Protein AF-0000000078825296 (afdb_homodimer)

Foldseek 3Di:
DPPPFAPFQFAFLLLLQLVQQQFVQEAEAEEEAPPNQQVSQCFLAQLLQNNHQDPRGHPNRQYLNDDPVCLPPPCLVSSLVSVVVCVVPDGGPAYEYEYEQSNVVSVHPVVVSQVVVVVVVHRYWYFYRYRVVGTNLVSNLRRLVGCCCPRLNADAAQADAQEEEEAEDRHSQFSQRQLLLVQVCVLSVQLPHHYADRGHDVHPGVVSVNNNLRYQAYEYQALDRCPVVRVVSCVRNVHHYHYHHAFAFALVRQLVVLVVVCVVSVGDVVSSVVVSVVLVVVLVVVVVVCVVVLVVCVVVDFQEEEEPEALHCQRHVQLCCCPPVNRAYDEYEHARCDDPVSVVVSLVSQCVSDVVHHYHYHHDNHPVVVLVVVVVDCQDPGAYEYEDAPVCVVSCVVRVHQYDHGGPRHNPHNHDNQALGDNVNNVVVVCRRVVSSVVPPD/DPPPFAPFQFAFLLLLQLVQQQFVQEAEAEEEAPPNQQVSQCFLAQLLQNNHQDPRGHPNRHYLNDDPVCLPPPCLVSSLVSVVVCVVPDGGPAYEYEYEQSNVVSVHPVVVSQVVVVVVVHRYWYFYRYRVVGTNLVSNLRRLVGCCPPVLNADAAQADAQEEEEAEDRHSQFSQRQLLLVQVCVLSVQLPHHYADRGHDVHPGVVSVNNNLRYQAYEYQALDRCPVVRVVSCVRNVHHYHYHHAFAFALVRQLVVLVVVCVVSVGDVVSSVVVSVVLVVVLVVVVVVCVVVLVVCVVLDFQEEEEPEALHCQRHVQLCCCPPVVRAYDEYEHARCDDPVSVVVSLVSQCVSDVVHHYHYHDDNHPVVVLVVVVVDCQDPGAYEYEDAPVCVVSCVVRVHQYDHGGPRHNPHNHDNQALGDNVNNVVVVCRRVVSSVVPPD

Nearest PDB structures (foldseek):
  7adr-assembly1_A  TM=8.195E-01  e=1.292E-21  Azotobacter vinelandii
  1qh8-assembly1_C  TM=7.888E-01  e=4.464E-21  Klebsiella pneumoniae
  8oie-assembly1_A  TM=8.088E-01  e=1.746E-20  Rhodobacter capsulatus SB 1003
  5vq3-assembly1_A  TM=7.113E-01  e=1.655E-21  Clostridium pasteurianum
  5vpw-assembly1_C  TM=7.175E-01  e=4.708E-20  Clostridium pasteurianum

Organism: Clostridium kluyveri (strain ATCC 8527 / DSM 555 / NBRC 12016 / NCIMB 10680 / K1) (NCBI:txid431943)

Structure (mmCIF, N/CA/C/O backbone):
data_AF-0000000078825296-model_v1
#
loop_
_entity.id
_entity.type
_entity.pdbx_description
1 polymer NifK4
#
loop_
_atom_site.group_PDB
_atom_site.id
_atom_site.type_symbol
_atom_site.label_atom_id
_atom_site.label_alt_id
_atom_site.label_comp_id
_atom_site.label_asym_id
_atom_site.label_entity_id
_atom_site.label_seq_id
_atom_site.pdbx_PDB_ins_code
_atom_site.Cartn_x
_atom_site.Cartn_y
_atom_site.Cartn_z
_atom_site.occupancy
_atom_site.B_iso_or_equiv
_atom_site.auth_seq_id
_atom_site.auth_comp_id
_atom_site.auth_asym_id
_atom_site.auth_atom_id
_atom_site.pdbx_PDB_model_num
ATOM 1 N N . MET A 1 1 ? -21.938 33 24.078 1 29.17 1 MET A N 1
ATOM 2 C CA . MET A 1 1 ? -21.969 31.672 24.719 1 29.17 1 MET A CA 1
ATOM 3 C C . MET A 1 1 ? -21.203 30.656 23.906 1 29.17 1 MET A C 1
ATOM 5 O O . MET A 1 1 ? -21.422 30.5 22.703 1 29.17 1 MET A O 1
ATOM 9 N N . SER A 1 2 ? -19.953 30.359 24.281 1 35.78 2 SER A N 1
ATOM 10 C CA . SER A 1 2 ? -19 29.531 23.531 1 35.78 2 SER A CA 1
ATOM 11 C C . SER A 1 2 ? -19.672 28.266 23.016 1 35.78 2 SER A C 1
ATOM 13 O O . SER A 1 2 ? -20.297 27.531 23.781 1 35.78 2 SER A O 1
ATOM 15 N N . LYS A 1 3 ? -20.312 28.344 21.969 1 46.84 3 LYS A N 1
ATOM 16 C CA . LYS A 1 3 ? -21.062 27.234 21.359 1 46.84 3 LYS A CA 1
ATOM 17 C C . LYS A 1 3 ? -20.312 25.922 21.547 1 46.84 3 LYS A C 1
ATOM 19 O O . LYS A 1 3 ? -19.109 25.828 21.297 1 46.84 3 LYS A O 1
ATOM 24 N N . ILE A 1 4 ? -20.688 25.031 22.422 1 48.28 4 ILE A N 1
ATOM 25 C CA . ILE A 1 4 ? -20.172 23.703 22.75 1 48.28 4 ILE A CA 1
ATOM 26 C C . ILE A 1 4 ? -20 22.891 21.469 1 48.28 4 ILE A C 1
ATOM 28 O O . ILE A 1 4 ? -20.969 22.703 20.719 1 48.28 4 ILE A O 1
ATOM 32 N N . LEU A 1 5 ? -18.844 23.016 20.906 1 52.5 5 LEU A N 1
ATOM 33 C CA . LEU A 1 5 ? -18.516 22.188 19.75 1 52.5 5 LEU A CA 1
ATOM 34 C C . LEU A 1 5 ? -18.516 20.719 20.109 1 52.5 5 LEU A C 1
ATOM 36 O O . LEU A 1 5 ? -17.812 20.297 21.031 1 52.5 5 LEU A O 1
ATOM 40 N N . GLU A 1 6 ? -19.547 20.016 19.578 1 59.31 6 GLU A N 1
ATOM 41 C CA . GLU A 1 6 ? -19.578 18.562 19.75 1 59.31 6 GLU A CA 1
ATOM 42 C C . GLU A 1 6 ? -18.609 17.875 18.781 1 59.31 6 GLU A C 1
ATOM 44 O O . GLU A 1 6 ? -18.625 18.141 17.578 1 59.31 6 GLU A O 1
ATOM 49 N N . GLN A 1 7 ? -17.641 17.156 19.328 1 62.25 7 GLN A N 1
ATOM 50 C CA . GLN A 1 7 ? -16.75 16.281 18.578 1 62.25 7 GLN A CA 1
ATOM 51 C C . GLN A 1 7 ? -15.75 17.094 17.75 1 62.25 7 GLN A C 1
ATOM 53 O O . GLN A 1 7 ? -15.711 16.969 16.531 1 62.25 7 GLN A O 1
ATOM 58 N N . PRO A 1 8 ? -14.945 17.844 18.391 1 59.47 8 PRO A N 1
ATOM 59 C CA . PRO A 1 8 ? -13.938 18.578 17.625 1 59.47 8 PRO A CA 1
ATOM 60 C C . PRO A 1 8 ? -12.898 17.672 16.984 1 59.47 8 PRO A C 1
ATOM 62 O O . PRO A 1 8 ? -12.43 16.719 17.609 1 59.47 8 PRO A O 1
ATOM 65 N N . ARG A 1 9 ? -12.688 17.969 15.68 1 73.25 9 ARG A N 1
ATOM 66 C CA . ARG A 1 9 ? -11.797 17.109 14.914 1 73.25 9 ARG A CA 1
ATOM 67 C C . ARG A 1 9 ? -10.453 17.781 14.68 1 73.25 9 ARG A C 1
ATOM 69 O O . ARG A 1 9 ? -9.727 17.438 13.742 1 73.25 9 ARG A O 1
ATOM 76 N N . HIS A 1 10 ? -10.258 18.859 15.375 1 72.44 10 HIS A N 1
ATOM 77 C CA . HIS A 1 10 ? -8.977 19.547 15.445 1 72.44 10 HIS A CA 1
ATOM 78 C C . HIS A 1 10 ? -8.641 19.938 16.875 1 72.44 10 HIS A C 1
ATOM 80 O O . HIS A 1 10 ? -9.477 19.812 17.781 1 72.44 10 HIS A O 1
ATOM 86 N N . TYR A 1 11 ? -7.332 20.219 17.031 1 72.62 11 TYR A N 1
ATOM 87 C CA . TYR A 1 11 ? -6.867 20.562 18.375 1 72.62 11 TYR A CA 1
ATOM 88 C C . TYR A 1 11 ? -6.312 21.984 18.391 1 72.62 11 TYR A C 1
ATOM 90 O O . TYR A 1 11 ? -6.281 22.672 17.359 1 72.62 11 TYR A O 1
ATOM 98 N N . CYS A 1 12 ? -6.039 22.422 19.578 1 76.31 12 CYS A N 1
ATOM 99 C CA . CYS A 1 12 ? -5.566 23.797 19.734 1 76.31 12 CYS A CA 1
ATOM 100 C C . CYS A 1 12 ? -4.188 23.969 19.109 1 76.31 12 CYS A C 1
ATOM 102 O O . CYS A 1 12 ? -3.6 23 18.625 1 76.31 12 CYS A O 1
ATOM 104 N N . THR A 1 13 ? -3.691 25.109 19.078 1 82.88 13 THR A N 1
ATOM 105 C CA . THR A 1 13 ? -2.457 25.5 18.406 1 82.88 13 THR A CA 1
ATOM 106 C C . THR A 1 13 ? -1.268 24.719 18.969 1 82.88 13 THR A C 1
ATOM 108 O O . THR A 1 13 ? -0.324 24.406 18.234 1 82.88 13 THR A O 1
ATOM 111 N N . LEU A 1 14 ? -1.325 24.344 20.203 1 80.12 14 LEU A N 1
ATOM 112 C CA . LEU A 1 14 ? -0.244 23.609 20.844 1 80.12 14 LEU A CA 1
ATOM 113 C C . LEU A 1 14 ? -0.098 22.219 20.25 1 80.12 14 LEU A C 1
ATOM 115 O O . LEU A 1 14 ? 0.931 21.562 20.438 1 80.12 14 LEU A O 1
ATOM 119 N N . GLY A 1 15 ? -1.109 21.812 19.5 1 82.38 15 GLY A N 1
ATOM 120 C CA . GLY A 1 15 ? -1.017 20.547 18.781 1 82.38 15 GLY A CA 1
ATOM 121 C C . GLY A 1 15 ? 0.138 20.5 17.797 1 82.38 15 GLY A C 1
ATOM 122 O O . GLY A 1 15 ? 0.55 19.422 17.359 1 82.38 15 GLY A O 1
ATOM 123 N N . ALA A 1 16 ? 0.681 21.625 17.578 1 87.25 16 ALA A N 1
ATOM 124 C CA . ALA A 1 16 ? 1.826 21.734 16.672 1 87.25 16 ALA A CA 1
ATOM 125 C C . ALA A 1 16 ? 3.039 21 17.25 1 87.25 16 ALA A C 1
ATOM 127 O O . ALA A 1 16 ? 4.012 20.75 16.531 1 87.25 16 ALA A O 1
ATOM 128 N N . GLN A 1 17 ? 2.949 20.625 18.484 1 85.56 17 GLN A N 1
ATOM 129 C CA . GLN A 1 17 ? 4.012 19.797 19.047 1 85.56 17 GLN A CA 1
ATOM 130 C C . GLN A 1 17 ? 4.234 18.531 18.219 1 85.56 17 GLN A C 1
ATOM 132 O O . GLN A 1 17 ? 5.363 18.047 18.094 1 85.56 17 GLN A O 1
ATOM 137 N N . GLN A 1 18 ? 3.162 18.125 17.594 1 86.19 18 GLN A N 1
ATOM 138 C CA . GLN A 1 18 ? 3.266 16.922 16.766 1 86.19 18 GLN A CA 1
ATOM 139 C C . GLN A 1 18 ? 4.023 17.219 15.477 1 86.19 18 GLN A C 1
ATOM 141 O O . GLN A 1 18 ? 4.699 16.328 14.938 1 86.19 18 GLN A O 1
ATOM 146 N N . SER A 1 19 ? 3.885 18.422 14.992 1 91.56 19 SER A N 1
ATOM 147 C CA . SER A 1 19 ? 4.691 18.812 13.836 1 91.56 19 SER A CA 1
ATOM 148 C C . SER A 1 19 ? 6.18 18.766 14.164 1 91.56 19 SER A C 1
ATOM 150 O O . SER A 1 19 ? 6.988 18.359 13.328 1 91.56 19 SER A O 1
ATOM 152 N N . VAL A 1 20 ? 6.508 19.188 15.344 1 92.62 20 VAL A N 1
ATOM 153 C CA . VAL A 1 20 ? 7.902 19.156 15.766 1 92.62 20 VAL A CA 1
ATOM 154 C C . VAL A 1 20 ? 8.375 17.703 15.875 1 92.62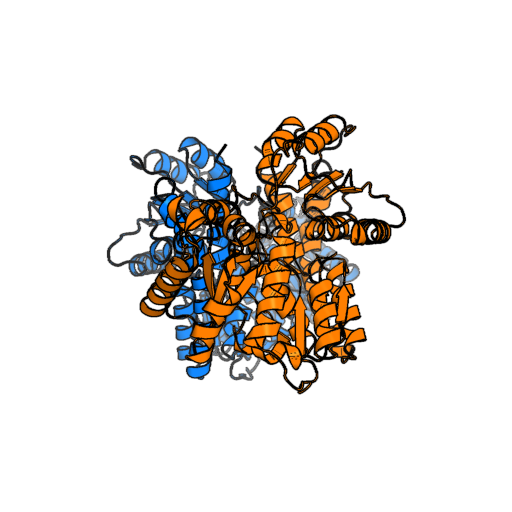 20 VAL A C 1
ATOM 156 O O . VAL A 1 20 ? 9.461 17.359 15.406 1 92.62 20 VAL A O 1
ATOM 159 N N . ASN A 1 21 ? 7.508 16.891 16.438 1 89.06 21 ASN A N 1
ATOM 160 C CA . ASN A 1 21 ? 7.84 15.484 16.609 1 89.06 21 ASN A CA 1
ATOM 161 C C . ASN A 1 21 ? 8.07 14.797 15.273 1 89.06 21 ASN A C 1
ATOM 163 O O . ASN A 1 21 ? 8.789 13.797 15.195 1 89.06 21 ASN A O 1
ATOM 167 N N . ALA A 1 22 ? 7.434 15.305 14.273 1 92.69 22 ALA A N 1
ATOM 168 C CA . ALA A 1 22 ? 7.512 14.688 12.953 1 92.69 22 ALA A CA 1
ATOM 169 C C . ALA A 1 22 ? 8.828 15.047 12.258 1 92.69 22 ALA A C 1
ATOM 171 O O . ALA A 1 22 ? 9.156 14.477 11.219 1 92.69 22 ALA A O 1
ATOM 172 N N . ILE A 1 23 ? 9.57 15.984 12.812 1 94.5 23 ILE A N 1
ATOM 173 C CA . ILE A 1 23 ? 10.867 16.359 12.273 1 94.5 23 ILE A CA 1
ATOM 174 C C . ILE A 1 23 ? 11.945 15.445 12.867 1 94.5 23 ILE A C 1
ATOM 176 O O . ILE A 1 23 ? 12.125 15.391 14.086 1 94.5 23 ILE A O 1
ATOM 180 N N . LYS A 1 24 ? 12.641 14.805 11.984 1 91.06 24 LYS A N 1
ATOM 181 C CA . LYS A 1 24 ? 13.703 13.914 12.438 1 91.06 24 LYS A CA 1
ATOM 182 C C . LYS A 1 24 ? 14.727 14.664 13.281 1 91.06 24 LYS A C 1
ATOM 184 O O . LYS A 1 24 ? 15.289 15.672 12.836 1 91.06 24 LYS A O 1
ATOM 189 N N . GLY A 1 25 ? 14.898 14.211 14.523 1 90 25 GLY A N 1
ATOM 190 C CA . GLY A 1 25 ? 15.906 14.781 15.406 1 90 25 GLY A CA 1
ATOM 191 C C . GLY A 1 25 ? 15.406 15.984 16.188 1 90 25 GLY A C 1
ATOM 192 O O . GLY A 1 25 ? 16.141 16.547 17 1 90 25 GLY A O 1
ATOM 193 N N . ALA A 1 26 ? 14.203 16.391 15.977 1 93.19 26 ALA A N 1
ATOM 194 C CA . ALA A 1 26 ? 13.656 17.547 16.688 1 93.19 26 ALA A CA 1
ATOM 195 C C . ALA A 1 26 ? 12.977 17.125 17.984 1 93.19 26 ALA A C 1
ATOM 197 O O . ALA A 1 26 ? 12.359 16.047 18.047 1 93.19 26 ALA A O 1
ATOM 198 N N . ILE A 1 27 ? 13.094 17.969 19.016 1 91.81 27 ILE A N 1
ATOM 199 C CA . ILE A 1 27 ? 12.516 17.703 20.328 1 91.81 27 ILE A CA 1
ATOM 200 C C . ILE A 1 27 ? 11.633 18.859 20.75 1 91.81 27 ILE A C 1
ATOM 202 O O . ILE A 1 27 ? 12.125 19.984 20.953 1 91.81 27 ILE A O 1
ATOM 206 N N . PRO A 1 28 ? 10.391 18.578 20.891 1 91.81 28 PRO A N 1
ATOM 207 C CA . PRO A 1 28 ? 9.523 19.641 21.406 1 91.81 28 PRO A CA 1
ATOM 208 C C . PRO A 1 28 ? 9.641 19.828 22.922 1 91.81 28 PRO A C 1
ATOM 210 O O . PRO A 1 28 ? 9.781 18.844 23.656 1 91.81 28 PRO A O 1
ATOM 213 N N . ILE A 1 29 ? 9.672 21.016 23.391 1 89.44 29 ILE A N 1
ATOM 214 C CA . ILE A 1 29 ? 9.594 21.391 24.797 1 89.44 29 ILE A CA 1
ATOM 215 C C . ILE A 1 29 ? 8.359 22.25 25.031 1 89.44 29 ILE A C 1
ATOM 217 O O . ILE A 1 29 ? 8.219 23.328 24.438 1 89.44 29 ILE A O 1
ATOM 221 N N . ILE A 1 30 ? 7.52 21.781 25.906 1 88.06 30 ILE A N 1
ATOM 222 C CA . ILE A 1 30 ? 6.238 22.453 26.062 1 88.06 30 ILE A CA 1
ATOM 223 C C . ILE A 1 30 ? 6.25 23.281 27.344 1 88.06 30 ILE A C 1
ATOM 225 O O . ILE A 1 30 ? 6.578 22.781 28.422 1 88.06 30 ILE A O 1
ATOM 229 N N . HIS A 1 31 ? 5.984 24.516 27.141 1 86.5 31 HIS A N 1
ATOM 230 C CA . HIS A 1 31 ? 5.801 25.422 28.266 1 86.5 31 HIS A CA 1
ATOM 231 C C . HIS A 1 31 ? 4.324 25.734 28.5 1 86.5 31 HIS A C 1
ATOM 233 O O . HIS A 1 31 ? 3.83 26.781 28.094 1 86.5 31 HIS A O 1
ATOM 239 N N . SER A 1 32 ? 3.684 24.781 29.172 1 80.75 32 SER A N 1
ATOM 240 C CA . SER A 1 32 ? 2.242 24.875 29.375 1 80.75 32 SER A CA 1
ATOM 241 C C . SER A 1 32 ? 1.82 24.203 30.672 1 80.75 32 SER A C 1
ATOM 243 O O . SER A 1 32 ? 2.666 23.719 31.438 1 80.75 32 SER A O 1
ATOM 245 N N . GLY A 1 33 ? 0.514 24.266 30.984 1 68.69 33 GLY A N 1
ATOM 246 C CA . GLY A 1 33 ? -0.034 23.625 32.156 1 68.69 33 GLY A CA 1
ATOM 247 C C . GLY A 1 33 ? -0.072 22.109 32.062 1 68.69 33 GLY A C 1
ATOM 248 O O . GLY A 1 33 ? 0.197 21.562 30.984 1 68.69 33 GLY A O 1
ATOM 249 N N . PRO A 1 34 ? -0.389 21.594 33.281 1 61.5 34 PRO A N 1
ATOM 250 C CA . PRO A 1 34 ? -0.45 20.125 33.312 1 61.5 34 PRO A CA 1
ATOM 251 C C . PRO A 1 34 ? -1.553 19.562 32.438 1 61.5 34 PRO A C 1
ATOM 253 O O . PRO A 1 34 ? -2.596 20.203 32.25 1 61.5 34 PRO A O 1
ATOM 256 N N . GLY A 1 35 ? -1.4 18.594 31.672 1 64.81 35 GLY A N 1
ATOM 257 C CA . GLY A 1 35 ? -2.469 17.906 30.969 1 64.81 35 GLY A CA 1
ATOM 258 C C . GLY A 1 35 ? -2.508 18.203 29.484 1 64.81 35 GLY A C 1
ATOM 259 O O . GLY A 1 35 ? -3.02 17.406 28.703 1 64.81 35 GLY A O 1
ATOM 260 N N . CYS A 1 36 ? -2.146 19.547 29.156 1 68.25 36 CYS A N 1
ATOM 261 C CA . CYS A 1 36 ? -2.256 19.938 27.75 1 68.25 36 CYS A CA 1
ATOM 262 C C . CYS A 1 36 ? -1.475 18.969 26.859 1 68.25 36 CYS A C 1
ATOM 264 O O . CYS A 1 36 ? -1.978 18.516 25.828 1 68.25 36 CYS A O 1
ATOM 266 N N . GLY A 1 37 ? -0.346 18.609 27.312 1 67.94 37 GLY A N 1
ATOM 267 C CA . GLY A 1 37 ? 0.51 17.75 26.531 1 67.94 37 GLY A CA 1
ATOM 268 C C . GLY A 1 37 ? -0.065 16.359 26.328 1 67.94 37 GLY A C 1
ATOM 269 O O . GLY A 1 37 ? -0.085 15.836 25.219 1 67.94 37 GLY A O 1
ATOM 270 N N . VAL A 1 38 ? -0.599 15.852 27.391 1 61.78 38 VAL A N 1
ATOM 271 C CA . VAL A 1 38 ? -1.113 14.484 27.359 1 61.78 38 VAL A CA 1
ATOM 272 C C . VAL A 1 38 ? -2.363 14.422 26.484 1 61.78 38 VAL A C 1
ATOM 274 O O . VAL A 1 38 ? -2.533 13.477 25.703 1 61.78 38 VAL A O 1
ATOM 277 N N . LYS A 1 39 ? -3.146 15.438 26.547 1 64.31 39 LYS A N 1
ATOM 278 C CA . LYS A 1 39 ? -4.375 15.492 25.75 1 64.31 39 LYS A CA 1
ATOM 279 C C . LYS A 1 39 ? -4.066 15.562 24.266 1 64.31 39 LYS A C 1
ATOM 281 O O . LYS A 1 39 ? -4.723 14.898 23.453 1 64.31 39 LYS A O 1
ATOM 286 N N . LEU A 1 40 ? -3.115 16.234 24.031 1 70.88 40 LEU A N 1
ATOM 287 C CA . LEU A 1 40 ? -2.756 16.422 22.625 1 70.88 40 LEU A CA 1
ATOM 288 C C . LEU A 1 40 ? -2.09 15.18 22.062 1 70.88 40 LEU A C 1
ATOM 290 O O . LEU A 1 40 ? -2.324 14.812 20.906 1 70.88 40 LEU A O 1
ATOM 294 N N . PHE A 1 41 ? -1.382 14.57 22.922 1 66.5 41 PHE A N 1
ATOM 295 C CA . PHE A 1 41 ? -0.763 13.312 22.516 1 66.5 41 PHE A CA 1
ATOM 296 C C . PHE A 1 41 ? -1.822 12.258 22.219 1 66.5 41 PHE A C 1
ATOM 298 O O . PHE A 1 41 ? -1.763 11.586 21.188 1 66.5 41 PHE A O 1
ATOM 305 N N . ARG A 1 42 ? -2.727 12.203 23.062 1 65.88 42 ARG A N 1
ATOM 306 C CA . ARG A 1 42 ? -3.787 11.219 22.859 1 65.88 42 ARG A CA 1
ATOM 307 C C . ARG A 1 42 ? -4.578 11.523 21.594 1 65.88 42 ARG A C 1
ATOM 309 O O . ARG A 1 42 ? -4.855 10.625 20.797 1 65.88 42 ARG A O 1
ATOM 316 N N . GLY A 1 43 ? -4.895 12.695 21.406 1 70.94 43 GLY A N 1
ATOM 317 C CA . GLY A 1 43 ? -5.746 13.102 20.312 1 70.94 43 GLY A CA 1
ATOM 318 C C . GLY A 1 43 ? -5.066 13 18.953 1 70.94 43 GLY A C 1
ATOM 319 O O . GLY A 1 43 ? -5.676 12.562 17.984 1 70.94 43 GLY A O 1
ATOM 320 N N . LEU A 1 44 ? -3.783 13.281 18.984 1 72.38 44 LEU A N 1
ATOM 321 C CA . LEU A 1 44 ? -3.1 13.422 17.703 1 72.38 44 LEU A CA 1
ATOM 322 C C . LEU A 1 44 ? -2.123 12.273 17.484 1 72.38 44 LEU A C 1
ATOM 324 O O . LEU A 1 44 ? -1.374 12.266 16.5 1 72.38 44 LEU A O 1
ATOM 328 N N . SER A 1 45 ? -2.16 11.312 18.266 1 71.19 45 SER A N 1
ATOM 329 C CA . SER A 1 45 ? -1.296 10.148 18.078 1 71.19 45 SER A CA 1
ATOM 330 C C . SER A 1 45 ? -2.082 8.852 18.203 1 71.19 45 SER A C 1
ATOM 332 O O . SER A 1 45 ? -2.482 8.258 17.203 1 71.19 45 SER A O 1
ATOM 334 N N . THR A 1 46 ? -2.578 8.695 19.453 1 70.81 46 THR A N 1
ATOM 335 C CA . THR A 1 46 ? -3.338 7.469 19.672 1 70.81 46 THR A CA 1
ATOM 336 C C . THR A 1 46 ? -4.598 7.449 18.812 1 70.81 46 THR A C 1
ATOM 338 O O . THR A 1 46 ? -4.891 6.449 18.156 1 70.81 46 THR A O 1
ATOM 341 N N . ASN A 1 47 ? -5.215 8.625 18.781 1 73.75 47 ASN A N 1
ATOM 342 C CA . ASN A 1 47 ? -6.465 8.695 18.031 1 73.75 47 ASN A CA 1
ATOM 343 C C . ASN A 1 47 ? -6.215 9.016 16.562 1 73.75 47 ASN A C 1
ATOM 345 O O . ASN A 1 47 ? -7.156 9.305 15.82 1 73.75 47 ASN A O 1
ATOM 349 N N . SER A 1 48 ? -4.988 9 16.188 1 81.56 48 SER A N 1
ATOM 350 C CA . SER A 1 48 ? -4.617 9.203 14.781 1 81.56 48 SER A CA 1
ATOM 351 C C . SER A 1 48 ? -3.945 7.957 14.211 1 81.56 48 SER A C 1
ATOM 353 O O . SER A 1 48 ? -2.826 8.031 13.695 1 81.56 48 SER A O 1
ATOM 355 N N . GLY A 1 49 ? -4.703 6.836 14.297 1 79.5 49 GLY A N 1
ATOM 356 C CA . GLY A 1 49 ? -4.18 5.605 13.734 1 79.5 49 GLY A CA 1
ATOM 357 C C . GLY A 1 49 ? -3.072 4.988 14.562 1 79.5 49 GLY A C 1
ATOM 358 O O . GLY A 1 49 ? -2.189 4.316 14.031 1 79.5 49 GLY A O 1
ATOM 359 N N . TYR A 1 50 ? -2.992 5.363 15.82 1 78 50 TYR A N 1
ATOM 360 C CA . TYR A 1 50 ? -2.07 4.797 16.797 1 78 50 TYR A CA 1
ATOM 361 C C . TYR A 1 50 ? -0.624 5.07 16.406 1 78 50 TYR A C 1
ATOM 363 O O . TYR A 1 50 ? 0.214 4.168 16.422 1 78 50 TYR A O 1
ATOM 371 N N . GLN A 1 51 ? -0.447 6.254 15.977 1 79 51 GLN A N 1
ATOM 372 C CA . GLN A 1 51 ? 0.908 6.688 15.648 1 79 51 GLN A CA 1
ATOM 373 C C . GLN A 1 51 ? 1.645 7.184 16.891 1 79 51 GLN A C 1
ATOM 375 O O . GLN A 1 51 ? 1.451 8.32 17.312 1 79 51 GLN A O 1
ATOM 380 N N . GLY A 1 52 ? 2.09 6.188 17.734 1 64.69 52 GLY A N 1
ATOM 381 C CA . GLY A 1 52 ? 2.639 6.434 19.062 1 64.69 52 GLY A CA 1
ATOM 382 C C . GLY A 1 52 ? 3.848 7.352 19.047 1 64.69 52 GLY A C 1
ATOM 383 O O . GLY A 1 52 ? 4.145 7.977 18.016 1 64.69 52 GLY A O 1
ATOM 384 N N . THR A 1 53 ? 4.535 7.344 20.375 1 58.59 53 THR A N 1
ATOM 385 C CA . THR A 1 53 ? 5.574 8.281 20.797 1 58.59 53 THR A CA 1
ATOM 386 C C . THR A 1 53 ? 6.918 7.906 20.172 1 58.59 53 THR A C 1
ATOM 388 O O . THR A 1 53 ? 7.324 6.742 20.203 1 58.59 53 THR A O 1
ATOM 391 N N . GLY A 1 54 ? 7.297 8.328 19.062 1 54.41 54 GLY A N 1
ATOM 392 C CA . GLY A 1 54 ? 8.695 8.234 18.656 1 54.41 54 GLY A CA 1
ATOM 393 C C . GLY A 1 54 ? 9.664 8.508 19.797 1 54.41 54 GLY A C 1
ATOM 394 O O . GLY A 1 54 ? 9.281 8.469 20.969 1 54.41 54 GLY A O 1
ATOM 395 N N . TYR A 1 55 ? 11.016 8.523 19.656 1 46.78 55 TYR A N 1
ATOM 396 C CA . TYR A 1 55 ? 12.086 8.805 20.609 1 46.78 55 TYR A CA 1
ATOM 397 C C . TYR A 1 55 ? 11.703 9.93 21.547 1 46.78 55 TYR A C 1
ATOM 399 O O . TYR A 1 55 ? 11.984 9.875 22.75 1 46.78 55 TYR A O 1
ATOM 407 N N . SER A 1 56 ? 11.07 11.023 21.125 1 44.06 56 SER A N 1
ATOM 408 C CA . SER A 1 56 ? 10.797 12.203 21.938 1 44.06 56 SER A CA 1
ATOM 409 C C . SER A 1 56 ? 9.305 12.523 21.969 1 44.06 56 SER A C 1
ATOM 411 O O . SER A 1 56 ? 8.914 13.664 22.234 1 44.06 56 SER A O 1
ATOM 413 N N . GLY A 1 57 ? 8.391 11.43 21.547 1 51 57 GLY A N 1
ATOM 414 C CA . GLY A 1 57 ? 6.969 11.719 21.469 1 51 57 GLY A CA 1
ATOM 415 C C . GLY A 1 57 ? 6.168 11.07 22.578 1 51 57 GLY A C 1
ATOM 416 O O . GLY A 1 57 ? 6.734 10.414 23.453 1 51 57 GLY A O 1
ATOM 417 N N . GLY A 1 58 ? 5.016 11.391 22.703 1 46.5 58 GLY A N 1
ATOM 418 C CA . GLY A 1 58 ? 4.047 10.82 23.625 1 46.5 58 GLY A CA 1
ATOM 419 C C . GLY A 1 58 ? 4.074 11.469 25 1 46.5 58 GLY A C 1
ATOM 420 O O . GLY A 1 58 ? 4.023 12.688 25.109 1 46.5 58 GLY A O 1
ATOM 421 N N . GLY A 1 59 ? 4.094 10.633 25.938 1 46.44 59 GLY A N 1
ATOM 422 C CA . GLY A 1 59 ? 4.125 11.055 27.328 1 46.44 59 GLY A CA 1
ATOM 423 C C . GLY A 1 59 ? 5.48 11.586 27.766 1 46.44 59 GLY A C 1
ATOM 424 O O . GLY A 1 59 ? 5.629 12.078 28.891 1 46.44 59 GLY A O 1
ATOM 425 N N . THR A 1 60 ? 6.367 11.648 26.672 1 49.75 60 THR A N 1
ATOM 426 C CA . THR A 1 60 ? 7.734 11.969 27.062 1 49.75 60 THR A CA 1
ATOM 427 C C . THR A 1 60 ? 8.102 13.391 26.641 1 49.75 60 THR A C 1
ATOM 429 O O . THR A 1 60 ? 9.25 13.805 26.781 1 49.75 60 THR A O 1
ATOM 432 N N . ILE A 1 61 ? 7.078 14.086 26.078 1 55.81 61 ILE A N 1
ATOM 433 C CA . ILE A 1 61 ? 7.43 15.453 25.703 1 55.81 61 ILE A CA 1
ATOM 434 C C . ILE A 1 61 ? 7.719 16.266 26.969 1 55.81 61 ILE A C 1
ATOM 436 O O . ILE A 1 61 ? 6.891 16.328 27.875 1 55.81 61 ILE A O 1
ATOM 440 N N . PRO A 1 62 ? 8.883 16.75 27.078 1 52.88 62 PRO A N 1
ATOM 441 C CA . PRO A 1 62 ? 9.172 17.609 28.234 1 52.88 62 PRO A CA 1
ATOM 442 C C . PRO A 1 62 ? 8.164 18.75 28.391 1 52.88 62 PRO A C 1
ATOM 444 O O . PRO A 1 62 ? 7.848 19.422 27.422 1 52.88 62 PRO A O 1
ATOM 447 N N . CYS A 1 63 ? 7.508 18.719 29.516 1 63.97 63 CYS A N 1
ATOM 448 C CA . CYS A 1 63 ? 6.488 19.734 29.781 1 63.97 63 CYS A CA 1
ATOM 449 C C . CYS A 1 63 ? 6.738 20.422 31.109 1 63.97 63 CYS A C 1
ATOM 451 O O . CYS A 1 63 ? 7.137 19.781 32.094 1 63.97 63 CYS A O 1
ATOM 453 N N . THR A 1 64 ? 6.668 21.719 31.156 1 59.47 64 THR A N 1
ATOM 454 C CA . THR A 1 64 ? 6.883 22.484 32.375 1 59.47 64 THR A CA 1
ATOM 455 C C . THR A 1 64 ? 5.797 22.172 33.406 1 59.47 64 THR A C 1
ATOM 457 O O . THR A 1 64 ? 6.012 22.328 34.594 1 59.47 64 THR A O 1
ATOM 460 N N . ASN A 1 65 ? 4.754 21.438 32.938 1 44.66 65 ASN A N 1
ATOM 461 C CA . ASN A 1 65 ? 3.637 21.156 33.844 1 44.66 65 ASN A CA 1
ATOM 462 C C . ASN A 1 65 ? 3.371 22.312 34.812 1 44.66 65 ASN A C 1
ATOM 464 O O . ASN A 1 65 ? 3.365 22.125 36.031 1 44.66 65 ASN A O 1
ATOM 468 N N . SER A 1 66 ? 3.127 23.516 34.281 1 45.94 66 SER A N 1
ATOM 469 C CA . SER A 1 66 ? 3.01 24.719 35.094 1 45.94 66 SER A CA 1
ATOM 470 C C . SER A 1 66 ? 1.826 24.641 36.031 1 45.94 66 SER A C 1
ATOM 472 O O . SER A 1 66 ? 0.726 24.25 35.656 1 45.94 66 SER A O 1
ATOM 474 N N . THR A 1 67 ? 2.037 24.531 37.375 1 48.56 67 THR A N 1
ATOM 475 C CA . THR A 1 67 ? 1.038 24.594 38.438 1 48.56 67 THR A CA 1
ATOM 476 C C . THR A 1 67 ? 0.807 26.031 38.875 1 48.56 67 THR A C 1
ATOM 478 O O . THR A 1 67 ? 1.388 26.969 38.312 1 48.56 67 THR A O 1
ATOM 481 N N . GLU A 1 68 ? -0.199 26.266 39.844 1 43.34 68 GLU A N 1
ATOM 482 C CA . GLU A 1 68 ? -0.587 27.578 40.375 1 43.34 68 GLU A CA 1
ATOM 483 C C .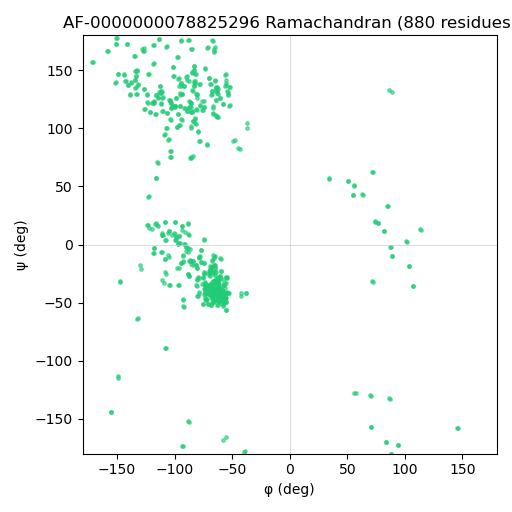 GLU A 1 68 ? 0.637 28.438 40.656 1 43.34 68 GLU A C 1
ATOM 485 O O . GLU A 1 68 ? 0.614 29.656 40.438 1 43.34 68 GLU A O 1
ATOM 490 N N . ARG A 1 69 ? 1.585 28 41.188 1 44.78 69 ARG A N 1
ATOM 491 C CA . ARG A 1 69 ? 2.74 28.766 41.656 1 44.78 69 ARG A CA 1
ATOM 492 C C . ARG A 1 69 ? 3.439 29.453 40.469 1 44.78 69 ARG A C 1
ATOM 494 O O . ARG A 1 69 ? 3.84 30.609 40.594 1 44.78 69 ARG A O 1
ATOM 501 N N . GLU A 1 70 ? 3.559 28.781 39.344 1 49.19 70 GLU A N 1
ATOM 502 C CA . GLU A 1 70 ? 4.258 29.328 38.188 1 49.19 70 GLU A CA 1
ATOM 503 C C . GLU A 1 70 ? 3.414 30.391 37.5 1 49.19 70 GLU A C 1
ATOM 505 O O . GLU A 1 70 ? 3.953 31.312 36.844 1 49.19 70 GLU A O 1
ATOM 510 N N . VAL A 1 71 ? 2.107 30.312 37.656 1 48.78 71 VAL A N 1
ATOM 511 C CA . VAL A 1 71 ? 1.185 31.312 37.156 1 48.78 71 VAL A CA 1
ATOM 512 C C . VAL A 1 71 ? 1.43 32.656 37.875 1 48.78 71 VAL A C 1
ATOM 514 O O . VAL A 1 71 ? 1.319 33.719 37.25 1 48.78 71 VAL A O 1
ATOM 517 N N . VAL A 1 72 ? 1.899 32.594 39.125 1 42.22 72 VAL A N 1
ATOM 518 C CA . VAL A 1 72 ? 2.064 33.781 39.969 1 42.22 72 VAL A CA 1
ATOM 519 C C . VAL A 1 72 ? 3.486 34.312 39.812 1 42.22 72 VAL A C 1
ATOM 521 O O . VAL A 1 72 ? 3.695 35.531 39.719 1 42.22 72 VAL A O 1
ATOM 524 N N . PHE A 1 73 ? 4.531 33.594 39.875 1 45.03 73 PHE A N 1
ATOM 525 C CA . PHE A 1 73 ? 5.906 34.062 39.969 1 45.03 73 PHE A CA 1
ATOM 526 C C . PHE A 1 73 ? 6.637 33.969 38.656 1 45.03 73 PHE A C 1
ATOM 528 O O . PHE A 1 73 ? 7.785 34.406 38.531 1 45.03 73 PHE A O 1
ATOM 535 N N . GLY A 1 74 ? 6.035 33.688 37.688 1 60.69 74 GLY A N 1
ATOM 536 C CA . GLY A 1 74 ? 6.645 33.625 36.375 1 60.69 74 GLY A CA 1
ATOM 537 C C . GLY A 1 74 ? 7.219 32.25 36.062 1 60.69 74 GLY A C 1
ATOM 538 O O . GLY A 1 74 ? 7.82 31.609 36.938 1 60.69 74 GLY A O 1
ATOM 539 N N . GLY A 1 75 ? 7.016 31.594 35 1 76.25 75 GLY A N 1
ATOM 540 C CA . GLY A 1 75 ? 7.332 30.234 34.594 1 76.25 75 GLY A CA 1
ATOM 541 C C . GLY A 1 75 ? 8.68 30.109 33.906 1 76.25 75 GLY A C 1
ATOM 542 O O . GLY A 1 75 ? 9.039 29.031 33.438 1 76.25 75 GLY A O 1
ATOM 543 N N . GLU A 1 76 ? 9.516 31.266 33.969 1 85.5 76 GLU A N 1
ATOM 544 C CA . GLU A 1 76 ? 10.789 31.266 33.25 1 85.5 76 GLU A CA 1
ATOM 545 C C . GLU A 1 76 ? 11.797 30.344 33.938 1 85.5 76 GLU A C 1
ATOM 547 O O . GLU A 1 76 ? 12.539 29.625 33.25 1 85.5 76 GLU A O 1
ATOM 552 N N . THR A 1 77 ? 11.805 30.406 35.219 1 85.19 77 THR A N 1
ATOM 553 C CA . THR A 1 77 ? 12.734 29.562 35.938 1 85.19 77 THR A CA 1
ATOM 554 C C . THR A 1 77 ? 12.422 28.094 35.688 1 85.19 77 THR A C 1
ATOM 556 O O . THR A 1 77 ? 13.336 27.281 35.5 1 85.19 77 THR A O 1
ATOM 559 N N . ARG A 1 78 ? 11.219 27.859 35.719 1 85.62 78 ARG A N 1
ATOM 560 C CA . ARG A 1 78 ? 10.805 26.469 35.469 1 85.62 78 ARG A CA 1
ATOM 561 C C . ARG A 1 78 ? 11.133 26.047 34.062 1 85.62 78 ARG A C 1
ATOM 563 O O . ARG A 1 78 ? 11.539 24.906 33.812 1 85.62 78 ARG A O 1
ATOM 570 N N . LEU A 1 79 ? 10.891 26.891 33.156 1 89.88 79 LEU A N 1
ATOM 571 C CA . LEU A 1 79 ? 11.219 26.609 31.75 1 89.88 79 LEU A CA 1
ATOM 572 C C . LEU A 1 79 ? 12.703 26.297 31.609 1 89.88 79 LEU A C 1
ATOM 574 O O . LEU A 1 79 ? 13.078 25.359 30.906 1 89.88 79 LEU A O 1
ATOM 578 N N . ARG A 1 80 ? 13.531 27.094 32.281 1 91.62 80 ARG A N 1
ATOM 579 C CA . ARG A 1 80 ? 14.977 26.859 32.25 1 91.62 80 ARG A CA 1
ATOM 580 C C . ARG A 1 80 ? 15.328 25.484 32.812 1 91.62 80 ARG A C 1
ATOM 582 O O . ARG A 1 80 ? 16.172 24.781 32.25 1 91.62 80 ARG A O 1
ATOM 589 N N . GLU A 1 81 ? 14.703 25.125 33.844 1 89.25 81 GLU A N 1
ATOM 590 C CA . GLU A 1 81 ? 14.945 23.812 34.438 1 89.25 81 GLU A CA 1
ATOM 591 C C . GLU A 1 81 ? 14.586 22.688 33.469 1 89.25 81 GLU A C 1
ATOM 593 O O . GLU A 1 81 ? 15.32 21.703 33.375 1 89.25 81 GLU A O 1
ATOM 598 N N . VAL A 1 82 ? 13.484 22.891 32.844 1 88.56 82 VAL A N 1
ATOM 599 C CA . VAL A 1 82 ? 13.016 21.859 31.922 1 88.56 82 VAL A CA 1
ATOM 600 C C . VAL A 1 82 ? 13.961 21.766 30.734 1 88.56 82 VAL A C 1
ATOM 602 O O . VAL A 1 82 ? 14.289 20.672 30.281 1 88.56 82 VAL A O 1
ATOM 605 N N . ILE A 1 83 ? 14.367 22.875 30.219 1 92.31 83 ILE A N 1
ATOM 606 C CA . ILE A 1 83 ? 15.297 22.891 29.094 1 92.31 83 ILE A CA 1
ATOM 607 C C . ILE A 1 83 ? 16.609 22.219 29.484 1 92.31 83 ILE A C 1
ATOM 609 O O . ILE A 1 83 ? 17.109 21.359 28.781 1 92.31 83 ILE A O 1
ATOM 613 N N . ASP A 1 84 ? 17.094 22.578 30.672 1 92 84 ASP A N 1
ATOM 614 C CA . ASP A 1 84 ? 18.344 21.984 31.188 1 92 84 ASP A CA 1
ATOM 615 C C . ASP A 1 84 ? 18.203 20.469 31.312 1 92 84 ASP A C 1
ATOM 617 O O . ASP A 1 84 ? 19.109 19.734 30.922 1 92 84 ASP A O 1
ATOM 621 N N . GLY A 1 85 ? 17.172 20.125 31.938 1 89.94 85 GLY A N 1
ATOM 622 C CA . GLY A 1 85 ? 16.922 18.688 32.062 1 89.94 85 GLY A CA 1
ATOM 623 C C . GLY A 1 85 ? 16.844 17.969 30.734 1 89.94 85 GLY A C 1
ATOM 624 O O . GLY A 1 85 ? 17.359 16.859 30.578 1 89.94 85 GLY A O 1
ATOM 625 N N . THR A 1 86 ? 16.172 18.594 29.781 1 89.88 86 THR A N 1
ATOM 626 C CA . THR A 1 86 ? 16 18 28.453 1 89.88 86 THR A CA 1
ATOM 627 C C . THR A 1 86 ? 17.359 17.859 27.766 1 89.88 86 THR A C 1
ATOM 629 O O . THR A 1 86 ? 17.656 16.812 27.188 1 89.88 86 THR A O 1
ATOM 632 N N . LEU A 1 87 ? 18.172 18.859 27.844 1 91.62 87 LEU A N 1
ATOM 633 C CA . LEU A 1 87 ? 19.469 18.859 27.188 1 91.62 87 LEU A CA 1
ATOM 634 C C . LEU A 1 87 ? 20.391 17.812 27.797 1 91.62 87 LEU A C 1
ATOM 636 O O . LEU A 1 87 ? 21.281 17.281 27.109 1 91.62 87 LEU A O 1
ATOM 640 N N . LYS A 1 88 ? 20.156 17.453 29.047 1 90.31 88 LYS A N 1
ATOM 641 C CA . LYS A 1 88 ? 20.984 16.469 29.75 1 90.31 88 LYS A CA 1
ATOM 642 C C . LYS A 1 88 ? 20.609 15.047 29.359 1 90.31 88 LYS A C 1
ATOM 644 O O . LYS A 1 88 ? 21.453 14.156 29.344 1 90.31 88 LYS A O 1
ATOM 649 N N . VAL A 1 89 ? 19.375 14.906 29 1 87.44 89 VAL A N 1
ATOM 650 C CA . VAL A 1 89 ? 18.875 13.539 28.906 1 87.44 89 VAL A CA 1
ATOM 651 C C . VAL A 1 89 ? 18.625 13.188 27.438 1 87.44 89 VAL A C 1
ATOM 653 O O . VAL A 1 89 ? 18.719 12.016 27.047 1 87.44 89 VAL A O 1
ATOM 656 N N . LEU A 1 90 ? 18.281 14.133 26.656 1 87.19 90 LEU A N 1
ATOM 657 C CA . LEU A 1 90 ? 17.891 13.844 25.281 1 87.19 90 LEU A CA 1
ATOM 658 C C . LEU A 1 90 ? 18.906 14.406 24.281 1 87.19 90 LEU A C 1
ATOM 660 O O . LEU A 1 90 ? 19.422 15.508 24.484 1 87.19 90 LEU A O 1
ATOM 664 N N . LYS A 1 91 ? 19.156 13.547 23.344 1 86.81 91 LYS A N 1
ATOM 665 C CA . LYS A 1 91 ? 20.016 13.992 22.25 1 86.81 91 LYS A CA 1
ATOM 666 C C . LYS A 1 91 ? 19.188 14.43 21.047 1 86.81 91 LYS A C 1
ATOM 668 O O . LYS A 1 91 ? 18.641 13.594 20.312 1 86.81 91 LYS A O 1
ATOM 673 N N . GLY A 1 92 ? 19.031 15.711 20.891 1 90.25 92 GLY A N 1
ATOM 674 C CA . GLY A 1 92 ? 18.297 16.266 19.75 1 90.25 92 GLY A CA 1
ATOM 675 C C . GLY A 1 92 ? 19.156 17.156 18.875 1 90.25 92 GLY A C 1
ATOM 676 O O . GLY A 1 92 ? 20.219 17.609 19.281 1 90.25 92 GLY A O 1
ATOM 677 N N . GLU A 1 93 ? 18.703 17.234 17.641 1 93.31 93 GLU A N 1
ATOM 678 C CA . GLU A 1 93 ? 19.406 18.109 16.703 1 93.31 93 GLU A CA 1
ATOM 679 C C . GLU A 1 93 ? 18.859 19.531 16.75 1 93.31 93 GLU A C 1
ATOM 681 O O . GLU A 1 93 ? 19.562 20.469 16.375 1 93.31 93 GLU A O 1
ATOM 686 N N . ILE A 1 94 ? 17.641 19.688 17.141 1 95.44 94 ILE A N 1
ATOM 687 C CA . ILE A 1 94 ? 17.016 20.984 17.328 1 95.44 94 ILE A CA 1
ATOM 688 C C . ILE A 1 94 ? 15.938 20.891 18.406 1 95.44 94 ILE A C 1
ATOM 690 O O . ILE A 1 94 ? 15.273 19.859 18.531 1 95.44 94 ILE A O 1
ATOM 694 N N . PHE A 1 95 ? 15.859 21.875 19.234 1 95.56 95 PHE A N 1
ATOM 695 C CA . PHE A 1 95 ? 14.852 21.953 20.281 1 95.56 95 PHE A CA 1
ATOM 696 C C . PHE A 1 95 ? 13.867 23.078 20 1 95.56 95 PHE A C 1
ATOM 698 O O . PHE A 1 95 ? 14.258 24.172 19.625 1 95.56 95 PHE A O 1
ATOM 705 N N . VAL A 1 96 ? 12.578 22.75 20.125 1 94.94 96 VAL A N 1
ATOM 706 C CA . VAL A 1 96 ? 11.555 23.75 19.844 1 94.94 96 VAL A CA 1
ATOM 707 C C . VAL A 1 96 ? 10.68 23.953 21.078 1 94.94 96 VAL A C 1
ATOM 709 O O . VAL A 1 96 ? 9.93 23.062 21.469 1 94.94 96 VAL A O 1
ATOM 712 N N . VAL A 1 97 ? 10.766 25.156 21.641 1 93.69 97 VAL A N 1
ATOM 713 C CA . VAL A 1 97 ? 9.938 25.5 22.797 1 93.69 97 VAL A CA 1
ATOM 714 C C . VAL A 1 97 ? 8.578 26 22.328 1 93.69 97 VAL A C 1
ATOM 716 O O . VAL A 1 97 ? 8.492 26.938 21.531 1 93.69 97 VAL A O 1
ATOM 719 N N . LEU A 1 98 ? 7.566 25.328 22.766 1 91.56 98 LEU A N 1
ATOM 720 C CA . LEU A 1 98 ? 6.203 25.734 22.438 1 91.56 98 LEU A CA 1
ATOM 721 C C . LEU A 1 98 ? 5.469 26.25 23.672 1 91.56 98 LEU A C 1
ATOM 723 O O . LEU A 1 98 ? 5.477 25.594 24.719 1 91.56 98 LEU A O 1
ATOM 727 N N . THR A 1 99 ? 4.855 27.391 23.531 1 88.62 99 THR A N 1
ATOM 728 C CA . THR A 1 99 ? 4.148 27.953 24.672 1 88.62 99 THR A CA 1
ATOM 729 C C . THR A 1 99 ? 2.66 27.625 24.609 1 88.62 99 THR A C 1
ATOM 731 O O . THR A 1 99 ? 2.078 27.562 23.516 1 88.62 99 THR A O 1
ATOM 734 N N . GLY A 1 100 ? 2.1 27.375 25.719 1 83.62 100 GLY A N 1
ATOM 735 C CA . GLY A 1 100 ? 0.661 27.188 25.828 1 83.62 100 GLY A CA 1
ATOM 736 C C . GLY A 1 100 ? -0.09 28.453 26.172 1 83.62 100 GLY A C 1
ATOM 737 O O . GLY A 1 100 ? 0.477 29.547 26.109 1 83.62 100 GLY A O 1
ATOM 738 N N . CYS A 1 101 ? -1.383 28.25 26.406 1 77.06 101 CYS A N 1
ATOM 739 C CA . CYS A 1 101 ? -2.266 29.375 26.672 1 77.06 101 CYS A CA 1
ATOM 740 C C . CYS A 1 101 ? -1.818 30.141 27.922 1 77.06 101 CYS A C 1
ATOM 742 O O . CYS A 1 101 ? -1.746 31.375 27.906 1 77.06 101 CYS A O 1
ATOM 744 N N . THR A 1 102 ? -1.473 29.375 28.969 1 71.94 102 THR A N 1
ATOM 745 C CA . THR A 1 102 ? -1.139 30 30.25 1 71.94 102 THR A CA 1
ATOM 746 C C . THR A 1 102 ? 0.125 30.844 30.141 1 71.94 102 THR A C 1
ATOM 748 O O . THR A 1 102 ? 0.177 31.969 30.641 1 71.94 102 THR A O 1
ATOM 751 N N . ALA A 1 103 ? 1.081 30.328 29.547 1 72.62 103 ALA A N 1
ATOM 752 C CA . ALA A 1 103 ? 2.342 31.047 29.391 1 72.62 103 ALA A CA 1
ATOM 753 C C . ALA A 1 103 ? 2.148 32.312 28.547 1 72.62 103 ALA A C 1
ATOM 755 O O . ALA A 1 103 ? 2.736 33.344 28.844 1 72.62 103 ALA A O 1
ATOM 756 N N . ASP A 1 104 ? 1.363 32.188 27.562 1 75.62 104 ASP A N 1
ATOM 757 C CA . ASP A 1 104 ? 1.146 33.312 26.672 1 75.62 104 ASP A CA 1
ATOM 758 C C . ASP A 1 104 ? 0.358 34.438 27.359 1 75.62 104 ASP A C 1
ATOM 760 O O . ASP A 1 104 ? 0.555 35.625 27.078 1 75.62 104 ASP A O 1
ATOM 764 N N . ILE A 1 105 ? -0.545 34 28.234 1 69.12 105 ILE A N 1
ATOM 765 C CA . ILE A 1 105 ? -1.362 34.938 28.969 1 69.12 105 ILE A CA 1
ATOM 766 C C . ILE A 1 105 ? -0.516 35.656 30.031 1 69.12 105 ILE A C 1
ATOM 768 O O . ILE A 1 105 ? -0.6 36.875 30.203 1 69.12 105 ILE A O 1
ATOM 772 N N . VAL A 1 106 ? 0.263 34.875 30.781 1 73 106 VAL A N 1
ATOM 773 C CA . VAL A 1 106 ? 1.118 35.406 31.828 1 73 106 VAL A CA 1
ATOM 774 C C . VAL A 1 106 ? 2.16 36.344 31.203 1 73 106 VAL A C 1
ATOM 776 O O . VAL A 1 106 ? 2.537 37.344 31.812 1 73 106 VAL A O 1
ATOM 779 N N . GLY A 1 107 ? 2.543 36.031 30.031 1 75.06 107 GLY A N 1
ATOM 780 C CA . GLY A 1 107 ? 3.502 36.844 29.328 1 75.06 107 GLY A CA 1
ATOM 781 C C . GLY A 1 107 ? 4.941 36.531 29.672 1 75.06 107 GLY A C 1
ATOM 782 O O . GLY A 1 107 ? 5.773 37.438 29.797 1 75.06 107 GLY A O 1
ATOM 783 N N . ASP A 1 108 ? 5.18 35.312 29.938 1 80 108 ASP A N 1
ATOM 784 C CA . ASP A 1 108 ? 6.555 34.875 30.172 1 80 108 ASP A CA 1
ATOM 785 C C . ASP A 1 108 ? 7.453 35.25 29 1 80 108 ASP A C 1
ATOM 787 O O . ASP A 1 108 ? 7.027 35.188 27.844 1 80 108 ASP A O 1
ATOM 791 N N . ASP A 1 109 ? 8.625 35.688 29.297 1 87 109 ASP A N 1
ATOM 792 C CA . ASP A 1 109 ? 9.547 36.062 28.234 1 87 109 ASP A CA 1
ATOM 793 C C . ASP A 1 109 ? 10.328 34.844 27.719 1 87 109 ASP A C 1
ATOM 795 O O . ASP A 1 109 ? 11.547 34.781 27.906 1 87 109 ASP A O 1
ATOM 799 N N . VAL A 1 110 ? 9.688 34.094 27 1 90.88 110 VAL A N 1
ATOM 800 C CA . VAL A 1 110 ? 10.266 32.844 26.453 1 90.88 110 VAL A CA 1
ATOM 801 C C . VAL A 1 110 ? 11.367 33.188 25.453 1 90.88 110 VAL A C 1
ATOM 803 O O . VAL A 1 110 ? 12.359 32.469 25.359 1 90.88 110 VAL A O 1
ATOM 806 N N . SER A 1 111 ? 11.188 34.25 24.812 1 92.62 111 SER A N 1
ATOM 807 C CA . SER A 1 111 ? 12.172 34.688 23.828 1 92.62 111 SER A CA 1
ATOM 808 C C . SER A 1 111 ? 13.531 34.938 24.469 1 92.62 111 SER A C 1
ATOM 810 O O . SER A 1 111 ? 14.555 34.5 23.922 1 92.62 111 SER A O 1
ATOM 812 N N . GLN A 1 112 ? 13.516 35.562 25.578 1 92.31 112 GLN A N 1
ATOM 813 C CA . GLN A 1 112 ? 14.773 35.812 26.266 1 92.31 112 GLN A CA 1
ATOM 814 C C . GLN A 1 112 ? 15.414 34.531 26.766 1 92.31 112 GLN A C 1
ATOM 816 O O . GLN A 1 112 ? 16.625 34.375 26.688 1 92.31 112 GLN A O 1
ATOM 821 N N . VAL A 1 113 ? 14.578 33.75 27.359 1 92.75 113 VAL A N 1
ATOM 822 C CA . VAL A 1 113 ? 15.094 32.469 27.875 1 92.75 113 VAL A CA 1
ATOM 823 C C . VAL A 1 113 ? 15.766 31.688 26.734 1 92.75 113 VAL A C 1
ATOM 825 O O . VAL A 1 113 ? 16.891 31.203 26.891 1 92.75 113 VAL A O 1
ATOM 828 N N . VAL A 1 114 ? 15.094 31.562 25.641 1 94.94 114 VAL A N 1
ATOM 829 C CA . VAL A 1 114 ? 15.586 30.797 24.5 1 94.94 114 VAL A CA 1
ATOM 830 C C . VAL A 1 114 ? 16.859 31.453 23.953 1 94.94 114 VAL A C 1
ATOM 832 O O . VAL A 1 114 ? 17.797 30.766 23.562 1 94.94 114 VAL A O 1
ATOM 835 N N . LYS A 1 115 ? 16.875 32.781 23.922 1 95.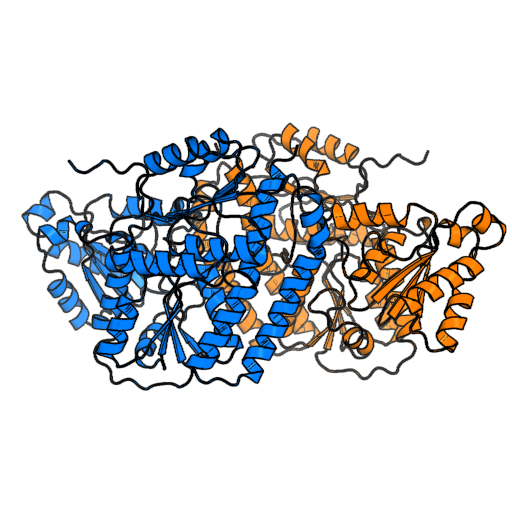12 115 LYS A N 1
ATOM 836 C CA . LYS A 1 115 ? 18.047 33.5 23.469 1 95.12 115 LYS A CA 1
ATOM 837 C C . LYS A 1 115 ? 19.281 33.156 24.297 1 95.12 115 LYS A C 1
ATOM 839 O O . LYS A 1 115 ? 20.375 33.031 23.766 1 95.12 115 LYS A O 1
ATOM 844 N N . ASP A 1 116 ? 19.094 33.031 25.578 1 95.19 116 ASP A N 1
ATOM 845 C CA . ASP A 1 116 ? 20.188 32.688 26.484 1 95.19 116 ASP A CA 1
ATOM 846 C C . ASP A 1 116 ? 20.812 31.359 26.094 1 95.19 116 ASP A C 1
ATOM 848 O O . ASP A 1 116 ? 22.031 31.203 26.125 1 95.19 116 ASP A O 1
ATOM 852 N N . TYR A 1 117 ? 19.984 30.453 25.828 1 95.94 117 TYR A N 1
ATOM 853 C CA . TYR A 1 117 ? 20.484 29.141 25.469 1 95.94 117 TYR A CA 1
ATOM 854 C C . TYR A 1 117 ? 21.094 29.156 24.062 1 95.94 117 TYR A C 1
ATOM 856 O O . TYR A 1 117 ? 22.094 28.484 23.797 1 95.94 117 TYR A O 1
ATOM 864 N N . LYS A 1 118 ? 20.469 29.875 23.203 1 95.12 118 LYS A N 1
ATOM 865 C CA . LYS A 1 118 ? 21.016 30.031 21.859 1 95.12 118 LYS A CA 1
ATOM 866 C C . LYS A 1 118 ? 22.422 30.609 21.906 1 95.12 118 LYS A C 1
ATOM 868 O O . LYS A 1 118 ? 23.297 30.172 21.156 1 95.12 118 LYS A O 1
ATOM 873 N N . ASP A 1 119 ? 22.672 31.547 22.734 1 95.19 119 ASP A N 1
ATOM 874 C CA . ASP A 1 119 ? 23.984 32.188 22.891 1 95.19 119 ASP A CA 1
ATOM 875 C C . ASP A 1 119 ? 25.016 31.203 23.406 1 95.19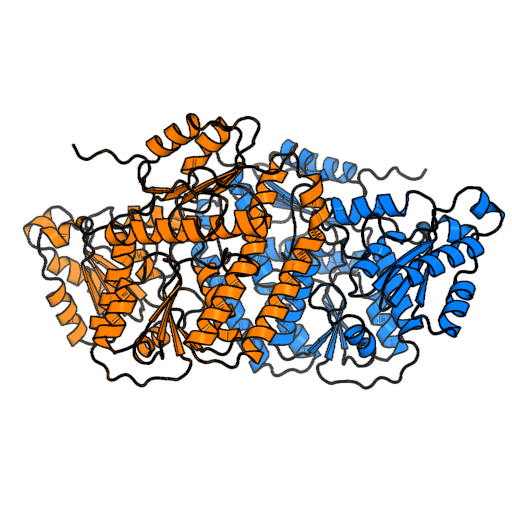 119 ASP A C 1
ATOM 877 O O . ASP A 1 119 ? 26.219 31.391 23.203 1 95.19 119 ASP A O 1
ATOM 881 N N . GLN A 1 120 ? 24.578 30.172 24.047 1 95.69 120 GLN A N 1
ATOM 882 C CA . GLN A 1 120 ? 25.469 29.141 24.547 1 95.69 120 GLN A CA 1
ATOM 883 C C . GLN A 1 120 ? 25.703 28.062 23.484 1 95.69 120 GLN A C 1
ATOM 885 O O . GLN A 1 120 ? 26.375 27.062 23.75 1 95.69 120 GLN A O 1
ATOM 890 N N . GLY A 1 121 ? 25.016 28.203 22.328 1 93.75 121 GLY A N 1
ATOM 891 C CA . GLY A 1 121 ? 25.266 27.297 21.219 1 93.75 121 GLY A CA 1
ATOM 892 C C . GLY A 1 121 ? 24.203 26.219 21.094 1 93.75 121 GLY A C 1
ATOM 893 O O . GLY A 1 121 ? 24.328 25.312 20.281 1 93.75 121 GLY A O 1
ATOM 894 N N . VAL A 1 122 ? 23.203 26.234 21.906 1 95.62 122 VAL A N 1
ATOM 895 C CA . VAL A 1 122 ? 22.125 25.25 21.844 1 95.62 122 VAL A CA 1
ATOM 896 C C . VAL A 1 122 ? 21.219 25.547 20.656 1 95.62 122 VAL A C 1
ATOM 898 O O . VAL A 1 122 ? 20.734 26.672 20.5 1 95.62 122 VAL A O 1
ATOM 901 N N . PRO A 1 123 ? 21.031 24.594 19.766 1 96.06 123 PRO A N 1
ATOM 902 C CA . PRO A 1 123 ? 20.078 24.797 18.672 1 96.06 123 PRO A CA 1
ATOM 903 C C . PRO A 1 123 ? 18.625 24.766 19.141 1 96.06 123 PRO A C 1
ATOM 905 O O . PRO A 1 123 ? 17.969 23.719 19.062 1 96.06 123 PRO A O 1
ATOM 908 N N . ILE A 1 124 ? 18.172 25.891 19.562 1 96.81 124 ILE A N 1
ATOM 909 C CA . ILE A 1 124 ? 16.859 25.953 20.188 1 96.81 124 ILE A CA 1
ATOM 910 C C . ILE A 1 124 ? 16.062 27.141 19.625 1 96.81 124 ILE A C 1
ATOM 912 O O . ILE A 1 124 ? 16.625 28.203 19.359 1 96.81 124 ILE A O 1
ATOM 916 N N . VAL A 1 125 ? 14.812 26.922 19.297 1 96.88 125 VAL A N 1
ATOM 917 C CA . VAL A 1 125 ? 13.891 27.953 18.828 1 96.88 125 VAL A CA 1
ATOM 918 C C . VAL A 1 125 ? 12.625 27.953 19.672 1 96.88 125 VAL A C 1
ATOM 920 O O . VAL A 1 125 ? 12.445 27.078 20.531 1 96.88 125 VAL A O 1
ATOM 923 N N . TYR A 1 126 ? 11.859 28.969 19.531 1 95.06 126 TYR A N 1
ATOM 924 C CA . TYR A 1 126 ? 10.594 28.984 20.25 1 95.06 126 TYR A CA 1
ATOM 925 C C . TYR A 1 126 ? 9.453 29.422 19.344 1 95.06 126 TYR A C 1
ATOM 927 O O . TYR A 1 126 ? 9.672 30.141 18.359 1 95.06 126 TYR A O 1
ATOM 935 N N . ALA A 1 127 ? 8.281 28.969 19.547 1 93.44 127 ALA A N 1
ATOM 936 C CA . ALA A 1 127 ? 7.047 29.328 18.844 1 93.44 127 ALA A CA 1
ATOM 937 C C . ALA A 1 127 ? 5.91 29.578 19.828 1 93.44 127 ALA A C 1
ATOM 939 O O . ALA A 1 127 ? 5.691 28.781 20.75 1 93.44 127 ALA A O 1
ATOM 940 N N . GLU A 1 128 ? 5.305 30.656 19.656 1 89.62 128 GLU A N 1
ATOM 941 C CA . GLU A 1 128 ? 4.148 30.953 20.5 1 89.62 128 GLU A CA 1
ATOM 942 C C . GLU A 1 128 ? 2.889 30.281 19.969 1 89.62 128 GLU A C 1
ATOM 944 O O . GLU A 1 128 ? 2.27 30.766 19.016 1 89.62 128 GLU A O 1
ATOM 949 N N . THR A 1 129 ? 2.514 29.297 20.719 1 86.62 129 THR A N 1
ATOM 950 C CA . THR A 1 129 ? 1.409 28.469 20.25 1 86.62 129 THR A CA 1
ATOM 951 C C . THR A 1 129 ? 0.27 28.453 21.266 1 86.62 129 THR A C 1
ATOM 953 O O . THR A 1 129 ? -0.324 27.406 21.516 1 86.62 129 THR A O 1
ATOM 956 N N . GLY A 1 130 ? 0.033 29.578 21.781 1 78.56 130 GLY A N 1
ATOM 957 C CA . GLY A 1 130 ? -1.108 29.672 22.672 1 78.56 130 GLY A CA 1
ATOM 958 C C . GLY A 1 130 ? -2.408 29.234 22.031 1 78.56 130 GLY A C 1
ATOM 959 O O . GLY A 1 130 ? -2.65 29.5 20.859 1 78.56 130 GLY A O 1
ATOM 960 N N . GLY A 1 131 ? -3.189 28.5 22.703 1 70.19 131 GLY A N 1
ATOM 961 C CA . GLY A 1 131 ? -4.402 27.844 22.219 1 70.19 131 GLY A CA 1
ATOM 962 C C . GLY A 1 131 ? -5.375 28.812 21.578 1 70.19 131 GLY A C 1
ATOM 963 O O . GLY A 1 131 ? -6.133 28.422 20.688 1 70.19 131 GLY A O 1
ATOM 964 N N . PHE A 1 132 ? -5.328 29.984 21.984 1 67.94 132 PHE A N 1
ATOM 965 C CA . PHE A 1 132 ? -6.273 30.984 21.5 1 67.94 132 PHE A CA 1
ATOM 966 C C . PHE A 1 132 ? -5.895 31.453 20.109 1 67.94 132 PHE A C 1
ATOM 968 O O . PHE A 1 132 ? -6.691 32.094 19.422 1 67.94 132 PHE A O 1
ATOM 975 N N . LYS A 1 133 ? -4.887 31.031 19.672 1 74.5 133 LYS A N 1
ATOM 976 C CA . LYS A 1 133 ? -4.363 31.531 18.406 1 74.5 133 LYS A CA 1
ATOM 977 C C . LYS A 1 133 ? -4.949 30.766 17.219 1 74.5 133 LYS A C 1
ATOM 979 O O . LYS A 1 133 ? -4.859 31.219 16.078 1 74.5 133 LYS A O 1
ATOM 984 N N . GLY A 1 134 ? -5.57 29.672 17.531 1 79.56 134 GLY A N 1
ATOM 985 C CA . GLY A 1 134 ? -6.141 28.938 16.422 1 79.56 134 GLY A CA 1
ATOM 986 C C . GLY A 1 134 ? -6.082 27.438 16.609 1 79.56 134 GLY A C 1
ATOM 987 O O . GLY A 1 134 ? -6.145 26.938 17.734 1 79.56 134 GLY A O 1
ATOM 988 N N . THR A 1 135 ? -6.148 26.781 15.453 1 86.69 135 THR A N 1
ATOM 989 C CA . THR A 1 135 ? -6.129 25.328 15.477 1 86.69 135 THR A CA 1
ATOM 990 C C . THR A 1 135 ? -4.707 24.797 15.281 1 86.69 135 THR A C 1
ATOM 992 O O . THR A 1 135 ? -3.771 25.578 15.109 1 86.69 135 THR A O 1
ATOM 995 N N . ASN A 1 136 ? -4.598 23.531 15.375 1 87.5 136 ASN A N 1
ATOM 996 C CA . ASN A 1 136 ? -3.287 22.922 15.18 1 87.5 136 ASN A CA 1
ATOM 997 C C . ASN A 1 136 ? -2.781 23.109 13.758 1 87.5 136 ASN A C 1
ATOM 999 O O . ASN A 1 136 ? -1.578 23.031 13.508 1 87.5 136 ASN A O 1
ATOM 1003 N N . PHE A 1 137 ? -3.672 23.438 12.82 1 91.69 137 PHE A N 1
ATOM 1004 C CA . PHE A 1 137 ? -3.236 23.797 11.477 1 91.69 137 PHE A CA 1
ATOM 1005 C C . PHE A 1 137 ? -2.416 25.078 11.5 1 91.69 137 PHE A C 1
ATOM 1007 O O . PHE A 1 137 ? -1.336 25.141 10.906 1 91.69 137 PHE A O 1
ATOM 1014 N N . LYS A 1 138 ? -2.939 26 12.172 1 91.06 138 LYS A N 1
ATOM 1015 C CA . LYS A 1 138 ? -2.221 27.266 12.328 1 91.06 138 LYS A CA 1
ATOM 1016 C C . LYS A 1 138 ? -0.932 27.078 13.117 1 91.06 138 LYS A C 1
ATOM 1018 O O . LYS A 1 138 ? 0.096 27.672 12.805 1 91.06 138 LYS A O 1
ATOM 1023 N N . GLY A 1 139 ? -1.054 26.297 14.195 1 92.94 139 GLY A N 1
ATOM 1024 C CA . GLY A 1 139 ? 0.131 25.984 14.977 1 92.94 139 GLY A CA 1
ATOM 1025 C C . GLY A 1 139 ? 1.254 25.391 14.148 1 92.94 139 GLY A C 1
ATOM 1026 O O . GLY A 1 139 ? 2.424 25.719 14.359 1 92.94 139 GLY A O 1
ATOM 1027 N N . HIS A 1 140 ? 0.855 24.516 13.258 1 94.56 140 HIS A N 1
ATOM 1028 C CA . HIS A 1 140 ? 1.814 23.906 12.344 1 94.56 140 HIS A CA 1
ATOM 1029 C C . HIS A 1 140 ? 2.582 24.969 11.555 1 94.56 140 HIS A C 1
ATOM 1031 O O . HIS A 1 140 ? 3.812 24.906 11.469 1 94.56 140 HIS A O 1
ATOM 1037 N N . GLU A 1 141 ? 1.936 25.922 11.023 1 95.25 141 GLU A N 1
ATOM 1038 C CA . GLU A 1 141 ? 2.561 26.984 10.234 1 95.25 141 GLU A CA 1
ATOM 1039 C C . GLU A 1 141 ? 3.412 27.891 11.109 1 95.25 141 GLU A C 1
ATOM 1041 O O . GLU A 1 141 ? 4.473 28.359 10.688 1 95.25 141 GLU A O 1
ATOM 1046 N N . ILE A 1 142 ? 2.963 28.125 12.344 1 95 142 ILE A N 1
ATOM 1047 C CA . ILE A 1 142 ? 3.697 28.953 13.281 1 95 142 ILE A CA 1
ATOM 1048 C C . ILE A 1 142 ? 5.039 28.312 13.609 1 95 142 ILE A C 1
ATOM 1050 O O . ILE A 1 142 ? 6.074 28.984 13.633 1 95 142 ILE A O 1
ATOM 1054 N N . VAL A 1 143 ? 5.012 27.047 13.82 1 95.81 143 VAL A N 1
ATOM 1055 C CA . VAL A 1 143 ? 6.223 26.312 14.164 1 95.81 143 VAL A CA 1
ATOM 1056 C C . VAL A 1 143 ? 7.199 26.328 12.992 1 95.81 143 VAL A C 1
ATOM 1058 O O . VAL A 1 143 ? 8.398 26.562 13.18 1 95.81 143 VAL A O 1
ATOM 1061 N N . ILE A 1 144 ? 6.66 26.078 11.789 1 96.81 144 ILE A N 1
ATOM 1062 C CA . ILE A 1 144 ? 7.496 26.094 10.602 1 96.81 144 ILE A CA 1
ATOM 1063 C C . ILE A 1 144 ? 8.156 27.453 10.438 1 96.81 144 ILE A C 1
ATOM 1065 O O . ILE A 1 144 ? 9.367 27.547 10.219 1 96.81 144 ILE A O 1
ATOM 1069 N N . LYS A 1 145 ? 7.387 28.484 10.578 1 96.56 145 LYS A N 1
ATOM 1070 C CA . LYS A 1 145 ? 7.902 29.844 10.453 1 96.56 145 LYS A CA 1
ATOM 1071 C C . LYS A 1 145 ? 8.961 30.125 11.516 1 96.56 145 LYS A C 1
ATOM 1073 O O . LYS A 1 145 ? 9.977 30.766 11.227 1 96.56 145 LYS A O 1
ATOM 1078 N N . ALA A 1 146 ? 8.734 29.672 12.719 1 96.56 146 ALA A N 1
ATOM 1079 C CA . ALA A 1 146 ? 9.664 29.875 13.82 1 96.56 146 ALA A CA 1
ATOM 1080 C C . ALA A 1 146 ? 11.016 29.219 13.539 1 96.56 146 ALA A C 1
ATOM 1082 O O . ALA A 1 146 ? 12.062 29.828 13.766 1 96.56 146 ALA A O 1
ATOM 1083 N N . ILE A 1 147 ? 10.961 28.016 13.07 1 96.88 147 ILE A N 1
ATOM 1084 C CA . ILE A 1 147 ? 12.195 27.297 12.766 1 96.88 147 ILE A CA 1
ATOM 1085 C C . ILE A 1 147 ? 12.945 28 11.641 1 96.88 147 ILE A C 1
ATOM 1087 O O . ILE A 1 147 ? 14.156 28.203 11.727 1 96.88 147 ILE A O 1
ATOM 1091 N N . ILE A 1 148 ? 12.227 28.438 10.609 1 96.81 148 ILE A N 1
ATOM 1092 C CA . ILE A 1 148 ? 12.852 29.094 9.469 1 96.81 148 ILE A CA 1
ATOM 1093 C C . ILE A 1 148 ? 13.453 30.438 9.906 1 96.81 148 ILE A C 1
ATOM 1095 O O . ILE A 1 148 ? 14.586 30.75 9.562 1 96.81 148 ILE A O 1
ATOM 1099 N N . ASP A 1 149 ? 12.773 31.172 10.711 1 95.38 149 ASP A N 1
ATOM 1100 C CA . ASP A 1 149 ? 13.188 32.5 11.109 1 95.38 149 ASP A CA 1
ATOM 1101 C C . ASP A 1 149 ? 14.352 32.438 12.102 1 95.38 149 ASP A C 1
ATOM 1103 O O . ASP A 1 149 ? 15.297 33.25 12.008 1 95.38 149 ASP A O 1
ATOM 1107 N N . GLN A 1 150 ? 14.258 31.547 13.031 1 95.56 150 GLN A N 1
ATOM 1108 C CA . GLN A 1 150 ? 15.18 31.594 14.164 1 95.56 150 GLN A CA 1
ATOM 1109 C C . GLN A 1 150 ? 16.359 30.656 13.945 1 95.56 150 GLN A C 1
ATOM 1111 O O . GLN A 1 150 ? 17.469 30.906 14.43 1 95.56 150 GLN A O 1
ATOM 1116 N N . PHE A 1 151 ? 16.109 29.547 13.312 1 95.06 151 PHE A N 1
ATOM 1117 C CA . PHE A 1 151 ? 17.172 28.547 13.156 1 95.06 151 PHE A CA 1
ATOM 1118 C C . PHE A 1 151 ? 17.922 28.766 11.844 1 95.06 151 PHE A C 1
ATOM 1120 O O . PHE A 1 151 ? 19.156 28.797 11.828 1 95.06 151 PHE A O 1
ATOM 1127 N N . ILE A 1 152 ? 17.156 28.812 10.734 1 94.62 152 ILE A N 1
ATOM 1128 C CA . ILE A 1 152 ? 17.797 29.047 9.445 1 94.62 152 ILE A CA 1
ATOM 1129 C C . ILE A 1 152 ? 18.234 30.5 9.344 1 94.62 152 ILE A C 1
ATOM 1131 O O . ILE A 1 152 ? 19.375 30.781 9 1 94.62 152 ILE A O 1
ATOM 1135 N N . GLY A 1 153 ? 17.375 31.406 9.688 1 93.44 153 GLY A N 1
ATOM 1136 C CA . GLY A 1 153 ? 17.703 32.812 9.773 1 93.44 153 GLY A CA 1
ATOM 1137 C C . GLY A 1 153 ? 17.938 33.469 8.422 1 93.44 153 GLY A C 1
ATOM 1138 O O . GLY A 1 153 ? 17.344 33.062 7.418 1 93.44 153 GLY A O 1
ATOM 1139 N N . GLU A 1 154 ? 18.688 34.562 8.531 1 91.62 154 GLU A N 1
ATOM 1140 C CA . GLU A 1 154 ? 19.016 35.281 7.312 1 91.62 154 GLU A CA 1
ATOM 1141 C C . GLU A 1 154 ? 20.188 34.625 6.57 1 91.62 154 GLU A C 1
ATOM 1143 O O . GLU A 1 154 ? 21.234 34.375 7.156 1 91.62 154 GLU A O 1
ATOM 1148 N N . ARG A 1 155 ? 19.797 34.188 5.453 1 90.12 155 ARG A N 1
ATOM 1149 C CA . ARG A 1 155 ? 20.766 33.531 4.594 1 90.12 155 ARG A CA 1
ATOM 1150 C C . ARG A 1 155 ? 20.562 33.906 3.133 1 90.12 155 ARG A C 1
ATOM 1152 O O . ARG A 1 155 ? 19.422 34.094 2.68 1 90.12 155 ARG A O 1
ATOM 1159 N N . SER A 1 156 ? 21.703 34.156 2.484 1 92.38 156 SER A N 1
ATOM 1160 C CA . SER A 1 156 ? 21.609 34.375 1.042 1 92.38 156 SER A CA 1
ATOM 1161 C C . SER A 1 156 ? 21.375 33.062 0.308 1 92.38 156 SER A C 1
ATOM 1163 O O . SER A 1 156 ? 22.203 32.156 0.354 1 92.38 156 SER A O 1
ATOM 1165 N N . PRO A 1 157 ? 20.297 32.969 -0.341 1 94.88 157 PRO A N 1
ATOM 1166 C CA . PRO A 1 157 ? 19.953 31.734 -1.02 1 94.88 157 PRO A CA 1
ATOM 1167 C C . PRO A 1 157 ? 20.953 31.359 -2.111 1 94.88 157 PRO A C 1
ATOM 1169 O O . PRO A 1 157 ? 21.438 32.219 -2.832 1 94.88 157 PRO A O 1
ATOM 1172 N N . GLN A 1 158 ? 21.359 30.156 -2.141 1 96.56 158 GLN A N 1
ATOM 1173 C CA . GLN A 1 158 ? 22.047 29.531 -3.27 1 96.56 158 GLN A CA 1
ATOM 1174 C C . GLN A 1 158 ? 21.109 28.578 -4.016 1 96.56 158 GLN A C 1
ATOM 1176 O O . GLN A 1 158 ? 21.141 27.375 -3.783 1 96.56 158 GLN A O 1
ATOM 1181 N N . ILE A 1 159 ? 20.5 29.219 -4.949 1 97.31 159 ILE A N 1
ATOM 1182 C CA . ILE A 1 159 ? 19.406 28.5 -5.59 1 97.31 159 ILE A CA 1
ATOM 1183 C C . ILE A 1 159 ? 19.938 27.266 -6.32 1 97.31 159 ILE A C 1
ATOM 1185 O O . ILE A 1 159 ? 20.875 27.375 -7.121 1 97.31 159 ILE A O 1
ATOM 1189 N N . LYS A 1 160 ? 19.438 26.188 -6.023 1 97.19 160 LYS A N 1
ATOM 1190 C CA . LYS A 1 160 ? 19.75 24.938 -6.691 1 97.19 160 LYS A CA 1
ATOM 1191 C C . LYS A 1 160 ? 18.641 24.531 -7.664 1 97.19 160 LYS A C 1
ATOM 1193 O O . LYS A 1 160 ? 17.5 24.281 -7.25 1 97.19 160 LYS A O 1
ATOM 1198 N N . LYS A 1 161 ? 19.031 24.391 -8.852 1 96.38 161 LYS A N 1
ATOM 1199 C CA . LYS A 1 161 ? 18.062 24.062 -9.891 1 96.38 161 LYS A CA 1
ATOM 1200 C C . LYS A 1 161 ? 17.422 22.703 -9.633 1 96.38 161 LYS A C 1
ATOM 1202 O O . LYS A 1 161 ? 18.125 21.734 -9.336 1 96.38 161 LYS A O 1
ATOM 1207 N N . GLY A 1 162 ? 16.109 22.672 -9.688 1 97.38 162 GLY A N 1
ATOM 1208 C CA . GLY A 1 162 ? 15.398 21.422 -9.555 1 97.38 162 GLY A CA 1
ATOM 1209 C C . GLY A 1 162 ? 15.062 21.062 -8.117 1 97.38 162 GLY A C 1
ATOM 1210 O O . GLY A 1 162 ? 14.273 20.156 -7.863 1 97.38 162 GLY A O 1
ATOM 1211 N N . LEU A 1 163 ? 15.633 21.812 -7.164 1 98.25 163 LEU A N 1
ATOM 1212 C CA . LEU A 1 163 ? 15.312 21.578 -5.762 1 98.25 163 LEU A CA 1
ATOM 1213 C C . LEU A 1 163 ? 13.984 22.234 -5.391 1 98.25 163 LEU A C 1
ATOM 1215 O O . LEU A 1 163 ? 13.758 23.406 -5.707 1 98.25 163 LEU A O 1
ATOM 1219 N N . VAL A 1 164 ? 13.109 21.453 -4.77 1 98.69 164 VAL A N 1
ATOM 1220 C CA . VAL A 1 164 ? 11.805 22.016 -4.426 1 98.69 164 VAL A CA 1
ATOM 1221 C C . VAL A 1 164 ? 11.453 21.656 -2.982 1 98.69 164 VAL A C 1
ATOM 1223 O O . VAL A 1 164 ? 11.836 20.594 -2.488 1 98.69 164 VAL A O 1
ATOM 1226 N N . ASN A 1 165 ? 10.781 22.562 -2.268 1 98.5 165 ASN A N 1
ATOM 1227 C CA . ASN A 1 165 ? 10.164 22.281 -0.975 1 98.5 165 ASN A CA 1
ATOM 1228 C C . ASN A 1 165 ? 8.695 21.906 -1.126 1 98.5 165 ASN A C 1
ATOM 1230 O O . ASN A 1 165 ? 7.977 22.5 -1.932 1 98.5 165 ASN A O 1
ATOM 1234 N N . VAL A 1 166 ? 8.305 20.922 -0.36 1 98.31 166 VAL A N 1
ATOM 1235 C CA . VAL A 1 166 ? 6.914 20.484 -0.467 1 98.31 166 VAL A CA 1
ATOM 1236 C C . VAL A 1 166 ? 6.176 20.781 0.836 1 98.31 166 VAL A C 1
ATOM 1238 O O . VAL A 1 166 ? 6.652 20.438 1.92 1 98.31 166 VAL A O 1
ATOM 1241 N N . TRP A 1 167 ? 5.055 21.484 0.726 1 97.94 167 TRP A N 1
ATOM 1242 C CA . TRP A 1 167 ? 4.121 21.75 1.816 1 97.94 167 TRP A CA 1
ATOM 1243 C C . TRP A 1 167 ? 2.764 21.109 1.538 1 97.94 167 TRP A C 1
ATOM 1245 O O . TRP A 1 167 ? 2.059 21.516 0.612 1 97.94 167 TRP A O 1
ATOM 1255 N N . SER A 1 168 ? 2.393 20.109 2.301 1 96.19 168 SER A N 1
ATOM 1256 C CA . SER A 1 168 ? 1.178 19.359 2.002 1 96.19 168 SER A CA 1
ATOM 1257 C C . SER A 1 168 ? 0.525 18.828 3.273 1 96.19 168 SER A C 1
ATOM 1259 O O . SER A 1 168 ? 0.225 19.609 4.188 1 96.19 168 SER A O 1
ATOM 1261 N N . SER A 1 169 ? 0.507 17.484 3.467 1 92.88 169 SER A N 1
ATOM 1262 C CA . SER A 1 169 ? -0.166 16.812 4.57 1 92.88 169 SER A CA 1
ATOM 1263 C C . SER A 1 169 ? 0.457 17.188 5.91 1 92.88 169 SER A C 1
ATOM 1265 O O . SER A 1 169 ? 1.68 17.141 6.066 1 92.88 169 SER A O 1
ATOM 1267 N N . VAL A 1 170 ? -0.393 17.547 6.895 1 93.62 170 VAL A N 1
ATOM 1268 C CA . VAL A 1 170 ? 0.082 17.969 8.211 1 93.62 170 VAL A CA 1
ATOM 1269 C C . VAL A 1 170 ? 0.299 16.734 9.094 1 93.62 170 VAL A C 1
ATOM 1271 O O . VAL A 1 170 ? -0.645 15.992 9.375 1 93.62 170 VAL A O 1
ATOM 1274 N N . PRO A 1 171 ? 1.486 16.516 9.523 1 93.25 171 PRO A N 1
ATOM 1275 C CA . PRO A 1 171 ? 1.787 15.32 10.32 1 93.25 171 PRO A CA 1
ATOM 1276 C C . PRO A 1 171 ? 0.847 15.156 11.508 1 93.25 171 PRO A C 1
ATOM 1278 O O . PRO A 1 171 ? 0.527 16.141 12.195 1 93.25 171 PRO A O 1
ATOM 1281 N N . TYR A 1 172 ? 0.353 13.969 11.75 1 89.19 172 TYR A N 1
ATOM 1282 C CA . TYR A 1 172 ? -0.454 13.5 12.867 1 89.19 172 TYR A CA 1
ATOM 1283 C C . TYR A 1 172 ? -1.873 14.047 12.789 1 89.19 172 TYR A C 1
ATOM 1285 O O . TYR A 1 172 ? -2.814 13.43 13.297 1 89.19 172 TYR A O 1
ATOM 1293 N N . GLN A 1 173 ? -2.029 15.25 12.258 1 91.38 173 GLN A N 1
ATOM 1294 C CA . GLN A 1 173 ? -3.385 15.688 11.93 1 91.38 173 GLN A CA 1
ATOM 1295 C C . GLN A 1 173 ? -3.975 14.852 10.805 1 91.38 173 GLN A C 1
ATOM 1297 O O . GLN A 1 173 ? -5.16 14.508 10.828 1 91.38 173 GLN A O 1
ATOM 1302 N N . ASP A 1 174 ? -3.188 14.656 9.867 1 93.38 174 ASP A N 1
ATOM 1303 C CA . ASP A 1 174 ? -3.445 13.641 8.852 1 93.38 174 ASP A CA 1
ATOM 1304 C C . ASP A 1 174 ? -2.855 12.297 9.266 1 93.38 174 ASP A C 1
ATOM 1306 O O . ASP A 1 174 ? -1.635 12.141 9.328 1 93.38 174 ASP A O 1
ATOM 1310 N N . SER A 1 175 ? -3.752 11.352 9.477 1 92.88 175 SER A N 1
ATOM 1311 C CA . SER A 1 175 ? -3.277 10.047 9.93 1 92.88 175 SER A CA 1
ATOM 1312 C C . SER A 1 175 ? -2.43 9.367 8.859 1 92.88 175 SER A C 1
ATOM 1314 O O . SER A 1 175 ? -1.642 8.469 9.164 1 92.88 175 SER A O 1
ATOM 1316 N N . PHE A 1 176 ? -2.502 9.789 7.629 1 96.12 176 PHE A N 1
ATOM 1317 C CA . PHE A 1 176 ? -1.81 9.156 6.516 1 96.12 176 PHE A CA 1
ATOM 1318 C C . PHE A 1 176 ? -0.653 10.023 6.031 1 96.12 176 PHE A C 1
ATOM 1320 O O . PHE A 1 176 ? -0.136 9.82 4.93 1 96.12 176 PHE A O 1
ATOM 1327 N N . TRP A 1 177 ? -0.187 10.938 6.844 1 95.88 177 TRP A N 1
ATOM 1328 C CA . TRP A 1 177 ? 0.735 11.992 6.426 1 95.88 177 TRP A CA 1
ATOM 1329 C C . TRP A 1 177 ? 2.045 11.398 5.918 1 95.88 177 TRP A C 1
ATOM 1331 O O . TRP A 1 177 ? 2.584 11.844 4.902 1 95.88 177 TRP A O 1
ATOM 1341 N N . SER A 1 178 ? 2.592 10.43 6.613 1 94.88 178 SER A N 1
ATOM 1342 C CA . SER A 1 178 ? 3.895 9.883 6.25 1 94.88 178 SER A CA 1
ATOM 1343 C C . SER A 1 178 ? 3.852 9.227 4.875 1 94.88 178 SER A C 1
ATOM 1345 O O . SER A 1 178 ? 4.727 9.461 4.039 1 94.88 178 SER A O 1
ATOM 1347 N N . GLY A 1 179 ? 2.811 8.367 4.691 1 95.94 179 GLY A N 1
ATOM 1348 C CA . GLY A 1 179 ? 2.631 7.75 3.387 1 95.94 179 GLY A CA 1
ATOM 1349 C C . GLY A 1 179 ? 2.379 8.758 2.279 1 95.94 179 GLY A C 1
ATOM 1350 O O . GLY A 1 179 ? 2.902 8.617 1.173 1 95.94 179 GLY A O 1
ATOM 1351 N N . ASN A 1 180 ? 1.618 9.75 2.562 1 97.69 180 ASN A N 1
ATOM 1352 C CA . ASN A 1 180 ? 1.297 10.781 1.587 1 97.69 180 ASN A CA 1
ATOM 1353 C C . ASN A 1 180 ? 2.539 11.562 1.172 1 97.69 180 ASN A C 1
ATOM 1355 O O . ASN A 1 180 ? 2.77 11.789 -0.019 1 97.69 180 ASN A O 1
ATOM 1359 N N . LEU A 1 181 ? 3.334 11.953 2.146 1 97.44 181 LEU A N 1
ATOM 1360 C CA . LEU A 1 181 ? 4.539 12.727 1.854 1 97.44 181 LEU A CA 1
ATOM 1361 C C . LEU A 1 181 ? 5.547 11.883 1.082 1 97.44 181 LEU A C 1
ATOM 1363 O O . LEU A 1 181 ? 6.211 12.383 0.17 1 97.44 181 LEU A O 1
ATOM 1367 N N . ASN A 1 182 ? 5.617 10.625 1.441 1 96.25 182 ASN A N 1
ATOM 1368 C CA . ASN A 1 182 ? 6.496 9.719 0.715 1 96.25 182 ASN A CA 1
ATOM 1369 C C . ASN A 1 182 ? 6.078 9.578 -0.746 1 96.25 182 ASN A C 1
ATOM 1371 O O . ASN A 1 182 ? 6.926 9.516 -1.637 1 96.25 182 ASN A O 1
ATOM 1375 N N . GLN A 1 183 ? 4.824 9.523 -0.959 1 97.38 183 GLN A N 1
ATOM 1376 C CA . GLN A 1 183 ? 4.309 9.375 -2.316 1 97.38 183 GLN A CA 1
ATOM 1377 C C . GLN A 1 183 ? 4.586 10.625 -3.148 1 97.38 183 GLN A C 1
ATOM 1379 O O . GLN A 1 183 ? 4.918 10.531 -4.332 1 97.38 183 GLN A O 1
ATOM 1384 N N . ILE A 1 184 ? 4.422 11.773 -2.547 1 98.12 184 ILE A N 1
ATOM 1385 C CA . ILE A 1 184 ? 4.703 13.016 -3.258 1 98.12 184 ILE A CA 1
ATOM 1386 C C . ILE A 1 184 ? 6.18 13.062 -3.646 1 98.12 184 ILE A C 1
ATOM 1388 O O . ILE A 1 184 ? 6.52 13.43 -4.773 1 98.12 184 ILE A O 1
ATOM 1392 N N . LYS A 1 185 ? 7.047 12.727 -2.691 1 97.62 185 LYS A N 1
ATOM 1393 C CA . LYS A 1 185 ? 8.484 12.695 -2.971 1 97.62 185 LYS A CA 1
ATOM 1394 C C . LYS A 1 185 ? 8.797 11.758 -4.129 1 97.62 185 LYS A C 1
ATOM 1396 O O . LYS A 1 185 ? 9.547 12.117 -5.039 1 97.62 185 LYS A O 1
ATOM 1401 N N . TYR A 1 186 ? 8.211 10.555 -4.105 1 96.81 186 TYR A N 1
ATOM 1402 C CA . TYR A 1 186 ? 8.406 9.562 -5.156 1 96.81 186 TYR A CA 1
ATOM 1403 C C . TYR A 1 186 ? 7.996 10.109 -6.516 1 96.81 186 TYR A C 1
ATOM 1405 O O . TYR A 1 186 ? 8.742 9.984 -7.492 1 96.81 186 TYR A O 1
ATOM 1413 N N . LEU A 1 187 ? 6.828 10.711 -6.586 1 98.56 187 LEU A N 1
ATOM 1414 C CA . LEU A 1 187 ? 6.289 11.234 -7.836 1 98.56 187 LEU A CA 1
ATOM 1415 C C . LEU A 1 187 ? 7.188 12.328 -8.398 1 98.56 187 LEU A C 1
ATOM 1417 O O . LEU A 1 187 ? 7.551 12.297 -9.578 1 98.56 187 LEU A O 1
ATOM 1421 N N . LEU A 1 188 ? 7.594 13.25 -7.551 1 98.69 188 LEU A N 1
ATOM 1422 C CA . LEU A 1 188 ? 8.336 14.422 -8 1 98.69 188 LEU A CA 1
ATOM 1423 C C . LEU A 1 188 ? 9.766 14.055 -8.367 1 98.69 188 LEU A C 1
ATOM 1425 O O . LEU A 1 188 ? 10.328 14.586 -9.328 1 98.69 188 LEU A O 1
ATOM 1429 N N . GLU A 1 189 ? 10.375 13.148 -7.605 1 98.12 189 GLU A N 1
ATOM 1430 C CA . GLU A 1 189 ? 11.734 12.727 -7.918 1 98.12 189 GLU A CA 1
ATOM 1431 C C . GLU A 1 189 ? 11.789 11.984 -9.25 1 98.12 189 GLU A C 1
ATOM 1433 O O . GLU A 1 189 ? 12.773 12.102 -9.984 1 98.12 189 GLU A O 1
ATOM 1438 N N . ASN A 1 190 ? 10.734 11.281 -9.586 1 97.69 190 ASN A N 1
ATOM 1439 C CA . ASN A 1 190 ? 10.734 10.477 -10.805 1 97.69 190 ASN A CA 1
ATOM 1440 C C . ASN A 1 190 ? 10.539 11.336 -12.047 1 97.69 190 ASN A C 1
ATOM 1442 O O . ASN A 1 190 ? 10.789 10.883 -13.164 1 97.69 190 ASN A O 1
ATOM 1446 N N . ILE A 1 191 ? 10.109 12.555 -11.867 1 98.19 191 ILE A N 1
ATOM 1447 C CA . ILE A 1 191 ? 10.023 13.422 -13.039 1 98.19 191 ILE A CA 1
ATOM 1448 C C . ILE A 1 191 ? 11.25 14.336 -13.086 1 98.19 191 ILE A C 1
ATOM 1450 O O . ILE A 1 191 ? 11.305 15.258 -13.906 1 98.19 191 ILE A O 1
ATOM 1454 N N . GLY A 1 192 ? 12.234 14.172 -12.156 1 97.44 192 GLY A N 1
ATOM 1455 C CA . GLY A 1 192 ? 13.531 14.797 -12.328 1 97.44 192 GLY A CA 1
ATOM 1456 C C . GLY A 1 192 ? 13.82 15.875 -11.297 1 97.44 192 GLY A C 1
ATOM 1457 O O . GLY A 1 192 ? 14.789 16.625 -11.43 1 97.44 192 GLY A O 1
ATOM 1458 N N . LEU A 1 193 ? 13.062 15.969 -10.25 1 98.44 193 LEU A N 1
ATOM 1459 C CA . LEU A 1 193 ? 13.266 17 -9.25 1 98.44 193 LEU A CA 1
ATOM 1460 C C . LEU A 1 193 ? 13.984 16.438 -8.023 1 98.44 193 LEU A C 1
ATOM 1462 O O . LEU A 1 193 ? 14.023 15.227 -7.824 1 98.44 193 LEU A O 1
ATOM 1466 N N . LYS A 1 194 ? 14.68 17.25 -7.348 1 97.88 194 LYS A N 1
ATOM 1467 C CA . LYS A 1 194 ? 15.141 16.984 -5.984 1 97.88 194 LYS A CA 1
ATOM 1468 C C . LYS A 1 194 ? 14.172 17.547 -4.957 1 97.88 194 LYS A C 1
ATOM 1470 O O . LYS A 1 194 ? 13.758 18.703 -5.051 1 97.88 194 LYS A O 1
ATOM 1475 N N . VAL A 1 195 ? 13.781 16.734 -4.012 1 98.31 195 VAL A N 1
ATOM 1476 C CA . VAL A 1 195 ? 12.602 17.109 -3.242 1 98.31 195 VAL A CA 1
ATOM 1477 C C . VAL A 1 195 ? 12.945 17.156 -1.755 1 98.31 195 VAL A C 1
ATOM 1479 O O . VAL A 1 195 ? 13.406 16.172 -1.187 1 98.31 195 VAL A O 1
ATOM 1482 N N . ASN A 1 196 ? 12.734 18.297 -1.146 1 97.69 196 ASN A N 1
ATOM 1483 C CA . ASN A 1 196 ? 12.75 18.391 0.31 1 97.69 196 ASN A CA 1
ATOM 1484 C C . ASN A 1 196 ? 11.398 18 0.913 1 97.69 196 ASN A C 1
ATOM 1486 O O . ASN A 1 196 ? 10.422 18.734 0.779 1 97.69 196 ASN A O 1
ATOM 1490 N N . ILE A 1 197 ? 11.43 16.797 1.51 1 95.19 197 ILE A N 1
ATOM 1491 C CA . ILE A 1 197 ? 10.336 16.422 2.391 1 95.19 197 ILE A CA 1
ATOM 1492 C C . ILE A 1 197 ? 10.734 16.641 3.846 1 95.19 197 ILE A C 1
ATOM 1494 O O . ILE A 1 197 ? 11.75 16.125 4.305 1 95.19 197 ILE A O 1
ATOM 1498 N N . LEU A 1 198 ? 10.047 17.469 4.535 1 94.94 198 LEU A N 1
ATOM 1499 C CA . LEU A 1 198 ? 10.531 18.078 5.766 1 94.94 198 LEU A CA 1
ATOM 1500 C C . LEU A 1 198 ? 10.109 17.266 6.984 1 94.94 198 LEU A C 1
ATOM 1502 O O . LEU A 1 198 ? 10.586 17.5 8.094 1 94.94 198 LEU A O 1
ATOM 1506 N N . PHE A 1 199 ? 9.25 16.281 6.785 1 95.38 199 PHE A N 1
ATOM 1507 C CA . PHE A 1 199 ? 8.734 15.469 7.891 1 95.38 199 PHE A CA 1
ATOM 1508 C C . PHE A 1 199 ? 8.812 13.984 7.559 1 95.38 199 PHE A C 1
ATOM 1510 O O . PHE A 1 199 ? 8.703 13.602 6.391 1 95.38 199 PHE A O 1
ATOM 1517 N N . GLY A 1 200 ? 8.977 13.156 8.586 1 91.5 200 GLY A N 1
ATOM 1518 C CA . GLY A 1 200 ? 8.797 11.727 8.414 1 91.5 200 GLY A CA 1
ATOM 1519 C C . GLY A 1 200 ? 10.086 10.992 8.109 1 91.5 200 GLY A C 1
ATOM 1520 O O . GLY A 1 200 ? 11.172 11.586 8.133 1 91.5 200 GLY A O 1
ATOM 1521 N N . PRO A 1 201 ? 10.008 9.742 7.797 1 89.38 201 PRO A N 1
ATOM 1522 C CA . PRO A 1 201 ? 11.18 8.875 7.672 1 89.38 201 PRO A CA 1
ATOM 1523 C C . PRO A 1 201 ? 11.977 9.148 6.398 1 89.38 201 PRO A C 1
ATOM 1525 O O . PRO A 1 201 ? 13.18 8.875 6.344 1 89.38 201 PRO A O 1
ATOM 1528 N N . LYS A 1 202 ? 11.367 9.672 5.426 1 90.69 202 LYS A N 1
ATOM 1529 C CA . LYS A 1 202 ? 12.078 9.906 4.172 1 90.69 202 LYS A CA 1
ATOM 1530 C C . LYS A 1 202 ? 12.703 11.297 4.141 1 90.69 202 LYS A C 1
ATOM 1532 O O . LYS A 1 202 ? 13.312 11.688 3.141 1 90.69 202 LYS A O 1
ATOM 1537 N N . SER A 1 203 ? 12.492 12 5.238 1 92.94 203 SER A N 1
ATOM 1538 C CA . SER A 1 203 ? 13.164 13.289 5.395 1 92.94 203 SER A CA 1
ATOM 1539 C C . SER A 1 203 ? 14.586 13.109 5.902 1 92.94 203 SER A C 1
ATOM 1541 O O . SER A 1 203 ? 14.867 12.203 6.691 1 92.94 203 SER A O 1
ATOM 1543 N N . ARG A 1 204 ? 15.5 14 5.457 1 90.81 204 ARG A N 1
ATOM 1544 C CA . ARG A 1 204 ? 16.875 13.984 5.945 1 90.81 204 ARG A CA 1
ATOM 1545 C C . ARG A 1 204 ? 17.047 14.945 7.113 1 90.81 204 ARG A C 1
ATOM 1547 O O . ARG A 1 204 ? 18.156 15.406 7.383 1 90.81 204 ARG A O 1
ATOM 1554 N N . GLY A 1 205 ? 15.93 15.328 7.645 1 91.44 205 GLY A N 1
ATOM 1555 C CA . GLY A 1 205 ? 15.961 16.141 8.852 1 91.44 205 GLY A CA 1
ATOM 1556 C C . GLY A 1 205 ? 16.469 17.547 8.609 1 91.44 205 GLY A C 1
ATOM 1557 O O . GLY A 1 205 ? 16.031 18.219 7.668 1 91.44 205 GLY A O 1
ATOM 1558 N N . LEU A 1 206 ? 17.406 17.969 9.414 1 92.81 206 LEU A N 1
ATOM 1559 C CA . LEU A 1 206 ? 17.859 19.344 9.422 1 92.81 206 LEU A CA 1
ATOM 1560 C C . LEU A 1 206 ? 18.625 19.672 8.141 1 92.81 206 LEU A C 1
ATOM 1562 O O . LEU A 1 206 ? 18.688 20.828 7.719 1 92.81 206 LEU A O 1
ATOM 1566 N N . GLN A 1 207 ? 19.156 18.609 7.57 1 92.5 207 GLN A N 1
ATOM 1567 C CA . GLN A 1 207 ? 19.859 18.844 6.312 1 92.5 207 GLN A CA 1
ATOM 1568 C C . GLN A 1 207 ? 18.906 19.391 5.25 1 92.5 207 GLN A C 1
ATOM 1570 O O . GLN A 1 207 ? 19.25 20.344 4.543 1 92.5 207 GLN A O 1
ATOM 1575 N N . GLU A 1 208 ? 17.766 18.844 5.227 1 94.69 208 GLU A N 1
ATOM 1576 C CA . GLU A 1 208 ? 16.781 19.328 4.27 1 94.69 208 GLU A CA 1
ATOM 1577 C C . GLU A 1 208 ? 16.219 20.672 4.703 1 94.69 208 GLU A C 1
ATOM 1579 O O . GLU A 1 208 ? 15.992 21.562 3.871 1 94.69 208 GLU A O 1
ATOM 1584 N N . TRP A 1 209 ? 16.016 20.844 5.957 1 96.12 209 TRP A N 1
ATOM 1585 C CA . TRP A 1 209 ? 15.484 22.094 6.461 1 96.12 209 TRP A CA 1
ATOM 1586 C C . TRP A 1 209 ? 16.438 23.25 6.145 1 96.12 209 TRP A C 1
ATOM 1588 O O . TRP A 1 209 ? 16 24.328 5.727 1 96.12 209 TRP A O 1
ATOM 1598 N N . ASN A 1 210 ? 17.703 22.984 6.25 1 95.56 210 ASN A N 1
ATOM 1599 C CA . ASN A 1 210 ? 18.703 24 6 1 95.56 210 ASN A CA 1
ATOM 1600 C C . ASN A 1 210 ? 18.75 24.406 4.527 1 95.56 210 ASN A C 1
ATOM 1602 O O . ASN A 1 210 ? 19.234 25.484 4.191 1 95.56 210 ASN A O 1
ATOM 1606 N N . SER A 1 211 ? 18.234 23.562 3.697 1 96.88 211 SER A N 1
ATOM 1607 C CA . SER A 1 211 ? 18.312 23.844 2.266 1 96.88 211 SER A CA 1
ATOM 1608 C C . SER A 1 211 ? 17.031 24.516 1.773 1 96.88 211 SER A C 1
ATOM 1610 O O . SER A 1 211 ? 16.875 24.766 0.576 1 96.88 211 SER A O 1
ATOM 1612 N N . ILE A 1 212 ? 16.125 24.875 2.654 1 97.62 212 ILE A N 1
ATOM 1613 C CA . ILE A 1 212 ? 14.836 25.438 2.299 1 97.62 212 ILE A CA 1
ATOM 1614 C C . ILE A 1 212 ? 15.047 26.703 1.469 1 97.62 212 ILE A C 1
ATOM 1616 O O . ILE A 1 212 ? 14.438 26.859 0.406 1 97.62 212 ILE A O 1
ATOM 1620 N N . PRO A 1 213 ? 15.984 27.578 1.85 1 97.69 213 PRO A N 1
ATOM 1621 C CA . PRO A 1 213 ? 16.156 28.812 1.077 1 97.69 213 PRO A CA 1
ATOM 1622 C C . PRO A 1 213 ? 16.734 28.578 -0.313 1 97.69 213 PRO A C 1
ATOM 1624 O O . PRO A 1 213 ? 16.625 29.438 -1.192 1 97.69 213 PRO A O 1
ATOM 1627 N N . ASP A 1 214 ? 17.328 27.438 -0.472 1 98.12 214 ASP A N 1
ATOM 1628 C CA . ASP A 1 214 ? 18.078 27.172 -1.699 1 98.12 214 ASP A CA 1
ATOM 1629 C C . ASP A 1 214 ? 17.172 26.531 -2.758 1 98.12 214 ASP A C 1
ATOM 1631 O O . ASP A 1 214 ? 17.609 26.297 -3.885 1 98.12 214 ASP A O 1
ATOM 1635 N N . ALA A 1 215 ? 15.922 26.281 -2.416 1 98.19 215 ALA A N 1
ATOM 1636 C CA . ALA A 1 215 ? 15 25.641 -3.352 1 98.19 215 ALA A CA 1
ATOM 1637 C C . ALA A 1 215 ? 14.641 26.578 -4.5 1 98.19 215 ALA A C 1
ATOM 1639 O O . ALA A 1 215 ? 14.508 27.781 -4.305 1 98.19 215 ALA A O 1
ATOM 1640 N N . GLN A 1 216 ? 14.516 25.969 -5.641 1 98.38 216 GLN A N 1
ATOM 1641 C CA . GLN A 1 216 ? 14.086 26.734 -6.805 1 98.38 216 GLN A CA 1
ATOM 1642 C C . GLN A 1 216 ? 12.656 27.25 -6.629 1 98.38 216 GLN A C 1
ATOM 1644 O O . GLN A 1 216 ? 12.336 28.359 -7.055 1 98.38 216 GLN A O 1
ATOM 1649 N N . PHE A 1 217 ? 11.805 26.484 -6.105 1 98.56 217 PHE A N 1
ATOM 1650 C CA . PHE A 1 217 ? 10.445 26.922 -5.797 1 98.56 217 PHE A CA 1
ATOM 1651 C C . PHE A 1 217 ? 9.828 26.031 -4.727 1 98.56 217 PHE A C 1
ATOM 1653 O O . PHE A 1 217 ? 10.406 25 -4.348 1 98.56 217 PHE A O 1
ATOM 1660 N N . ASN A 1 218 ? 8.711 26.531 -4.191 1 98.69 218 ASN A N 1
ATOM 1661 C CA . ASN A 1 218 ? 7.879 25.781 -3.264 1 98.69 218 ASN A CA 1
ATOM 1662 C C . ASN A 1 218 ? 6.645 25.203 -3.955 1 98.69 218 ASN A C 1
ATOM 1664 O O . ASN A 1 218 ? 6.121 25.797 -4.898 1 98.69 218 ASN A O 1
ATOM 1668 N N . ILE A 1 219 ? 6.242 24.047 -3.529 1 98.81 219 ILE A N 1
ATOM 1669 C CA . ILE A 1 219 ? 4.977 23.484 -3.98 1 98.81 219 ILE A CA 1
ATOM 1670 C C . ILE A 1 219 ? 4.039 23.312 -2.791 1 98.81 219 ILE A C 1
ATOM 1672 O O . ILE A 1 219 ? 4.395 22.672 -1.799 1 98.81 219 ILE A O 1
ATOM 1676 N N . VAL A 1 220 ? 2.908 23.891 -2.854 1 98.75 220 VAL A N 1
ATOM 1677 C CA . VAL A 1 220 ? 1.858 23.703 -1.857 1 98.75 220 VAL A CA 1
ATOM 1678 C C . VAL A 1 220 ? 0.776 22.781 -2.414 1 98.75 220 VAL A C 1
ATOM 1680 O O . VAL A 1 220 ? 0.037 23.172 -3.326 1 98.75 220 VAL A O 1
ATOM 1683 N N . VAL A 1 221 ? 0.756 21.594 -1.896 1 98.44 221 VAL A N 1
ATOM 1684 C CA . VAL A 1 221 ? -0.258 20.625 -2.307 1 98.44 221 VAL A CA 1
ATOM 1685 C C . VAL A 1 221 ? -1.331 20.5 -1.226 1 98.44 221 VAL A C 1
ATOM 1687 O O . VAL A 1 221 ? -1.364 19.531 -0.477 1 98.44 221 VAL A O 1
ATOM 1690 N N . SER A 1 222 ? -2.162 21.422 -1.131 1 97.94 222 SER A N 1
ATOM 1691 C CA . SER A 1 222 ? -3.232 21.531 -0.146 1 97.94 222 SER A CA 1
ATOM 1692 C C . SER A 1 222 ? -4.172 22.688 -0.481 1 97.94 222 SER A C 1
ATOM 1694 O O . SER A 1 222 ? -3.789 23.625 -1.192 1 97.94 222 SER A O 1
ATOM 1696 N N . PRO A 1 223 ? -5.355 22.594 0.021 1 98 223 PRO A N 1
ATOM 1697 C CA . PRO A 1 223 ? -6.293 23.688 -0.288 1 98 223 PRO A CA 1
ATOM 1698 C C . PRO A 1 223 ? -5.867 25.016 0.308 1 98 223 PRO A C 1
ATOM 1700 O O . PRO A 1 223 ? -6.02 26.062 -0.334 1 98 223 PRO A O 1
ATOM 1703 N N . TRP A 1 224 ? -5.371 25.016 1.533 1 97.31 224 TRP A N 1
ATOM 1704 C CA . TRP A 1 224 ? -5.059 26.312 2.102 1 97.31 224 TRP A CA 1
ATOM 1705 C C . TRP A 1 224 ? -3.854 26.234 3.031 1 97.31 224 TRP A C 1
ATOM 1707 O O . TRP A 1 224 ? -3.062 27.172 3.123 1 97.31 224 TRP A O 1
ATOM 1717 N N . VAL A 1 225 ? -3.66 25.094 3.705 1 96.69 225 VAL A N 1
ATOM 1718 C CA . VAL A 1 225 ? -2.553 24.953 4.645 1 96.69 225 VAL A CA 1
ATOM 1719 C C . VAL A 1 225 ? -1.227 24.953 3.889 1 96.69 225 VAL A C 1
ATOM 1721 O O . VAL A 1 225 ? -1.051 24.203 2.93 1 96.69 225 VAL A O 1
ATOM 1724 N N . GLY A 1 226 ? -0.305 25.75 4.277 1 97.19 226 GLY A N 1
ATOM 1725 C CA . GLY A 1 226 ? 0.99 25.844 3.623 1 97.19 226 GLY A CA 1
ATOM 1726 C C . GLY A 1 226 ? 1.132 27.078 2.746 1 97.19 226 GLY A C 1
ATOM 1727 O O . GLY A 1 226 ? 2.244 27.453 2.385 1 97.19 226 GLY A O 1
ATOM 1728 N N . ILE A 1 227 ? 0.016 27.703 2.363 1 97.88 227 ILE A N 1
ATOM 1729 C CA . ILE A 1 227 ? 0.055 28.891 1.51 1 97.88 227 ILE A CA 1
ATOM 1730 C C . ILE A 1 227 ? 0.807 30.016 2.219 1 97.88 227 ILE A C 1
ATOM 1732 O O . ILE A 1 227 ? 1.696 30.641 1.637 1 97.88 227 ILE A O 1
ATOM 1736 N N . GLU A 1 228 ? 0.444 30.25 3.471 1 97.06 228 GLU A N 1
ATOM 1737 C CA . GLU A 1 228 ? 1.098 31.312 4.23 1 97.06 228 GLU A CA 1
ATOM 1738 C C . GLU A 1 228 ? 2.596 31.047 4.359 1 97.06 228 GLU A C 1
ATOM 1740 O O . GLU A 1 228 ? 3.396 31.984 4.336 1 97.06 228 GLU A O 1
ATOM 1745 N N . THR A 1 229 ? 2.939 29.812 4.547 1 97.56 229 THR A N 1
ATOM 1746 C CA . THR A 1 229 ? 4.348 29.438 4.617 1 97.56 229 THR A CA 1
ATOM 1747 C C . THR A 1 229 ? 5.059 29.75 3.303 1 97.56 229 THR A C 1
ATOM 1749 O O . THR A 1 229 ? 6.156 30.312 3.301 1 97.56 229 THR A O 1
ATOM 1752 N N . ALA A 1 230 ? 4.438 29.391 2.209 1 98.25 230 ALA A N 1
ATOM 1753 C CA . ALA A 1 230 ? 5.02 29.641 0.895 1 98.25 230 ALA A CA 1
ATOM 1754 C C . ALA A 1 230 ? 5.148 31.141 0.642 1 98.25 230 ALA A C 1
ATOM 1756 O O . ALA A 1 230 ? 6.152 31.609 0.089 1 98.25 230 ALA A O 1
ATOM 1757 N N . GLU A 1 231 ? 4.18 31.891 1.004 1 98.12 231 GLU A N 1
ATOM 1758 C CA . GLU A 1 231 ? 4.227 33.344 0.869 1 98.12 231 GLU A CA 1
ATOM 1759 C C . GLU A 1 231 ? 5.352 33.938 1.709 1 98.12 231 GLU A C 1
ATOM 1761 O O . GLU A 1 231 ? 6.062 34.844 1.255 1 98.12 231 GLU A O 1
ATOM 1766 N N . PHE A 1 232 ? 5.473 33.438 2.877 1 97.62 232 PHE A N 1
ATOM 1767 C CA . PHE A 1 232 ? 6.535 33.875 3.771 1 97.62 232 PHE A CA 1
ATOM 1768 C C . PHE A 1 232 ? 7.906 33.625 3.148 1 97.62 232 PHE A C 1
ATOM 1770 O O . PHE A 1 232 ? 8.773 34.5 3.178 1 97.62 232 PHE A O 1
ATOM 1777 N N . LEU A 1 233 ? 8.102 32.469 2.574 1 98.06 233 LEU A N 1
ATOM 1778 C CA . LEU A 1 233 ? 9.375 32.125 1.96 1 98.06 233 LEU A CA 1
ATOM 1779 C C . LEU A 1 233 ? 9.648 32.969 0.728 1 98.06 233 LEU A C 1
ATOM 1781 O O . LEU A 1 233 ? 10.797 33.281 0.432 1 98.06 233 LEU A O 1
ATOM 1785 N N . LYS A 1 234 ? 8.562 33.281 0 1 98.19 234 LYS A N 1
ATOM 1786 C CA . LYS A 1 234 ? 8.703 34.188 -1.135 1 98.19 234 LYS A CA 1
ATOM 1787 C C . LYS A 1 234 ? 9.172 35.562 -0.68 1 98.19 234 LYS A C 1
ATOM 1789 O O . LYS A 1 234 ? 10.047 36.156 -1.312 1 98.19 234 LYS A O 1
ATOM 1794 N N . GLU A 1 235 ? 8.656 36.062 0.372 1 97.31 235 GLU A N 1
ATOM 1795 C CA . GLU A 1 235 ? 9.008 37.344 0.912 1 97.31 235 GLU A CA 1
ATOM 1796 C C . GLU A 1 235 ? 10.422 37.344 1.486 1 97.31 235 GLU A C 1
ATOM 1798 O O . GLU A 1 235 ? 11.195 38.281 1.246 1 97.31 235 GLU A O 1
ATOM 1803 N N . LYS A 1 236 ? 10.766 36.344 2.193 1 96.94 236 LYS A N 1
ATOM 1804 C CA . LYS A 1 236 ? 12.016 36.312 2.955 1 96.94 236 LYS A CA 1
ATOM 1805 C C . LYS A 1 236 ? 13.195 35.969 2.057 1 96.94 236 LYS A C 1
ATOM 1807 O O . LYS A 1 236 ? 14.266 36.562 2.174 1 96.94 236 LYS A O 1
ATOM 1812 N N . TYR A 1 237 ? 12.984 34.938 1.177 1 97.5 237 TYR A N 1
ATOM 1813 C CA . TYR A 1 237 ? 14.125 34.438 0.418 1 97.5 237 TYR A CA 1
ATOM 1814 C C . TYR A 1 237 ? 13.914 34.625 -1.078 1 97.5 237 TYR A C 1
ATOM 1816 O O . TYR A 1 237 ? 14.789 34.312 -1.884 1 97.5 237 TYR A O 1
ATOM 1824 N N . GLY A 1 238 ? 12.703 35.062 -1.472 1 97.38 238 GLY A N 1
ATOM 1825 C CA . GLY A 1 238 ? 12.406 35.281 -2.881 1 97.38 238 GLY A CA 1
ATOM 1826 C C . GLY A 1 238 ? 12.031 34 -3.596 1 97.38 238 GLY A C 1
ATOM 1827 O O . GLY A 1 238 ? 11.977 33.938 -4.828 1 97.38 238 GLY A O 1
ATOM 1828 N N . THR A 1 239 ? 11.781 32.938 -2.891 1 98 239 THR A N 1
ATOM 1829 C CA . THR A 1 239 ? 11.469 31.625 -3.484 1 98 239 THR A CA 1
ATOM 1830 C C . THR A 1 239 ? 10.047 31.609 -4.027 1 98 239 THR A C 1
ATOM 1832 O O . THR A 1 239 ? 9.078 31.734 -3.268 1 98 239 THR A O 1
ATOM 1835 N N . PRO A 1 240 ? 9.852 31.469 -5.312 1 98.38 240 PRO A N 1
ATOM 1836 C CA . PRO A 1 240 ? 8.484 31.375 -5.836 1 98.38 240 PRO A CA 1
ATOM 1837 C C . PRO A 1 240 ? 7.762 30.109 -5.387 1 98.38 240 PRO A C 1
ATOM 1839 O O . PRO A 1 240 ? 8.383 29.203 -4.816 1 98.38 240 PRO A O 1
ATOM 1842 N N . TYR A 1 241 ? 6.375 30.109 -5.609 1 98.62 241 TYR A N 1
ATOM 1843 C CA . TYR A 1 241 ? 5.672 28.906 -5.203 1 98.62 241 TYR A CA 1
ATOM 1844 C C . TYR A 1 241 ? 4.539 28.578 -6.168 1 98.62 241 TYR A C 1
ATOM 1846 O O . TYR A 1 241 ? 4.012 29.469 -6.84 1 98.62 241 TYR A O 1
ATOM 1854 N N . LEU A 1 242 ? 4.297 27.297 -6.359 1 98.75 242 LEU A N 1
ATOM 1855 C CA . LEU A 1 242 ? 3.148 26.734 -7.062 1 98.75 242 LEU A CA 1
ATOM 1856 C C . LEU A 1 242 ? 2.109 26.219 -6.074 1 98.75 242 LEU A C 1
ATOM 1858 O O . LEU A 1 242 ? 2.422 25.391 -5.223 1 98.75 242 LEU A O 1
ATOM 1862 N N . HIS A 1 243 ? 0.939 26.781 -6.121 1 98.69 243 HIS A N 1
ATOM 1863 C CA . HIS A 1 243 ? -0.154 26.281 -5.293 1 98.69 243 HIS A CA 1
ATOM 1864 C C . HIS A 1 243 ? -1.049 25.328 -6.074 1 98.69 243 HIS A C 1
ATOM 1866 O O . HIS A 1 243 ? -1.657 25.719 -7.074 1 98.69 243 HIS A O 1
ATOM 1872 N N . TYR A 1 244 ? -1.026 24.094 -5.715 1 98.56 244 TYR A N 1
ATOM 1873 C CA . TYR A 1 244 ? -1.93 23.078 -6.254 1 98.56 244 TYR A CA 1
ATOM 1874 C C . TYR A 1 244 ? -2.979 22.688 -5.223 1 98.56 244 TYR A C 1
ATOM 1876 O O . TYR A 1 244 ? -2.748 21.781 -4.41 1 98.56 244 TYR A O 1
ATOM 1884 N N . ALA A 1 245 ? -4.145 23.188 -5.297 1 98 245 ALA A N 1
ATOM 1885 C CA . ALA A 1 245 ? -5.152 23.156 -4.238 1 98 245 ALA A CA 1
ATOM 1886 C C . ALA A 1 245 ? -5.793 21.781 -4.117 1 98 245 ALA A C 1
ATOM 1888 O O . ALA A 1 245 ? -6.277 21.406 -3.049 1 98 245 ALA A O 1
ATOM 1889 N N . LEU A 1 246 ? -5.828 21.047 -5.199 1 97.81 246 LEU A N 1
ATOM 1890 C CA . LEU A 1 246 ? -6.508 19.75 -5.258 1 97.81 246 LEU A CA 1
ATOM 1891 C C . LEU A 1 246 ? -5.527 18.609 -5.023 1 97.81 246 LEU A C 1
ATOM 1893 O O . LEU A 1 246 ? -4.777 18.234 -5.93 1 97.81 246 LEU A O 1
ATOM 1897 N N . PRO A 1 247 ? -5.531 18 -3.768 1 97.88 247 PRO A N 1
ATOM 1898 C CA . PRO A 1 247 ? -4.637 16.859 -3.537 1 97.88 247 PRO A CA 1
ATOM 1899 C C . PRO A 1 247 ? -4.809 15.75 -4.574 1 97.88 247 PRO A C 1
ATOM 1901 O O . PRO A 1 247 ? -5.934 15.305 -4.824 1 97.88 247 PRO A O 1
ATOM 1904 N N . PRO A 1 248 ? -3.727 15.312 -5.164 1 98.5 248 PRO A N 1
ATOM 1905 C CA . PRO A 1 248 ? -3.822 14.383 -6.293 1 98.5 248 PRO A CA 1
ATOM 1906 C C . PRO A 1 248 ? -4.027 12.93 -5.852 1 98.5 248 PRO A C 1
ATOM 1908 O O . PRO A 1 248 ? -3.086 12.289 -5.391 1 98.5 248 PRO A O 1
ATOM 1911 N N . ILE A 1 249 ? -5.195 12.461 -5.977 1 98.56 249 ILE A N 1
ATOM 1912 C CA . ILE A 1 249 ? -5.551 11.078 -5.684 1 98.56 249 ILE A CA 1
ATOM 1913 C C . ILE A 1 249 ? -6.012 10.375 -6.965 1 98.56 249 ILE A C 1
ATOM 1915 O O . ILE A 1 249 ? -6.863 10.898 -7.688 1 98.56 249 ILE A O 1
ATOM 1919 N N . GLY A 1 250 ? -5.398 9.203 -7.234 1 98.12 250 GLY A N 1
ATOM 1920 C CA . GLY A 1 250 ? -5.781 8.477 -8.43 1 98.12 250 GLY A CA 1
ATOM 1921 C C . GLY A 1 250 ? -4.996 8.883 -9.656 1 98.12 250 GLY A C 1
ATOM 1922 O O . GLY A 1 250 ? -4.164 9.797 -9.594 1 98.12 250 GLY A O 1
ATOM 1923 N N . ALA A 1 251 ? -5.246 8.312 -10.781 1 98 251 ALA A N 1
ATOM 1924 C CA . ALA A 1 251 ? -4.449 8.492 -11.992 1 98 251 ALA A CA 1
ATOM 1925 C C . ALA A 1 251 ? -4.723 9.852 -12.633 1 98 251 ALA A C 1
ATOM 1927 O O . ALA A 1 251 ? -3.793 10.609 -12.914 1 98 251 ALA A O 1
ATOM 1928 N N . GLY A 1 252 ? -5.965 10.172 -12.844 1 97.38 252 GLY A N 1
ATOM 1929 C CA . GLY A 1 252 ? -6.32 11.398 -13.539 1 97.38 252 GLY A CA 1
ATOM 1930 C C . GLY A 1 252 ? -5.723 12.641 -12.906 1 97.38 252 GLY A C 1
ATOM 1931 O O . GLY A 1 252 ? -4.996 13.391 -13.57 1 97.38 252 GLY A O 1
ATOM 1932 N N . GLU A 1 253 ? -5.996 12.836 -11.664 1 98.31 253 GLU A N 1
ATOM 1933 C CA . GLU A 1 253 ? -5.566 14.062 -10.992 1 98.31 253 GLU A CA 1
ATOM 1934 C C . GLU A 1 253 ? -4.059 14.055 -10.75 1 98.31 253 GLU A C 1
ATOM 1936 O O . GLU A 1 253 ? -3.418 15.109 -10.789 1 98.31 253 GLU A O 1
ATOM 1941 N N . THR A 1 254 ? -3.463 12.898 -10.469 1 98.81 254 THR A N 1
ATOM 1942 C CA . THR A 1 254 ? -2.021 12.805 -10.266 1 98.81 254 THR A CA 1
ATOM 1943 C C . THR A 1 254 ? -1.27 13.172 -11.539 1 98.81 254 THR A C 1
ATOM 1945 O O . THR A 1 254 ? -0.254 13.875 -11.492 1 98.81 254 THR A O 1
ATOM 1948 N N . SER A 1 255 ? -1.748 12.688 -12.68 1 98.81 255 SER A N 1
ATOM 1949 C CA . SER A 1 255 ? -1.133 13.039 -13.953 1 98.81 255 SER A CA 1
ATOM 1950 C C . SER A 1 255 ? -1.206 14.539 -14.219 1 98.81 255 SER A C 1
ATOM 1952 O O . SER A 1 255 ? -0.238 15.141 -14.688 1 98.81 255 SER A O 1
ATOM 1954 N N . LYS A 1 256 ? -2.367 15.094 -13.945 1 98.56 256 LYS A N 1
ATOM 1955 C CA . LYS A 1 256 ? -2.527 16.547 -14.094 1 98.56 256 LYS A CA 1
ATOM 1956 C C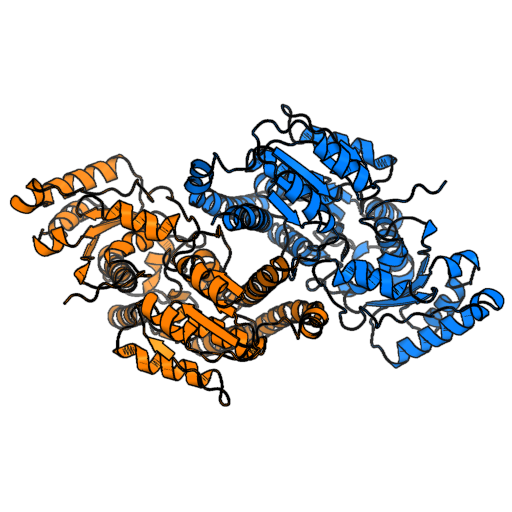 . LYS A 1 256 ? -1.56 17.297 -13.188 1 98.56 256 LYS A C 1
ATOM 1958 O O . LYS A 1 256 ? -0.963 18.297 -13.602 1 98.56 256 LYS A O 1
ATOM 1963 N N . PHE A 1 257 ? -1.445 16.875 -11.992 1 98.81 257 PHE A N 1
ATOM 1964 C CA . PHE A 1 257 ? -0.525 17.453 -11.023 1 98.81 257 PHE A CA 1
ATOM 1965 C C . PHE A 1 257 ? 0.905 17.422 -11.547 1 98.81 257 PHE A C 1
ATOM 1967 O O . PHE A 1 257 ? 1.604 18.438 -11.516 1 98.81 257 PHE A O 1
ATOM 1974 N N . LEU A 1 258 ? 1.36 16.234 -12.031 1 98.88 258 LEU A N 1
ATOM 1975 C CA . LEU A 1 258 ? 2.725 16.078 -12.523 1 98.88 258 LEU A CA 1
ATOM 1976 C C . LEU A 1 258 ? 2.977 16.969 -13.734 1 98.88 258 LEU A C 1
ATOM 1978 O O . LEU A 1 258 ? 4.051 17.562 -13.859 1 98.88 258 LEU A O 1
ATOM 1982 N N . ARG A 1 259 ? 2.041 17.047 -14.633 1 98.75 259 ARG A N 1
ATOM 1983 C CA . ARG A 1 259 ? 2.184 17.922 -15.797 1 98.75 259 ARG A CA 1
ATOM 1984 C C . ARG A 1 259 ? 2.287 19.391 -15.375 1 98.75 259 ARG A C 1
ATOM 1986 O O . ARG A 1 259 ? 3.088 20.141 -15.93 1 98.75 259 ARG A O 1
ATOM 1993 N N . THR A 1 260 ? 1.453 19.781 -14.414 1 98.75 260 THR A N 1
ATOM 1994 C CA . THR A 1 260 ? 1.468 21.156 -13.914 1 98.75 260 THR A CA 1
ATOM 1995 C C . THR A 1 260 ? 2.822 21.5 -13.297 1 98.75 260 THR A C 1
ATOM 1997 O O . THR A 1 260 ? 3.379 22.562 -13.555 1 98.75 260 THR A O 1
ATOM 2000 N N . VAL A 1 261 ? 3.34 20.609 -12.492 1 98.69 261 VAL A N 1
ATOM 2001 C CA . VAL A 1 261 ? 4.641 20.812 -11.867 1 98.69 261 VAL A CA 1
ATOM 2002 C C . VAL A 1 261 ? 5.73 20.844 -12.93 1 98.69 261 VAL A C 1
ATOM 2004 O O . VAL A 1 261 ? 6.648 21.672 -12.867 1 98.69 261 VAL A O 1
ATOM 2007 N N . GLY A 1 262 ? 5.633 19.859 -13.883 1 98.31 262 GLY A N 1
ATOM 2008 C CA . GLY A 1 262 ? 6.602 19.844 -14.961 1 98.31 262 GLY A CA 1
ATOM 2009 C C . GLY A 1 262 ? 6.66 21.156 -15.734 1 98.31 262 GLY A C 1
ATOM 2010 O O . GLY A 1 262 ? 7.742 21.641 -16.062 1 98.31 262 GLY A O 1
ATOM 2011 N N . GLU A 1 263 ? 5.492 21.719 -16 1 98.19 263 GLU A N 1
ATOM 2012 C CA . GLU A 1 263 ? 5.406 23 -16.703 1 98.19 263 GLU A CA 1
ATOM 2013 C C . GLU A 1 263 ? 6 24.125 -15.883 1 98.19 263 GLU A C 1
ATOM 2015 O O . GLU A 1 263 ? 6.773 24.938 -16.391 1 98.19 263 GLU A O 1
ATOM 2020 N N . PHE A 1 264 ? 5.641 24.188 -14.633 1 98.19 264 PHE A N 1
ATOM 2021 C CA . PHE A 1 264 ? 6.113 25.25 -13.742 1 98.19 264 PHE A CA 1
ATOM 2022 C C . PHE A 1 264 ? 7.633 25.188 -13.602 1 98.19 264 PHE A C 1
ATOM 2024 O O . PHE A 1 264 ? 8.289 26.234 -13.539 1 98.19 264 PHE A O 1
ATOM 2031 N N . ALA A 1 265 ? 8.203 24 -13.555 1 97.44 265 ALA A N 1
ATOM 2032 C CA . ALA A 1 265 ? 9.633 23.797 -13.328 1 97.44 265 ALA A CA 1
ATOM 2033 C C . ALA A 1 265 ? 10.398 23.781 -14.648 1 97.44 265 ALA A C 1
ATOM 2035 O O . ALA A 1 265 ? 11.633 23.719 -14.656 1 97.44 265 ALA A O 1
ATOM 2036 N N . ASN A 1 266 ? 9.719 23.828 -15.773 1 96.44 266 ASN A N 1
ATOM 2037 C CA . ASN A 1 266 ? 10.328 23.766 -17.094 1 96.44 266 ASN A CA 1
ATOM 2038 C C . ASN A 1 266 ? 11.18 22.516 -17.266 1 96.44 266 ASN A C 1
ATOM 2040 O O . ASN A 1 266 ? 12.352 22.594 -17.625 1 96.44 266 ASN A O 1
ATOM 2044 N N . LEU A 1 267 ? 10.547 21.422 -16.922 1 97.12 267 LEU A N 1
ATOM 2045 C CA . LEU A 1 267 ? 11.234 20.141 -17.016 1 97.12 267 LEU A CA 1
ATOM 2046 C C . LEU A 1 267 ? 11.133 19.562 -18.438 1 97.12 267 LEU A C 1
ATOM 2048 O O . LEU A 1 267 ? 10.391 20.094 -19.266 1 97.12 267 LEU A O 1
ATOM 2052 N N . ASP A 1 268 ? 11.93 18.516 -18.688 1 95.56 268 ASP A N 1
ATOM 2053 C CA . ASP A 1 268 ? 11.812 17.734 -19.922 1 95.56 268 ASP A CA 1
ATOM 2054 C C . ASP A 1 268 ? 10.477 16.984 -19.969 1 95.56 268 ASP A C 1
ATOM 2056 O O . ASP A 1 268 ? 10.273 16.031 -19.234 1 95.56 268 ASP A O 1
ATOM 2060 N N . PHE A 1 269 ? 9.688 17.406 -20.891 1 95.19 269 PHE A N 1
ATOM 2061 C CA . PHE A 1 269 ? 8.328 16.891 -20.953 1 95.19 269 PHE A CA 1
ATOM 2062 C C . PHE A 1 269 ? 8.32 15.43 -21.375 1 95.19 269 PHE A C 1
ATOM 2064 O O . PHE A 1 269 ? 7.398 14.68 -21.047 1 95.19 269 PHE A O 1
ATOM 2071 N N . SER A 1 270 ? 9.328 15.031 -22.047 1 97.38 270 SER A N 1
ATOM 2072 C CA . SER A 1 270 ? 9.406 13.625 -22.422 1 97.38 270 SER A CA 1
ATOM 2073 C C . SER A 1 270 ? 9.562 12.734 -21.203 1 97.38 270 SER A C 1
ATOM 2075 O O . SER A 1 270 ? 8.914 11.688 -21.109 1 97.38 270 SER A O 1
ATOM 2077 N N . ARG A 1 271 ? 10.367 13.156 -20.328 1 97.12 271 ARG A N 1
ATOM 2078 C CA . ARG A 1 271 ? 10.57 12.406 -19.094 1 97.12 271 ARG A CA 1
ATOM 2079 C C . ARG A 1 271 ? 9.289 12.367 -18.266 1 97.12 271 ARG A C 1
ATOM 2081 O O . ARG A 1 271 ? 8.922 11.32 -17.719 1 97.12 271 ARG A O 1
ATOM 2088 N N . VAL A 1 272 ? 8.633 13.492 -18.125 1 98.38 272 VAL A N 1
ATOM 2089 C CA . VAL A 1 272 ? 7.398 13.609 -17.359 1 98.38 272 VAL A CA 1
ATOM 2090 C C . VAL A 1 272 ? 6.324 12.703 -17.953 1 98.38 272 VAL A C 1
ATOM 2092 O O . VAL A 1 272 ? 5.707 11.906 -17.234 1 98.38 272 VAL A O 1
ATOM 2095 N N . GLU A 1 273 ? 6.148 12.742 -19.25 1 98.5 273 GLU A N 1
ATOM 2096 C CA . GLU A 1 273 ? 5.098 11.977 -19.922 1 98.5 273 GLU A CA 1
ATOM 2097 C C . GLU A 1 273 ? 5.406 10.484 -19.906 1 98.5 273 GLU A C 1
ATOM 2099 O O . GLU A 1 273 ? 4.492 9.656 -19.812 1 98.5 273 GLU A O 1
ATOM 2104 N N . ASP A 1 274 ? 6.688 10.141 -20.031 1 98.12 274 ASP A N 1
ATOM 2105 C CA . ASP A 1 274 ? 7.07 8.734 -19.953 1 98.12 274 ASP A CA 1
ATOM 2106 C C . ASP A 1 274 ? 6.727 8.141 -18.578 1 98.12 274 ASP A C 1
ATOM 2108 O O . ASP A 1 274 ? 6.219 7.023 -18.5 1 98.12 274 ASP A O 1
ATOM 2112 N N . PHE A 1 275 ? 7.051 8.891 -17.547 1 97.94 275 PHE A N 1
ATOM 2113 C CA . PHE A 1 275 ? 6.734 8.445 -16.203 1 97.94 275 PHE A CA 1
ATOM 2114 C C . PHE A 1 275 ? 5.227 8.328 -16.016 1 97.94 275 PHE A C 1
ATOM 2116 O O . PHE A 1 275 ? 4.746 7.332 -15.461 1 97.94 275 PHE A O 1
ATOM 2123 N N . ILE A 1 276 ? 4.473 9.32 -16.5 1 98.62 276 ILE A N 1
ATOM 2124 C CA . ILE A 1 276 ? 3.018 9.336 -16.375 1 98.62 276 ILE A CA 1
ATOM 2125 C C . ILE A 1 276 ? 2.428 8.125 -17.094 1 98.62 276 ILE A C 1
ATOM 2127 O O . ILE A 1 276 ? 1.575 7.422 -16.547 1 98.62 276 ILE A O 1
ATOM 2131 N N . LYS A 1 277 ? 2.875 7.898 -18.281 1 97.75 277 LYS A N 1
ATOM 2132 C CA . LYS A 1 277 ? 2.359 6.785 -19.078 1 97.75 277 LYS A CA 1
ATOM 2133 C C . LYS A 1 277 ? 2.572 5.453 -18.359 1 97.75 277 LYS A C 1
ATOM 2135 O O . LYS A 1 277 ? 1.658 4.629 -18.281 1 97.75 277 LYS A O 1
ATOM 2140 N N . ASN A 1 278 ? 3.738 5.289 -17.859 1 95.75 278 ASN A N 1
ATOM 2141 C CA . ASN A 1 278 ? 4.055 4.059 -17.141 1 95.75 278 ASN A CA 1
ATOM 2142 C C . ASN A 1 278 ? 3.16 3.873 -15.922 1 95.75 278 ASN A C 1
ATOM 2144 O O . ASN A 1 278 ? 2.652 2.777 -15.672 1 95.75 278 ASN A O 1
ATOM 2148 N N . GLU A 1 279 ? 2.98 4.91 -15.141 1 97.38 279 GLU A N 1
ATOM 2149 C CA . GLU A 1 279 ? 2.172 4.844 -13.93 1 97.38 279 GLU A CA 1
ATOM 2150 C C . GLU A 1 279 ? 0.694 4.656 -14.266 1 97.38 279 GLU A C 1
ATOM 2152 O O . GLU A 1 279 ? -0.014 3.92 -13.57 1 97.38 279 GLU A O 1
ATOM 2157 N N . GLU A 1 280 ? 0.235 5.348 -15.297 1 97.44 280 GLU A N 1
ATOM 2158 C CA . GLU A 1 280 ? -1.153 5.195 -15.719 1 97.44 280 GLU A CA 1
ATOM 2159 C C . GLU A 1 280 ? -1.432 3.779 -16.203 1 97.44 280 GLU A C 1
ATOM 2161 O O . GLU A 1 280 ? -2.477 3.203 -15.898 1 97.44 280 GLU A O 1
ATOM 2166 N N . ASP A 1 281 ? -0.506 3.221 -17 1 94.38 281 ASP A N 1
ATOM 2167 C CA . ASP A 1 281 ? -0.658 1.849 -17.469 1 94.38 281 ASP A CA 1
ATOM 2168 C C . ASP A 1 281 ? -0.816 0.877 -16.312 1 94.38 281 ASP A C 1
ATOM 2170 O O . ASP A 1 281 ? -1.654 -0.025 -16.359 1 94.38 281 ASP A O 1
ATOM 2174 N N . ASN A 1 282 ? -0.007 1.105 -15.367 1 94.19 282 ASN A N 1
ATOM 2175 C CA . ASN A 1 282 ? -0.076 0.26 -14.18 1 94.19 282 ASN A CA 1
ATOM 2176 C C . ASN A 1 282 ? -1.398 0.44 -13.438 1 94.19 282 ASN A C 1
ATOM 2178 O O . ASN A 1 282 ? -2.033 -0.541 -13.047 1 94.19 282 ASN A O 1
ATOM 2182 N N . PHE A 1 283 ? -1.819 1.657 -13.219 1 96.25 283 PHE A N 1
ATOM 2183 C CA . PHE A 1 283 ? -3.047 1.977 -12.5 1 96.25 283 PHE A CA 1
ATOM 2184 C C . PHE A 1 283 ? -4.258 1.369 -13.203 1 96.25 283 PHE A C 1
ATOM 2186 O O . PHE A 1 283 ? -5.078 0.702 -12.57 1 96.25 283 PHE A O 1
ATOM 2193 N N . TYR A 1 284 ? -4.328 1.529 -14.477 1 93.56 284 TYR A N 1
ATOM 2194 C CA . TYR A 1 284 ? -5.512 1.097 -15.211 1 93.56 284 TYR A CA 1
ATOM 2195 C C . TYR A 1 284 ? -5.469 -0.403 -15.477 1 93.56 284 TYR A C 1
ATOM 2197 O O . TYR A 1 284 ? -6.508 -1.025 -15.719 1 93.56 284 TYR A O 1
ATOM 2205 N N . TYR A 1 285 ? -4.277 -1.016 -15.422 1 91.88 285 TYR A N 1
ATOM 2206 C CA . TYR A 1 285 ? -4.199 -2.473 -15.422 1 91.88 285 TYR A CA 1
ATOM 2207 C C . TYR A 1 285 ? -5.023 -3.066 -14.289 1 91.88 285 TYR A C 1
ATOM 2209 O O . TYR A 1 285 ? -5.812 -3.988 -14.5 1 91.88 285 TYR A O 1
ATOM 2217 N N . TYR A 1 286 ? -4.867 -2.492 -13.148 1 93.12 286 TYR A N 1
ATOM 2218 C CA . TYR A 1 286 ? -5.555 -3.027 -11.977 1 93.12 286 TYR A CA 1
ATOM 2219 C C . TYR A 1 286 ? -7.043 -2.709 -12.023 1 93.12 286 TYR A C 1
ATOM 2221 O O . TYR A 1 286 ? -7.871 -3.527 -11.625 1 93.12 286 TYR A O 1
ATOM 2229 N N . LEU A 1 287 ? -7.41 -1.541 -12.531 1 91.12 287 LEU A N 1
ATOM 2230 C CA . LEU A 1 287 ? -8.82 -1.175 -12.617 1 91.12 287 LEU A CA 1
ATOM 2231 C C . LEU A 1 287 ? -9.547 -2.055 -13.625 1 91.12 287 LEU A C 1
ATOM 2233 O O . LEU A 1 287 ? -10.688 -2.467 -13.383 1 91.12 287 LEU A O 1
ATOM 2237 N N . GLU A 1 288 ? -8.867 -2.27 -14.688 1 87.5 288 GLU A N 1
ATOM 2238 C CA . GLU A 1 288 ? -9.461 -3.125 -15.711 1 87.5 288 GLU A CA 1
ATOM 2239 C C . GLU A 1 288 ? -9.648 -4.551 -15.195 1 87.5 288 GLU A C 1
ATOM 2241 O O . GLU A 1 288 ? -10.664 -5.191 -15.484 1 87.5 288 GLU A O 1
ATOM 2246 N N . ARG A 1 289 ? -8.695 -4.988 -14.531 1 85.62 289 ARG A N 1
ATOM 2247 C CA . ARG A 1 289 ? -8.742 -6.332 -13.961 1 85.62 289 ARG A CA 1
ATOM 2248 C C . ARG A 1 289 ? -9.906 -6.473 -12.984 1 85.62 289 ARG A C 1
ATOM 2250 O O . ARG A 1 289 ? -10.484 -7.551 -12.852 1 85.62 289 ARG A O 1
ATOM 2257 N N . ALA A 1 290 ? -10.305 -5.367 -12.391 1 86.19 290 ALA A N 1
ATOM 2258 C CA 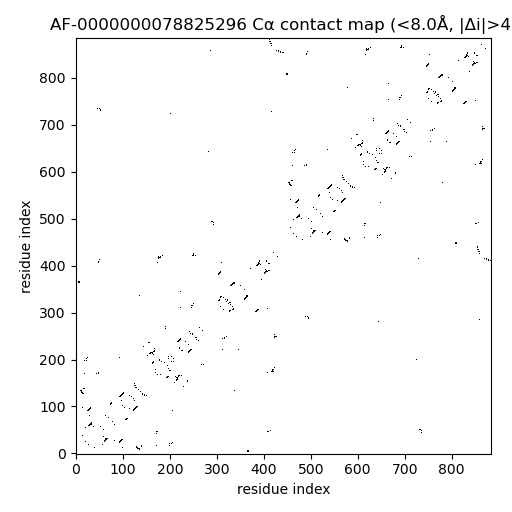. ALA A 1 290 ? -11.383 -5.383 -11.406 1 86.19 290 ALA A CA 1
ATOM 2259 C C . ALA A 1 290 ? -12.703 -4.961 -12.039 1 86.19 290 ALA A C 1
ATOM 2261 O O . ALA A 1 290 ? -13.695 -4.766 -11.336 1 86.19 290 ALA A O 1
ATOM 2262 N N . ALA A 1 291 ? -12.766 -4.777 -13.289 1 80.81 291 ALA A N 1
ATOM 2263 C CA . ALA A 1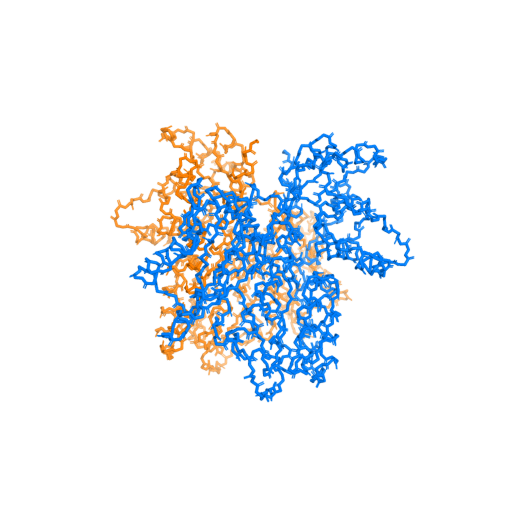 291 ? -13.93 -4.223 -13.984 1 80.81 291 ALA A CA 1
ATOM 2264 C C . ALA A 1 291 ? -15.18 -5.051 -13.703 1 80.81 291 ALA A C 1
ATOM 2266 O O . ALA A 1 291 ? -16.266 -4.5 -13.492 1 80.81 291 ALA A O 1
ATOM 2267 N N . ASP A 1 292 ? -14.961 -6.344 -13.727 1 75.75 292 ASP A N 1
ATOM 2268 C CA . ASP A 1 292 ? -16.109 -7.215 -13.484 1 75.75 292 ASP A CA 1
ATOM 2269 C C . ASP A 1 292 ? -16.703 -6.961 -12.102 1 75.75 292 ASP A C 1
ATOM 2271 O O . ASP A 1 292 ? -17.922 -7.039 -11.93 1 75.75 292 ASP A O 1
ATOM 2275 N N . PHE A 1 293 ? -15.867 -6.734 -11.242 1 81.06 293 PHE A N 1
ATOM 2276 C CA . PHE A 1 293 ? -16.328 -6.426 -9.891 1 81.06 293 PHE A CA 1
ATOM 2277 C C . PHE A 1 293 ? -17.172 -5.156 -9.883 1 81.06 293 PHE A C 1
ATOM 2279 O O . PHE A 1 293 ? -18.25 -5.129 -9.297 1 81.06 293 PHE A O 1
ATOM 2286 N N . PHE A 1 294 ? -16.703 -4.16 -10.523 1 78.25 294 PHE A N 1
ATOM 2287 C CA . PHE A 1 294 ? -17.391 -2.873 -10.539 1 78.25 294 PHE A CA 1
ATOM 2288 C C . PHE A 1 294 ? -18.719 -2.973 -11.266 1 78.25 294 PHE A C 1
ATOM 2290 O O . PHE A 1 294 ? -19.688 -2.293 -10.906 1 78.25 294 PHE A O 1
ATOM 2297 N N . LEU A 1 295 ? -18.719 -3.865 -12.234 1 71 295 LEU A N 1
ATOM 2298 C CA . LEU A 1 295 ? -19.938 -4.035 -13.016 1 71 295 LEU A CA 1
ATOM 2299 C C . LEU A 1 295 ? -20.953 -4.883 -12.258 1 71 295 LEU A C 1
ATOM 2301 O O . LEU A 1 295 ? -22.156 -4.605 -12.297 1 71 295 LEU A O 1
ATOM 2305 N N . GLU A 1 296 ? -20.5 -5.914 -11.641 1 67.31 296 GLU A N 1
ATOM 2306 C CA . GLU A 1 296 ? -21.375 -6.844 -10.93 1 67.31 296 GLU A CA 1
ATOM 2307 C C . GLU A 1 296 ? -21.922 -6.227 -9.648 1 67.31 296 GLU A C 1
ATOM 2309 O O . GLU A 1 296 ? -23.062 -6.496 -9.258 1 67.31 296 GLU A O 1
ATOM 2314 N N . PHE A 1 297 ? -21.094 -5.586 -9.055 1 65.75 297 PHE A N 1
ATOM 2315 C CA . PHE A 1 297 ? -21.5 -5.035 -7.762 1 65.75 297 PHE A CA 1
ATOM 2316 C C . PHE A 1 297 ? -22.141 -3.664 -7.93 1 65.75 297 PHE A C 1
ATOM 2318 O O . PHE A 1 297 ? -22.25 -2.898 -6.969 1 65.75 297 PHE A O 1
ATOM 2325 N N . ARG A 1 298 ? -22.484 -3.459 -9.062 1 58.62 298 ARG A N 1
ATOM 2326 C CA . ARG A 1 298 ? -23.094 -2.174 -9.391 1 58.62 298 ARG A CA 1
ATOM 2327 C C . ARG A 1 298 ? -24.297 -1.896 -8.5 1 58.62 298 ARG A C 1
ATOM 2329 O O . ARG A 1 298 ? -24.547 -0.751 -8.109 1 58.62 298 ARG A O 1
ATOM 2336 N N . TYR A 1 299 ? -24.922 -2.939 -8.18 1 51.75 299 TYR A N 1
ATOM 2337 C CA . TYR A 1 299 ? -26.172 -2.715 -7.453 1 51.75 299 TYR A CA 1
ATOM 2338 C C . TYR A 1 299 ? -25.906 -2.537 -5.961 1 51.75 299 TYR A C 1
ATOM 2340 O O . TYR A 1 299 ? -26.766 -2.064 -5.223 1 51.75 299 TYR A O 1
ATOM 2348 N N . SER A 1 300 ? -24.688 -2.893 -5.492 1 63.66 300 SER A N 1
ATOM 2349 C CA . SER A 1 300 ? -24.375 -2.734 -4.074 1 63.66 300 SER A CA 1
ATOM 2350 C C . SER A 1 300 ? -23.281 -1.696 -3.861 1 63.66 300 SER A C 1
ATOM 2352 O O . SER A 1 300 ? -22.719 -1.592 -2.768 1 63.66 300 SER A O 1
ATOM 2354 N N . ILE A 1 301 ? -23.156 -0.994 -4.961 1 70.62 301 ILE A N 1
ATOM 2355 C CA . ILE A 1 301 ? -22.141 0.055 -4.867 1 70.62 301 ILE A CA 1
ATOM 2356 C C . ILE A 1 301 ? -22.797 1.357 -4.41 1 70.62 301 ILE A C 1
ATOM 2358 O O . ILE A 1 301 ? -23.922 1.667 -4.801 1 70.62 301 ILE A O 1
ATOM 2362 N N . PRO A 1 302 ? -22.047 1.981 -3.477 1 81.25 302 PRO A N 1
ATOM 2363 C CA . PRO A 1 302 ? -22.578 3.281 -3.068 1 81.25 302 PRO A CA 1
ATOM 2364 C C . PRO A 1 302 ? -22.828 4.215 -4.25 1 81.25 302 PRO A C 1
ATOM 2366 O O . PRO A 1 302 ? -22 4.309 -5.156 1 81.25 302 PRO A O 1
ATOM 2369 N N . ASP A 1 303 ? -24.047 4.766 -4.211 1 84.94 303 ASP A N 1
ATOM 2370 C CA . ASP A 1 303 ? -24.422 5.68 -5.289 1 84.94 303 ASP A CA 1
ATOM 2371 C C . ASP A 1 303 ? -24.141 7.129 -4.895 1 84.94 303 ASP A C 1
ATOM 2373 O O . ASP A 1 303 ? -24.172 8.023 -5.738 1 84.94 303 ASP A O 1
ATOM 2377 N N . ARG A 1 304 ? -23.938 7.309 -3.59 1 93.25 304 ARG A N 1
ATOM 2378 C CA . ARG A 1 304 ? -23.672 8.648 -3.068 1 93.25 304 ARG A CA 1
ATOM 2379 C C . ARG A 1 304 ? -22.562 8.625 -2.018 1 93.25 304 ARG A C 1
ATOM 2381 O O . ARG A 1 304 ? -22.516 7.703 -1.196 1 93.25 304 ARG A O 1
ATOM 2388 N N . PHE A 1 305 ? -21.75 9.617 -2.1 1 96.88 305 PHE A N 1
ATOM 2389 C CA . PHE A 1 305 ? -20.734 9.672 -1.05 1 96.88 305 PHE A CA 1
ATOM 2390 C C . PHE A 1 305 ? -20.797 11 -0.306 1 96.88 305 PHE A C 1
ATOM 2392 O O . PHE A 1 305 ? -21.156 12.031 -0.888 1 96.88 305 PHE A O 1
ATOM 2399 N N . PHE A 1 306 ? -20.5 10.953 0.965 1 97.94 306 PHE A N 1
ATOM 2400 C CA . PHE A 1 306 ? -20.438 12.102 1.861 1 97.94 306 PHE A CA 1
ATOM 2401 C C . PHE A 1 306 ? -19.078 12.195 2.533 1 97.94 306 PHE A C 1
ATOM 2403 O O . PHE A 1 306 ? -18.578 11.203 3.076 1 97.94 306 PHE A O 1
ATOM 2410 N N . ASN A 1 307 ? -18.5 13.375 2.451 1 98.12 307 ASN A N 1
ATOM 2411 C CA . ASN A 1 307 ? -17.266 13.625 3.189 1 98.12 307 ASN A CA 1
ATOM 2412 C C . ASN A 1 307 ? -17.547 14.375 4.492 1 98.12 307 ASN A C 1
ATOM 2414 O O . ASN A 1 307 ? -18.281 15.359 4.504 1 98.12 307 ASN A O 1
ATOM 2418 N N . ILE A 1 308 ? -17.109 13.859 5.531 1 97.62 308 ILE A N 1
ATOM 2419 C CA . ILE A 1 308 ? -16.953 14.555 6.801 1 97.62 308 ILE A CA 1
ATOM 2420 C C . ILE A 1 308 ? -15.477 14.633 7.168 1 97.62 308 ILE A C 1
ATOM 2422 O O . ILE A 1 308 ? -15.023 13.969 8.109 1 97.62 308 ILE A O 1
ATOM 2426 N N . THR A 1 309 ? -14.758 15.438 6.449 1 96.88 309 THR A N 1
ATOM 2427 C CA . THR A 1 309 ? -13.305 15.461 6.52 1 96.88 309 THR A CA 1
ATOM 2428 C C . THR A 1 309 ? -12.781 16.891 6.414 1 96.88 309 THR A C 1
ATOM 2430 O O . THR A 1 309 ? -13.562 17.828 6.246 1 96.88 309 THR A O 1
ATOM 2433 N N . ASP A 1 310 ? -11.453 17.062 6.625 1 96.19 310 ASP A N 1
ATOM 2434 C CA . ASP A 1 310 ? -10.844 18.359 6.336 1 96.19 310 ASP A CA 1
ATOM 2435 C C . ASP A 1 310 ? -10.891 18.672 4.84 1 96.19 310 ASP A C 1
ATOM 2437 O O . ASP A 1 310 ? -11.273 17.812 4.035 1 96.19 310 ASP A O 1
ATOM 2441 N N . SER A 1 311 ? -10.594 19.875 4.477 1 97.56 311 SER A N 1
ATOM 2442 C CA . SER A 1 311 ? -10.695 20.312 3.092 1 97.56 311 SER A CA 1
ATOM 2443 C C . SER A 1 311 ? -9.742 19.531 2.189 1 97.56 311 SER A C 1
ATOM 2445 O O . SER A 1 311 ? -10.039 19.312 1.013 1 97.56 311 SER A O 1
ATOM 2447 N N . PHE A 1 312 ? -8.625 19.109 2.721 1 97.62 312 PHE A N 1
ATOM 2448 C CA . PHE A 1 312 ? -7.617 18.344 1.99 1 97.62 312 PHE A CA 1
ATOM 2449 C C . PHE A 1 312 ? -8.219 17.062 1.425 1 97.62 312 PHE A C 1
ATOM 2451 O O . PHE A 1 312 ? -8.18 16.828 0.214 1 97.62 312 PHE A O 1
ATOM 2458 N N . TYR A 1 313 ? -8.859 16.266 2.217 1 97.94 313 TYR A N 1
ATOM 2459 C CA . TYR A 1 313 ? -9.422 14.984 1.796 1 97.94 313 TYR A CA 1
ATOM 2460 C C . TYR A 1 313 ? -10.758 15.188 1.092 1 97.94 313 TYR A C 1
ATOM 2462 O O . TYR A 1 313 ? -11.086 14.445 0.161 1 97.94 313 TYR A O 1
ATOM 2470 N N . ALA A 1 314 ? -11.492 16.156 1.558 1 98.25 314 ALA A N 1
ATOM 2471 C CA . ALA A 1 314 ? -12.781 16.391 0.916 1 98.25 314 ALA A CA 1
ATOM 2472 C C . ALA A 1 314 ? -12.609 16.656 -0.576 1 98.25 314 ALA A C 1
ATOM 2474 O O . ALA A 1 314 ? -13.305 16.062 -1.405 1 98.25 314 ALA A O 1
ATOM 2475 N N . LEU A 1 315 ? -11.703 17.516 -0.904 1 98.25 315 LEU A N 1
ATOM 2476 C CA . LEU A 1 315 ? -11.477 17.875 -2.301 1 98.25 315 LEU A CA 1
ATOM 2477 C C . LEU A 1 315 ? -10.875 16.688 -3.064 1 98.25 315 LEU A C 1
ATOM 2479 O O . LEU A 1 315 ? -11.375 16.312 -4.129 1 98.25 315 LEU A O 1
ATOM 2483 N N . GLY A 1 316 ? -9.789 16.141 -2.523 1 98.38 316 GLY A N 1
ATOM 2484 C CA . GLY A 1 316 ? -9.094 15.062 -3.201 1 98.38 316 GLY A CA 1
ATOM 2485 C C . GLY A 1 316 ? -9.969 13.852 -3.461 1 98.38 316 GLY A C 1
ATOM 2486 O O . GLY A 1 316 ? -10.008 13.336 -4.582 1 98.38 316 GLY A O 1
ATOM 2487 N N . ILE A 1 317 ? -10.695 13.43 -2.441 1 98.31 317 ILE A N 1
ATOM 2488 C CA . ILE A 1 317 ? -11.516 12.227 -2.529 1 98.31 317 ILE A CA 1
ATOM 2489 C C . ILE A 1 317 ? -12.719 12.484 -3.434 1 98.31 317 ILE A C 1
ATOM 2491 O O . ILE A 1 317 ? -13.133 11.609 -4.199 1 98.31 317 ILE A O 1
ATOM 2495 N N . SER A 1 318 ? -13.305 13.703 -3.348 1 98.19 318 SER A N 1
ATOM 2496 C CA . SER A 1 318 ? -14.438 14.039 -4.207 1 98.19 318 SER A CA 1
ATOM 2497 C C . SER A 1 318 ? -14.055 13.953 -5.68 1 98.19 318 SER A C 1
ATOM 2499 O O . SER A 1 318 ? -14.797 13.398 -6.492 1 98.19 318 SER A O 1
ATOM 2501 N N . GLN A 1 319 ? -12.922 14.531 -5.961 1 98.06 319 GLN A N 1
ATOM 2502 C CA . GLN A 1 319 ? -12.43 14.461 -7.332 1 98.06 319 GLN A CA 1
ATOM 2503 C C . GLN A 1 319 ? -12.234 13.016 -7.781 1 98.06 319 GLN A C 1
ATOM 2505 O O . GLN A 1 319 ? -12.578 12.664 -8.906 1 98.06 319 GLN A O 1
ATOM 2510 N N . PHE A 1 320 ? -11.719 12.219 -7.02 1 97.94 320 PHE A N 1
ATOM 2511 C CA . PHE A 1 320 ? -11.375 10.836 -7.352 1 97.94 320 PHE A CA 1
ATOM 2512 C C . PHE A 1 320 ? -12.625 9.992 -7.504 1 97.94 320 PHE A C 1
ATOM 2514 O O . PHE A 1 320 ? -12.781 9.273 -8.5 1 97.94 320 PHE A O 1
ATOM 2521 N N . LEU A 1 321 ? -13.523 10.039 -6.496 1 96.69 321 LEU A N 1
ATOM 2522 C CA . LEU A 1 321 ? -14.703 9.188 -6.484 1 96.69 321 LEU A CA 1
ATOM 2523 C C . LEU A 1 321 ? -15.633 9.531 -7.645 1 96.69 321 LEU A C 1
ATOM 2525 O O . LEU A 1 321 ? -16.172 8.633 -8.297 1 96.69 321 LEU A O 1
ATOM 2529 N N . LEU A 1 322 ? -15.773 10.805 -7.902 1 96.25 322 LEU A N 1
ATOM 2530 C CA . LEU A 1 322 ? -16.672 11.203 -8.977 1 96.25 322 LEU A CA 1
ATOM 2531 C C . LEU A 1 322 ? -16.062 10.883 -10.344 1 96.25 322 LEU A C 1
ATOM 2533 O O . LEU A 1 322 ? -16.719 10.25 -11.18 1 96.25 322 LEU A O 1
ATOM 2537 N N . ASN A 1 323 ? -14.852 11.25 -10.523 1 94.81 323 ASN A N 1
ATOM 2538 C CA . ASN A 1 323 ? -14.289 11.234 -11.875 1 94.81 323 ASN A CA 1
ATOM 2539 C C . ASN A 1 323 ? -13.688 9.875 -12.211 1 94.81 323 ASN A C 1
ATOM 2541 O O . ASN A 1 323 ? -13.586 9.508 -13.383 1 94.81 323 ASN A O 1
ATOM 2545 N N . GLU A 1 324 ? -13.258 9.125 -11.305 1 92.88 324 GLU A N 1
ATOM 2546 C CA . GLU A 1 324 ? -12.617 7.848 -11.602 1 92.88 324 GLU A CA 1
ATOM 2547 C C . GLU A 1 324 ? -13.562 6.684 -11.305 1 92.88 324 GLU A C 1
ATOM 2549 O O . GLU A 1 324 ? -13.547 5.672 -12.008 1 92.88 324 GLU A O 1
ATOM 2554 N N . LEU A 1 325 ? -14.391 6.836 -10.25 1 90.88 325 LEU A N 1
ATOM 2555 C CA . LEU A 1 325 ? -15.234 5.707 -9.875 1 90.88 325 LEU A CA 1
ATOM 2556 C C . LEU A 1 325 ? -16.703 5.98 -10.219 1 90.88 325 LEU A C 1
ATOM 2558 O O . LEU A 1 325 ? -17.531 5.078 -10.148 1 90.88 325 LEU A O 1
ATOM 2562 N N . GLY A 1 326 ? -17.031 7.184 -10.531 1 90.44 326 GLY A N 1
ATOM 2563 C CA . GLY A 1 326 ? -18.375 7.523 -10.969 1 90.44 326 GLY A CA 1
ATOM 2564 C C . GLY A 1 326 ? -19.391 7.586 -9.836 1 90.44 326 GLY A C 1
ATOM 2565 O O . GLY A 1 326 ? -20.594 7.484 -10.062 1 90.44 326 GLY A O 1
ATOM 2566 N N . ILE A 1 327 ? -18.906 7.707 -8.594 1 92.56 327 ILE A N 1
ATOM 2567 C CA . ILE A 1 327 ? -19.812 7.844 -7.449 1 92.56 327 ILE A CA 1
ATOM 2568 C C . ILE A 1 327 ? -20.203 9.312 -7.273 1 92.56 327 ILE A C 1
ATOM 2570 O O . ILE A 1 327 ? -19.344 10.188 -7.238 1 92.56 327 ILE A O 1
ATOM 2574 N N . LEU A 1 328 ? -21.453 9.562 -7.105 1 94.25 328 LEU A N 1
ATOM 2575 C CA . LEU A 1 328 ? -21.969 10.93 -7.102 1 94.25 328 LEU A CA 1
ATOM 2576 C C . LEU A 1 328 ? -21.844 11.555 -5.719 1 94.25 328 LEU A C 1
ATOM 2578 O O . LEU A 1 328 ? -22 10.875 -4.703 1 94.25 328 LEU A O 1
ATOM 2582 N N . PRO A 1 329 ? -21.625 12.844 -5.688 1 96.06 329 PRO A N 1
ATOM 2583 C CA . PRO A 1 329 ? -21.453 13.508 -4.395 1 96.06 329 PRO A CA 1
ATOM 2584 C C . PRO A 1 329 ? -22.781 13.852 -3.732 1 96.06 329 PRO A C 1
ATOM 2586 O O . PRO A 1 329 ? -23.75 14.211 -4.418 1 96.06 329 PRO A O 1
ATOM 2589 N N . GLY A 1 330 ? -22.891 13.609 -2.445 1 96 330 GLY A N 1
ATOM 2590 C CA . GLY A 1 330 ? -23.859 14.289 -1.587 1 96 330 GLY A CA 1
ATOM 2591 C C . GLY A 1 330 ? -23.328 15.586 -1.01 1 96 330 GLY A C 1
ATOM 2592 O O . GLY A 1 330 ? -22.531 16.281 -1.655 1 96 330 GLY A O 1
ATOM 2593 N N . GLU A 1 331 ? -23.844 15.914 0.138 1 96.94 331 GLU A N 1
ATOM 2594 C CA . GLU A 1 331 ? -23.312 17.094 0.821 1 96.94 331 GLU A CA 1
ATOM 2595 C C . GLU A 1 331 ? -21.891 16.844 1.314 1 96.94 331 GLU A C 1
ATOM 2597 O O . GLU A 1 331 ? -21.578 15.742 1.776 1 96.94 331 GLU A O 1
ATOM 2602 N N . GLN A 1 332 ? -21.078 17.844 1.124 1 98.12 332 GLN A N 1
ATOM 2603 C CA . GLN A 1 332 ? -19.703 17.781 1.591 1 98.12 332 GLN A CA 1
ATOM 2604 C C . GLN A 1 332 ? -19.5 18.625 2.85 1 98.12 332 GLN A C 1
ATOM 2606 O O . GLN A 1 332 ? -19.797 19.812 2.854 1 98.12 332 GLN A O 1
ATOM 2611 N N . TYR A 1 333 ? -19 17.984 3.91 1 97.88 333 TYR A N 1
ATOM 2612 C CA . TYR A 1 333 ? -18.812 18.688 5.172 1 97.88 333 TYR A CA 1
ATOM 2613 C C . TYR A 1 333 ? -17.328 18.875 5.469 1 97.88 333 TYR A C 1
ATOM 2615 O O . TYR A 1 333 ? -16.609 17.891 5.684 1 97.88 333 TYR A O 1
ATOM 2623 N N . ILE A 1 334 ? -16.875 20.094 5.496 1 97.56 334 ILE A N 1
ATOM 2624 C CA . ILE A 1 334 ? -15.477 20.406 5.777 1 97.56 334 ILE A CA 1
ATOM 2625 C C . ILE A 1 334 ? -15.32 20.734 7.262 1 97.56 334 ILE A C 1
ATOM 2627 O O . ILE A 1 334 ? -15.969 21.656 7.777 1 97.56 334 ILE A O 1
ATOM 2631 N N . THR A 1 335 ? -14.32 20.078 7.902 1 94.62 335 THR A N 1
ATOM 2632 C CA . THR A 1 335 ? -14.305 20.125 9.359 1 94.62 335 THR A CA 1
ATOM 2633 C C . THR A 1 335 ? -12.992 20.719 9.859 1 94.62 335 THR A C 1
ATOM 2635 O O . THR A 1 335 ? -12.672 20.625 11.047 1 94.62 335 THR A O 1
ATOM 2638 N N . ASP A 1 336 ? -12.148 21.375 9.055 1 92.25 336 ASP A N 1
ATOM 2639 C CA . ASP A 1 336 ? -10.812 21.781 9.469 1 92.25 336 ASP A CA 1
ATOM 2640 C C . ASP A 1 336 ? -10.781 23.25 9.875 1 92.25 336 ASP A C 1
ATOM 2642 O O . ASP A 1 336 ? -9.719 23.891 9.859 1 92.25 336 ASP A O 1
ATOM 2646 N N . ASP A 1 337 ? -11.898 23.859 10.18 1 91.94 337 ASP A N 1
ATOM 2647 C CA . ASP A 1 337 ? -11.969 25.266 10.57 1 91.94 337 ASP A CA 1
ATOM 2648 C C . ASP A 1 337 ? -11.234 26.141 9.562 1 91.94 337 ASP A C 1
ATOM 2650 O O . ASP A 1 337 ? -10.359 26.938 9.938 1 91.94 337 ASP A O 1
ATOM 2654 N N . THR A 1 338 ? -11.594 26.016 8.367 1 94.44 338 THR A N 1
ATOM 2655 C CA . THR A 1 338 ? -10.977 26.766 7.277 1 94.44 338 THR A CA 1
ATOM 2656 C C . THR A 1 338 ? -11.156 28.266 7.484 1 94.44 338 THR A C 1
ATOM 2658 O O . THR A 1 338 ? -12.281 28.75 7.656 1 94.44 338 THR A O 1
ATOM 2661 N N . PRO A 1 339 ? -10.055 28.969 7.453 1 94.69 339 PRO A N 1
ATOM 2662 C CA . PRO A 1 339 ? -10.211 30.438 7.52 1 94.69 339 PRO A CA 1
ATOM 2663 C C . PRO A 1 339 ? -11.125 30.969 6.422 1 94.69 339 PRO A C 1
ATOM 2665 O O . PRO A 1 339 ? -11.086 30.484 5.289 1 94.69 339 PRO A O 1
ATOM 2668 N N . LYS A 1 340 ? -11.875 32.031 6.738 1 95.81 340 LYS A N 1
ATOM 2669 C CA . LYS A 1 340 ? -12.875 32.594 5.84 1 95.81 340 LYS A CA 1
ATOM 2670 C C . LYS A 1 340 ? -12.25 33 4.508 1 95.81 340 LYS A C 1
ATOM 2672 O O . LYS A 1 340 ? -12.867 32.844 3.453 1 95.81 340 LYS A O 1
ATOM 2677 N N . LYS A 1 341 ? -11.078 33.438 4.566 1 95.88 341 LYS A N 1
ATOM 2678 C CA . LYS A 1 341 ? -10.43 34 3.375 1 95.88 341 LYS A CA 1
ATOM 2679 C C . LYS A 1 341 ? -10.18 32.906 2.342 1 95.88 341 LYS A C 1
ATOM 2681 O O . LYS A 1 341 ? -10 33.188 1.157 1 95.88 341 LYS A O 1
ATOM 2686 N N . TYR A 1 342 ? -10.172 31.625 2.719 1 97.5 342 TYR A N 1
ATOM 2687 C CA . TYR A 1 342 ? -9.859 30.547 1.796 1 97.5 342 TYR A CA 1
ATOM 2688 C C . TYR A 1 342 ? -11.125 29.781 1.399 1 97.5 342 TYR A C 1
ATOM 2690 O O . TYR A 1 342 ? -11.086 28.922 0.512 1 97.5 342 TYR A O 1
ATOM 2698 N N . GLN A 1 343 ? -12.266 30.016 2.029 1 98 343 GLN A N 1
ATOM 2699 C CA . GLN A 1 343 ? -13.469 29.203 1.867 1 98 343 GLN A CA 1
ATOM 2700 C C . GLN A 1 343 ? -14.023 29.328 0.451 1 98 343 GLN A C 1
ATOM 2702 O O . GLN A 1 343 ? -14.406 28.328 -0.16 1 98 343 GLN A O 1
ATOM 2707 N N . ASN A 1 344 ? -14.023 30.531 -0.047 1 97.75 344 ASN A N 1
ATOM 2708 C CA . ASN A 1 344 ? -14.531 30.719 -1.402 1 97.75 344 ASN A CA 1
ATOM 2709 C C . ASN A 1 344 ? -13.648 30.016 -2.43 1 97.75 344 ASN A C 1
ATOM 2711 O O . ASN A 1 344 ? -14.148 29.484 -3.426 1 97.75 344 ASN A O 1
ATOM 2715 N N . ASP A 1 345 ? -12.383 30.047 -2.234 1 97.75 345 ASP A N 1
ATOM 2716 C CA . ASP A 1 345 ? -11.461 29.359 -3.131 1 97.75 345 ASP A CA 1
ATOM 2717 C C . ASP A 1 345 ? -11.719 27.859 -3.131 1 97.75 345 ASP A C 1
ATOM 2719 O O . ASP A 1 345 ? -11.648 27.203 -4.18 1 97.75 345 ASP A O 1
ATOM 2723 N N . ILE A 1 346 ? -11.992 27.328 -1.974 1 98.19 346 ILE A N 1
ATOM 2724 C CA . ILE A 1 346 ? -12.25 25.906 -1.84 1 98.19 346 ILE A CA 1
ATOM 2725 C C . ILE A 1 346 ? -13.555 25.547 -2.555 1 98.19 346 ILE A C 1
ATOM 2727 O O . ILE A 1 346 ? -13.625 24.547 -3.271 1 98.19 346 ILE A O 1
ATOM 2731 N N . ILE A 1 347 ? -14.586 26.391 -2.385 1 97.75 347 ILE A N 1
ATOM 2732 C CA . ILE A 1 347 ? -15.852 26.172 -3.072 1 97.75 347 ILE A CA 1
ATOM 2733 C C . ILE A 1 347 ? -15.633 26.203 -4.582 1 97.75 347 ILE A C 1
ATOM 2735 O O . ILE A 1 347 ? -16.188 25.375 -5.312 1 97.75 347 ILE A O 1
ATOM 2739 N N . ASN A 1 348 ? -14.805 27.141 -5 1 97.12 348 ASN A N 1
ATOM 2740 C CA . ASN A 1 348 ? -14.492 27.234 -6.418 1 97.12 348 ASN A CA 1
ATOM 2741 C C . ASN A 1 348 ? -13.773 26 -6.93 1 97.12 348 ASN A C 1
ATOM 2743 O O . ASN A 1 348 ? -13.992 25.562 -8.062 1 97.12 348 ASN A O 1
ATOM 2747 N N . GLU A 1 349 ? -12.898 25.438 -6.148 1 97.69 349 GLU A N 1
ATOM 2748 C CA . GLU A 1 349 ? -12.203 24.219 -6.539 1 97.69 349 GLU A CA 1
ATOM 2749 C C . GLU A 1 349 ? -13.188 23.062 -6.699 1 97.69 349 GLU A C 1
ATOM 2751 O O . GLU A 1 349 ? -13.047 22.234 -7.609 1 97.69 349 GLU A O 1
ATOM 2756 N N . PHE A 1 350 ? -14.148 22.969 -5.781 1 97.94 350 PHE A N 1
ATOM 2757 C CA . PHE A 1 350 ? -15.18 21.938 -5.898 1 97.94 350 PHE A CA 1
ATOM 2758 C C . PHE A 1 350 ? -15.945 22.094 -7.211 1 97.94 350 PHE A C 1
ATOM 2760 O O . PHE A 1 350 ? -16.266 21.094 -7.863 1 97.94 350 PHE A O 1
ATOM 2767 N N . SER A 1 351 ? -16.203 23.312 -7.574 1 96.19 351 SER A N 1
ATOM 2768 C CA . SER A 1 351 ? -16.984 23.578 -8.781 1 96.19 351 SER A CA 1
ATOM 2769 C C . SER A 1 351 ? -16.234 23.156 -10.031 1 96.19 351 SER A C 1
ATOM 2771 O O . SER A 1 351 ? -16.844 22.844 -11.055 1 96.19 351 SER A O 1
ATOM 2773 N N . LYS A 1 352 ? -14.938 23.094 -9.945 1 95.81 352 LYS A N 1
ATOM 2774 C CA . LYS A 1 352 ? -14.102 22.734 -11.086 1 95.81 352 LYS A CA 1
ATOM 2775 C C . LYS A 1 352 ? -14.047 21.219 -11.266 1 95.81 352 LYS A C 1
ATOM 2777 O O . LYS A 1 352 ? -13.641 20.719 -12.32 1 95.81 352 LYS A O 1
ATOM 2782 N N . ILE A 1 353 ? -14.414 20.5 -10.242 1 95.81 353 ILE A N 1
ATOM 2783 C CA . ILE A 1 353 ? -14.328 19.047 -10.289 1 95.81 353 ILE A CA 1
ATOM 2784 C C . ILE A 1 353 ? -15.258 18.5 -11.367 1 95.81 353 ILE A C 1
ATOM 2786 O O . ILE A 1 353 ? -14.945 17.516 -12.031 1 95.81 353 ILE A O 1
ATOM 2790 N N . SER A 1 354 ? -16.391 19.141 -11.477 1 93.31 354 SER A N 1
ATOM 2791 C CA . SER A 1 354 ? -17.344 18.719 -12.492 1 93.31 354 SER A CA 1
ATOM 2792 C C . SER A 1 354 ? -18.172 19.906 -13 1 93.31 354 SER A C 1
ATOM 2794 O O . SER A 1 354 ? -18.516 20.797 -12.234 1 93.31 354 SER A O 1
ATOM 2796 N N . SER A 1 355 ? -18.5 19.812 -14.234 1 89.19 355 SER A N 1
ATOM 2797 C CA . SER A 1 355 ? -19.359 20.859 -14.82 1 89.19 355 SER A CA 1
ATOM 2798 C C . SER A 1 355 ? -20.828 20.469 -14.742 1 89.19 355 SER A C 1
ATOM 2800 O O . SER A 1 355 ? -21.703 21.328 -14.891 1 89.19 355 SER A O 1
ATOM 2802 N N . THR A 1 356 ? -21.094 19.25 -14.469 1 88.06 356 THR A N 1
ATOM 2803 C CA . THR A 1 356 ? -22.469 18.766 -14.539 1 88.06 356 THR A CA 1
ATOM 2804 C C . THR A 1 356 ? -23.031 18.516 -13.148 1 88.06 356 THR A C 1
ATOM 2806 O O . THR A 1 356 ? -24.25 18.469 -12.961 1 88.06 356 THR A O 1
ATOM 2809 N N . ARG A 1 357 ? -22.109 18.297 -12.281 1 87.06 357 ARG A N 1
ATOM 2810 C CA . ARG A 1 357 ? -22.547 17.984 -10.922 1 87.06 357 ARG A CA 1
ATOM 2811 C C . ARG A 1 357 ? -22.156 19.078 -9.945 1 87.06 357 ARG A C 1
ATOM 2813 O O . ARG A 1 357 ? -21.016 19.547 -9.969 1 87.06 357 ARG A O 1
ATOM 2820 N N . LYS A 1 358 ? -23.109 19.422 -9.227 1 90.88 358 LYS A N 1
ATOM 2821 C CA . LYS A 1 358 ? -22.844 20.469 -8.227 1 90.88 358 LYS A CA 1
ATOM 2822 C C . LYS A 1 358 ? -22.531 19.859 -6.871 1 90.88 358 LYS A C 1
ATOM 2824 O O . LYS A 1 358 ? -23.141 18.859 -6.465 1 90.88 358 LYS A O 1
ATOM 2829 N N . PHE A 1 359 ? -21.531 20.375 -6.219 1 94.62 359 PHE A N 1
ATOM 2830 C CA . PHE A 1 359 ? -21.156 20 -4.855 1 94.62 359 PHE A CA 1
ATOM 2831 C C . PHE A 1 359 ? -21.688 21.031 -3.854 1 94.62 359 PHE A C 1
ATOM 2833 O O . PHE A 1 359 ? -21.406 22.219 -3.965 1 94.62 359 PHE A O 1
ATOM 2840 N N . GLU A 1 360 ? -22.562 20.609 -2.92 1 96.5 360 GLU A N 1
ATOM 2841 C CA . GLU A 1 360 ? -22.922 21.453 -1.786 1 96.5 360 GLU A CA 1
ATOM 2842 C C . GLU A 1 360 ? -21.906 21.328 -0.653 1 96.5 360 GLU A C 1
ATOM 2844 O O . GLU A 1 360 ? -21.781 20.266 -0.042 1 96.5 360 GLU A O 1
ATOM 2849 N N . VAL A 1 361 ? -21.219 22.406 -0.388 1 98.06 361 VAL A N 1
ATOM 2850 C CA . VAL A 1 361 ? -20.109 22.375 0.562 1 98.06 361 VAL A CA 1
ATOM 2851 C C . VAL A 1 361 ? -20.484 23.156 1.821 1 98.06 361 VAL A C 1
ATOM 2853 O O . VAL A 1 361 ? -20.922 24.297 1.739 1 98.06 361 VAL A O 1
ATOM 2856 N N . PHE A 1 362 ? -20.359 22.516 2.971 1 97.75 362 PHE A N 1
ATOM 2857 C CA . PHE A 1 362 ? -20.625 23.141 4.262 1 97.75 362 PHE A CA 1
ATOM 2858 C C . PHE A 1 362 ? -19.359 23.156 5.125 1 97.75 362 PHE A C 1
ATOM 2860 O O . PHE A 1 362 ? -18.766 22.109 5.371 1 97.75 362 PHE A O 1
ATOM 2867 N N . PHE A 1 363 ? -18.984 24.344 5.512 1 97.06 363 PHE A N 1
ATOM 2868 C CA . PHE A 1 363 ? -17.953 24.438 6.531 1 97.06 363 PHE A CA 1
ATOM 2869 C C . PHE A 1 363 ? -18.547 24.359 7.926 1 97.06 363 PHE A C 1
ATOM 2871 O O . PHE A 1 363 ? -19.188 25.297 8.398 1 97.06 363 PHE A O 1
ATOM 2878 N N . GLU A 1 364 ? -18.422 23.156 8.539 1 93.38 364 GLU A N 1
ATOM 2879 C CA . GLU A 1 364 ? -19.094 22.875 9.812 1 93.38 364 GLU A CA 1
ATOM 2880 C C . GLU A 1 364 ? -18.172 22.094 10.742 1 93.38 364 GLU A C 1
ATOM 2882 O O . GLU A 1 364 ? -17.641 21.047 10.367 1 93.38 364 GLU A O 1
ATOM 2887 N N . LEU A 1 365 ? -18.047 22.578 11.984 1 89.94 365 LEU A N 1
ATOM 2888 C CA . LEU A 1 365 ? -17.156 21.953 12.953 1 89.94 365 LEU A CA 1
ATOM 2889 C C . LEU A 1 365 ? -17.922 21.016 13.875 1 89.94 365 LEU A C 1
ATOM 2891 O O . LEU A 1 365 ? -17.344 20.125 14.484 1 89.94 365 LEU A O 1
ATOM 2895 N N . ASP A 1 366 ? -19.234 21.25 13.93 1 89.38 366 ASP A N 1
ATOM 2896 C CA . ASP A 1 366 ? -20.062 20.5 14.875 1 89.38 366 ASP A CA 1
ATOM 2897 C C . ASP A 1 366 ? -20.516 19.172 14.281 1 89.38 366 ASP A C 1
ATOM 2899 O O . ASP A 1 366 ? -21.344 19.141 13.367 1 89.38 366 ASP A O 1
ATOM 2903 N N . GLY A 1 367 ? -20.031 18.141 14.875 1 91.12 367 GLY A N 1
ATOM 2904 C CA . GLY A 1 367 ? -20.391 16.812 14.391 1 91.12 367 GLY A CA 1
ATOM 2905 C C . GLY A 1 367 ? -21.875 16.516 14.523 1 91.12 367 GLY A C 1
ATOM 2906 O O . GLY A 1 367 ? -22.438 15.82 13.68 1 91.12 367 GLY A O 1
ATOM 2907 N N . GLY A 1 368 ? -22.438 17 15.617 1 92 368 GLY A N 1
ATOM 2908 C CA . GLY A 1 368 ? -23.859 16.797 15.82 1 92 368 GLY A CA 1
ATOM 2909 C C . GLY A 1 368 ? -24.719 17.391 14.719 1 92 368 GLY A C 1
ATOM 2910 O O . GLY A 1 368 ? -25.656 16.766 14.242 1 92 368 GLY A O 1
ATOM 2911 N N . LYS A 1 369 ? -24.375 18.594 14.375 1 94.69 369 LYS A N 1
ATOM 2912 C CA . LYS A 1 369 ? -25.094 19.266 13.297 1 94.69 369 LYS A CA 1
ATOM 2913 C C . LYS A 1 369 ? -24.922 18.531 11.977 1 94.69 369 LYS A C 1
ATOM 2915 O O . LYS A 1 369 ? -25.859 18.438 11.188 1 94.69 369 LYS A O 1
ATOM 2920 N N . ILE A 1 370 ? -23.766 18.047 11.766 1 96.12 370 ILE A N 1
ATOM 2921 C CA . ILE A 1 370 ? -23.484 17.297 10.547 1 96.12 370 ILE A CA 1
ATOM 2922 C C . ILE A 1 370 ? -24.328 16.016 10.516 1 96.12 370 ILE A C 1
ATOM 2924 O O . ILE A 1 370 ? -24.969 15.719 9.492 1 96.12 370 ILE A O 1
ATOM 2928 N N . HIS A 1 371 ? -24.359 15.312 11.602 1 96.5 371 HIS A N 1
ATOM 2929 C CA . HIS A 1 371 ? -25.125 14.086 11.688 1 96.5 371 HIS A CA 1
ATOM 2930 C C . HIS A 1 371 ? -26.625 14.359 11.477 1 96.5 371 HIS A C 1
ATOM 2932 O O . HIS A 1 371 ? -27.312 13.578 10.82 1 96.5 371 HIS A O 1
ATOM 2938 N N . GLU A 1 372 ? -27.062 15.453 12.07 1 95.94 372 GLU A N 1
ATOM 2939 C CA . GLU A 1 372 ? -28.453 15.82 11.898 1 95.94 372 GLU A CA 1
ATOM 2940 C C . GLU A 1 372 ? -28.781 16.094 10.438 1 95.94 372 GLU A C 1
ATOM 2942 O O . GLU A 1 372 ? -29.844 15.688 9.938 1 95.94 372 GLU A O 1
ATOM 2947 N N . ARG A 1 373 ? -27.969 16.797 9.781 1 95.5 373 ARG A N 1
ATOM 2948 C CA . ARG A 1 373 ? -28.156 17.078 8.367 1 95.5 373 ARG A CA 1
ATOM 2949 C C . ARG A 1 373 ? -28.188 15.797 7.547 1 95.5 373 ARG A C 1
ATOM 2951 O O . ARG A 1 373 ? -28.984 15.656 6.621 1 95.5 373 ARG A O 1
ATOM 2958 N N . LEU A 1 374 ? -27.281 14.906 7.871 1 95.88 374 LEU A N 1
ATOM 2959 C CA . LEU A 1 374 ? -27.234 13.625 7.172 1 95.88 374 LEU A CA 1
ATOM 2960 C C . LEU A 1 374 ? -28.516 12.828 7.383 1 95.88 374 LEU A C 1
ATOM 2962 O O . LEU A 1 374 ? -29 12.18 6.457 1 95.88 374 LEU A O 1
ATOM 2966 N N . ARG A 1 375 ? -29.047 12.898 8.586 1 95.19 375 ARG A N 1
ATOM 2967 C CA . ARG A 1 375 ? -30.297 12.203 8.891 1 95.19 375 ARG A CA 1
ATOM 2968 C C . ARG A 1 375 ? -31.438 12.727 8.031 1 95.19 375 ARG A C 1
ATOM 2970 O O . ARG A 1 375 ? -32.312 11.969 7.641 1 95.19 375 ARG A O 1
ATOM 2977 N N . LYS A 1 376 ? -31.375 13.953 7.805 1 94.62 376 LYS A N 1
ATOM 2978 C CA . LYS A 1 376 ? -32.469 14.609 7.098 1 94.62 376 LYS A CA 1
ATOM 2979 C C . LYS A 1 376 ? -32.281 14.531 5.586 1 94.62 376 LYS A C 1
ATOM 2981 O O . LYS A 1 376 ? -33.188 14.836 4.816 1 94.62 376 LYS A O 1
ATOM 2986 N N . TYR A 1 377 ? -31.078 14.172 5.219 1 94.19 377 TYR A N 1
ATOM 2987 C CA . TYR A 1 377 ? -30.781 14.102 3.791 1 94.19 377 TYR A CA 1
ATOM 2988 C C . TYR A 1 377 ? -31.625 13.031 3.111 1 94.19 377 TYR A C 1
ATOM 2990 O O . TYR A 1 377 ? -31.766 11.922 3.631 1 94.19 377 TYR A O 1
ATOM 2998 N N . ASN A 1 378 ? -32.219 13.297 1.961 1 92 378 ASN A N 1
ATOM 2999 C CA . ASN A 1 378 ? -33.031 12.336 1.219 1 92 378 ASN A CA 1
ATOM 3000 C C . ASN A 1 378 ? -32.156 11.359 0.425 1 92 378 ASN A C 1
ATOM 3002 O O . ASN A 1 378 ? -31.859 11.617 -0.74 1 92 378 ASN A O 1
ATOM 3006 N N . LEU A 1 379 ? -31.938 10.234 0.957 1 89 379 LEU A N 1
ATOM 3007 C CA . LEU A 1 379 ? -31.062 9.234 0.352 1 89 379 LEU A CA 1
ATOM 3008 C C . LEU A 1 379 ? -31.828 8.383 -0.661 1 89 379 LEU A C 1
ATOM 3010 O O . LEU A 1 379 ? -31.219 7.73 -1.51 1 89 379 LEU A O 1
ATOM 3014 N N . GLY A 1 380 ? -33.094 8.391 -0.632 1 83.62 380 GLY A N 1
ATOM 3015 C CA . GLY A 1 380 ? -33.875 7.492 -1.49 1 83.62 380 GLY A CA 1
ATOM 3016 C C . GLY A 1 380 ? -33.5 6.031 -1.285 1 83.62 380 GLY A C 1
ATOM 3017 O O . GLY A 1 380 ? -33.5 5.539 -0.155 1 83.62 380 GLY A O 1
ATOM 3018 N N . MET A 1 381 ? -33.188 5.305 -2.359 1 81.81 381 MET A N 1
ATOM 3019 C CA . MET A 1 381 ? -32.844 3.883 -2.311 1 81.81 381 MET A CA 1
ATOM 3020 C C . MET A 1 381 ? -31.344 3.662 -2.355 1 81.81 381 MET A C 1
ATOM 3022 O O . MET A 1 381 ? -30.875 2.523 -2.412 1 81.81 381 MET A O 1
ATOM 3026 N N . HIS A 1 382 ? -30.688 4.785 -2.227 1 84.38 382 HIS A N 1
ATOM 3027 C CA . HIS A 1 382 ? -29.25 4.684 -2.383 1 84.38 382 HIS A CA 1
ATOM 3028 C C . HIS A 1 382 ? -28.562 4.355 -1.055 1 84.38 382 HIS A C 1
ATOM 3030 O O . HIS A 1 382 ? -29 4.832 -0.001 1 84.38 382 HIS A O 1
ATOM 3036 N N . ILE A 1 383 ? -27.594 3.531 -1.133 1 88.88 383 ILE A N 1
ATOM 3037 C CA . ILE A 1 383 ? -26.75 3.271 0.03 1 88.88 383 ILE A CA 1
ATOM 3038 C C . ILE A 1 383 ? -25.562 4.227 0.028 1 88.88 383 ILE A C 1
ATOM 3040 O O . ILE A 1 383 ? -24.734 4.199 -0.89 1 88.88 383 ILE A O 1
ATOM 3044 N N . PRO A 1 384 ? -25.469 5.07 1.047 1 93.5 384 PRO A N 1
ATOM 3045 C CA . PRO A 1 384 ? -24.422 6.094 1.034 1 93.5 384 PRO A CA 1
ATOM 3046 C C . PRO A 1 384 ? -23.078 5.566 1.541 1 93.5 384 PRO A C 1
ATOM 3048 O O . PRO A 1 384 ? -23.047 4.59 2.297 1 93.5 384 PRO A O 1
ATOM 3051 N N . LEU A 1 385 ? -22.031 6.129 1.03 1 96.12 385 LEU A N 1
ATOM 3052 C CA . LEU A 1 385 ? -20.672 5.965 1.533 1 96.12 385 LEU A CA 1
ATOM 3053 C C . LEU A 1 385 ? -20.234 7.191 2.328 1 96.12 385 LEU A C 1
ATOM 3055 O O . LEU A 1 385 ? -20.219 8.305 1.799 1 96.12 385 LEU A O 1
ATOM 3059 N N . ILE A 1 386 ? -19.969 6.984 3.568 1 97.12 386 ILE A N 1
ATOM 3060 C CA . ILE A 1 386 ? -19.562 8.094 4.422 1 97.12 386 ILE A CA 1
ATOM 3061 C C . ILE A 1 386 ? -18.062 7.988 4.711 1 97.12 386 ILE A C 1
ATOM 3063 O O . ILE A 1 386 ? -17.594 7.012 5.309 1 97.12 386 ILE A O 1
ATOM 3067 N N . LEU A 1 387 ? -17.344 8.906 4.219 1 97.62 387 LEU A N 1
ATOM 3068 C CA . LEU A 1 387 ? -15.93 9.039 4.539 1 97.62 387 LEU A CA 1
ATOM 3069 C C . LEU A 1 387 ? -15.719 10.023 5.684 1 97.62 387 LEU A C 1
ATOM 3071 O O . LEU A 1 387 ? -15.875 11.234 5.504 1 97.62 387 LEU A O 1
ATOM 3075 N N . GLY A 1 388 ? -15.391 9.516 6.766 1 96.19 388 GLY A N 1
ATOM 3076 C CA . GLY A 1 388 ? -15.305 10.359 7.949 1 96.19 388 GLY A CA 1
ATOM 3077 C C . GLY A 1 388 ? -14.375 9.805 9.008 1 96.19 388 GLY A C 1
ATOM 3078 O O . GLY A 1 388 ? -13.273 9.352 8.695 1 96.19 388 GLY A O 1
ATOM 3079 N N . SER A 1 389 ? -14.742 10 10.266 1 93.31 389 SER A N 1
ATOM 3080 C CA . SER A 1 389 ? -13.938 9.602 11.422 1 93.31 389 SER A CA 1
ATOM 3081 C C . SER A 1 389 ? -14.625 8.492 12.211 1 93.31 389 SER A C 1
ATOM 3083 O O . SER A 1 389 ? -15.727 8.062 11.859 1 93.31 389 SER A O 1
ATOM 3085 N N . SER A 1 390 ? -13.883 8.031 13.273 1 91.06 390 SER A N 1
ATOM 3086 C CA . SER A 1 390 ? -14.453 7.031 14.172 1 91.06 390 SER A CA 1
ATOM 3087 C C . SER A 1 390 ? -15.727 7.547 14.836 1 91.06 390 SER A C 1
ATOM 3089 O O . SER A 1 390 ? -16.594 6.758 15.227 1 91.06 390 SER A O 1
ATOM 3091 N N . TRP A 1 391 ? -15.852 8.852 14.891 1 91.56 391 TRP A N 1
ATOM 3092 C CA . TRP A 1 391 ? -17.031 9.461 15.516 1 91.56 391 TRP A CA 1
ATOM 3093 C C . TRP A 1 391 ? -18.25 9.328 14.609 1 91.56 391 TRP A C 1
ATOM 3095 O O . TRP A 1 391 ? -19.391 9.508 15.062 1 91.56 391 TRP A O 1
ATOM 3105 N N . ASP A 1 392 ? -18.062 9.047 13.438 1 94.19 392 ASP A N 1
ATOM 3106 C CA . ASP A 1 392 ? -19.156 9 12.477 1 94.19 392 ASP A CA 1
ATOM 3107 C C . ASP A 1 392 ? -19.672 7.578 12.297 1 94.19 392 ASP A C 1
ATOM 3109 O O . ASP A 1 392 ? -20.547 7.324 11.461 1 94.19 392 ASP A O 1
ATOM 3113 N N . ARG A 1 393 ? -19.109 6.641 13.008 1 91.56 393 ARG A N 1
ATOM 3114 C CA . ARG A 1 393 ? -19.516 5.242 12.898 1 91.56 393 ARG A CA 1
ATOM 3115 C C . ARG A 1 393 ? -20.969 5.059 13.297 1 91.56 393 ARG A C 1
ATOM 3117 O O . ARG A 1 393 ? -21.688 4.23 12.719 1 91.56 393 ARG A O 1
ATOM 3124 N N . ASP A 1 394 ? -21.453 5.832 14.25 1 91.44 394 ASP A N 1
ATOM 3125 C CA . ASP A 1 394 ? -22.828 5.707 14.719 1 91.44 394 ASP A CA 1
ATOM 3126 C C . ASP A 1 394 ? -23.828 6.113 13.625 1 91.44 394 ASP A C 1
ATOM 3128 O O . ASP A 1 394 ? -24.797 5.402 13.375 1 91.44 394 ASP A O 1
ATOM 3132 N N . ILE A 1 395 ? -23.578 7.262 13.07 1 95 395 ILE A N 1
ATOM 3133 C CA . ILE A 1 395 ? -24.484 7.734 12.023 1 95 395 ILE A CA 1
ATOM 3134 C C . ILE A 1 395 ? -24.406 6.793 10.82 1 95 395 ILE A C 1
ATOM 3136 O O . ILE A 1 395 ? -25.406 6.582 10.133 1 95 395 ILE A O 1
ATOM 3140 N N . THR A 1 396 ? -23.25 6.246 10.547 1 94.12 396 THR A N 1
ATOM 3141 C CA . THR A 1 396 ? -23.094 5.27 9.469 1 94.12 396 THR A CA 1
ATOM 3142 C C . THR A 1 396 ? -24.016 4.066 9.695 1 94.12 396 THR A C 1
ATOM 3144 O O . THR A 1 396 ? -24.672 3.6 8.766 1 94.12 396 THR A O 1
ATOM 3147 N N . ARG A 1 397 ? -24.047 3.594 10.852 1 92.75 397 ARG A N 1
ATOM 3148 C CA . ARG A 1 397 ? -24.891 2.463 11.203 1 92.75 397 ARG A CA 1
ATOM 3149 C C . ARG A 1 397 ? -26.359 2.842 11.117 1 92.75 397 ARG A C 1
ATOM 3151 O O . ARG A 1 397 ? -27.188 2.074 10.602 1 92.75 397 ARG A O 1
ATOM 3158 N N . GLU A 1 398 ? -26.656 3.998 11.664 1 94.44 398 GLU A N 1
ATOM 3159 C CA . GLU A 1 398 ? -28.031 4.48 11.68 1 94.44 398 GLU A CA 1
ATOM 3160 C C . GLU A 1 398 ? -28.609 4.559 10.266 1 94.44 398 GLU A C 1
ATOM 3162 O O . GLU A 1 398 ? -29.781 4.246 10.047 1 94.44 398 GLU A O 1
ATOM 3167 N N . LEU A 1 399 ? -27.797 4.891 9.359 1 94.06 399 LEU A N 1
ATOM 3168 C CA . LEU A 1 399 ? -28.266 5.113 7.996 1 94.06 399 LEU A CA 1
ATOM 3169 C C . LEU A 1 399 ? -28.047 3.871 7.141 1 94.06 399 LEU A C 1
ATOM 3171 O O . LEU A 1 399 ? -28.281 3.895 5.93 1 94.06 399 LEU A O 1
ATOM 3175 N N . ASN A 1 400 ? -27.5 2.83 7.711 1 90.94 400 ASN A N 1
ATOM 3176 C CA . ASN A 1 400 ? -27.125 1.625 6.977 1 90.94 400 ASN A CA 1
ATOM 3177 C C . ASN A 1 400 ? -26.188 1.942 5.812 1 90.94 400 ASN A C 1
ATOM 3179 O O . ASN A 1 400 ? -26.422 1.497 4.688 1 90.94 400 ASN A O 1
ATOM 3183 N N . ALA A 1 401 ? -25.25 2.826 6.156 1 93.25 401 ALA A N 1
ATOM 3184 C CA . ALA A 1 401 ? -24.281 3.291 5.16 1 93.25 401 ALA A CA 1
ATOM 3185 C C . ALA A 1 401 ? -22.984 2.514 5.266 1 93.25 401 ALA A C 1
ATOM 3187 O O . ALA A 1 401 ? -22.766 1.769 6.223 1 93.25 401 ALA A O 1
ATOM 3188 N N . PHE A 1 402 ? -22.219 2.568 4.254 1 92.75 402 PHE A N 1
ATOM 3189 C CA . PHE A 1 402 ? -20.812 2.166 4.34 1 92.75 402 PHE A CA 1
ATOM 3190 C C . PHE A 1 402 ? -19.953 3.297 4.898 1 92.75 402 PHE A C 1
ATOM 3192 O O . PHE A 1 402 ? -20.25 4.473 4.668 1 92.75 402 PHE A O 1
ATOM 3199 N N . GLY A 1 403 ? -19.016 2.92 5.719 1 92.31 403 GLY A N 1
ATOM 3200 C CA . GLY A 1 403 ? -18.188 3.945 6.328 1 92.31 403 GLY A CA 1
ATOM 3201 C C . GLY A 1 403 ? -16.703 3.609 6.301 1 92.31 403 GLY A C 1
ATOM 3202 O O . GLY A 1 403 ? -16.328 2.449 6.465 1 92.31 403 GLY A O 1
ATOM 3203 N N . ILE A 1 404 ? -15.914 4.609 6.07 1 92.81 404 ILE A N 1
ATOM 3204 C CA . ILE A 1 404 ? -14.461 4.453 6.188 1 92.81 404 ILE A CA 1
ATOM 3205 C C . ILE A 1 404 ? -13.891 5.598 7.02 1 92.81 404 ILE A C 1
ATOM 3207 O O . ILE A 1 404 ? -14.32 6.746 6.891 1 92.81 404 ILE A O 1
ATOM 3211 N N . ASN A 1 405 ? -12.977 5.277 7.898 1 92.19 405 ASN A N 1
ATOM 3212 C CA . ASN A 1 405 ? -12.305 6.266 8.734 1 92.19 405 ASN A CA 1
ATOM 3213 C C . ASN A 1 405 ? -11.07 6.836 8.047 1 92.19 405 ASN A C 1
ATOM 3215 O O . ASN A 1 405 ? -10.078 6.125 7.855 1 92.19 405 ASN A O 1
ATOM 3219 N N . ILE A 1 406 ? -11.094 8.141 7.785 1 93.31 406 ILE A N 1
ATOM 3220 C CA . ILE A 1 406 ? -9.984 8.703 7.016 1 93.31 406 ILE A CA 1
ATOM 3221 C C . ILE A 1 406 ? -9.445 9.945 7.73 1 93.31 406 ILE A C 1
ATOM 3223 O O . ILE A 1 406 ? -8.336 10.391 7.441 1 93.31 406 ILE A O 1
ATOM 3227 N N . THR A 1 407 ? -10.219 10.453 8.586 1 91.69 407 THR A N 1
ATOM 3228 C CA . THR A 1 407 ? -9.812 11.664 9.281 1 91.69 407 THR A CA 1
ATOM 3229 C C . THR A 1 407 ? -9.938 11.492 10.797 1 91.69 407 THR A C 1
ATOM 3231 O O . THR A 1 407 ? -10.547 10.523 11.266 1 91.69 407 THR A O 1
ATOM 3234 N N . LEU A 1 408 ? -9.422 12.367 11.562 1 88.94 408 LEU A N 1
ATOM 3235 C CA . LEU A 1 408 ? -9.422 12.266 13.016 1 88.94 408 LEU A CA 1
ATOM 3236 C C . LEU A 1 408 ? -10.836 12.328 13.57 1 88.94 408 LEU A C 1
ATOM 3238 O O . LEU A 1 408 ? -11.664 13.102 13.078 1 88.94 408 LEU A O 1
ATOM 3242 N N . PRO A 1 409 ? -11.078 11.578 14.516 1 91.12 409 PRO A N 1
ATOM 3243 C CA . PRO A 1 409 ? -10.211 10.555 15.102 1 91.12 409 PRO A CA 1
ATOM 3244 C C . PRO A 1 409 ? -10.258 9.234 14.336 1 91.12 409 PRO A C 1
ATOM 3246 O O . PRO A 1 409 ? -11.32 8.836 13.844 1 91.12 409 PRO A O 1
ATOM 3249 N N . VAL A 1 410 ? -9.18 8.664 14.18 1 89.44 410 VAL A N 1
ATOM 3250 C CA . VAL A 1 410 ? -9.055 7.332 13.602 1 89.44 410 VAL A CA 1
ATOM 3251 C C . VAL A 1 410 ? -8.672 6.328 14.68 1 89.44 410 VAL A C 1
ATOM 3253 O O . VAL A 1 410 ? -7.484 6.121 14.953 1 89.44 410 VAL A O 1
ATOM 3256 N N . MET A 1 411 ? -9.633 5.684 15.234 1 86.62 411 MET A N 1
ATOM 3257 C CA . MET A 1 411 ? -9.406 4.832 16.391 1 86.62 411 MET A CA 1
ATOM 3258 C C . MET A 1 411 ? -9.602 3.361 16.047 1 86.62 411 MET A C 1
ATOM 3260 O O . MET A 1 411 ? -9.242 2.477 16.828 1 86.62 411 MET A O 1
ATOM 3264 N N . HIS A 1 412 ? -10.055 3.123 14.852 1 87.25 412 HIS A N 1
ATOM 3265 C CA . HIS A 1 412 ? -10.406 1.756 14.484 1 87.25 412 HIS A CA 1
ATOM 3266 C C . HIS A 1 412 ? -9.523 1.239 13.359 1 87.25 412 HIS A C 1
ATOM 3268 O O . HIS A 1 412 ? -9.891 0.306 12.648 1 87.25 412 HIS A O 1
ATOM 3274 N N . ARG A 1 413 ? -8.438 1.895 13.195 1 88.88 413 ARG A N 1
ATOM 3275 C CA . ARG A 1 413 ? -7.441 1.499 12.203 1 88.88 413 ARG A CA 1
ATOM 3276 C C . ARG A 1 413 ? -6.027 1.729 12.719 1 88.88 413 ARG A C 1
ATOM 3278 O O . ARG A 1 413 ? -5.766 2.709 13.414 1 88.88 413 ARG A O 1
ATOM 3285 N N . LEU A 1 414 ? -5.203 0.826 12.406 1 90.62 414 LEU A N 1
ATOM 3286 C CA . LEU A 1 414 ? -3.771 1.055 12.57 1 90.62 414 LEU A CA 1
ATOM 3287 C C . LEU A 1 414 ? -3.145 1.537 11.266 1 90.62 414 LEU A C 1
ATOM 3289 O O . LEU A 1 414 ? -3.289 0.89 10.227 1 90.62 414 LEU A O 1
ATOM 3293 N N . ILE A 1 415 ? -2.602 2.693 11.305 1 92.62 415 ILE A N 1
ATOM 3294 C CA . ILE A 1 415 ? -2.01 3.264 10.102 1 92.62 415 ILE A CA 1
ATOM 3295 C C . ILE A 1 415 ? -0.493 3.346 10.266 1 92.62 415 ILE A C 1
ATOM 3297 O O . ILE A 1 415 ? 0.005 3.965 11.211 1 92.62 415 ILE A O 1
ATOM 3301 N N . LEU A 1 416 ? 0.237 2.699 9.375 1 94.25 416 LEU A N 1
ATOM 3302 C CA . LEU A 1 416 ? 1.695 2.73 9.391 1 94.25 416 LEU A CA 1
ATOM 3303 C C . LEU A 1 416 ? 2.232 3.57 8.234 1 94.25 416 LEU A C 1
ATOM 3305 O O . LEU A 1 416 ? 2.154 4.801 8.273 1 94.25 416 LEU A O 1
ATOM 3309 N N . ASN A 1 417 ? 2.471 2.98 7.059 1 93.5 417 ASN A N 1
ATOM 3310 C CA . ASN A 1 417 ? 3.08 3.742 5.973 1 93.5 417 ASN A CA 1
ATOM 3311 C C . ASN A 1 417 ? 2.094 3.984 4.836 1 93.5 417 ASN A C 1
ATOM 3313 O O . ASN A 1 417 ? 2.475 4.48 3.773 1 93.5 417 ASN A O 1
ATOM 3317 N N . GLY A 1 418 ? 0.924 3.664 5.055 1 92.19 418 GLY A N 1
ATOM 3318 C CA . GLY A 1 418 ? -0.06 3.82 3.994 1 92.19 418 GLY A CA 1
ATOM 3319 C C . GLY A 1 418 ? -0.445 5.266 3.746 1 92.19 418 GLY A C 1
ATOM 3320 O O . GLY A 1 418 ? -0.366 6.102 4.652 1 92.19 418 GLY A O 1
ATOM 3321 N N . GLY A 1 419 ? -0.833 5.605 2.533 1 94.94 419 GLY A N 1
ATOM 3322 C CA . GLY A 1 419 ? -1.342 6.906 2.125 1 94.94 419 GLY A CA 1
ATOM 3323 C C . GLY A 1 419 ? -2.318 6.828 0.967 1 94.94 419 GLY A C 1
ATOM 3324 O O . GLY A 1 419 ? -2.523 5.758 0.391 1 94.94 419 GLY A O 1
ATOM 3325 N N . TYR A 1 420 ? -2.908 7.922 0.659 1 97.88 420 TYR A N 1
ATOM 3326 C CA . TYR A 1 420 ? -3.959 7.898 -0.353 1 97.88 420 TYR A CA 1
ATOM 3327 C C . TYR A 1 420 ? -3.576 8.75 -1.558 1 97.88 420 TYR A C 1
ATOM 3329 O O . TYR A 1 420 ? -4.273 8.75 -2.574 1 97.88 420 TYR A O 1
ATOM 3337 N N . LEU A 1 421 ? -2.436 9.406 -1.512 1 98.38 421 LEU A N 1
ATOM 3338 C CA . LEU A 1 421 ? -2.061 10.266 -2.631 1 98.38 421 LEU A CA 1
ATOM 3339 C C . LEU A 1 421 ? -1.407 9.453 -3.742 1 98.38 421 LEU A C 1
ATOM 3341 O O . LEU A 1 421 ? -0.865 8.367 -3.494 1 98.38 421 LEU A O 1
ATOM 3345 N N . GLY A 1 422 ? -1.543 9.992 -4.961 1 98.44 422 GLY A N 1
ATOM 3346 C CA . GLY A 1 422 ? -0.864 9.398 -6.102 1 98.44 422 GLY A CA 1
ATOM 3347 C C . GLY A 1 422 ? -1.626 8.242 -6.715 1 98.44 422 GLY A C 1
ATOM 3348 O O . GLY A 1 422 ? -2.797 8.023 -6.395 1 98.44 422 GLY A O 1
ATOM 3349 N N . TYR A 1 423 ? -0.958 7.543 -7.613 1 98.19 423 TYR A N 1
ATOM 3350 C CA . TYR A 1 423 ? -1.532 6.387 -8.289 1 98.19 423 TYR A CA 1
ATOM 3351 C C . TYR A 1 423 ? -1.793 5.254 -7.301 1 98.19 423 TYR A C 1
ATOM 3353 O O . TYR A 1 423 ? -2.91 4.734 -7.223 1 98.19 423 TYR A O 1
ATOM 3361 N N . ASN A 1 424 ? -0.805 4.953 -6.508 1 96.12 424 ASN A N 1
ATOM 3362 C CA . ASN A 1 424 ? -0.914 3.877 -5.531 1 96.12 424 ASN A CA 1
ATOM 3363 C C . ASN A 1 424 ? -1.917 4.215 -4.434 1 96.12 424 ASN A C 1
ATOM 3365 O O . ASN A 1 424 ? -2.592 3.326 -3.908 1 96.12 424 ASN A O 1
ATOM 3369 N N . GLY A 1 425 ? -1.912 5.488 -4.102 1 97.56 425 GLY A N 1
ATOM 3370 C CA . GLY A 1 425 ? -2.881 5.906 -3.102 1 97.56 425 GLY A CA 1
ATOM 3371 C C . GLY A 1 425 ? -4.32 5.719 -3.549 1 97.56 425 GLY A C 1
ATOM 3372 O O . GLY A 1 425 ? -5.184 5.355 -2.748 1 97.56 425 GLY A O 1
ATOM 3373 N N . GLY A 1 426 ? -4.562 6.039 -4.828 1 97.81 426 GLY A N 1
ATOM 3374 C CA . GLY A 1 426 ? -5.887 5.785 -5.375 1 97.81 426 GLY A CA 1
ATOM 3375 C C . GLY A 1 426 ? -6.285 4.32 -5.312 1 97.81 426 GLY A C 1
ATOM 3376 O O . GLY A 1 426 ? -7.414 3.996 -4.938 1 97.81 426 GLY A O 1
ATOM 3377 N N . LEU A 1 427 ? -5.371 3.445 -5.652 1 97.19 427 LEU A N 1
ATOM 3378 C CA . LEU A 1 427 ? -5.641 2.014 -5.598 1 97.19 427 LEU A CA 1
ATOM 3379 C C . LEU A 1 427 ? -5.918 1.562 -4.168 1 97.19 427 LEU A C 1
ATOM 3381 O O . LEU A 1 427 ? -6.82 0.755 -3.932 1 97.19 427 LEU A O 1
ATOM 3385 N N . ARG A 1 428 ? -5.188 2.084 -3.248 1 96.69 428 ARG A N 1
ATOM 3386 C CA . ARG A 1 428 ? -5.395 1.746 -1.842 1 96.69 428 ARG A CA 1
ATOM 3387 C C . ARG A 1 428 ? -6.77 2.195 -1.365 1 96.69 428 ARG A C 1
ATOM 3389 O O . ARG A 1 428 ? -7.445 1.47 -0.632 1 96.69 428 ARG A O 1
ATOM 3396 N N . LEU A 1 429 ? -7.117 3.395 -1.771 1 97.06 429 LEU A N 1
ATOM 3397 C CA . LEU A 1 429 ? -8.422 3.91 -1.377 1 97.06 429 LEU A CA 1
ATOM 3398 C C . LEU A 1 429 ? -9.539 3.021 -1.914 1 97.06 429 LEU A C 1
ATOM 3400 O O . LEU A 1 429 ? -10.516 2.752 -1.211 1 97.06 429 LEU A O 1
ATOM 3404 N N . ILE A 1 430 ? -9.406 2.549 -3.125 1 95.62 430 ILE A N 1
ATOM 3405 C CA . ILE A 1 430 ? -10.383 1.647 -3.723 1 95.62 430 ILE A CA 1
ATOM 3406 C C . ILE A 1 430 ? -10.469 0.36 -2.904 1 95.62 430 ILE A C 1
ATOM 3408 O O . ILE A 1 430 ? -11.562 -0.099 -2.568 1 95.62 430 ILE A O 1
ATOM 3412 N N . GLU A 1 431 ? -9.305 -0.22 -2.594 1 94.75 431 GLU A N 1
ATOM 3413 C CA . GLU A 1 431 ? -9.281 -1.445 -1.8 1 94.75 431 GLU A CA 1
ATOM 3414 C C . GLU A 1 431 ? -9.953 -1.24 -0.446 1 94.75 431 GLU A C 1
ATOM 3416 O O . GLU A 1 431 ? -10.695 -2.107 0.022 1 94.75 431 GLU A O 1
ATOM 3421 N N . ASP A 1 432 ? -9.672 -0.104 0.17 1 93.56 432 ASP A N 1
ATOM 3422 C CA . ASP A 1 432 ? -10.242 0.169 1.483 1 93.56 432 ASP A CA 1
ATOM 3423 C C . ASP A 1 432 ? -11.766 0.319 1.398 1 93.56 432 ASP A C 1
ATOM 3425 O O . ASP A 1 432 ? -12.492 -0.215 2.236 1 93.56 432 ASP A O 1
ATOM 3429 N N . ILE A 1 433 ? -12.219 1.065 0.402 1 93.5 433 ILE A N 1
ATOM 3430 C CA . ILE A 1 433 ? -13.648 1.314 0.245 1 93.5 433 ILE A CA 1
ATOM 3431 C C . ILE A 1 433 ? -14.375 -0.003 -0.016 1 93.5 433 ILE A C 1
ATOM 3433 O O . ILE A 1 433 ? -15.305 -0.36 0.709 1 93.5 433 ILE A O 1
ATOM 3437 N N . TYR A 1 434 ? -13.938 -0.719 -0.931 1 90.62 434 TYR A N 1
ATOM 3438 C CA . TYR A 1 434 ? -14.68 -1.909 -1.339 1 90.62 434 TYR A CA 1
ATOM 3439 C C . TYR A 1 434 ? -14.398 -3.074 -0.395 1 90.62 434 TYR A C 1
ATOM 3441 O O . TYR A 1 434 ? -15.234 -3.969 -0.242 1 90.62 434 TYR A O 1
ATOM 3449 N N . GLY A 1 435 ? -13.18 -3.051 0.17 1 87.19 435 GLY A N 1
ATOM 3450 C CA . GLY A 1 435 ? -12.961 -4.008 1.245 1 87.19 435 GLY A CA 1
ATOM 3451 C C . GLY A 1 435 ? -13.969 -3.867 2.375 1 87.19 435 GLY A C 1
ATOM 3452 O O . GLY A 1 435 ? -14.484 -4.867 2.881 1 87.19 435 GLY A O 1
ATOM 3453 N N . ASN A 1 436 ? -14.164 -2.654 2.758 1 85.69 436 ASN A N 1
ATOM 3454 C CA . ASN A 1 436 ? -15.148 -2.373 3.799 1 85.69 436 ASN A CA 1
ATOM 3455 C C . ASN A 1 436 ? -16.547 -2.824 3.389 1 85.69 436 ASN A C 1
ATOM 3457 O O . ASN A 1 436 ? -17.297 -3.35 4.211 1 85.69 436 ASN A O 1
ATOM 3461 N N . ILE A 1 437 ? -16.891 -2.637 2.195 1 86.62 437 ILE A N 1
ATOM 3462 C CA . ILE A 1 437 ? -18.203 -3.002 1.677 1 86.62 437 ILE A CA 1
ATOM 3463 C C . ILE A 1 437 ? -18.359 -4.523 1.674 1 86.62 437 ILE A C 1
ATOM 3465 O O . ILE A 1 437 ? -19.359 -5.055 2.148 1 86.62 437 ILE A O 1
ATOM 3469 N N . LEU A 1 438 ? -17.359 -5.23 1.216 1 85.69 438 LEU A N 1
ATOM 3470 C CA . LEU A 1 438 ? -17.406 -6.68 1.062 1 85.69 438 LEU A CA 1
ATOM 3471 C C . LEU A 1 438 ? -17.422 -7.371 2.422 1 85.69 438 LEU A C 1
ATOM 3473 O O . LEU A 1 438 ? -17.953 -8.469 2.559 1 85.69 438 LEU A O 1
ATOM 3477 N N . GLU A 1 439 ? -16.875 -6.703 3.344 1 80.31 439 GLU A N 1
ATOM 3478 C CA . GLU A 1 439 ? -16.812 -7.277 4.684 1 80.31 439 GLU A CA 1
ATOM 3479 C C . GLU A 1 439 ? -18.219 -7.344 5.305 1 80.31 439 GLU A C 1
ATOM 3481 O O . GLU A 1 439 ? -18.438 -8.117 6.234 1 80.31 439 GLU A O 1
ATOM 3486 N N . THR A 1 440 ? -19.094 -6.535 4.793 1 76.25 440 THR A N 1
ATOM 3487 C CA . THR A 1 440 ? -20.438 -6.512 5.348 1 76.25 440 THR A CA 1
ATOM 3488 C C . THR A 1 440 ? -21.266 -7.691 4.832 1 76.25 440 THR A C 1
ATOM 3490 O O . THR A 1 440 ? -22.312 -8.008 5.383 1 76.25 440 THR A O 1
ATOM 3493 N N . TYR A 1 441 ? -20.688 -8.312 3.861 1 71.38 441 TYR A N 1
ATOM 3494 C CA . TYR A 1 441 ? -21.422 -9.43 3.293 1 71.38 441 TYR A CA 1
ATOM 3495 C C . TYR A 1 441 ? -21.266 -10.68 4.145 1 71.38 441 TYR A C 1
ATOM 3497 O O . TYR A 1 441 ? -20.188 -10.93 4.699 1 71.38 441 TYR A O 1
ATOM 3505 N N . LYS A 1 442 ? -22.406 -11.336 4.586 1 62.53 442 LYS A N 1
ATOM 3506 C CA . LYS A 1 442 ? -22.438 -12.555 5.395 1 62.53 442 LYS A CA 1
ATOM 3507 C C . LYS A 1 442 ? -22.188 -13.789 4.535 1 62.53 442 LYS A C 1
ATOM 3509 O O . LYS A 1 442 ? -22.562 -13.828 3.361 1 62.53 442 LYS A O 1
ATOM 3514 N N . MET B 1 1 ? -12.906 -45.125 -2.09 1 29.91 1 MET B N 1
ATOM 3515 C CA . MET B 1 1 ? -14 -44.156 -2.066 1 29.91 1 MET B CA 1
ATOM 3516 C C . MET B 1 1 ? -13.477 -42.719 -2.129 1 29.91 1 MET B C 1
ATOM 3518 O O . MET B 1 1 ? -12.594 -42.344 -1.353 1 29.91 1 MET B O 1
ATOM 3522 N N . SER B 1 2 ? -13.469 -42.094 -3.297 1 36 2 SER B N 1
ATOM 3523 C CA . SER B 1 2 ? -12.891 -40.812 -3.598 1 36 2 SER B CA 1
ATOM 3524 C C . SER B 1 2 ? -13.211 -39.781 -2.496 1 36 2 SER B C 1
ATOM 3526 O O . SER B 1 2 ? -14.375 -39.594 -2.133 1 36 2 SER B O 1
ATOM 3528 N N . LYS B 1 3 ? -12.484 -39.812 -1.488 1 47.38 3 LYS B N 1
ATOM 3529 C CA . LYS B 1 3 ? -12.688 -38.969 -0.299 1 47.38 3 LYS B CA 1
ATOM 3530 C C . LYS B 1 3 ? -13.156 -37.594 -0.673 1 47.38 3 LYS B C 1
ATOM 3532 O O . LYS B 1 3 ? -12.555 -36.938 -1.526 1 47.38 3 LYS B O 1
ATOM 3537 N N . ILE B 1 4 ? -14.414 -37.219 -0.599 1 49.22 4 ILE B N 1
ATOM 3538 C CA . ILE B 1 4 ? -15.062 -35.938 -0.838 1 49.22 4 ILE B CA 1
ATOM 3539 C C . ILE B 1 4 ? -14.305 -34.812 -0.115 1 49.22 4 ILE B C 1
ATOM 3541 O O . ILE B 1 4 ? -14.109 -34.875 1.102 1 49.22 4 ILE B O 1
ATOM 3545 N N . LEU B 1 5 ? -13.383 -34.281 -0.843 1 52.03 5 LEU B N 1
ATOM 3546 C CA . LEU B 1 5 ? -12.656 -33.125 -0.307 1 52.03 5 LEU B CA 1
ATOM 3547 C C . LEU B 1 5 ? -13.602 -31.938 -0.09 1 52.03 5 LEU B C 1
ATOM 3549 O O . LEU B 1 5 ? -14.289 -31.516 -1.02 1 52.03 5 LEU B O 1
ATOM 3553 N N . GLU B 1 6 ? -13.852 -31.641 1.209 1 59.62 6 GLU B N 1
ATOM 3554 C CA . GLU B 1 6 ? -14.641 -30.469 1.535 1 59.62 6 GLU B CA 1
ATOM 3555 C C . GLU B 1 6 ? -13.805 -29.188 1.409 1 59.62 6 GLU B C 1
ATOM 3557 O O . GLU B 1 6 ? -12.703 -29.109 1.958 1 59.62 6 GLU B O 1
ATOM 3562 N N . GLN B 1 7 ? -14.227 -28.297 0.547 1 62.38 7 GLN B N 1
ATOM 3563 C CA . GLN B 1 7 ? -13.68 -26.953 0.421 1 62.38 7 GLN B CA 1
ATOM 3564 C C . GLN B 1 7 ? -12.281 -26.984 -0.195 1 62.38 7 GLN B C 1
ATOM 3566 O O . GLN B 1 7 ? -11.312 -26.531 0.423 1 62.38 7 GLN B O 1
ATOM 3571 N N . PRO B 1 8 ? -12.18 -27.438 -1.386 1 60.12 8 PRO B N 1
ATOM 3572 C CA . PRO B 1 8 ? -10.867 -27.422 -2.027 1 60.12 8 PRO B CA 1
ATOM 3573 C C . PRO B 1 8 ? -10.367 -26 -2.312 1 60.12 8 PRO B C 1
ATOM 3575 O O . PRO B 1 8 ? -11.141 -25.156 -2.762 1 60.12 8 PRO B O 1
ATOM 3578 N N . ARG B 1 9 ? -9.094 -25.828 -1.903 1 73.69 9 ARG B N 1
ATOM 3579 C CA . ARG B 1 9 ? -8.523 -24.484 -2.025 1 73.69 9 ARG B CA 1
ATOM 3580 C C . ARG B 1 9 ? -7.555 -24.406 -3.201 1 73.69 9 ARG B C 1
ATOM 3582 O O . ARG B 1 9 ? -6.672 -23.547 -3.23 1 73.69 9 ARG B O 1
ATOM 3589 N N . HIS B 1 10 ? -7.574 -25.422 -4.008 1 73.44 10 HIS B N 1
ATOM 3590 C CA . HIS B 1 10 ? -6.871 -25.469 -5.281 1 73.44 10 HIS B CA 1
ATOM 3591 C C . HIS B 1 10 ? -7.762 -26.031 -6.383 1 73.44 10 HIS B C 1
ATOM 3593 O O . HIS B 1 10 ? -8.859 -26.531 -6.109 1 73.44 10 HIS B O 1
ATOM 3599 N N . TYR B 1 11 ? -7.301 -25.75 -7.617 1 73.38 11 TYR B N 1
ATOM 3600 C CA . TYR B 1 11 ? -8.078 -26.203 -8.766 1 73.38 11 TYR B CA 1
ATOM 3601 C C . TYR B 1 11 ? -7.273 -27.172 -9.617 1 73.38 11 TYR B C 1
ATOM 3603 O O . TYR B 1 11 ? -6.117 -27.469 -9.305 1 73.38 11 TYR B O 1
ATOM 3611 N N . CYS B 1 12 ? -7.969 -27.734 -10.555 1 77 12 CYS B N 1
ATOM 3612 C CA . CYS B 1 12 ? -7.312 -28.734 -11.391 1 77 12 CYS B CA 1
ATOM 3613 C C . CYS B 1 12 ? -6.234 -28.109 -12.258 1 77 12 CYS B C 1
ATOM 3615 O O . CYS B 1 12 ? -6.051 -26.891 -12.234 1 77 12 CYS B O 1
ATOM 3617 N N . THR B 1 13 ? -5.527 -28.859 -12.969 1 83.31 13 THR B N 1
ATOM 3618 C CA . THR B 1 13 ? -4.363 -28.453 -13.75 1 83.31 13 THR B CA 1
ATOM 3619 C C . THR B 1 13 ? -4.746 -27.422 -14.797 1 83.31 13 THR B C 1
ATOM 3621 O O . THR B 1 13 ? -3.949 -26.531 -15.117 1 83.31 13 THR B O 1
ATOM 3624 N N . LEU B 1 14 ? -5.945 -27.453 -15.266 1 80.94 14 LEU B N 1
ATOM 3625 C CA . LEU B 1 14 ? -6.422 -26.516 -16.281 1 80.94 14 LEU B CA 1
ATOM 3626 C C . LEU B 1 14 ? -6.5 -25.094 -15.734 1 80.94 14 LEU B C 1
ATOM 3628 O O . LEU B 1 14 ? -6.582 -24.141 -16.5 1 80.94 14 LEU B O 1
ATOM 3632 N N . GLY B 1 15 ? -6.41 -25 -14.414 1 83.06 15 GLY B N 1
ATOM 3633 C CA . GLY B 1 15 ? -6.348 -23.688 -13.797 1 83.06 15 GLY B CA 1
ATOM 3634 C C . GLY B 1 15 ? -5.152 -22.875 -14.242 1 83.06 15 GLY B C 1
ATOM 3635 O O . GLY B 1 15 ? -5.129 -21.641 -14.078 1 83.06 15 GLY B O 1
ATOM 3636 N N . ALA B 1 16 ? -4.273 -23.531 -14.883 1 87.75 16 ALA B N 1
ATOM 3637 C CA . ALA B 1 16 ? -3.078 -22.875 -15.406 1 87.75 16 ALA B CA 1
ATOM 3638 C C . ALA B 1 16 ? -3.438 -21.859 -16.5 1 87.75 16 ALA B C 1
ATOM 3640 O O . ALA B 1 16 ? -2.611 -21.016 -16.875 1 87.75 16 ALA B O 1
ATOM 3641 N N . GLN B 1 17 ? -4.672 -21.906 -16.938 1 86 17 GLN B N 1
ATOM 3642 C CA . GLN B 1 17 ? -5.125 -20.891 -17.875 1 86 17 GLN B CA 1
ATOM 3643 C C . GLN B 1 17 ? -4.914 -19.484 -17.297 1 86 17 GLN B C 1
ATOM 3645 O O . GLN B 1 17 ? -4.625 -18.547 -18.031 1 86 17 GLN B O 1
ATOM 3650 N N . GLN B 1 18 ? -4.965 -19.438 -15.992 1 86.69 18 GLN B N 1
ATOM 3651 C CA . GLN B 1 18 ? -4.773 -18.156 -15.336 1 86.69 18 GLN B CA 1
ATOM 3652 C C . GLN B 1 18 ? -3.312 -17.719 -15.391 1 86.69 18 GLN B C 1
ATOM 3654 O O . GLN B 1 18 ? -3.02 -16.516 -15.445 1 86.69 18 GLN B O 1
ATOM 3659 N N . SER B 1 19 ? -2.428 -18.672 -15.352 1 91.75 19 SER B N 1
ATOM 3660 C CA . SER B 1 19 ? -1.019 -18.344 -15.547 1 91.75 19 SER B CA 1
ATOM 3661 C C . SER B 1 19 ? -0.778 -17.734 -16.922 1 91.75 19 SER B C 1
ATOM 3663 O O . SER B 1 19 ? 0.01 -16.797 -17.062 1 91.75 19 SER B O 1
ATOM 3665 N N . VAL B 1 20 ? -1.436 -18.266 -17.906 1 92.75 20 VAL B N 1
ATOM 3666 C CA . VAL B 1 20 ? -1.309 -17.734 -19.25 1 92.75 20 VAL B CA 1
ATOM 3667 C C . VAL B 1 20 ? -1.872 -16.312 -19.312 1 92.75 20 VAL B C 1
ATOM 3669 O O . VAL B 1 20 ? -1.247 -15.414 -19.875 1 92.75 20 VAL B O 1
ATOM 3672 N N . ASN B 1 21 ? -3.006 -16.156 -18.672 1 89.12 21 ASN B N 1
ATOM 3673 C CA . ASN B 1 21 ? -3.656 -14.852 -18.641 1 89.12 21 ASN B CA 1
ATOM 3674 C C . ASN B 1 21 ? -2.777 -13.797 -17.969 1 89.12 21 ASN B C 1
ATOM 3676 O O . ASN B 1 21 ? -2.904 -12.609 -18.266 1 89.12 21 ASN B O 1
ATOM 3680 N N . ALA B 1 22 ? -1.966 -14.25 -17.078 1 92.69 22 ALA B N 1
ATOM 3681 C CA . ALA B 1 22 ? -1.121 -13.328 -16.328 1 92.69 22 ALA B CA 1
ATOM 3682 C C . ALA B 1 22 ? 0.072 -12.867 -17.156 1 92.69 22 ALA B C 1
ATOM 3684 O O . ALA B 1 22 ? 0.798 -11.953 -16.75 1 92.69 22 ALA B O 1
ATOM 3685 N N . ILE B 1 23 ? 0.301 -13.484 -18.297 1 94.44 23 ILE B N 1
ATOM 3686 C CA . ILE B 1 23 ? 1.373 -13.078 -19.203 1 94.44 23 ILE B CA 1
ATOM 3687 C C . ILE B 1 23 ? 0.871 -11.984 -20.141 1 94.44 23 ILE B C 1
ATOM 3689 O O . ILE B 1 23 ? -0.098 -12.188 -20.875 1 94.44 23 ILE B O 1
ATOM 3693 N N . LYS B 1 24 ? 1.557 -10.891 -20.094 1 90.94 24 LYS B N 1
ATOM 3694 C CA . LYS B 1 24 ? 1.169 -9.781 -20.953 1 90.94 24 LYS B CA 1
ATOM 3695 C C . LYS B 1 24 ? 1.175 -10.195 -22.422 1 90.94 24 LYS B C 1
ATOM 3697 O O . LYS B 1 24 ? 2.184 -10.695 -22.922 1 90.94 24 LYS B O 1
ATOM 3702 N N . GLY B 1 25 ? 0.014 -10.07 -23.062 1 89.81 25 GLY B N 1
ATOM 3703 C CA . GLY B 1 25 ? -0.095 -10.352 -24.484 1 89.81 25 GLY B CA 1
ATOM 3704 C C . GLY B 1 25 ? -0.385 -11.812 -24.781 1 89.81 25 GLY B C 1
ATOM 3705 O O . GLY B 1 25 ? -0.545 -12.188 -25.953 1 89.81 25 GLY B O 1
ATOM 3706 N N . ALA B 1 26 ? -0.462 -12.641 -23.812 1 93.19 26 ALA B N 1
ATOM 3707 C CA . ALA B 1 26 ? -0.733 -14.062 -24.016 1 93.19 26 ALA B CA 1
ATOM 3708 C C . ALA B 1 26 ? -2.232 -14.344 -24 1 93.19 26 ALA B C 1
ATOM 3710 O O . ALA B 1 26 ? -2.975 -13.727 -23.234 1 93.19 26 ALA B O 1
ATOM 3711 N N . ILE B 1 27 ? -2.654 -15.297 -24.828 1 91.81 27 ILE B N 1
ATOM 3712 C CA . ILE B 1 27 ? -4.062 -15.672 -24.938 1 91.81 27 ILE B CA 1
ATOM 3713 C C . ILE B 1 27 ? -4.215 -17.172 -24.734 1 91.81 27 ILE B C 1
ATOM 3715 O O . ILE B 1 27 ? -3.717 -17.969 -25.547 1 91.81 27 ILE B O 1
ATOM 3719 N N . PRO B 1 28 ? -4.902 -17.516 -23.719 1 91.88 28 PRO B N 1
ATOM 3720 C CA . PRO B 1 28 ? -5.16 -18.953 -23.531 1 91.88 28 PRO B CA 1
ATOM 3721 C C . PRO B 1 28 ? -6.289 -19.453 -24.438 1 91.88 28 PRO B C 1
ATOM 3723 O O . PRO B 1 28 ? -7.273 -18.75 -24.656 1 91.88 28 PRO B O 1
ATOM 3726 N N . ILE B 1 29 ? -6.133 -20.594 -25.016 1 89.56 29 ILE B N 1
ATOM 3727 C CA . ILE B 1 29 ? -7.156 -21.312 -25.766 1 89.56 29 ILE B CA 1
ATOM 3728 C C . ILE B 1 29 ? -7.41 -22.672 -25.094 1 89.56 29 ILE B C 1
ATOM 3730 O O . ILE B 1 29 ? -6.496 -23.484 -24.969 1 89.56 29 ILE B O 1
ATOM 3734 N N . ILE B 1 30 ? -8.641 -22.859 -24.719 1 88.12 30 ILE B N 1
ATOM 3735 C CA . ILE B 1 30 ? -8.93 -24.062 -23.922 1 88.12 30 ILE B CA 1
ATOM 3736 C C . ILE B 1 30 ? -9.609 -25.109 -24.797 1 88.12 30 ILE B C 1
ATOM 3738 O O . ILE B 1 30 ? -10.602 -24.828 -25.469 1 88.12 30 ILE B O 1
ATOM 3742 N N . HIS B 1 31 ? -8.992 -26.234 -24.812 1 86.81 31 HIS B N 1
ATOM 3743 C CA . HIS B 1 31 ? -9.578 -27.391 -25.469 1 86.81 31 HIS B CA 1
ATOM 3744 C C . HIS B 1 31 ? -10.156 -28.359 -24.453 1 86.81 31 HIS B C 1
ATOM 3746 O O . HIS B 1 31 ? -9.531 -29.375 -24.125 1 86.81 31 HIS B O 1
ATOM 3752 N N . SER B 1 32 ? -11.359 -28.031 -24 1 81.06 32 SER B N 1
ATOM 3753 C CA . SER B 1 32 ? -11.992 -28.797 -22.938 1 81.06 32 SER B CA 1
ATOM 3754 C C . SER B 1 32 ? -13.516 -28.75 -23.062 1 81.06 32 SER B C 1
ATOM 3756 O O . SER B 1 32 ? -14.055 -28.156 -24 1 81.06 32 SER B O 1
ATOM 3758 N N . GLY B 1 33 ? -14.211 -29.469 -22.156 1 69.19 33 GLY B N 1
ATOM 3759 C CA . GLY B 1 33 ? -15.664 -29.484 -22.125 1 69.19 33 GLY B CA 1
ATOM 3760 C C . GLY B 1 33 ? -16.25 -28.172 -21.625 1 69.19 33 GLY B C 1
ATOM 3761 O O . GLY B 1 33 ? -15.523 -27.297 -21.156 1 69.19 33 GLY B O 1
ATOM 3762 N N . PRO B 1 34 ? -17.609 -28.188 -21.859 1 61.84 34 PRO B N 1
ATOM 3763 C CA . PRO B 1 34 ? -18.297 -26.969 -21.422 1 61.84 34 PRO B CA 1
ATOM 3764 C C . PRO B 1 34 ? -18.219 -26.75 -19.922 1 61.84 34 PRO B C 1
ATOM 3766 O O . PRO B 1 34 ? -18.188 -27.703 -19.141 1 61.84 34 PRO B O 1
ATOM 3769 N N . GLY B 1 35 ? -17.953 -25.641 -19.391 1 65.31 35 GLY B N 1
ATOM 3770 C CA . GLY B 1 35 ? -18.062 -25.344 -17.969 1 65.31 35 GLY B CA 1
ATOM 3771 C C . GLY B 1 35 ? -16.734 -25.219 -17.266 1 65.31 35 GLY B C 1
ATOM 3772 O O . GLY B 1 35 ? -16.609 -24.547 -16.25 1 65.31 35 GLY B O 1
ATOM 3773 N N . CYS B 1 36 ? -15.727 -26.141 -17.766 1 68.69 36 CYS B N 1
ATOM 3774 C CA . CYS B 1 36 ? -14.445 -26.141 -17.062 1 68.69 36 CYS B CA 1
ATOM 3775 C C . CYS B 1 36 ? -13.859 -24.734 -17.016 1 68.69 36 CYS B C 1
ATOM 3777 O O . CYS B 1 36 ? -13.391 -24.281 -15.961 1 68.69 36 CYS B O 1
ATOM 3779 N N . GLY B 1 37 ? -13.977 -24.047 -18.078 1 68.44 37 GLY B N 1
ATOM 3780 C CA . GLY B 1 37 ? -13.398 -22.719 -18.156 1 68.44 37 GLY B CA 1
ATOM 3781 C C . GLY B 1 37 ? -14.062 -21.719 -17.219 1 68.44 37 GLY B C 1
ATOM 3782 O O . GLY B 1 37 ? -13.375 -20.984 -16.5 1 68.44 37 GLY B O 1
ATOM 3783 N N . VAL B 1 38 ? -15.336 -21.812 -17.172 1 62.53 38 VAL B N 1
ATOM 3784 C CA . VAL B 1 38 ? -16.094 -20.859 -16.375 1 62.53 38 VAL B CA 1
ATOM 3785 C C . VAL B 1 38 ? -15.859 -21.125 -14.898 1 62.53 38 VAL B C 1
ATOM 3787 O O . VAL B 1 38 ? -15.695 -20.188 -14.109 1 62.53 38 VAL B O 1
ATOM 3790 N N . LYS B 1 39 ? -15.75 -22.359 -14.562 1 65 39 LYS B N 1
ATOM 3791 C CA . LYS B 1 39 ? -15.523 -22.734 -13.164 1 65 39 LYS B CA 1
ATOM 3792 C C . LYS B 1 39 ? -14.156 -22.25 -12.688 1 65 39 LYS B C 1
ATOM 3794 O O . LYS B 1 39 ? -14.023 -21.75 -11.562 1 65 39 LYS B O 1
ATOM 3799 N N . LEU B 1 40 ? -13.312 -22.359 -13.531 1 71.44 40 LEU B N 1
ATOM 3800 C CA . LEU B 1 40 ? -11.945 -21.984 -13.172 1 71.44 40 LEU B CA 1
ATOM 3801 C C . LEU B 1 40 ? -11.797 -20.469 -13.109 1 71.44 40 LEU B C 1
ATOM 3803 O O . LEU B 1 40 ? -11.094 -19.953 -12.242 1 71.44 40 LEU B O 1
ATOM 3807 N N . PHE B 1 41 ? -12.516 -19.859 -13.961 1 66.88 41 PHE B N 1
ATOM 3808 C CA . PHE B 1 41 ? -12.516 -18.406 -13.938 1 66.88 41 PHE B CA 1
ATOM 3809 C C . PHE B 1 41 ? -13.117 -17.891 -12.641 1 66.88 41 PHE B C 1
ATOM 3811 O O . PHE B 1 41 ? -12.547 -17 -11.992 1 66.88 41 PHE B O 1
ATOM 3818 N N . ARG B 1 42 ? -14.156 -18.453 -12.297 1 66.44 42 ARG B N 1
ATOM 3819 C CA . ARG B 1 42 ? -14.812 -18.016 -11.062 1 66.44 42 ARG B CA 1
ATOM 3820 C C . ARG B 1 42 ? -13.922 -18.281 -9.852 1 66.44 42 ARG B C 1
ATOM 3822 O O . ARG B 1 42 ? -13.766 -17.422 -8.984 1 66.44 42 ARG B O 1
ATOM 3829 N N . GLY B 1 43 ? -13.383 -19.391 -9.812 1 71.19 43 GLY B N 1
ATOM 3830 C CA . GLY B 1 43 ? -12.602 -19.812 -8.664 1 71.19 43 GLY B CA 1
ATOM 3831 C C . GLY B 1 43 ? -11.297 -19.062 -8.508 1 71.19 43 GLY B C 1
ATOM 3832 O O . GLY B 1 43 ? -10.914 -18.688 -7.398 1 71.19 43 GLY B O 1
ATOM 3833 N N . LEU B 1 44 ? -10.727 -18.75 -9.656 1 72.88 44 LEU B N 1
ATOM 3834 C CA . LEU B 1 44 ? -9.367 -18.219 -9.609 1 72.88 44 LEU B CA 1
ATOM 3835 C C . LEU B 1 44 ? -9.344 -16.734 -9.977 1 72.88 44 LEU B C 1
ATOM 3837 O O . LEU B 1 44 ? -8.273 -16.125 -10.055 1 72.88 44 LEU B O 1
ATOM 3841 N N . SER B 1 45 ? -10.422 -16.141 -10.109 1 72.12 45 SER B N 1
ATOM 3842 C CA . SER B 1 45 ? -10.469 -14.711 -10.406 1 72.12 45 SER B CA 1
ATOM 3843 C C . SER B 1 45 ? -11.438 -13.984 -9.477 1 72.12 45 SER B C 1
ATOM 3845 O O . SER B 1 45 ? -11.016 -13.367 -8.492 1 72.12 45 SER B O 1
ATOM 3847 N N . THR B 1 46 ? -12.711 -14.414 -9.656 1 71.5 46 THR B N 1
ATOM 3848 C CA . THR B 1 46 ? -13.711 -13.766 -8.812 1 71.5 46 THR B CA 1
ATOM 3849 C C . THR B 1 46 ? -13.469 -14.07 -7.34 1 71.5 46 THR B C 1
ATOM 3851 O O . THR B 1 46 ? -13.484 -13.172 -6.5 1 71.5 46 THR B O 1
ATOM 3854 N N . ASN B 1 47 ? -13.141 -15.344 -7.125 1 74.06 47 ASN B N 1
ATOM 3855 C CA . ASN B 1 47 ? -12.945 -15.75 -5.738 1 74.06 47 ASN B CA 1
ATOM 3856 C C . ASN B 1 47 ? -11.508 -15.523 -5.285 1 74.06 47 ASN B C 1
ATOM 3858 O O . ASN B 1 47 ? -11.109 -15.984 -4.215 1 74.06 47 ASN B O 1
ATOM 3862 N N . SER B 1 48 ? -10.758 -14.867 -6.098 1 82.06 48 SER B N 1
ATOM 3863 C CA . SER B 1 48 ? -9.391 -14.5 -5.754 1 82.06 48 SER B CA 1
ATOM 3864 C C . SER B 1 48 ? -9.219 -12.984 -5.691 1 82.06 48 SER B C 1
ATOM 3866 O O . SER B 1 48 ? -8.359 -12.422 -6.371 1 82.06 48 SER B O 1
ATOM 3868 N N . GLY B 1 49 ? -10.062 -12.383 -4.812 1 79.62 49 GLY B N 1
ATOM 3869 C CA . GLY B 1 49 ? -9.945 -10.938 -4.637 1 79.62 49 GLY B CA 1
ATOM 3870 C C . GLY B 1 49 ? -10.5 -10.148 -5.805 1 79.62 49 GLY B C 1
ATOM 3871 O O . GLY B 1 49 ? -10.039 -9.039 -6.086 1 79.62 49 GLY B O 1
ATOM 3872 N N . TYR B 1 50 ? -11.336 -10.773 -6.59 1 78.12 50 TYR B N 1
ATOM 3873 C CA . TYR B 1 50 ? -12.055 -10.148 -7.691 1 78.12 50 TYR B CA 1
ATOM 3874 C C . TYR B 1 50 ? -11.094 -9.633 -8.75 1 78.12 50 TYR B C 1
ATOM 3876 O O . TYR B 1 50 ? -11.203 -8.492 -9.203 1 78.12 50 TYR B O 1
ATOM 3884 N N . GLN B 1 51 ? -10.172 -10.461 -9.008 1 79.38 51 GLN B N 1
ATOM 3885 C CA . GLN B 1 51 ? -9.211 -10.141 -10.062 1 79.38 51 GLN B CA 1
ATOM 3886 C C . GLN B 1 51 ? -9.742 -10.562 -11.43 1 79.38 51 GLN B C 1
ATOM 3888 O O . GLN B 1 51 ? -9.641 -11.734 -11.805 1 79.38 51 GLN B O 1
ATOM 3893 N N . GLY B 1 52 ? -10.742 -9.758 -11.969 1 64.75 52 GLY B N 1
ATOM 3894 C CA . GLY B 1 52 ? -11.523 -10.07 -13.156 1 64.75 52 GLY B CA 1
ATOM 3895 C C . GLY B 1 52 ? -10.672 -10.352 -14.375 1 64.75 52 GLY B C 1
ATOM 3896 O O . GLY B 1 52 ? -9.461 -10.562 -14.258 1 64.75 52 GLY B O 1
ATOM 3897 N N . THR B 1 53 ? -11.508 -10.328 -15.602 1 59.12 53 THR B N 1
ATOM 3898 C CA . THR B 1 53 ? -11.07 -10.781 -16.922 1 59.12 53 THR B CA 1
ATOM 3899 C C . THR B 1 53 ? -10.195 -9.734 -17.594 1 59.12 53 THR B C 1
ATOM 3901 O O . THR B 1 53 ? -10.555 -8.555 -17.641 1 59.12 53 THR B O 1
ATOM 3904 N N . GLY B 1 54 ? -8.984 -9.68 -17.469 1 54.84 54 GLY B N 1
ATOM 3905 C CA . GLY B 1 54 ? -8.164 -8.891 -18.359 1 54.84 54 GLY B CA 1
ATOM 3906 C C . GLY B 1 54 ? -8.625 -8.961 -19.812 1 54.84 54 GLY B C 1
ATOM 3907 O O . GLY B 1 54 ? -9.758 -9.352 -20.094 1 54.84 54 GLY B O 1
ATOM 3908 N N . TYR B 1 55 ? -7.996 -8.32 -20.844 1 46.75 55 TYR B N 1
ATOM 3909 C CA . TYR B 1 55 ? -8.266 -8.305 -22.281 1 46.75 55 TYR B CA 1
ATOM 3910 C C . TYR B 1 55 ? -8.711 -9.68 -22.766 1 46.75 55 TYR B C 1
ATOM 3912 O O . TYR B 1 55 ? -9.633 -9.789 -23.578 1 46.75 55 TYR B O 1
ATOM 3920 N N . SER B 1 56 ? -8.125 -10.789 -22.328 1 44.34 56 SER B N 1
ATOM 3921 C CA . SER B 1 56 ? -8.398 -12.125 -22.844 1 44.34 56 SER B CA 1
ATOM 3922 C C . SER B 1 56 ? -8.82 -13.078 -21.734 1 44.34 56 SER B C 1
ATOM 3924 O O . SER B 1 56 ? -8.68 -14.297 -21.859 1 44.34 56 SER B O 1
ATOM 3926 N N . GLY B 1 57 ? -9.25 -12.438 -20.484 1 51.25 57 GLY B N 1
ATOM 3927 C CA . GLY B 1 57 ? -9.57 -13.305 -19.359 1 51.25 57 GLY B CA 1
ATOM 3928 C C . GLY B 1 57 ? -11.062 -13.398 -19.078 1 51.25 57 GLY B C 1
ATOM 3929 O O . GLY B 1 57 ? -11.867 -12.836 -19.812 1 51.25 57 GLY B O 1
ATOM 3930 N N . GLY B 1 58 ? -11.414 -14.219 -18.281 1 47.12 58 GLY B N 1
ATOM 3931 C CA . GLY B 1 58 ? -12.773 -14.391 -17.781 1 47.12 58 GLY B CA 1
ATOM 3932 C C . GLY B 1 58 ? -13.617 -15.297 -18.656 1 47.12 58 GLY B C 1
ATOM 3933 O O . GLY B 1 58 ? -13.195 -16.406 -19 1 47.12 58 GLY B O 1
ATOM 3934 N N . GLY B 1 59 ? -14.742 -14.836 -18.906 1 47.12 59 GLY B N 1
ATOM 3935 C CA . GLY B 1 59 ? -15.703 -15.555 -19.734 1 47.12 59 GLY B CA 1
ATOM 3936 C C . GLY B 1 59 ? -15.359 -15.523 -21.203 1 47.12 59 GLY B C 1
ATOM 3937 O O . GLY B 1 59 ? -16.016 -16.188 -22.016 1 47.12 59 GLY B O 1
ATOM 3938 N N . THR B 1 60 ? -14.133 -14.883 -21.422 1 49.78 60 THR B N 1
ATOM 3939 C CA . THR B 1 60 ? -13.836 -14.664 -22.828 1 49.78 60 THR B CA 1
ATOM 3940 C C . THR B 1 60 ? -12.742 -15.609 -23.297 1 49.78 60 THR B C 1
ATOM 3942 O O . THR B 1 60 ? -12.266 -15.5 -24.438 1 49.78 60 THR B O 1
ATOM 3945 N N . ILE B 1 61 ? -12.32 -16.516 -22.375 1 57.06 61 ILE B N 1
ATOM 3946 C CA . ILE B 1 61 ? -11.289 -17.422 -22.828 1 57.06 61 ILE B CA 1
ATOM 3947 C C . ILE B 1 61 ? -11.859 -18.344 -23.922 1 57.06 61 ILE B C 1
ATOM 3949 O O . ILE B 1 61 ? -12.875 -19 -23.719 1 57.06 61 ILE B O 1
ATOM 3953 N N . PRO B 1 62 ? -11.328 -18.266 -25.078 1 54.12 62 PRO B N 1
ATOM 3954 C CA . PRO B 1 62 ? -11.805 -19.188 -26.125 1 54.12 62 PRO B CA 1
ATOM 3955 C C . PRO B 1 62 ? -11.781 -20.641 -25.688 1 54.12 62 PRO B C 1
ATOM 3957 O O . PRO B 1 62 ? -10.789 -21.109 -25.109 1 54.12 62 PRO B O 1
ATOM 3960 N N . CYS B 1 63 ? -12.953 -21.219 -25.703 1 64.69 63 CYS B N 1
ATOM 3961 C CA . CYS B 1 63 ? -13.086 -22.609 -25.266 1 64.69 63 CYS B CA 1
ATOM 3962 C C . CYS B 1 63 ? -13.789 -23.453 -26.328 1 64.69 63 CYS B C 1
ATOM 3964 O O . CYS B 1 63 ? -14.734 -22.984 -26.969 1 64.69 63 CYS B O 1
ATOM 3966 N N . THR B 1 64 ? -13.273 -24.609 -26.625 1 61 64 THR B N 1
ATOM 3967 C CA . THR B 1 64 ? -13.867 -25.484 -27.625 1 61 64 THR B CA 1
ATOM 3968 C C . THR B 1 64 ? -15.234 -25.984 -27.156 1 61 64 THR B C 1
ATOM 3970 O O . THR B 1 64 ? -16.078 -26.344 -27.984 1 61 64 THR B O 1
ATOM 3973 N N . ASN B 1 65 ? -15.562 -25.703 -25.875 1 45.44 65 ASN B N 1
ATOM 3974 C CA . ASN B 1 65 ? -16.812 -26.188 -25.328 1 45.44 65 ASN B CA 1
ATOM 3975 C C . ASN B 1 65 ? -17.203 -27.547 -25.906 1 45.44 65 ASN B C 1
ATOM 3977 O O . ASN B 1 65 ? -18.281 -27.719 -26.453 1 45.44 65 ASN B O 1
ATOM 3981 N N . SER B 1 66 ? -16.312 -28.547 -25.75 1 46.69 66 SER B N 1
ATOM 3982 C CA . SER B 1 66 ? -16.484 -29.844 -26.391 1 46.69 66 SER B CA 1
ATOM 3983 C C . SER B 1 66 ? -17.734 -30.562 -25.859 1 46.69 66 SER B C 1
ATOM 3985 O O . SER B 1 66 ? -17.953 -30.609 -24.656 1 46.69 66 SER B O 1
ATOM 3987 N N . THR B 1 67 ? -18.828 -30.75 -26.688 1 49.62 67 THR B N 1
ATOM 3988 C CA . THR B 1 67 ? -20.031 -31.531 -26.406 1 49.62 67 THR B CA 1
ATOM 3989 C C . THR B 1 67 ? -19.844 -32.969 -26.828 1 49.62 67 THR B C 1
ATOM 3991 O O . THR B 1 67 ? -18.75 -33.375 -27.297 1 49.62 67 THR B O 1
ATOM 3994 N N . GLU B 1 68 ? -20.891 -33.875 -26.531 1 43.53 68 GLU B N 1
ATOM 3995 C CA . GLU B 1 68 ? -20.875 -35.281 -26.828 1 43.53 68 GLU B CA 1
ATOM 3996 C C . GLU B 1 68 ? -20.312 -35.562 -28.219 1 43.53 68 GLU B C 1
ATOM 3998 O O . GLU B 1 68 ? -19.625 -36.562 -28.422 1 43.53 68 GLU B O 1
ATOM 4003 N N . ARG B 1 69 ? -20.594 -34.906 -29.125 1 44 69 ARG B N 1
ATOM 4004 C CA . ARG B 1 69 ? -20.188 -35.188 -30.516 1 44 69 ARG B CA 1
ATOM 4005 C C . ARG B 1 69 ? -18.672 -35.156 -30.656 1 44 69 ARG B C 1
ATOM 4007 O O . ARG B 1 69 ? -18.109 -36 -31.344 1 44 69 ARG B O 1
ATOM 4014 N N . GLU B 1 70 ? -17.969 -34.219 -30.031 1 49.47 70 GLU B N 1
ATOM 4015 C CA . GLU B 1 70 ? -16.516 -34.094 -30.172 1 49.47 70 GLU B CA 1
ATOM 4016 C C . GLU B 1 70 ? -15.781 -35.188 -29.406 1 49.47 70 GLU B C 1
ATOM 4018 O O . GLU B 1 70 ? -14.664 -35.562 -29.766 1 49.47 70 GLU B O 1
ATOM 4023 N N . VAL B 1 71 ? -16.438 -35.719 -28.406 1 49.28 71 VAL B N 1
ATOM 4024 C CA . VAL B 1 71 ? -15.914 -36.875 -27.656 1 49.28 71 VAL B CA 1
ATOM 4025 C C . VAL B 1 71 ? -15.82 -38.094 -28.562 1 49.28 71 VAL B C 1
ATOM 4027 O O . VAL B 1 71 ? -14.891 -38.906 -28.422 1 49.28 71 VAL B O 1
ATOM 4030 N N . VAL B 1 72 ? -16.703 -38.188 -29.578 1 42.28 72 VAL B N 1
ATOM 4031 C CA . VAL B 1 72 ? -16.797 -39.344 -30.453 1 42.28 72 VAL B CA 1
ATOM 4032 C C . VAL B 1 72 ? -15.922 -39.156 -31.688 1 42.28 72 VAL B C 1
ATOM 4034 O O . VAL B 1 72 ? -15.242 -40.094 -32.125 1 42.28 72 VAL B O 1
ATOM 4037 N N . PHE B 1 73 ? -15.906 -38.094 -32.375 1 45.06 73 PHE B N 1
ATOM 4038 C CA . PHE B 1 73 ? -15.305 -37.938 -33.688 1 45.06 73 PHE B CA 1
ATOM 4039 C C . PHE B 1 73 ? -14 -37.156 -33.594 1 45.06 73 PHE B C 1
ATOM 4041 O O . PHE B 1 73 ? -13.289 -36.969 -34.594 1 45.06 73 PHE B O 1
ATOM 4048 N N . GLY B 1 74 ? -13.547 -36.938 -32.531 1 61.22 74 GLY B N 1
ATOM 4049 C CA . GLY B 1 74 ? -12.297 -36.219 -32.344 1 61.22 74 GLY B CA 1
ATOM 4050 C C . GLY B 1 74 ? -12.469 -34.719 -32.312 1 61.22 74 GLY B C 1
ATOM 4051 O O . GLY B 1 74 ? -13.25 -34.156 -33.094 1 61.22 74 GLY B O 1
ATOM 4052 N N . GLY B 1 75 ? -11.945 -33.938 -31.453 1 77 75 GLY B N 1
ATOM 4053 C CA . GLY B 1 75 ? -12.141 -32.531 -31.172 1 77 75 GLY B CA 1
ATOM 4054 C C . GLY B 1 75 ? -11.141 -31.641 -31.906 1 77 75 GLY B C 1
ATOM 4055 O O . GLY B 1 75 ? -11.086 -30.422 -31.656 1 77 75 GLY B O 1
ATOM 4056 N N . GLU B 1 76 ? -10.383 -32.281 -32.938 1 85.75 76 GLU B N 1
ATOM 4057 C CA . GLU B 1 76 ? -9.336 -31.516 -33.625 1 85.75 76 GLU B CA 1
ATOM 4058 C C . GLU B 1 76 ? -9.938 -30.453 -34.531 1 85.75 76 GLU B C 1
ATOM 4060 O O . GLU B 1 76 ? -9.43 -29.328 -34.625 1 85.75 76 GLU B O 1
ATOM 4065 N N . THR B 1 77 ? -10.969 -30.859 -35.219 1 85.5 77 THR B N 1
ATOM 4066 C CA . THR B 1 77 ? -11.617 -29.922 -36.125 1 85.5 77 THR B CA 1
ATOM 4067 C C . THR B 1 77 ? -12.18 -28.734 -35.344 1 85.5 77 THR B C 1
ATOM 4069 O O . THR B 1 77 ? -12.047 -27.594 -35.781 1 85.5 77 THR B O 1
ATOM 4072 N N . ARG B 1 78 ? -12.719 -29.062 -34.281 1 85.75 78 ARG B N 1
ATOM 4073 C CA . ARG B 1 78 ? -13.281 -28.016 -33.469 1 85.75 78 ARG B CA 1
ATOM 4074 C C . ARG B 1 78 ? -12.18 -27.109 -32.906 1 85.75 78 ARG B C 1
ATOM 4076 O O . ARG B 1 78 ? -12.352 -25.891 -32.812 1 85.75 78 ARG B O 1
ATOM 4083 N N . LEU B 1 79 ? -11.148 -27.703 -32.469 1 90 79 LEU B N 1
ATOM 4084 C CA . LEU B 1 79 ? -10.008 -26.938 -31.984 1 90 79 LEU B CA 1
ATOM 4085 C C . LEU B 1 79 ? -9.492 -25.984 -33.031 1 90 79 LEU B C 1
ATOM 4087 O O . LEU B 1 79 ? -9.203 -24.828 -32.75 1 90 79 LEU B O 1
ATOM 4091 N N . ARG B 1 80 ? -9.414 -26.469 -34.281 1 91.75 80 ARG B N 1
ATOM 4092 C CA . ARG B 1 80 ? -8.969 -25.625 -35.375 1 91.75 80 ARG B CA 1
ATOM 4093 C C . ARG B 1 80 ? -9.914 -24.438 -35.594 1 91.75 80 ARG B C 1
ATOM 4095 O O . ARG B 1 80 ? -9.469 -23.312 -35.812 1 91.75 80 ARG B O 1
ATOM 4102 N N . GLU B 1 81 ? -11.156 -24.688 -35.5 1 89.25 81 GLU B N 1
ATOM 4103 C CA . GLU B 1 81 ? -12.148 -23.625 -35.656 1 89.25 81 GLU B CA 1
ATOM 4104 C C . GLU B 1 81 ? -11.969 -22.562 -34.562 1 89.25 81 GLU B C 1
ATOM 4106 O O . GLU B 1 81 ? -12.07 -21.359 -34.844 1 89.25 81 GLU B O 1
ATOM 4111 N N . VAL B 1 82 ? -11.758 -23.047 -33.406 1 88.75 82 VAL B N 1
ATOM 4112 C CA . VAL B 1 82 ? -11.617 -22.125 -32.281 1 88.75 82 VAL B CA 1
ATOM 4113 C C . VAL B 1 82 ? -10.336 -21.312 -32.438 1 88.75 82 VAL B C 1
ATOM 4115 O O . VAL B 1 82 ? -10.328 -20.109 -32.188 1 88.75 82 VAL B O 1
ATOM 4118 N N . ILE B 1 83 ? -9.266 -21.938 -32.812 1 92.44 83 ILE B N 1
ATOM 4119 C CA . ILE B 1 83 ? -8.008 -21.234 -33 1 92.44 83 ILE B CA 1
ATOM 4120 C C . ILE B 1 83 ? -8.164 -20.188 -34.125 1 92.44 83 ILE B C 1
ATOM 4122 O O . ILE B 1 83 ? -7.789 -19.031 -33.938 1 92.44 83 ILE B O 1
ATOM 4126 N N . ASP B 1 84 ? -8.805 -20.609 -35.219 1 92.06 84 ASP B N 1
ATOM 4127 C CA . ASP B 1 84 ? -9.039 -19.688 -36.312 1 92.06 84 ASP B CA 1
ATOM 4128 C C . ASP B 1 84 ? -9.867 -18.484 -35.875 1 92.06 84 ASP B C 1
ATOM 4130 O O . ASP B 1 84 ? -9.547 -17.344 -36.219 1 92.06 84 ASP B O 1
ATOM 4134 N N . GLY B 1 85 ? -10.906 -18.797 -35.219 1 90 85 GLY B N 1
ATOM 4135 C CA . GLY B 1 85 ? -11.734 -17.719 -34.719 1 90 85 GLY B CA 1
ATOM 4136 C C . GLY B 1 85 ? -10.977 -16.781 -33.781 1 90 85 GLY B C 1
ATOM 4137 O O . GLY B 1 85 ? -11.172 -15.562 -33.844 1 90 85 GLY B O 1
ATOM 4138 N N . THR B 1 86 ? -10.172 -17.359 -32.906 1 89.88 86 THR B N 1
ATOM 4139 C CA . THR B 1 86 ? -9.391 -16.578 -31.969 1 89.88 86 THR B CA 1
ATOM 4140 C C . THR B 1 86 ? -8.406 -15.656 -32.688 1 89.88 86 THR B C 1
ATOM 4142 O O . THR B 1 86 ? -8.289 -14.477 -32.375 1 89.88 86 THR B O 1
ATOM 4145 N N . LEU B 1 87 ? -7.734 -16.172 -33.656 1 91.69 87 LEU B N 1
ATOM 4146 C CA . LEU B 1 87 ? -6.73 -15.422 -34.406 1 91.69 87 LEU B CA 1
ATOM 4147 C C . LEU B 1 87 ? -7.375 -14.273 -35.188 1 91.69 87 LEU B C 1
ATOM 4149 O O . LEU B 1 87 ? -6.734 -13.25 -35.438 1 91.69 87 LEU B O 1
ATOM 4153 N N . LYS B 1 88 ? -8.641 -14.406 -35.531 1 90.31 88 LYS B N 1
ATOM 4154 C CA . LYS B 1 88 ? -9.367 -13.398 -36.281 1 90.31 88 LYS B CA 1
ATOM 4155 C C . LYS B 1 88 ? -9.805 -12.242 -35.406 1 90.31 88 LYS B C 1
ATOM 4157 O O . LYS B 1 88 ? -9.891 -11.102 -35.844 1 90.31 88 LYS B O 1
ATOM 4162 N N . VAL B 1 89 ? -10.016 -12.578 -34.156 1 87.38 89 VAL B N 1
ATOM 4163 C CA . VAL B 1 89 ? -10.719 -11.609 -33.312 1 87.38 89 VAL B CA 1
ATOM 4164 C C . VAL B 1 89 ? -9.75 -11.016 -32.312 1 87.38 89 VAL B C 1
ATOM 4166 O O . VAL B 1 89 ? -9.914 -9.875 -31.875 1 87.38 89 VAL B O 1
ATOM 4169 N N . LEU B 1 90 ? -8.797 -11.766 -31.875 1 87.12 90 LEU B N 1
ATOM 4170 C CA . LEU B 1 90 ? -7.938 -11.32 -30.797 1 87.12 90 LEU B CA 1
ATOM 4171 C C . LEU B 1 90 ? -6.512 -11.086 -31.281 1 87.12 90 LEU B C 1
ATOM 4173 O O . LEU B 1 90 ? -6 -11.859 -32.094 1 87.12 90 LEU B O 1
ATOM 4177 N N . LYS B 1 91 ? -6.016 -9.984 -30.797 1 86.75 91 LYS B N 1
ATOM 4178 C CA . LYS B 1 91 ? -4.613 -9.703 -31.078 1 86.75 91 LYS B CA 1
ATOM 4179 C C . LYS B 1 91 ? -3.721 -10.117 -29.922 1 86.75 91 LYS B C 1
ATOM 4181 O O . LYS B 1 91 ? -3.678 -9.438 -28.891 1 86.75 91 LYS B O 1
ATOM 4186 N N . GLY B 1 92 ? -3.094 -11.242 -30.062 1 90.31 92 GLY B N 1
ATOM 4187 C CA . GLY B 1 92 ? -2.18 -11.734 -29.031 1 90.31 92 GLY B CA 1
ATOM 4188 C C . GLY B 1 92 ? -0.752 -11.875 -29.531 1 90.31 92 GLY B C 1
ATOM 4189 O O . GLY B 1 92 ? -0.509 -11.898 -30.734 1 90.31 92 GLY B O 1
ATOM 4190 N N . GLU B 1 93 ? 0.138 -11.82 -28.578 1 93.31 93 GLU B N 1
ATOM 4191 C CA . GLU B 1 93 ? 1.548 -12 -28.906 1 93.31 93 GLU B CA 1
ATOM 4192 C C . GLU B 1 93 ? 1.945 -13.469 -28.859 1 93.31 93 GLU B C 1
ATOM 4194 O O . GLU B 1 93 ? 2.918 -13.875 -29.5 1 93.31 93 GLU B O 1
ATOM 4199 N N . ILE B 1 94 ? 1.261 -14.25 -28.109 1 95.44 94 ILE B N 1
ATOM 4200 C CA . ILE B 1 94 ? 1.456 -15.688 -28.031 1 95.44 94 ILE B CA 1
ATOM 4201 C C . ILE B 1 94 ? 0.143 -16.375 -27.656 1 95.44 94 ILE B C 1
ATOM 4203 O O . ILE B 1 94 ? -0.65 -15.82 -26.891 1 95.44 94 ILE B O 1
ATOM 4207 N N . PHE B 1 95 ? -0.13 -17.469 -28.266 1 95.62 95 PHE B N 1
ATOM 4208 C CA . PHE B 1 95 ? -1.321 -18.25 -27.984 1 95.62 95 PHE B CA 1
ATOM 4209 C C . PHE B 1 95 ? -0.948 -19.578 -27.328 1 95.62 95 PHE B C 1
ATOM 4211 O O . PHE B 1 95 ? -0.004 -20.25 -27.766 1 95.62 95 PHE B O 1
ATOM 4218 N N . VAL B 1 96 ? -1.643 -19.906 -26.25 1 95.12 96 VAL B N 1
ATOM 4219 C CA . VAL B 1 96 ? -1.333 -21.141 -25.531 1 95.12 96 VAL B CA 1
ATOM 4220 C C . VAL B 1 96 ? -2.57 -22.031 -25.484 1 95.12 96 VAL B C 1
ATOM 4222 O O . VAL B 1 96 ? -3.555 -21.703 -24.812 1 95.12 96 VAL B O 1
ATOM 4225 N N . VAL B 1 97 ? -2.477 -23.172 -26.156 1 93.81 97 VAL B N 1
ATOM 4226 C CA . VAL B 1 97 ? -3.572 -24.141 -26.141 1 93.81 97 VAL B CA 1
ATOM 4227 C C . VAL B 1 97 ? -3.447 -25.047 -24.922 1 93.81 97 VAL B C 1
ATOM 4229 O O . VAL B 1 97 ? -2.404 -25.672 -24.703 1 93.81 97 VAL B O 1
ATOM 4232 N N . LEU B 1 98 ? -4.457 -25.047 -24.125 1 91.75 98 LEU B N 1
ATOM 4233 C CA . LEU B 1 98 ? -4.492 -25.906 -22.938 1 91.75 98 LEU B CA 1
ATOM 4234 C C . LEU B 1 98 ? -5.547 -27 -23.094 1 91.75 98 LEU B C 1
ATOM 4236 O O . LEU B 1 98 ? -6.695 -26.719 -23.438 1 91.75 98 LEU B O 1
ATOM 4240 N N . THR B 1 99 ? -5.141 -28.203 -22.828 1 88.88 99 THR B N 1
ATOM 4241 C CA . THR B 1 99 ? -6.09 -29.312 -22.969 1 88.88 99 THR B CA 1
ATOM 4242 C C . THR B 1 99 ? -6.715 -29.656 -21.625 1 88.88 99 THR B C 1
ATOM 4244 O O . THR B 1 99 ? -6.055 -29.594 -20.594 1 88.88 99 THR B O 1
ATOM 4247 N N . GLY B 1 100 ? -7.949 -30 -21.672 1 84.06 100 GLY B N 1
ATOM 4248 C CA . GLY B 1 100 ? -8.633 -30.5 -20.484 1 84.06 100 GLY B CA 1
ATOM 4249 C C . GLY B 1 100 ? -8.617 -32.031 -20.375 1 84.06 100 GLY B C 1
ATOM 4250 O O . GLY B 1 100 ? -7.898 -32.688 -21.125 1 84.06 100 GLY B O 1
ATOM 4251 N N . CYS B 1 101 ? -9.359 -32.5 -19.375 1 77.38 101 CYS B N 1
ATOM 4252 C CA . CYS B 1 101 ? -9.398 -33.906 -19.078 1 77.38 101 CYS B CA 1
ATOM 4253 C C . CYS B 1 101 ? -9.922 -34.688 -20.281 1 77.38 101 CYS B C 1
ATOM 4255 O O . CYS B 1 101 ? -9.344 -35.719 -20.672 1 77.38 101 CYS B O 1
ATOM 4257 N N . THR B 1 102 ? -11 -34.188 -20.891 1 72.62 102 THR B N 1
ATOM 4258 C CA . THR B 1 102 ? -11.664 -34.906 -21.969 1 72.62 102 THR B CA 1
ATOM 4259 C C . THR B 1 102 ? -10.742 -35.031 -23.172 1 72.62 102 THR B C 1
ATOM 4261 O O . THR B 1 102 ? -10.641 -36.094 -23.781 1 72.62 102 THR B O 1
ATOM 4264 N N . ALA B 1 103 ? -10.148 -34 -23.547 1 73 103 ALA B N 1
ATOM 4265 C CA . ALA B 1 103 ? -9.242 -34.031 -24.688 1 73 103 ALA B CA 1
ATOM 4266 C C . ALA B 1 103 ? -8.07 -34.969 -24.453 1 73 103 ALA B C 1
ATOM 4268 O O . ALA B 1 103 ? -7.641 -35.688 -25.359 1 73 103 ALA B O 1
ATOM 4269 N N . ASP B 1 104 ? -7.586 -34.938 -23.281 1 75.94 104 ASP B N 1
ATOM 4270 C CA . ASP B 1 104 ? -6.426 -35.781 -22.953 1 75.94 104 ASP B CA 1
ATOM 4271 C C . ASP B 1 104 ? -6.789 -37.25 -22.938 1 75.94 104 ASP B C 1
ATOM 4273 O O . ASP B 1 104 ? -5.961 -38.094 -23.281 1 75.94 104 ASP B O 1
ATOM 4277 N N . ILE B 1 105 ? -8.023 -37.5 -22.5 1 69.81 105 ILE B N 1
ATOM 4278 C CA . ILE B 1 105 ? -8.484 -38.906 -22.453 1 69.81 105 ILE B CA 1
ATOM 4279 C C . ILE B 1 105 ? -8.766 -39.406 -23.859 1 69.81 105 ILE B C 1
ATOM 4281 O O . ILE B 1 105 ? -8.398 -40.531 -24.203 1 69.81 105 ILE B O 1
ATOM 4285 N N . VAL B 1 106 ? -9.453 -38.594 -24.656 1 73.44 106 VAL B N 1
ATOM 4286 C CA . VAL B 1 106 ? -9.766 -38.969 -26.031 1 73.44 106 VAL B CA 1
ATOM 4287 C C . VAL B 1 106 ? -8.484 -39.156 -26.844 1 73.44 106 VAL B C 1
ATOM 4289 O O . VAL B 1 106 ? -8.398 -40 -27.719 1 73.44 106 VAL B O 1
ATOM 4292 N N . GLY B 1 107 ? -7.508 -38.375 -26.484 1 75.94 107 GLY B N 1
ATOM 4293 C CA . GLY B 1 107 ? -6.219 -38.469 -27.156 1 75.94 107 GLY B CA 1
ATOM 4294 C C . GLY B 1 107 ? -6.141 -37.656 -28.422 1 75.94 107 GLY B C 1
ATOM 4295 O O . GLY B 1 107 ? -5.559 -38.094 -29.422 1 75.94 107 GLY B O 1
ATOM 4296 N N . ASP B 1 108 ? -6.816 -36.562 -28.438 1 80.56 108 ASP B N 1
ATOM 4297 C CA . ASP B 1 108 ? -6.707 -35.656 -29.578 1 80.56 108 ASP B CA 1
ATOM 4298 C C . ASP B 1 108 ? -5.254 -35.281 -29.828 1 80.56 108 ASP B C 1
ATOM 4300 O O . ASP B 1 108 ? -4.48 -35.094 -28.875 1 80.56 108 ASP B O 1
ATOM 4304 N N . ASP B 1 109 ? -4.898 -35.188 -31.047 1 87.31 109 ASP B N 1
ATOM 4305 C CA . ASP B 1 109 ? -3.523 -34.844 -31.391 1 87.31 109 ASP B CA 1
ATOM 4306 C C . ASP B 1 109 ? -3.355 -33.312 -31.438 1 87.31 109 ASP B C 1
ATOM 4308 O O . ASP B 1 109 ? -3.105 -32.75 -32.5 1 87.31 109 ASP B O 1
ATOM 4312 N N . VAL B 1 110 ? -3.328 -32.75 -30.359 1 91.06 110 VAL B N 1
ATOM 4313 C CA . VAL B 1 110 ? -3.223 -31.297 -30.234 1 91.06 110 VAL B CA 1
ATOM 4314 C C . VAL B 1 110 ? -1.858 -30.828 -30.734 1 91.06 110 VAL B C 1
ATOM 4316 O O . VAL B 1 110 ? -1.739 -29.734 -31.312 1 91.06 110 VAL B O 1
ATOM 4319 N N . SER B 1 111 ? -0.908 -31.641 -30.531 1 92.94 111 SER B N 1
ATOM 4320 C CA . SER B 1 111 ? 0.446 -31.312 -30.969 1 92.94 111 SER B CA 1
ATOM 4321 C C . SER B 1 111 ? 0.501 -31.078 -32.469 1 92.94 111 SER B C 1
ATOM 4323 O O . SER B 1 111 ? 1.127 -30.125 -32.938 1 92.94 111 SER B O 1
ATOM 4325 N N . GLN B 1 112 ? -0.138 -31.922 -33.188 1 92.56 112 GLN B N 1
ATOM 4326 C CA . GLN B 1 112 ? -0.146 -31.781 -34.625 1 92.56 112 GLN B CA 1
ATOM 4327 C C . GLN B 1 112 ? -0.906 -30.531 -35.062 1 92.56 112 GLN B C 1
ATOM 4329 O O . GLN B 1 112 ? -0.479 -29.828 -35.969 1 92.56 112 GLN B O 1
ATOM 4334 N N . VAL B 1 113 ? -2.051 -30.375 -34.469 1 92.94 113 VAL B N 1
ATOM 4335 C CA . VAL B 1 113 ? -2.85 -29.203 -34.812 1 92.94 113 VAL B CA 1
ATOM 4336 C C . VAL B 1 113 ? -2.021 -27.938 -34.594 1 92.94 113 VAL B C 1
ATOM 4338 O O . VAL B 1 113 ? -1.966 -27.062 -35.469 1 92.94 113 VAL B O 1
ATOM 4341 N N . VAL B 1 114 ? -1.412 -27.828 -33.438 1 95.19 114 VAL B N 1
ATOM 4342 C CA . VAL B 1 114 ? -0.629 -26.641 -33.094 1 95.19 114 VAL B CA 1
ATOM 4343 C C . VAL B 1 114 ? 0.559 -26.5 -34.031 1 95.19 114 VAL B C 1
ATOM 4345 O O . VAL B 1 114 ? 0.909 -25.391 -34.438 1 95.19 114 VAL B O 1
ATOM 4348 N N . LYS B 1 115 ? 1.171 -27.609 -34.375 1 95.25 115 LYS B N 1
ATOM 4349 C CA . LYS B 1 115 ? 2.291 -27.594 -35.312 1 95.25 115 LYS B CA 1
ATOM 4350 C C . LYS B 1 115 ? 1.882 -26.969 -36.656 1 95.25 115 LYS B C 1
ATOM 4352 O O . LYS B 1 115 ? 2.648 -26.219 -37.25 1 95.25 115 LYS B O 1
ATOM 4357 N N . ASP B 1 116 ? 0.704 -27.297 -37.125 1 95.31 116 ASP B N 1
ATOM 4358 C CA . ASP B 1 116 ? 0.203 -26.766 -38.375 1 95.31 116 ASP B CA 1
ATOM 4359 C C . ASP B 1 116 ? 0.142 -25.234 -38.344 1 95.31 116 ASP B C 1
ATOM 4361 O O . ASP B 1 116 ? 0.479 -24.578 -39.312 1 95.31 116 ASP B O 1
ATOM 4365 N N . TYR B 1 117 ? -0.32 -24.766 -37.281 1 96.06 117 TYR B N 1
ATOM 4366 C CA . TYR B 1 117 ? -0.421 -23.312 -37.156 1 96.06 117 TYR B CA 1
ATOM 4367 C C . TYR B 1 117 ? 0.955 -22.688 -36.969 1 96.06 117 TYR B C 1
ATOM 4369 O O . TYR B 1 117 ? 1.224 -21.594 -37.469 1 96.06 117 TYR B O 1
ATOM 4377 N N . LYS B 1 118 ? 1.768 -23.344 -36.188 1 95.31 118 LYS B N 1
ATOM 4378 C CA . LYS B 1 118 ? 3.139 -22.875 -36.031 1 95.31 118 LYS B CA 1
ATOM 4379 C C . LYS B 1 118 ? 3.854 -22.75 -37.375 1 95.31 118 LYS B C 1
ATOM 4381 O O . LYS B 1 118 ? 4.594 -21.797 -37.594 1 95.31 118 LYS B O 1
ATOM 4386 N N . ASP B 1 119 ? 3.68 -23.672 -38.25 1 95.38 119 ASP B N 1
ATOM 4387 C CA . ASP B 1 119 ? 4.293 -23.688 -39.562 1 95.38 119 ASP B CA 1
ATOM 4388 C C . ASP B 1 119 ? 3.803 -22.516 -40.406 1 95.38 119 ASP B C 1
ATOM 4390 O O . ASP B 1 119 ? 4.48 -22.094 -41.344 1 95.38 119 ASP B O 1
ATOM 4394 N N . GLN B 1 120 ? 2.67 -22.016 -40.094 1 95.75 120 GLN B N 1
ATOM 4395 C CA . GLN B 1 120 ? 2.119 -20.859 -40.781 1 95.75 120 GLN B CA 1
A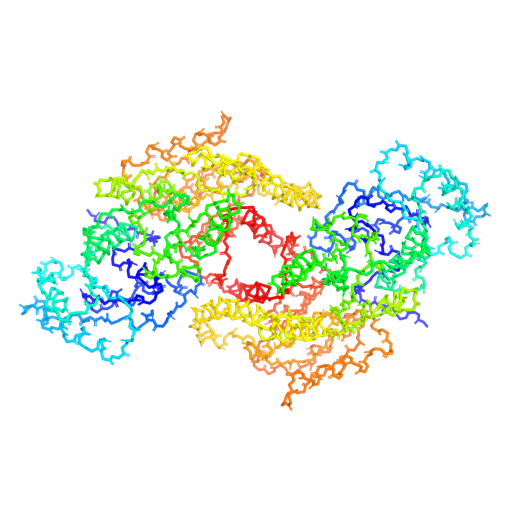TOM 4396 C C . GLN B 1 120 ? 2.605 -19.547 -40.156 1 95.75 120 GLN B C 1
ATOM 4398 O O . GLN B 1 120 ? 2.195 -18.469 -40.594 1 95.75 120 GLN B O 1
ATOM 4403 N N . GLY B 1 121 ? 3.371 -19.672 -39.062 1 93.88 121 GLY B N 1
ATOM 4404 C CA . GLY B 1 121 ? 3.973 -18.484 -38.469 1 93.88 121 GLY B CA 1
ATOM 4405 C C . GLY B 1 121 ? 3.229 -18 -37.25 1 93.88 121 GLY B C 1
ATOM 4406 O O . GLY B 1 121 ? 3.545 -16.938 -36.688 1 93.88 121 GLY B O 1
ATOM 4407 N N . VAL B 1 122 ? 2.209 -18.672 -36.812 1 95.75 122 VAL B N 1
ATOM 4408 C CA . VAL B 1 122 ? 1.438 -18.281 -35.656 1 95.75 122 VAL B CA 1
ATOM 4409 C C . VAL B 1 122 ? 2.219 -18.625 -34.375 1 95.75 122 VAL B C 1
ATOM 4411 O O . VAL B 1 122 ? 2.68 -19.75 -34.219 1 95.75 122 VAL B O 1
ATOM 4414 N N . PRO B 1 123 ? 2.473 -17.656 -33.531 1 96.12 123 PRO B N 1
ATOM 4415 C CA . PRO B 1 123 ? 3.121 -17.953 -32.25 1 96.12 123 PRO B CA 1
ATOM 4416 C C . PRO B 1 123 ? 2.199 -18.688 -31.266 1 96.12 123 PRO B C 1
ATOM 4418 O O . PRO B 1 123 ? 1.575 -18.078 -30.406 1 96.12 123 PRO B O 1
ATOM 4421 N N . ILE B 1 124 ? 2.193 -19.969 -31.422 1 96.88 124 ILE B N 1
ATOM 4422 C CA . ILE B 1 124 ? 1.236 -20.781 -30.672 1 96.88 124 ILE B CA 1
ATOM 4423 C C . ILE B 1 124 ? 1.948 -21.984 -30.062 1 96.88 124 ILE B C 1
ATOM 4425 O O . ILE B 1 124 ? 2.836 -22.578 -30.672 1 96.88 124 ILE B O 1
ATOM 4429 N N . VAL B 1 125 ? 1.672 -22.281 -28.797 1 97.06 125 VAL B N 1
ATOM 4430 C CA . VAL B 1 125 ? 2.188 -23.438 -28.094 1 97.06 125 VAL B CA 1
ATOM 4431 C C . VAL B 1 125 ? 1.032 -24.219 -27.469 1 97.06 125 VAL B C 1
ATOM 4433 O O . VAL B 1 125 ? -0.119 -23.781 -27.516 1 97.06 125 VAL B O 1
ATOM 4436 N N . TYR B 1 126 ? 1.326 -25.391 -27.047 1 95.19 126 TYR B N 1
ATOM 4437 C CA . TYR B 1 126 ? 0.287 -26.156 -26.359 1 95.19 126 TYR B CA 1
ATOM 4438 C C . TYR B 1 126 ? 0.827 -26.797 -25.078 1 95.19 126 TYR B C 1
ATOM 4440 O O . TYR B 1 126 ? 2.029 -27.047 -24.969 1 95.19 126 TYR B O 1
ATOM 4448 N N . ALA B 1 127 ? 0.049 -26.969 -24.094 1 93.81 127 ALA B N 1
ATOM 4449 C CA . ALA B 1 127 ? 0.344 -27.641 -22.828 1 93.81 127 ALA B CA 1
ATOM 4450 C C . ALA B 1 127 ? -0.762 -28.625 -22.453 1 93.81 127 ALA B C 1
ATOM 4452 O O . ALA B 1 127 ? -1.947 -28.281 -22.516 1 93.81 127 ALA B O 1
ATOM 4453 N N . GLU B 1 128 ? -0.355 -29.766 -22.156 1 90.06 128 GLU B N 1
ATOM 4454 C CA . GLU B 1 128 ? -1.319 -30.766 -21.703 1 90.06 128 GLU B CA 1
ATOM 4455 C C . GLU B 1 128 ? -1.633 -30.609 -20.219 1 90.06 128 GLU B C 1
ATOM 4457 O O . GLU B 1 128 ? -0.857 -31.047 -19.359 1 90.06 128 GLU B O 1
ATOM 4462 N N . THR B 1 129 ? -2.814 -30.141 -20.016 1 87.44 129 THR B N 1
ATOM 4463 C CA . THR B 1 129 ? -3.186 -29.781 -18.656 1 87.44 129 THR B CA 1
ATOM 4464 C C . THR B 1 129 ? -4.434 -30.547 -18.219 1 87.44 129 THR B C 1
ATOM 4466 O O . THR B 1 129 ? -5.324 -29.984 -17.578 1 87.44 129 THR B O 1
ATOM 4469 N N . GLY B 1 130 ? -4.445 -31.766 -18.578 1 79.25 130 GLY B N 1
ATOM 4470 C CA . GLY B 1 130 ? -5.551 -32.594 -18.109 1 79.25 130 GLY B CA 1
ATOM 4471 C C . GLY B 1 130 ? -5.688 -32.594 -16.609 1 79.25 130 GLY B C 1
ATOM 4472 O O . GLY B 1 130 ? -4.684 -32.625 -15.883 1 79.25 130 GLY B O 1
ATOM 4473 N N . GLY B 1 131 ? -6.852 -32.5 -16.109 1 70.44 131 GLY B N 1
ATOM 4474 C CA . GLY B 1 131 ? -7.18 -32.344 -14.695 1 70.44 131 GLY B CA 1
ATOM 4475 C C . GLY B 1 131 ? -6.57 -33.406 -13.828 1 70.44 131 GLY B C 1
ATOM 4476 O O . GLY B 1 131 ? -6.273 -33.188 -12.648 1 70.44 131 GLY B O 1
ATOM 4477 N N . PHE B 1 132 ? -6.383 -34.5 -14.375 1 68.56 132 PHE B N 1
ATOM 4478 C CA . PHE B 1 132 ? -5.883 -35.656 -13.609 1 68.56 132 PHE B CA 1
ATOM 4479 C C . PHE B 1 132 ? -4.387 -35.531 -13.359 1 68.56 132 PHE B C 1
ATOM 4481 O O . PHE B 1 132 ? -3.83 -36.25 -12.523 1 68.56 132 PHE B O 1
ATOM 4488 N N . LYS B 1 133 ? -3.857 -34.594 -13.875 1 75.56 133 LYS B N 1
ATOM 4489 C CA . LYS B 1 133 ? -2.404 -34.469 -13.812 1 75.56 133 LYS B CA 1
ATOM 4490 C C . LYS B 1 133 ? -1.968 -33.781 -12.531 1 75.56 133 LYS B C 1
ATOM 4492 O O . LYS B 1 133 ? -0.795 -33.812 -12.156 1 75.56 133 LYS B O 1
ATOM 4497 N N . GLY B 1 134 ? -2.904 -33.188 -11.883 1 80.44 134 GLY B N 1
ATOM 4498 C CA . GLY B 1 134 ? -2.514 -32.5 -10.656 1 80.44 134 GLY B CA 1
ATOM 4499 C C . GLY B 1 134 ? -3.316 -31.25 -10.391 1 80.44 134 GLY B C 1
ATOM 4500 O O . GLY B 1 134 ? -4.488 -31.156 -10.766 1 80.44 134 GLY B O 1
ATOM 4501 N N . THR B 1 135 ? -2.686 -30.406 -9.586 1 87.12 135 THR B N 1
ATOM 4502 C CA . THR B 1 135 ? -3.34 -29.156 -9.211 1 87.12 135 THR B CA 1
ATOM 4503 C C . THR B 1 135 ? -2.91 -28.031 -10.141 1 87.12 135 THR B C 1
ATOM 4505 O O . THR B 1 135 ? -2.088 -28.234 -11.039 1 87.12 135 THR B O 1
ATOM 4508 N N . ASN B 1 136 ? -3.51 -26.922 -9.938 1 87.88 136 ASN B N 1
ATOM 4509 C CA . ASN B 1 136 ? -3.158 -25.766 -10.758 1 87.88 136 ASN B CA 1
ATOM 4510 C C . ASN B 1 136 ? -1.721 -25.328 -10.516 1 87.88 136 ASN B C 1
ATOM 4512 O O . ASN B 1 136 ? -1.122 -24.656 -11.352 1 87.88 136 ASN B O 1
ATOM 4516 N N . PHE B 1 137 ? -1.121 -25.734 -9.398 1 91.88 137 PHE B N 1
ATOM 4517 C CA . PHE B 1 137 ? 0.3 -25.484 -9.18 1 91.88 137 PHE B CA 1
ATOM 4518 C C . PHE B 1 137 ? 1.141 -26.219 -10.219 1 91.88 137 PHE B C 1
ATOM 4520 O O . PHE B 1 137 ? 2.041 -25.641 -10.828 1 91.88 137 PHE B O 1
ATOM 4527 N N . LYS B 1 138 ? 0.807 -27.422 -10.359 1 91.38 138 LYS B N 1
ATOM 4528 C CA . LYS B 1 138 ? 1.492 -28.234 -11.367 1 91.38 138 LYS B CA 1
ATOM 4529 C C . LYS B 1 138 ? 1.212 -27.703 -12.773 1 91.38 138 LYS B C 1
ATOM 4531 O O . LYS B 1 138 ? 2.105 -27.672 -13.625 1 91.38 138 LYS B O 1
ATOM 4536 N N . GLY B 1 139 ? -0.051 -27.406 -13.016 1 93.19 139 GLY B N 1
ATOM 4537 C CA . GLY B 1 139 ? -0.411 -26.812 -14.297 1 93.19 139 GLY B CA 1
ATOM 4538 C C . GLY B 1 139 ? 0.414 -25.578 -14.648 1 93.19 139 GLY B C 1
ATOM 4539 O O . GLY B 1 139 ? 0.803 -25.406 -15.797 1 93.19 139 GLY B O 1
ATOM 4540 N N . HIS B 1 140 ? 0.619 -24.766 -13.641 1 94.75 140 HIS B N 1
ATOM 4541 C CA . HIS B 1 140 ? 1.438 -23.578 -13.805 1 94.75 140 HIS B CA 1
ATOM 4542 C C . HIS B 1 140 ? 2.826 -23.922 -14.328 1 94.75 140 HIS B C 1
ATOM 4544 O O . HIS B 1 140 ? 3.311 -23.312 -15.281 1 94.75 140 HIS B O 1
ATOM 4550 N N . GLU B 1 141 ? 3.463 -24.891 -13.781 1 95.44 141 GLU B N 1
ATOM 4551 C CA . GLU B 1 141 ? 4.805 -25.312 -14.188 1 95.44 141 GLU B CA 1
ATOM 4552 C C . GLU B 1 141 ? 4.789 -25.953 -15.57 1 95.44 141 GLU B C 1
ATOM 4554 O O . GLU B 1 141 ? 5.719 -25.766 -16.359 1 95.44 141 GLU B O 1
ATOM 4559 N N . ILE B 1 142 ? 3.713 -26.672 -15.875 1 95.19 142 ILE B N 1
ATOM 4560 C CA . ILE B 1 142 ? 3.566 -27.312 -17.172 1 95.19 142 ILE B CA 1
ATOM 4561 C C . ILE B 1 142 ? 3.488 -26.25 -18.266 1 95.19 142 ILE B C 1
ATOM 4563 O O . ILE B 1 142 ? 4.137 -26.375 -19.312 1 95.19 142 ILE B O 1
ATOM 4567 N N . VAL B 1 143 ? 2.756 -25.234 -18.016 1 96 143 VAL B N 1
ATOM 4568 C CA . VAL B 1 143 ? 2.574 -24.172 -18.984 1 96 143 VAL B CA 1
ATOM 4569 C C . VAL B 1 143 ? 3.898 -23.438 -19.203 1 96 143 VAL B C 1
ATOM 4571 O O . VAL B 1 143 ? 4.273 -23.156 -20.344 1 96 143 VAL B O 1
ATOM 4574 N N . ILE B 1 144 ? 4.586 -23.141 -18.094 1 96.94 144 ILE B N 1
ATOM 4575 C CA . ILE B 1 144 ? 5.867 -22.453 -18.188 1 96.94 144 ILE B CA 1
ATOM 4576 C C . ILE B 1 144 ? 6.84 -23.297 -19.016 1 96.94 144 ILE B C 1
ATOM 4578 O O . ILE B 1 144 ? 7.496 -22.781 -19.922 1 96.94 144 ILE B O 1
ATOM 4582 N N . LYS B 1 145 ? 6.902 -24.547 -18.734 1 96.69 145 LYS B N 1
ATOM 4583 C CA . LYS B 1 145 ? 7.793 -25.453 -19.453 1 96.69 145 LYS B CA 1
ATOM 4584 C C . LYS B 1 145 ? 7.422 -25.516 -20.938 1 96.69 145 LYS B C 1
ATOM 4586 O O . LYS B 1 145 ? 8.305 -25.531 -21.797 1 96.69 145 LYS B O 1
ATOM 4591 N N . ALA B 1 146 ? 6.133 -25.547 -21.234 1 96.69 146 ALA B N 1
ATOM 4592 C CA . ALA B 1 146 ? 5.652 -25.609 -22.609 1 96.69 146 ALA B CA 1
ATOM 4593 C C . ALA B 1 146 ? 6.082 -24.375 -23.391 1 96.69 146 ALA B C 1
ATOM 4595 O O . ALA B 1 146 ? 6.527 -24.484 -24.531 1 96.69 146 ALA B O 1
ATOM 4596 N N . ILE B 1 147 ? 5.914 -23.25 -22.797 1 96.94 147 ILE B N 1
ATOM 4597 C CA . ILE B 1 147 ? 6.277 -22 -23.469 1 96.94 147 ILE B CA 1
ATOM 4598 C C . ILE B 1 147 ? 7.785 -21.969 -23.719 1 96.94 147 ILE B C 1
ATOM 4600 O O . ILE B 1 147 ? 8.234 -21.625 -24.812 1 96.94 147 ILE B O 1
ATOM 4604 N N . ILE B 1 148 ? 8.578 -22.391 -22.734 1 96.88 148 ILE B N 1
ATOM 4605 C CA . ILE B 1 148 ? 10.031 -22.375 -22.844 1 96.88 148 ILE B CA 1
ATOM 4606 C C . ILE B 1 148 ? 10.477 -23.359 -23.922 1 96.88 148 ILE B C 1
ATOM 4608 O O . ILE B 1 148 ? 11.305 -23.047 -24.766 1 96.88 148 ILE B O 1
ATOM 4612 N N . ASP B 1 149 ? 9.891 -24.5 -23.953 1 95.5 149 ASP B N 1
ATOM 4613 C CA . ASP B 1 149 ? 10.305 -25.578 -24.859 1 95.5 149 ASP B CA 1
ATOM 4614 C C . ASP B 1 149 ? 9.875 -25.281 -26.297 1 95.5 149 ASP B C 1
ATOM 4616 O O . ASP B 1 149 ? 10.641 -25.516 -27.234 1 95.5 149 ASP B O 1
ATOM 4620 N N . GLN B 1 150 ? 8.68 -24.797 -26.453 1 95.69 150 GLN B N 1
ATOM 4621 C CA . GLN B 1 150 ? 8.102 -24.734 -27.781 1 95.69 150 GLN B CA 1
ATOM 4622 C C . GLN B 1 150 ? 8.289 -23.344 -28.391 1 95.69 150 GLN B C 1
ATOM 4624 O O . GLN B 1 150 ? 8.406 -23.203 -29.609 1 95.69 150 GLN B O 1
ATOM 4629 N N . PHE B 1 151 ? 8.227 -22.344 -27.578 1 95.12 151 PHE B N 1
ATOM 4630 C CA . PHE B 1 151 ? 8.281 -20.984 -28.094 1 95.12 151 PHE B CA 1
ATOM 4631 C C . PHE B 1 151 ? 9.719 -20.469 -28.109 1 95.12 151 PHE B C 1
ATOM 4633 O O . PHE B 1 151 ? 10.188 -19.938 -29.125 1 95.12 151 PHE B O 1
ATOM 4640 N N . ILE B 1 152 ? 10.391 -20.562 -26.938 1 94.75 152 ILE B N 1
ATOM 4641 C CA . ILE B 1 152 ? 11.781 -20.141 -26.891 1 94.75 152 ILE B CA 1
ATOM 4642 C C . ILE B 1 152 ? 12.664 -21.156 -27.594 1 94.75 152 ILE B C 1
ATOM 4644 O O . ILE B 1 152 ? 13.484 -20.797 -28.438 1 94.75 152 ILE B O 1
ATOM 4648 N N . GLY B 1 153 ? 12.477 -22.406 -27.297 1 93.5 153 GLY B N 1
ATOM 4649 C CA . GLY B 1 153 ? 13.156 -23.484 -27.984 1 93.5 153 GLY B CA 1
ATOM 4650 C C . GLY B 1 153 ? 14.633 -23.578 -27.672 1 93.5 153 GLY B C 1
ATOM 4651 O O . GLY B 1 153 ? 15.055 -23.203 -26.578 1 93.5 153 GLY B O 1
ATOM 4652 N N . GLU B 1 154 ? 15.289 -24.219 -28.641 1 91.75 154 GLU B N 1
ATOM 4653 C CA . GLU B 1 154 ? 16.734 -24.375 -28.484 1 91.75 154 GLU B CA 1
ATOM 4654 C C . GLU B 1 154 ? 17.469 -23.094 -28.906 1 91.75 154 GLU B C 1
ATOM 4656 O O . GLU B 1 154 ? 17.25 -22.578 -30 1 91.75 154 GLU B O 1
ATOM 4661 N N . ARG B 1 155 ? 18.062 -22.594 -27.922 1 90.06 155 ARG B N 1
ATOM 4662 C CA . ARG B 1 155 ? 18.828 -21.359 -28.109 1 90.06 155 ARG B CA 1
ATOM 4663 C C . ARG B 1 155 ? 20.125 -21.391 -27.312 1 90.06 155 ARG B C 1
ATOM 4665 O O . ARG B 1 155 ? 20.172 -21.922 -26.203 1 90.06 155 ARG B O 1
ATOM 4672 N N . SER B 1 156 ? 21.188 -20.922 -28 1 92.44 156 SER B N 1
ATOM 4673 C CA . SER B 1 156 ? 22.438 -20.766 -27.25 1 92.44 156 SER B CA 1
ATOM 4674 C C . SER B 1 156 ? 22.359 -19.547 -26.328 1 92.44 156 SER B C 1
ATOM 4676 O O . SER B 1 156 ? 22.234 -18.422 -26.797 1 92.44 156 SER B O 1
ATOM 4678 N N . PRO B 1 157 ? 22.469 -19.781 -25.094 1 95.06 157 PRO B N 1
ATOM 4679 C CA . PRO B 1 157 ? 22.344 -18.672 -24.141 1 95.06 157 PRO B CA 1
ATOM 4680 C C . PRO B 1 157 ? 23.438 -17.625 -24.312 1 95.06 157 PRO B C 1
ATOM 4682 O O . PRO B 1 157 ? 24.594 -17.969 -24.594 1 95.06 157 PRO B O 1
ATOM 4685 N N . GLN B 1 158 ? 23.078 -16.406 -24.312 1 96.62 158 GLN B N 1
ATOM 4686 C CA . GLN B 1 158 ? 23.984 -15.273 -24.156 1 96.62 158 GLN B CA 1
ATOM 4687 C C . GLN B 1 158 ? 23.844 -14.664 -22.766 1 96.62 158 GLN B C 1
ATOM 4689 O O . GLN B 1 158 ? 23.125 -13.672 -22.578 1 96.62 158 GLN B O 1
ATOM 4694 N N . ILE B 1 159 ? 24.672 -15.234 -21.953 1 97.38 159 ILE B N 1
ATOM 4695 C CA . ILE B 1 159 ? 24.5 -14.945 -20.531 1 97.38 159 ILE B CA 1
ATOM 4696 C C . ILE B 1 159 ? 24.75 -13.461 -20.281 1 97.38 159 ILE B C 1
ATOM 4698 O O . ILE B 1 159 ? 25.781 -12.922 -20.672 1 97.38 159 ILE B O 1
ATOM 4702 N N . LYS B 1 160 ? 23.844 -12.836 -19.719 1 97.19 160 LYS B N 1
ATOM 4703 C CA . LYS B 1 160 ? 23.953 -11.438 -19.312 1 97.19 160 LYS B CA 1
ATOM 4704 C C . LYS B 1 160 ? 24.172 -11.32 -17.812 1 97.19 160 LYS B C 1
ATOM 4706 O O . LYS B 1 160 ? 23.328 -11.727 -17.016 1 97.19 160 LYS B O 1
ATOM 4711 N N . LYS B 1 161 ? 25.234 -10.711 -17.5 1 96.38 161 LYS B N 1
ATOM 4712 C CA . LYS B 1 161 ? 25.594 -10.57 -16.094 1 96.38 161 LYS B CA 1
ATOM 4713 C C . LYS B 1 161 ? 24.562 -9.758 -15.328 1 96.38 161 LYS B C 1
ATOM 4715 O O . LYS B 1 161 ? 24.125 -8.695 -15.797 1 96.38 161 LYS B O 1
ATOM 4720 N N . GLY B 1 162 ? 24.125 -10.297 -14.219 1 97.38 162 GLY B N 1
ATOM 4721 C CA . GLY B 1 162 ? 23.203 -9.57 -13.359 1 97.38 162 GLY B CA 1
ATOM 4722 C C . GLY B 1 162 ? 21.75 -9.805 -13.719 1 97.38 162 GLY B C 1
ATOM 4723 O O . GLY B 1 162 ? 20.859 -9.438 -12.953 1 97.38 162 GLY B O 1
ATOM 4724 N N . LEU B 1 163 ? 21.5 -10.453 -14.859 1 98.25 163 LEU B N 1
ATOM 4725 C CA . LEU B 1 163 ? 20.125 -10.766 -15.227 1 98.25 163 LEU B CA 1
ATOM 4726 C C . LEU B 1 163 ? 19.641 -12.016 -14.5 1 98.25 163 LEU B C 1
ATOM 4728 O O . LEU B 1 163 ? 20.328 -13.031 -14.461 1 98.25 163 LEU B O 1
ATOM 4732 N N . VAL B 1 164 ? 18.469 -11.906 -13.875 1 98.69 164 VAL B N 1
ATOM 4733 C CA . VAL B 1 164 ? 17.969 -13.047 -13.125 1 98.69 164 VAL B CA 1
ATOM 4734 C C . VAL B 1 164 ? 16.5 -13.281 -13.461 1 98.69 164 VAL B C 1
ATOM 4736 O O . VAL B 1 164 ? 15.758 -12.336 -13.734 1 98.69 164 VAL B O 1
ATOM 4739 N N . ASN B 1 165 ? 16.078 -14.539 -13.5 1 98.5 165 ASN B N 1
ATOM 4740 C CA . ASN B 1 165 ? 14.664 -14.93 -13.562 1 98.5 165 ASN B CA 1
ATOM 4741 C C . ASN B 1 165 ? 14.102 -15.219 -12.172 1 98.5 165 ASN B C 1
ATOM 4743 O O . ASN B 1 165 ? 14.773 -15.82 -11.344 1 98.5 165 ASN B O 1
ATOM 4747 N N . VAL B 1 166 ? 12.891 -14.758 -11.977 1 98.31 166 VAL B N 1
ATOM 4748 C CA . VAL B 1 166 ? 12.289 -14.977 -10.664 1 98.31 166 VAL B CA 1
ATOM 4749 C C . VAL B 1 166 ? 11.086 -15.906 -10.789 1 98.31 166 VAL B C 1
ATOM 4751 O O . VAL B 1 166 ? 10.211 -15.688 -11.633 1 98.31 166 VAL B O 1
ATOM 4754 N N . TRP B 1 167 ? 11.086 -16.969 -9.992 1 98 167 TRP B N 1
ATOM 4755 C CA . TRP B 1 167 ? 9.977 -17.891 -9.844 1 98 167 TRP B CA 1
ATOM 4756 C C . TRP B 1 167 ? 9.438 -17.875 -8.414 1 98 167 TRP B C 1
ATOM 4758 O O . TRP B 1 167 ? 10.125 -18.281 -7.48 1 98 167 TRP B O 1
ATOM 4768 N N . SER B 1 168 ? 8.242 -17.391 -8.219 1 96.31 168 SER B N 1
ATOM 4769 C CA . SER B 1 168 ? 7.723 -17.203 -6.871 1 96.31 168 SER B CA 1
ATOM 4770 C C . SER B 1 168 ? 6.207 -17.375 -6.836 1 96.31 168 SER B C 1
ATOM 4772 O O . SER B 1 168 ? 5.684 -18.391 -7.277 1 96.31 168 SER B O 1
ATOM 4774 N N . SER B 1 169 ? 5.453 -16.297 -6.531 1 93.12 169 SER B N 1
ATOM 4775 C CA . SER B 1 169 ? 4.004 -16.312 -6.352 1 93.12 169 SER B CA 1
ATOM 4776 C C . SER B 1 169 ? 3.289 -16.703 -7.637 1 93.12 169 SER B C 1
ATOM 4778 O O . SER B 1 169 ? 3.59 -16.172 -8.711 1 93.12 169 SER B O 1
ATOM 4780 N N . VAL B 1 170 ? 2.326 -17.641 -7.527 1 93.81 170 VAL B N 1
ATOM 4781 C CA . VAL B 1 170 ? 1.601 -18.141 -8.695 1 93.81 170 VAL B CA 1
ATOM 4782 C C . VAL B 1 170 ? 0.41 -17.234 -8.992 1 93.81 170 VAL B C 1
ATOM 4784 O O . VAL B 1 170 ? -0.491 -17.094 -8.156 1 93.81 170 VAL B O 1
ATOM 4787 N N . PRO B 1 171 ? 0.377 -16.641 -10.125 1 93.31 171 PRO B N 1
ATOM 4788 C CA . PRO B 1 171 ? -0.697 -15.703 -10.453 1 93.31 171 PRO B CA 1
ATOM 4789 C C . PRO B 1 171 ? -2.088 -16.297 -10.234 1 93.31 171 PRO B C 1
ATOM 4791 O O . PRO B 1 171 ? -2.328 -17.453 -10.57 1 93.31 171 PRO B O 1
ATOM 4794 N N . TYR B 1 172 ? -2.998 -15.562 -9.633 1 89.31 172 TYR B N 1
ATOM 4795 C CA . TYR B 1 172 ? -4.414 -15.82 -9.406 1 89.31 172 TYR B CA 1
ATOM 4796 C C . TYR B 1 172 ? -4.617 -16.906 -8.352 1 89.31 172 TYR B C 1
ATOM 4798 O O . TYR B 1 172 ? -5.645 -16.938 -7.676 1 89.31 172 TYR B O 1
ATOM 4806 N N . GLN B 1 173 ? -3.688 -17.859 -8.266 1 91.5 173 GLN B N 1
ATOM 4807 C CA . GLN B 1 173 ? -3.711 -18.734 -7.109 1 91.5 173 GLN B CA 1
ATOM 4808 C C . GLN B 1 173 ? -3.365 -17.984 -5.832 1 91.5 173 GLN B C 1
ATOM 4810 O O . GLN B 1 173 ? -3.959 -18.219 -4.777 1 91.5 173 GLN B O 1
ATOM 4815 N N . ASP B 1 174 ? -2.4 -17.219 -5.965 1 93.5 174 ASP B N 1
ATOM 4816 C CA . ASP B 1 174 ? -2.104 -16.188 -4.969 1 93.5 174 ASP B CA 1
ATOM 4817 C C . ASP B 1 174 ? -2.826 -14.883 -5.293 1 93.5 174 ASP B C 1
ATOM 4819 O O . ASP B 1 174 ? -2.514 -14.227 -6.289 1 93.5 174 ASP B O 1
ATOM 4823 N N . SER B 1 175 ? -3.742 -14.523 -4.406 1 92.94 175 SER B N 1
ATOM 4824 C CA . SER B 1 175 ? -4.516 -13.32 -4.668 1 92.94 175 SER B CA 1
ATOM 4825 C C . SER B 1 175 ? -3.631 -12.078 -4.648 1 92.94 175 SER B C 1
ATOM 4827 O O . SER B 1 175 ? -3.996 -11.039 -5.203 1 92.94 175 SER B O 1
ATOM 4829 N N . PHE B 1 176 ? -2.463 -12.141 -4.094 1 96.12 176 PHE B N 1
ATOM 4830 C CA . PHE B 1 176 ? -1.575 -11 -3.932 1 96.12 176 PHE B CA 1
ATOM 4831 C C . PHE B 1 176 ? -0.383 -11.102 -4.875 1 96.12 176 PHE B C 1
ATOM 4833 O O . PHE B 1 176 ? 0.62 -10.406 -4.695 1 96.12 176 PHE B O 1
ATOM 4840 N N . TRP B 1 177 ? -0.478 -11.891 -5.914 1 95.88 177 TRP B N 1
ATOM 4841 C CA . TRP B 1 177 ? 0.658 -12.273 -6.742 1 95.88 177 TRP B CA 1
ATOM 4842 C C . TRP B 1 177 ? 1.284 -11.055 -7.406 1 95.88 177 TRP B C 1
ATOM 4844 O O . TRP B 1 177 ? 2.51 -10.93 -7.465 1 95.88 177 TRP B O 1
ATOM 4854 N N . SER B 1 178 ? 0.486 -10.172 -7.953 1 94.94 178 SER B N 1
ATOM 4855 C CA . SER B 1 178 ? 1.015 -9.031 -8.695 1 94.94 178 SER B CA 1
ATOM 4856 C C . SER B 1 178 ? 1.837 -8.117 -7.793 1 94.94 178 SER B C 1
ATOM 4858 O O . SER B 1 178 ? 2.939 -7.699 -8.156 1 94.94 178 SER B O 1
ATOM 4860 N N . GLY B 1 179 ? 1.236 -7.797 -6.609 1 95.94 179 GLY B N 1
ATOM 4861 C CA . GLY B 1 179 ? 1.973 -7 -5.641 1 95.94 179 GLY B CA 1
ATOM 4862 C C . GLY B 1 179 ? 3.238 -7.676 -5.148 1 95.94 179 GLY B C 1
ATOM 4863 O O . GLY B 1 179 ? 4.273 -7.027 -4.988 1 95.94 179 GLY B O 1
ATOM 4864 N N . ASN B 1 180 ? 3.166 -8.938 -4.93 1 97.69 180 ASN B N 1
ATOM 4865 C CA . ASN B 1 180 ? 4.312 -9.703 -4.453 1 97.69 180 ASN B CA 1
ATOM 4866 C C . ASN B 1 180 ? 5.445 -9.719 -5.477 1 97.69 180 ASN B C 1
ATOM 4868 O O . ASN B 1 180 ? 6.602 -9.484 -5.129 1 97.69 180 ASN B O 1
ATOM 4872 N N . LEU B 1 181 ? 5.094 -9.953 -6.727 1 97.44 181 LEU B N 1
ATOM 4873 C CA . LEU B 1 181 ? 6.105 -10 -7.777 1 97.44 181 LEU B CA 1
ATOM 4874 C C . LEU B 1 181 ? 6.727 -8.625 -7.996 1 97.44 181 LEU B C 1
ATOM 4876 O O . LEU B 1 181 ? 7.934 -8.516 -8.219 1 97.44 181 LEU B O 1
ATOM 4880 N N . ASN B 1 182 ? 5.902 -7.617 -7.902 1 96.31 182 ASN B N 1
ATOM 4881 C CA . ASN B 1 182 ? 6.414 -6.254 -8.016 1 96.31 182 ASN B CA 1
ATOM 4882 C C . ASN B 1 182 ? 7.402 -5.93 -6.902 1 96.31 182 ASN B C 1
ATOM 4884 O O . ASN B 1 182 ? 8.414 -5.258 -7.137 1 96.31 182 ASN B O 1
ATOM 4888 N N . GLN B 1 183 ? 7.105 -6.383 -5.746 1 97.38 183 GLN B N 1
ATOM 4889 C CA . GLN B 1 183 ? 7.977 -6.121 -4.605 1 97.38 183 GLN B CA 1
ATOM 4890 C C . GLN B 1 183 ? 9.312 -6.844 -4.75 1 97.38 183 GLN B C 1
ATOM 4892 O O . GLN B 1 183 ? 10.359 -6.297 -4.406 1 97.38 183 GLN B O 1
ATOM 4897 N N . ILE B 1 184 ? 9.266 -8.055 -5.223 1 98.12 184 ILE B N 1
ATOM 4898 C CA . ILE B 1 184 ? 10.5 -8.797 -5.434 1 98.12 184 ILE B CA 1
ATOM 4899 C C . ILE B 1 184 ? 11.359 -8.078 -6.469 1 98.12 184 ILE B C 1
ATOM 4901 O O . ILE B 1 184 ? 12.578 -7.941 -6.285 1 98.12 184 ILE B O 1
ATOM 4905 N N . LYS B 1 185 ? 10.742 -7.668 -7.57 1 97.56 185 LYS B N 1
ATOM 4906 C CA . LYS B 1 185 ? 11.469 -6.934 -8.602 1 97.56 185 LYS B CA 1
ATOM 4907 C C . LYS B 1 185 ? 12.117 -5.68 -8.031 1 97.56 185 LYS B C 1
ATOM 4909 O O . LYS B 1 185 ? 13.297 -5.414 -8.297 1 97.56 185 LYS B O 1
ATOM 4914 N N . TYR B 1 186 ? 11.359 -4.922 -7.234 1 96.81 186 TYR B N 1
ATOM 4915 C CA . TYR B 1 186 ? 11.852 -3.705 -6.605 1 96.81 186 TYR B CA 1
ATOM 4916 C C . TYR B 1 186 ? 13.07 -3.994 -5.738 1 96.81 186 TYR B C 1
ATOM 4918 O O . TYR B 1 186 ? 14.078 -3.295 -5.824 1 96.81 186 TYR B O 1
ATOM 4926 N N . LEU B 1 187 ? 12.977 -5.004 -4.902 1 98.56 187 LEU B N 1
ATOM 4927 C CA . LEU B 1 187 ? 14.047 -5.359 -3.975 1 98.56 187 LEU B CA 1
ATOM 4928 C C . LEU B 1 187 ? 15.312 -5.746 -4.73 1 98.56 187 LEU B C 1
ATOM 4930 O O . LEU B 1 187 ? 16.391 -5.238 -4.434 1 98.56 187 LEU B O 1
ATOM 4934 N N . LEU B 1 188 ? 15.164 -6.578 -5.734 1 98.69 188 LEU B N 1
ATOM 4935 C CA . LEU B 1 188 ? 16.312 -7.133 -6.43 1 98.69 188 LEU B CA 1
ATOM 4936 C C . LEU B 1 188 ? 16.969 -6.082 -7.328 1 98.69 188 LEU B C 1
ATOM 4938 O O . LEU B 1 188 ? 18.188 -6.035 -7.449 1 98.69 188 LEU B O 1
ATOM 4942 N N . GLU B 1 189 ? 16.156 -5.25 -7.969 1 98.12 189 GLU B N 1
ATOM 4943 C CA . GLU B 1 189 ? 16.703 -4.203 -8.82 1 98.12 189 GLU B CA 1
ATOM 4944 C C . GLU B 1 189 ? 17.5 -3.189 -8 1 98.12 189 GLU B C 1
ATOM 4946 O O . GLU B 1 189 ? 18.516 -2.654 -8.477 1 98.12 189 GLU B O 1
ATOM 4951 N N . ASN B 1 190 ? 17.094 -2.965 -6.777 1 97.69 190 ASN B N 1
ATOM 4952 C CA . ASN B 1 190 ? 17.734 -1.948 -5.957 1 97.69 190 ASN B CA 1
ATOM 4953 C C . ASN B 1 190 ? 19.078 -2.439 -5.402 1 97.69 190 ASN B C 1
ATOM 4955 O O . ASN B 1 190 ? 19.891 -1.644 -4.93 1 97.69 190 ASN B O 1
ATOM 4959 N N . ILE B 1 191 ? 19.312 -3.717 -5.457 1 98.19 191 ILE B N 1
ATOM 4960 C CA . ILE B 1 191 ? 20.625 -4.188 -5.039 1 98.19 191 ILE B CA 1
ATOM 4961 C C . ILE B 1 191 ? 21.5 -4.414 -6.262 1 98.19 191 ILE B C 1
ATOM 4963 O O . ILE B 1 191 ? 22.609 -4.961 -6.152 1 98.19 191 ILE B O 1
ATOM 4967 N N . GLY B 1 192 ? 21.016 -4.086 -7.496 1 97.5 192 GLY B N 1
ATOM 4968 C CA . GLY B 1 192 ? 21.906 -4.004 -8.648 1 97.5 192 GLY B CA 1
ATOM 4969 C C . GLY B 1 192 ? 21.625 -5.074 -9.688 1 97.5 192 GLY B C 1
ATOM 4970 O O . GLY B 1 192 ? 22.422 -5.254 -10.625 1 97.5 192 GLY B O 1
ATOM 4971 N N . LEU B 1 193 ? 20.547 -5.762 -9.609 1 98.44 193 LEU B N 1
ATOM 4972 C CA . LEU B 1 193 ? 20.25 -6.832 -10.562 1 98.44 193 LEU B CA 1
ATOM 4973 C C . LEU B 1 193 ? 19.25 -6.359 -11.609 1 98.44 193 LEU B C 1
ATOM 4975 O O . LEU B 1 193 ? 18.562 -5.355 -11.414 1 98.44 193 LEU B O 1
ATOM 4979 N N . LYS B 1 194 ? 19.281 -6.922 -12.742 1 97.88 194 LYS B N 1
ATOM 4980 C CA . LYS B 1 194 ? 18.219 -6.855 -13.734 1 97.88 194 LYS B CA 1
ATOM 4981 C C . LYS B 1 194 ? 17.281 -8.047 -13.602 1 97.88 194 LYS B C 1
ATOM 4983 O O . LYS B 1 194 ? 17.719 -9.195 -13.531 1 97.88 194 LYS B O 1
ATOM 4988 N N . VAL B 1 195 ? 15.992 -7.77 -13.531 1 98.31 195 VAL B N 1
ATOM 4989 C CA . VAL B 1 195 ? 15.109 -8.828 -13.047 1 98.31 195 VAL B CA 1
ATOM 4990 C C . VAL B 1 195 ? 14.023 -9.109 -14.086 1 98.31 195 VAL B C 1
ATOM 4992 O O . VAL B 1 195 ? 13.281 -8.211 -14.484 1 98.31 195 VAL B O 1
ATOM 4995 N N . ASN B 1 196 ? 13.953 -10.328 -14.516 1 97.69 196 ASN B N 1
ATOM 4996 C CA . ASN B 1 196 ? 12.805 -10.797 -15.289 1 97.69 196 ASN B CA 1
ATOM 4997 C C . ASN B 1 196 ? 11.656 -11.227 -14.375 1 97.69 196 ASN B C 1
ATOM 4999 O O . ASN B 1 196 ? 11.742 -12.25 -13.695 1 97.69 196 ASN B O 1
ATOM 5003 N N . ILE B 1 197 ? 10.641 -10.344 -14.383 1 95.19 197 ILE B N 1
ATOM 5004 C CA . ILE B 1 197 ? 9.352 -10.734 -13.82 1 95.19 197 ILE B CA 1
ATOM 5005 C C . ILE B 1 197 ? 8.398 -11.133 -14.938 1 95.19 197 ILE B C 1
ATOM 5007 O O . ILE B 1 197 ? 8.156 -10.359 -15.859 1 95.19 197 ILE B O 1
ATOM 5011 N N . LEU B 1 198 ? 7.941 -12.32 -14.945 1 95 198 LEU B N 1
ATOM 5012 C CA . LEU B 1 198 ? 7.371 -12.961 -16.125 1 95 198 LEU B CA 1
ATOM 5013 C C . LEU B 1 198 ? 5.859 -12.773 -16.172 1 95 198 LEU B C 1
ATOM 5015 O O . LEU B 1 198 ? 5.223 -13.055 -17.188 1 95 198 LEU B O 1
ATOM 5019 N N . PHE B 1 199 ? 5.281 -12.266 -15.094 1 95.38 199 PHE B N 1
ATOM 5020 C CA . PHE B 1 199 ? 3.834 -12.102 -15.008 1 95.38 199 PHE B CA 1
ATOM 5021 C C . PHE B 1 199 ? 3.477 -10.703 -14.5 1 95.38 199 PHE B C 1
ATOM 5023 O O . PHE B 1 199 ? 4.223 -10.109 -13.727 1 95.38 199 PHE B O 1
ATOM 5030 N N . GLY B 1 200 ? 2.322 -10.195 -14.945 1 91.44 200 GLY B N 1
ATOM 5031 C CA . GLY B 1 200 ? 1.766 -9 -14.32 1 91.44 200 GLY B CA 1
ATOM 5032 C C . GLY B 1 200 ? 2.16 -7.723 -15.031 1 91.44 200 GLY B C 1
ATOM 5033 O O . GLY B 1 200 ? 2.785 -7.762 -16.094 1 91.44 200 GLY B O 1
ATOM 5034 N N . PRO B 1 201 ? 1.835 -6.605 -14.469 1 89.19 201 PRO B N 1
ATOM 5035 C CA . PRO B 1 201 ? 1.979 -5.309 -15.141 1 89.19 201 PRO B CA 1
ATOM 5036 C C . PRO B 1 201 ? 3.434 -4.852 -15.234 1 89.19 201 PRO B C 1
ATOM 5038 O O . PRO B 1 201 ? 3.781 -4.07 -16.125 1 89.19 201 PRO B O 1
ATOM 5041 N N . LYS B 1 202 ? 4.25 -5.312 -14.383 1 90.69 202 LYS B N 1
ATOM 5042 C CA . LYS B 1 202 ? 5.637 -4.859 -14.406 1 90.69 202 LYS B CA 1
ATOM 5043 C C . LYS B 1 202 ? 6.5 -5.77 -15.273 1 90.69 202 LYS B C 1
ATOM 5045 O O . LYS B 1 202 ? 7.711 -5.574 -15.375 1 90.69 202 LYS B O 1
ATOM 5050 N N . SER B 1 203 ? 5.824 -6.766 -15.836 1 92.88 203 SER B N 1
ATOM 5051 C CA . SER B 1 203 ? 6.504 -7.613 -16.812 1 92.88 203 SER B CA 1
ATOM 5052 C C . SER B 1 203 ? 6.52 -6.965 -18.188 1 92.88 203 SER B C 1
ATOM 5054 O O . SER B 1 203 ? 5.57 -6.277 -18.562 1 92.88 203 SER B O 1
ATOM 5056 N N . ARG B 1 204 ? 7.605 -7.203 -18.953 1 90.88 204 ARG B N 1
ATOM 5057 C CA . ARG B 1 204 ? 7.691 -6.711 -20.328 1 90.88 204 ARG B CA 1
ATOM 5058 C C . ARG B 1 204 ? 7.219 -7.766 -21.312 1 90.88 204 ARG B C 1
ATOM 5060 O O . ARG B 1 204 ? 7.598 -7.742 -22.484 1 90.88 204 ARG B O 1
ATOM 5067 N N . GLY B 1 205 ? 6.539 -8.734 -20.766 1 91.44 205 GLY B N 1
ATOM 5068 C CA . GLY B 1 205 ? 5.914 -9.734 -21.609 1 91.44 205 GLY B CA 1
ATOM 5069 C C . GLY B 1 205 ? 6.914 -10.656 -22.281 1 91.44 205 GLY B C 1
ATOM 5070 O O . GLY B 1 205 ? 7.824 -11.172 -21.625 1 91.44 205 GLY B O 1
ATOM 5071 N N . LEU B 1 206 ? 6.766 -10.805 -23.578 1 92.88 206 LEU B N 1
ATOM 5072 C CA . LEU B 1 206 ? 7.539 -11.789 -24.328 1 92.88 206 LEU B CA 1
ATOM 5073 C C . LEU B 1 206 ? 9.008 -11.383 -24.406 1 92.88 206 LEU B C 1
ATOM 5075 O O . LEU B 1 206 ? 9.883 -12.234 -24.547 1 92.88 206 LEU B O 1
ATOM 5079 N N . GLN B 1 207 ? 9.203 -10.086 -24.266 1 92.5 207 GLN B N 1
ATOM 5080 C CA . GLN B 1 207 ? 10.594 -9.641 -24.281 1 92.5 207 GLN B CA 1
ATOM 5081 C C . GLN B 1 207 ? 11.375 -10.25 -23.125 1 92.5 207 GLN B C 1
ATOM 5083 O O . GLN B 1 207 ? 12.5 -10.719 -23.297 1 92.5 207 GLN B O 1
ATOM 5088 N N . GLU B 1 208 ? 10.742 -10.281 -22.016 1 94.69 208 GLU B N 1
ATOM 5089 C CA . GLU B 1 208 ? 11.391 -10.883 -20.844 1 94.69 208 GLU B CA 1
ATOM 5090 C C . GLU B 1 208 ? 11.43 -12.406 -20.953 1 94.69 208 GLU B C 1
ATOM 5092 O O . GLU B 1 208 ? 12.422 -13.031 -20.594 1 94.69 208 GLU B O 1
ATOM 5097 N N . TRP B 1 209 ? 10.391 -12.961 -21.469 1 96.19 209 TRP B N 1
ATOM 5098 C CA . TRP B 1 209 ? 10.344 -14.414 -21.625 1 96.19 209 TRP B CA 1
ATOM 5099 C C . TRP B 1 209 ? 11.453 -14.891 -22.562 1 96.19 209 TRP B C 1
ATOM 5101 O O . TRP B 1 209 ? 12.125 -15.891 -22.266 1 96.19 209 TRP B O 1
ATOM 5111 N N . ASN B 1 210 ? 11.703 -14.125 -23.578 1 95.62 210 ASN B N 1
ATOM 5112 C CA . ASN B 1 210 ? 12.719 -14.484 -24.562 1 95.62 210 ASN B CA 1
ATOM 5113 C C . ASN B 1 210 ? 14.125 -14.414 -23.969 1 95.62 210 ASN B C 1
ATOM 5115 O O . ASN B 1 210 ? 15.047 -15.031 -24.484 1 95.62 210 ASN B O 1
ATOM 5119 N N . SER B 1 211 ? 14.25 -13.703 -22.891 1 96.94 211 SER B N 1
ATOM 5120 C CA . SER B 1 211 ? 15.578 -13.531 -22.312 1 96.94 211 SER B CA 1
ATOM 5121 C C . SER B 1 211 ? 15.828 -14.531 -21.203 1 96.94 211 SER B C 1
ATOM 5123 O O . SER B 1 211 ? 16.875 -14.5 -20.547 1 96.94 211 SER B O 1
ATOM 5125 N N . ILE B 1 212 ? 14.938 -15.477 -21 1 97.69 212 ILE B N 1
ATOM 5126 C CA . ILE B 1 212 ? 15.023 -16.438 -19.906 1 97.69 212 ILE B CA 1
ATOM 5127 C C . ILE B 1 212 ? 16.344 -17.203 -20.016 1 97.69 212 ILE B C 1
ATOM 5129 O O . ILE B 1 212 ? 17.078 -17.328 -19.016 1 97.69 212 ILE B O 1
ATOM 5133 N N . PRO B 1 213 ? 16.75 -17.641 -21.203 1 97.75 213 PRO B N 1
ATOM 5134 C CA . PRO B 1 213 ? 17.984 -18.422 -21.297 1 97.75 213 PRO B CA 1
ATOM 5135 C C . PRO B 1 213 ? 19.234 -17.578 -21 1 97.75 213 PRO B C 1
ATOM 5137 O O . PRO B 1 213 ? 20.297 -18.125 -20.703 1 97.75 213 PRO B O 1
ATOM 5140 N N . ASP B 1 214 ? 19.078 -16.312 -21.109 1 98.19 214 ASP B N 1
ATOM 5141 C CA . ASP B 1 214 ? 20.234 -15.422 -21.031 1 98.19 214 ASP B CA 1
ATOM 5142 C C . ASP B 1 214 ? 20.5 -14.992 -19.594 1 98.19 214 ASP B C 1
ATOM 5144 O O . ASP B 1 214 ? 21.484 -14.281 -19.328 1 98.19 214 ASP B O 1
ATOM 5148 N N . ALA B 1 215 ? 19.672 -15.422 -18.672 1 98.25 215 ALA B N 1
ATOM 5149 C CA . ALA B 1 215 ? 19.812 -15.023 -17.266 1 98.25 215 ALA B CA 1
ATOM 5150 C C . ALA B 1 215 ? 21.062 -15.672 -16.656 1 98.25 215 ALA B C 1
ATOM 5152 O O . ALA B 1 215 ? 21.391 -16.812 -16.969 1 98.25 215 ALA B O 1
ATOM 5153 N N . GLN B 1 216 ? 21.688 -14.906 -15.805 1 98.38 216 GLN B N 1
ATOM 5154 C CA . GLN B 1 216 ? 22.828 -15.43 -15.062 1 98.38 216 GLN B CA 1
ATOM 5155 C C . GLN B 1 216 ? 22.406 -16.547 -14.117 1 98.38 216 GLN B C 1
ATOM 5157 O O . GLN B 1 216 ? 23.125 -17.531 -13.938 1 98.38 216 GLN B O 1
ATOM 5162 N N . PHE B 1 217 ? 21.328 -16.422 -13.477 1 98.62 217 PHE B N 1
ATOM 5163 C CA . PHE B 1 217 ? 20.781 -17.484 -12.633 1 98.62 217 PHE B CA 1
ATOM 5164 C C . PHE B 1 217 ? 19.297 -17.281 -12.414 1 98.62 217 PHE B C 1
ATOM 5166 O O . PHE B 1 217 ? 18.734 -16.25 -12.805 1 98.62 217 PHE B O 1
ATOM 5173 N N . ASN B 1 218 ? 18.656 -18.344 -11.898 1 98.69 218 ASN B N 1
ATOM 5174 C CA . ASN B 1 218 ? 17.266 -18.328 -11.477 1 98.69 218 ASN B CA 1
ATOM 5175 C C . ASN B 1 218 ? 17.141 -18.188 -9.961 1 98.69 218 ASN B C 1
ATOM 5177 O O . ASN B 1 218 ? 18 -18.672 -9.219 1 98.69 218 ASN B O 1
ATOM 5181 N N . ILE B 1 219 ? 16.141 -17.5 -9.523 1 98.81 219 ILE B N 1
ATOM 5182 C CA . ILE B 1 219 ? 15.812 -17.453 -8.109 1 98.81 219 ILE B CA 1
ATOM 5183 C C . ILE B 1 219 ? 14.422 -18.031 -7.883 1 98.81 219 ILE B C 1
ATOM 5185 O O . ILE B 1 219 ? 13.453 -17.594 -8.5 1 98.81 219 ILE B O 1
ATOM 5189 N N . VAL B 1 220 ? 14.328 -19.031 -7.078 1 98.81 220 VAL B N 1
ATOM 5190 C CA . VAL B 1 220 ? 13.055 -19.594 -6.664 1 98.81 220 VAL B CA 1
ATOM 5191 C C . VAL B 1 220 ? 12.719 -19.141 -5.246 1 98.81 220 VAL B C 1
ATOM 5193 O O . VAL B 1 220 ? 13.367 -19.547 -4.281 1 98.81 220 VAL B O 1
ATOM 5196 N N . VAL B 1 221 ? 11.758 -18.25 -5.168 1 98.44 221 VAL B N 1
ATOM 5197 C CA . VAL B 1 221 ? 11.312 -17.75 -3.871 1 98.44 221 VAL B CA 1
ATOM 5198 C C . VAL B 1 221 ? 9.984 -18.422 -3.498 1 98.44 221 VAL B C 1
ATOM 5200 O O . VAL B 1 221 ? 8.93 -17.797 -3.58 1 98.44 221 VAL B O 1
ATOM 5203 N N . SER B 1 222 ? 10.016 -19.609 -3.107 1 97.94 222 SER B N 1
ATOM 5204 C CA . SER B 1 222 ? 8.867 -20.438 -2.75 1 97.94 222 SER B CA 1
ATOM 5205 C C . SER B 1 222 ? 9.32 -21.75 -2.125 1 97.94 222 SER B C 1
ATOM 5207 O O . SER B 1 222 ? 10.453 -22.188 -2.338 1 97.94 222 SER B O 1
ATOM 5209 N N . PRO B 1 223 ? 8.445 -22.344 -1.373 1 98.06 223 PRO B N 1
ATOM 5210 C CA . PRO B 1 223 ? 8.836 -23.594 -0.74 1 98.06 223 PRO B CA 1
ATOM 5211 C C . PRO B 1 223 ? 9.086 -24.719 -1.752 1 98.06 223 PRO B C 1
ATOM 5213 O O . PRO B 1 223 ? 10.023 -25.5 -1.587 1 98.06 223 PRO B O 1
ATOM 5216 N N . TRP B 1 224 ? 8.25 -24.812 -2.768 1 97.38 224 TRP B N 1
ATOM 5217 C CA . TRP B 1 224 ? 8.469 -25.938 -3.66 1 97.38 224 TRP B CA 1
ATOM 5218 C C . TRP B 1 224 ? 8.094 -25.578 -5.094 1 97.38 224 TRP B C 1
ATOM 5220 O O . TRP B 1 224 ? 8.719 -26.062 -6.043 1 97.38 224 TRP B O 1
ATOM 5230 N N . VAL B 1 225 ? 7.098 -24.703 -5.285 1 96.75 225 VAL B N 1
ATOM 5231 C CA . VAL B 1 225 ? 6.66 -24.344 -6.633 1 96.75 225 VAL B CA 1
ATOM 5232 C C . VAL B 1 225 ? 7.754 -23.562 -7.344 1 96.75 225 VAL B C 1
ATOM 5234 O O . VAL B 1 225 ? 8.273 -22.578 -6.805 1 96.75 225 VAL B O 1
ATOM 5237 N N . GLY B 1 226 ? 8.117 -23.938 -8.516 1 97.31 226 GLY B N 1
ATOM 5238 C CA . GLY B 1 226 ? 9.164 -23.266 -9.273 1 97.31 226 GLY B CA 1
ATOM 5239 C C . GLY B 1 226 ? 10.477 -24.016 -9.281 1 97.31 226 GLY B C 1
ATOM 5240 O O . GLY B 1 226 ? 11.344 -23.766 -10.125 1 97.31 226 GLY B O 1
ATOM 5241 N N . ILE B 1 227 ? 10.688 -24.953 -8.344 1 97.94 227 ILE B N 1
ATOM 5242 C CA . ILE B 1 227 ? 11.922 -25.719 -8.266 1 97.94 227 ILE B CA 1
ATOM 5243 C C . ILE B 1 227 ? 12.102 -26.547 -9.547 1 97.94 227 ILE B C 1
ATOM 5245 O O . ILE B 1 227 ? 13.172 -26.531 -10.148 1 97.94 227 ILE B O 1
ATOM 5249 N N . GLU B 1 228 ? 11.047 -27.234 -9.938 1 97.12 228 GLU B N 1
ATOM 5250 C CA . GLU B 1 228 ? 11.125 -28.062 -11.141 1 97.12 228 GLU B CA 1
ATOM 5251 C C . GLU B 1 228 ? 11.438 -27.219 -12.367 1 97.12 228 GLU B C 1
ATOM 5253 O O . GLU B 1 228 ? 12.164 -27.656 -13.266 1 97.12 228 GLU B O 1
ATOM 5258 N N . THR B 1 229 ? 10.859 -26.031 -12.414 1 97.62 229 THR B N 1
ATOM 5259 C CA . THR B 1 229 ? 11.141 -25.125 -13.508 1 97.62 229 THR B CA 1
ATOM 5260 C C . THR B 1 229 ? 12.617 -24.719 -13.516 1 97.62 229 THR B C 1
ATOM 5262 O O . THR B 1 229 ? 13.258 -24.703 -14.57 1 97.62 229 THR B O 1
ATOM 5265 N N . ALA B 1 230 ? 13.133 -24.391 -12.359 1 98.31 230 ALA B N 1
ATOM 5266 C CA . ALA B 1 230 ? 14.531 -24 -12.25 1 98.31 230 ALA B CA 1
ATOM 5267 C C . ALA B 1 230 ? 15.453 -25.156 -12.633 1 98.31 230 ALA B C 1
ATOM 5269 O O . ALA B 1 230 ? 16.469 -24.969 -13.305 1 98.31 230 ALA B O 1
ATOM 5270 N N . GLU B 1 231 ? 15.141 -26.328 -12.219 1 98.19 231 GLU B N 1
ATOM 5271 C CA . GLU B 1 231 ? 15.906 -27.516 -12.578 1 98.19 231 GLU B CA 1
ATOM 5272 C C . GLU B 1 231 ? 15.883 -27.75 -14.086 1 98.19 231 GLU B C 1
ATOM 5274 O O . GLU B 1 231 ? 16.906 -28.094 -14.68 1 98.19 231 GLU B O 1
ATOM 5279 N N . PHE B 1 232 ? 14.742 -27.594 -14.641 1 97.62 232 PHE B N 1
ATOM 5280 C CA . PHE B 1 232 ? 14.578 -27.734 -16.078 1 97.62 232 PHE B CA 1
ATOM 5281 C C . PHE B 1 232 ? 15.469 -26.75 -16.828 1 97.62 232 PHE B C 1
ATOM 5283 O O . PHE B 1 232 ? 16.141 -27.125 -17.797 1 97.62 232 PHE B O 1
ATOM 5290 N N . LEU B 1 233 ? 15.508 -25.516 -16.391 1 98.06 233 LEU B N 1
ATOM 5291 C CA . LEU B 1 233 ? 16.312 -24.469 -17.031 1 98.06 233 LEU B CA 1
ATOM 5292 C C . LEU B 1 233 ? 17.797 -24.75 -16.859 1 98.06 233 LEU B C 1
ATOM 5294 O O . LEU B 1 233 ? 18.594 -24.438 -17.75 1 98.06 233 LEU B O 1
ATOM 5298 N N . LYS B 1 234 ? 18.141 -25.297 -15.68 1 98.19 234 LYS B N 1
ATOM 5299 C CA . LYS B 1 234 ? 19.531 -25.703 -15.477 1 98.19 234 LYS B CA 1
ATOM 5300 C C . LYS B 1 234 ? 19.922 -26.797 -16.469 1 98.19 234 LYS B C 1
ATOM 5302 O O . LYS B 1 234 ? 21.016 -26.766 -17.031 1 98.19 234 LYS B O 1
ATOM 5307 N N . GLU B 1 235 ? 19.094 -27.734 -16.688 1 97.38 235 GLU B N 1
ATOM 5308 C CA . GLU B 1 235 ? 19.359 -28.844 -17.609 1 97.38 235 GLU B CA 1
ATOM 5309 C C . GLU B 1 235 ? 19.391 -28.375 -19.047 1 97.38 235 GLU B C 1
ATOM 5311 O O . GLU B 1 235 ? 20.266 -28.75 -19.828 1 97.38 235 GLU B O 1
ATOM 5316 N N . LYS B 1 236 ? 18.469 -27.547 -19.422 1 97 236 LYS B N 1
ATOM 5317 C CA . LYS B 1 236 ? 18.266 -27.172 -20.812 1 97 236 LYS B CA 1
ATOM 5318 C C . LYS B 1 236 ? 19.281 -26.109 -21.25 1 97 236 LYS B C 1
ATOM 5320 O O . LYS B 1 236 ? 19.828 -26.172 -22.359 1 97 236 LYS B O 1
ATOM 5325 N N . TYR B 1 237 ? 19.484 -25.094 -20.375 1 97.5 237 TYR B N 1
ATOM 5326 C CA . TYR B 1 237 ? 20.281 -23.953 -20.797 1 97.5 237 TYR B CA 1
ATOM 5327 C C . TYR B 1 237 ? 21.531 -23.812 -19.922 1 97.5 237 TYR B C 1
ATOM 5329 O O . TYR B 1 237 ? 22.359 -22.922 -20.141 1 97.5 237 TYR B O 1
ATOM 5337 N N . GLY B 1 238 ? 21.609 -24.625 -18.844 1 97.38 238 GLY B N 1
ATOM 5338 C CA . GLY B 1 238 ? 22.75 -24.547 -17.953 1 97.38 238 GLY B CA 1
ATOM 5339 C C . GLY B 1 238 ? 22.641 -23.422 -16.938 1 97.38 238 GLY B C 1
ATOM 5340 O O . GLY B 1 238 ? 23.625 -23.094 -16.266 1 97.38 238 GLY B O 1
ATOM 5341 N N . THR B 1 239 ? 21.5 -22.812 -16.797 1 98 239 THR B N 1
ATOM 5342 C CA . THR B 1 239 ? 21.312 -21.672 -15.898 1 98 239 THR B CA 1
ATOM 5343 C C . THR B 1 239 ? 21.234 -22.156 -14.445 1 98 239 THR B C 1
ATOM 5345 O O . THR B 1 239 ? 20.328 -22.891 -14.07 1 98 239 THR B O 1
ATOM 5348 N N . PRO B 1 240 ? 22.172 -21.781 -13.594 1 98.38 240 PRO B N 1
ATOM 5349 C CA . PRO B 1 240 ? 22.078 -22.156 -12.188 1 98.38 240 PRO B CA 1
ATOM 5350 C C . PRO B 1 240 ? 20.891 -21.516 -11.477 1 98.38 240 PRO B C 1
ATOM 5352 O O . PRO B 1 240 ? 20.25 -20.609 -12.031 1 98.38 240 PRO B O 1
ATOM 5355 N N . TYR B 1 241 ? 20.578 -22.078 -10.227 1 98.62 241 TYR B N 1
ATOM 5356 C CA . TYR B 1 241 ? 19.469 -21.453 -9.523 1 98.62 241 TYR B CA 1
ATOM 5357 C C . TYR B 1 241 ? 19.703 -21.422 -8.023 1 98.62 241 TYR B C 1
ATOM 5359 O O . TYR B 1 241 ? 20.469 -22.25 -7.492 1 98.62 241 TYR B O 1
ATOM 5367 N N . LEU B 1 242 ? 19.219 -20.391 -7.387 1 98.75 242 LEU B N 1
ATOM 5368 C CA . LEU B 1 242 ? 19.141 -20.234 -5.938 1 98.75 242 LEU B CA 1
ATOM 5369 C C . LEU B 1 242 ? 17.719 -20.5 -5.438 1 98.75 242 LEU B C 1
ATOM 5371 O O . LEU B 1 242 ? 16.766 -19.891 -5.902 1 98.75 242 LEU B O 1
ATOM 5375 N N . HIS B 1 243 ? 17.594 -21.484 -4.598 1 98.69 243 HIS B N 1
ATOM 5376 C CA . HIS B 1 243 ? 16.297 -21.766 -3.979 1 98.69 243 HIS B CA 1
ATOM 5377 C C . HIS B 1 243 ? 16.203 -21.141 -2.594 1 98.69 243 HIS B C 1
ATOM 5379 O O . HIS B 1 243 ? 16.984 -21.469 -1.697 1 98.69 243 HIS B O 1
ATOM 5385 N N . TYR B 1 244 ? 15.367 -20.172 -2.463 1 98.56 244 TYR B N 1
ATOM 5386 C CA . TYR B 1 244 ? 15.047 -19.562 -1.18 1 98.56 244 TYR B CA 1
ATOM 5387 C C . TYR B 1 244 ? 13.648 -19.953 -0.725 1 98.56 244 TYR B C 1
ATOM 5389 O O . TYR B 1 244 ? 12.664 -19.297 -1.073 1 98.56 244 TYR B O 1
ATOM 5397 N N . ALA B 1 245 ? 13.508 -20.875 0.134 1 98.06 245 ALA B N 1
ATOM 5398 C CA . ALA B 1 245 ? 12.273 -21.594 0.441 1 98.06 245 ALA B CA 1
ATOM 5399 C C . ALA B 1 245 ? 11.336 -20.719 1.276 1 98.06 245 ALA B C 1
ATOM 5401 O O . ALA B 1 245 ? 10.117 -20.906 1.241 1 98.06 245 ALA B O 1
ATOM 5402 N N . LEU B 1 246 ? 11.883 -19.828 2.051 1 97.81 246 LEU B N 1
ATOM 5403 C CA . LEU B 1 246 ? 11.117 -19.016 2.984 1 97.81 246 LEU B CA 1
ATOM 5404 C C . LEU B 1 246 ? 10.766 -17.656 2.367 1 97.81 246 LEU B C 1
ATOM 5406 O O . LEU B 1 246 ? 11.617 -16.766 2.295 1 97.81 246 LEU B O 1
ATOM 5410 N N . PRO B 1 247 ? 9.461 -17.469 1.906 1 97.94 247 PRO B N 1
ATOM 5411 C CA . PRO B 1 247 ? 9.086 -16.156 1.358 1 97.94 247 PRO B CA 1
ATOM 5412 C C . PRO B 1 247 ? 9.391 -15.016 2.316 1 97.94 247 PRO B C 1
ATOM 5414 O O . PRO B 1 247 ? 9 -15.062 3.486 1 97.94 247 PRO B O 1
ATOM 5417 N N . PRO B 1 248 ? 10.062 -13.992 1.839 1 98.5 248 PRO B N 1
ATOM 5418 C CA . PRO B 1 248 ? 10.547 -12.938 2.73 1 98.5 248 PRO B CA 1
ATOM 5419 C C . PRO B 1 248 ? 9.469 -11.906 3.068 1 98.5 248 PRO B C 1
ATOM 5421 O O . PRO B 1 248 ? 9.133 -11.062 2.23 1 98.5 248 PRO B O 1
ATOM 5424 N N . ILE B 1 249 ? 8.953 -11.977 4.219 1 98.56 249 ILE B N 1
ATOM 5425 C CA . ILE B 1 249 ? 7.977 -11.031 4.734 1 98.56 249 ILE B CA 1
ATOM 5426 C C . ILE B 1 249 ? 8.555 -10.297 5.941 1 98.56 249 ILE B C 1
ATOM 5428 O O . ILE B 1 249 ? 9.086 -10.922 6.863 1 98.56 249 ILE B O 1
ATOM 5432 N N . GLY B 1 250 ? 8.477 -8.953 5.887 1 98.12 250 GLY B N 1
ATOM 5433 C CA . GLY B 1 250 ? 9 -8.172 7.004 1 98.12 250 GLY B CA 1
ATOM 5434 C C . GLY B 1 250 ? 10.477 -7.848 6.863 1 98.12 250 GLY B C 1
ATOM 5435 O O . GLY B 1 250 ? 11.125 -8.266 5.898 1 98.12 250 GLY B O 1
ATOM 5436 N N . ALA B 1 251 ? 11.055 -7.168 7.781 1 98.06 251 ALA B N 1
ATOM 5437 C CA . ALA B 1 251 ? 12.414 -6.645 7.68 1 98.06 251 ALA B CA 1
ATOM 5438 C C . ALA B 1 251 ? 13.445 -7.754 7.859 1 98.06 251 ALA B C 1
ATOM 5440 O O . ALA B 1 251 ? 14.336 -7.922 7.031 1 98.06 251 ALA B O 1
ATOM 5441 N N . GLY B 1 252 ? 13.32 -8.523 8.906 1 97.44 252 GLY B N 1
ATOM 5442 C CA . GLY B 1 252 ? 14.312 -9.539 9.219 1 97.44 252 GLY B CA 1
ATOM 5443 C C . GLY B 1 252 ? 14.555 -10.516 8.078 1 97.44 252 GLY B C 1
ATOM 5444 O O . GLY B 1 252 ? 15.688 -10.656 7.605 1 97.44 252 GLY B O 1
ATOM 5445 N N . GLU B 1 253 ? 13.523 -11.141 7.629 1 98.31 253 GLU B N 1
ATOM 5446 C CA . GLU B 1 253 ? 13.656 -12.172 6.609 1 98.31 253 GLU B CA 1
ATOM 5447 C C . GLU B 1 253 ? 13.992 -11.57 5.25 1 98.31 253 GLU B C 1
ATOM 5449 O O . GLU B 1 253 ? 14.719 -12.18 4.457 1 98.31 253 GLU B O 1
ATOM 5454 N N . THR B 1 254 ? 13.461 -10.391 4.922 1 98.81 254 THR B N 1
ATOM 5455 C CA . THR B 1 254 ? 13.766 -9.734 3.658 1 98.81 254 THR B CA 1
ATOM 5456 C C . THR B 1 254 ? 15.25 -9.375 3.578 1 98.81 254 THR B C 1
ATOM 5458 O O . THR B 1 254 ? 15.875 -9.531 2.531 1 98.81 254 THR B O 1
ATOM 5461 N N . SER B 1 255 ? 15.797 -8.859 4.672 1 98.81 255 SER B N 1
ATOM 5462 C CA . SER B 1 255 ? 17.219 -8.539 4.711 1 98.81 255 SER B CA 1
ATOM 5463 C C . SER B 1 255 ? 18.078 -9.781 4.504 1 98.81 255 SER B C 1
ATOM 5465 O O . SER B 1 255 ? 19.062 -9.75 3.777 1 98.81 255 SER B O 1
ATOM 5467 N N . LYS B 1 256 ? 17.688 -10.852 5.172 1 98.56 256 LYS B N 1
ATOM 5468 C CA . LYS B 1 256 ? 18.391 -12.117 4.992 1 98.56 256 LYS B CA 1
ATOM 5469 C C . LYS B 1 256 ? 18.312 -12.578 3.537 1 98.56 256 LYS B C 1
ATOM 5471 O O . LYS B 1 256 ? 19.312 -13.055 2.986 1 98.56 256 LYS B O 1
ATOM 5476 N N . PHE B 1 257 ? 17.188 -12.484 2.959 1 98.81 257 PHE B N 1
ATOM 5477 C CA . PHE B 1 257 ? 16.984 -12.836 1.561 1 98.81 257 PHE B CA 1
ATOM 5478 C C . PHE B 1 257 ? 17.906 -12.031 0.655 1 98.81 257 PHE B C 1
ATOM 5480 O O . PHE B 1 257 ? 18.578 -12.602 -0.209 1 98.81 257 PHE B O 1
ATOM 5487 N N . LEU B 1 258 ? 17.953 -10.695 0.837 1 98.88 258 LEU B N 1
ATOM 5488 C CA . LEU B 1 258 ? 18.766 -9.812 0.006 1 98.88 258 LEU B CA 1
ATOM 5489 C C . LEU B 1 258 ? 20.25 -10.141 0.167 1 98.88 258 LEU B C 1
ATOM 5491 O O . LEU B 1 258 ? 21 -10.148 -0.813 1 98.88 258 LEU B O 1
ATOM 5495 N N . ARG B 1 259 ? 20.688 -10.391 1.368 1 98.75 259 ARG B N 1
ATOM 5496 C CA . ARG B 1 259 ? 22.078 -10.758 1.601 1 98.75 259 ARG B CA 1
ATOM 5497 C C . ARG B 1 259 ? 22.422 -12.078 0.917 1 98.75 259 ARG B C 1
ATOM 5499 O O . ARG B 1 259 ? 23.5 -12.227 0.331 1 98.75 259 ARG B O 1
ATOM 5506 N N . THR B 1 260 ? 21.516 -13.055 1.009 1 98.81 260 THR B N 1
ATOM 5507 C CA . THR B 1 260 ? 21.719 -14.359 0.38 1 98.81 260 THR B CA 1
ATOM 5508 C C . THR B 1 260 ? 21.844 -14.211 -1.134 1 98.81 260 THR B C 1
ATOM 5510 O O . THR B 1 260 ? 22.719 -14.812 -1.749 1 98.81 260 THR B O 1
ATOM 5513 N N . VAL B 1 261 ? 20.953 -13.438 -1.729 1 98.69 261 VAL B N 1
ATOM 5514 C CA . VAL B 1 261 ? 21 -13.211 -3.168 1 98.69 261 VAL B CA 1
ATOM 5515 C C . VAL B 1 261 ? 22.281 -12.469 -3.539 1 98.69 261 VAL B C 1
ATOM 5517 O O . VAL B 1 261 ? 22.922 -12.789 -4.547 1 98.69 261 VAL B O 1
ATOM 5520 N N . GLY B 1 262 ? 22.594 -11.406 -2.729 1 98.31 262 GLY B N 1
ATOM 5521 C CA . GLY B 1 262 ? 23.828 -10.68 -2.979 1 98.31 262 GLY B CA 1
ATOM 5522 C C . GLY B 1 262 ? 25.062 -11.562 -2.99 1 98.31 262 GLY B C 1
ATOM 5523 O O . GLY B 1 262 ? 25.938 -11.414 -3.85 1 98.31 262 GLY B O 1
ATOM 5524 N N . GLU B 1 263 ? 25.109 -12.5 -2.047 1 98.19 263 GLU B N 1
ATOM 5525 C CA . GLU B 1 263 ? 26.234 -13.438 -1.962 1 98.19 263 GLU B CA 1
ATOM 5526 C C . GLU B 1 263 ? 26.25 -14.367 -3.172 1 98.19 263 GLU B C 1
ATOM 5528 O O . GLU B 1 263 ? 27.312 -14.586 -3.77 1 98.19 263 GLU B O 1
ATOM 5533 N N . PHE B 1 264 ? 25.125 -14.914 -3.516 1 98.19 264 PHE B N 1
ATOM 5534 C CA . PHE B 1 264 ? 25.031 -15.844 -4.637 1 98.19 264 PHE B CA 1
ATOM 5535 C C . PHE B 1 264 ? 25.438 -15.164 -5.941 1 98.19 264 PHE B C 1
ATOM 5537 O O . PHE B 1 264 ? 26.078 -15.773 -6.793 1 98.19 264 PHE B O 1
ATOM 5544 N N . ALA B 1 265 ? 25.062 -13.906 -6.113 1 97.44 265 ALA B N 1
ATOM 5545 C CA . ALA B 1 265 ? 25.297 -13.156 -7.348 1 97.44 265 ALA B CA 1
ATOM 5546 C C . ALA B 1 265 ? 26.656 -12.461 -7.32 1 97.44 265 ALA B C 1
ATOM 5548 O O . ALA B 1 265 ? 27.078 -11.859 -8.312 1 97.44 265 ALA B O 1
ATOM 5549 N N . ASN B 1 266 ? 27.375 -12.5 -6.207 1 96.44 266 ASN B N 1
ATOM 5550 C CA . ASN B 1 266 ? 28.656 -11.82 -6.035 1 96.44 266 ASN B CA 1
ATOM 5551 C C . ASN B 1 266 ? 28.531 -10.328 -6.312 1 96.44 266 ASN B C 1
ATOM 5553 O O . ASN B 1 266 ? 29.297 -9.781 -7.117 1 96.44 266 ASN B O 1
ATOM 5557 N N . LEU B 1 267 ? 27.562 -9.758 -5.668 1 97.12 267 LEU B N 1
ATOM 5558 C CA . LEU B 1 267 ? 27.312 -8.328 -5.836 1 97.12 267 LEU B CA 1
ATOM 5559 C C . LEU B 1 267 ? 28.188 -7.512 -4.891 1 97.12 267 LEU B C 1
ATOM 5561 O O . LEU B 1 267 ? 28.844 -8.07 -4.008 1 97.12 267 LEU B O 1
ATOM 5565 N N . ASP B 1 268 ? 28.219 -6.18 -5.129 1 95.56 268 ASP B N 1
ATOM 5566 C CA . ASP B 1 268 ? 28.844 -5.238 -4.207 1 95.56 268 ASP B CA 1
ATOM 5567 C C . ASP B 1 268 ? 28.078 -5.172 -2.887 1 95.56 268 ASP B C 1
ATOM 5569 O O . ASP B 1 268 ? 26.969 -4.629 -2.83 1 95.56 268 ASP B O 1
ATOM 5573 N N . PHE B 1 269 ? 28.719 -5.641 -1.872 1 95.19 269 PHE B N 1
ATOM 5574 C CA . PHE B 1 269 ? 28.031 -5.785 -0.591 1 95.19 269 PHE B CA 1
ATOM 5575 C C . PHE B 1 269 ? 27.75 -4.418 0.026 1 95.19 269 PHE B C 1
ATOM 5577 O O . PHE B 1 269 ? 26.812 -4.273 0.817 1 95.19 269 PHE B O 1
ATOM 5584 N N . SER B 1 270 ? 28.5 -3.453 -0.372 1 97.38 270 SER B N 1
ATOM 5585 C CA . SER B 1 270 ? 28.219 -2.113 0.133 1 97.38 270 SER B CA 1
ATOM 5586 C C . SER B 1 270 ? 26.875 -1.606 -0.368 1 97.38 270 SER B C 1
ATOM 5588 O O . SER B 1 270 ? 26.109 -1.019 0.395 1 97.38 270 SER B O 1
ATOM 5590 N N . ARG B 1 271 ? 26.641 -1.849 -1.585 1 97.19 271 ARG B N 1
ATOM 5591 C CA . ARG B 1 271 ? 25.359 -1.444 -2.16 1 97.19 271 ARG B CA 1
ATOM 5592 C C . ARG B 1 271 ? 24.203 -2.201 -1.513 1 97.19 271 ARG B C 1
ATOM 5594 O O . ARG B 1 271 ? 23.156 -1.613 -1.199 1 97.19 271 ARG B O 1
ATOM 5601 N N . VAL B 1 272 ? 24.344 -3.49 -1.349 1 98.38 272 VAL B N 1
ATOM 5602 C CA . VAL B 1 272 ? 23.328 -4.344 -0.752 1 98.38 272 VAL B CA 1
ATOM 5603 C C . VAL B 1 272 ? 23.031 -3.879 0.672 1 98.38 272 VAL B C 1
ATOM 5605 O O . VAL B 1 272 ? 21.875 -3.664 1.033 1 98.38 272 VAL B O 1
ATOM 5608 N N . GLU B 1 273 ? 24.062 -3.646 1.459 1 98.5 273 GLU B N 1
ATOM 5609 C CA . GLU B 1 273 ? 23.891 -3.279 2.861 1 98.5 273 GLU B CA 1
ATOM 5610 C C . GLU B 1 273 ? 23.328 -1.867 3 1 98.5 273 GLU B C 1
ATOM 5612 O O . GLU B 1 273 ? 22.562 -1.586 3.928 1 98.5 273 GLU B O 1
ATOM 5617 N N . ASP B 1 274 ? 23.734 -0.969 2.094 1 98.12 274 ASP B N 1
ATOM 5618 C CA . ASP B 1 274 ? 23.188 0.384 2.115 1 98.12 274 ASP B CA 1
ATOM 5619 C C . ASP B 1 274 ? 21.688 0.372 1.875 1 98.12 274 ASP B C 1
ATOM 5621 O O . ASP B 1 274 ? 20.938 1.086 2.547 1 98.12 274 ASP B O 1
ATOM 5625 N N . PHE B 1 275 ? 21.281 -0.412 0.888 1 97.94 275 PHE B N 1
ATOM 5626 C CA . PHE B 1 275 ? 19.859 -0.53 0.591 1 97.94 275 PHE B CA 1
ATOM 5627 C C . PHE B 1 275 ? 19.109 -1.144 1.768 1 97.94 275 PHE B C 1
ATOM 5629 O O . PHE B 1 275 ? 18.047 -0.654 2.156 1 97.94 275 PHE B O 1
ATOM 5636 N N . ILE B 1 276 ? 19.672 -2.199 2.371 1 98.62 276 ILE B N 1
ATOM 5637 C CA . ILE B 1 276 ? 19.062 -2.889 3.504 1 98.62 276 ILE B CA 1
ATOM 5638 C C . ILE B 1 276 ? 18.906 -1.922 4.676 1 98.62 276 ILE B C 1
ATOM 5640 O O . ILE B 1 276 ? 17.844 -1.842 5.293 1 98.62 276 ILE B O 1
ATOM 5644 N N . LYS B 1 277 ? 19.953 -1.206 4.961 1 97.75 277 LYS B N 1
ATOM 5645 C CA . LYS B 1 277 ? 19.922 -0.271 6.082 1 97.75 277 LYS B CA 1
ATOM 5646 C C . LYS B 1 277 ? 18.828 0.771 5.91 1 97.75 277 LYS B C 1
ATOM 5648 O O . LYS B 1 277 ? 18.078 1.052 6.844 1 97.75 277 LYS B O 1
ATOM 5653 N N . ASN B 1 278 ? 18.75 1.296 4.746 1 95.75 278 ASN B N 1
ATOM 5654 C CA . ASN B 1 278 ? 17.734 2.297 4.457 1 95.75 278 ASN B CA 1
ATOM 5655 C C . ASN B 1 278 ? 16.328 1.729 4.629 1 95.75 278 ASN B C 1
ATOM 5657 O O . ASN B 1 278 ? 15.461 2.377 5.219 1 95.75 278 ASN B O 1
ATOM 5661 N N . GLU B 1 279 ? 16.078 0.556 4.105 1 97.38 279 GLU B N 1
ATOM 5662 C CA . GLU B 1 279 ? 14.766 -0.073 4.184 1 97.38 279 GLU B CA 1
ATOM 5663 C C . GLU B 1 279 ? 14.43 -0.475 5.617 1 97.38 279 GLU B C 1
ATOM 5665 O O . GLU B 1 279 ? 13.289 -0.344 6.051 1 97.38 279 GLU B O 1
ATOM 5670 N N . GLU B 1 280 ? 15.422 -0.996 6.324 1 97.5 280 GLU B N 1
ATOM 5671 C CA . GLU B 1 280 ? 15.211 -1.368 7.723 1 97.5 280 GLU B CA 1
ATOM 5672 C C . GLU B 1 280 ? 14.891 -0.146 8.578 1 97.5 280 GLU B C 1
ATOM 5674 O O . GLU B 1 280 ? 14.008 -0.199 9.438 1 97.5 280 GLU B O 1
ATOM 5679 N N . ASP B 1 281 ? 15.617 0.957 8.367 1 94.38 281 ASP B N 1
ATOM 5680 C CA . ASP B 1 281 ? 15.352 2.191 9.094 1 94.38 281 ASP B CA 1
ATOM 5681 C C . ASP B 1 281 ? 13.906 2.641 8.906 1 94.38 281 ASP B C 1
ATOM 5683 O O . ASP B 1 281 ? 13.242 3.053 9.859 1 94.38 281 ASP B O 1
ATOM 5687 N N . ASN B 1 282 ? 13.516 2.549 7.703 1 94.31 282 ASN B N 1
ATOM 5688 C CA . ASN B 1 282 ? 12.141 2.924 7.395 1 94.31 282 ASN B CA 1
ATOM 5689 C C . ASN B 1 282 ? 11.141 1.986 8.062 1 94.31 282 ASN B C 1
ATOM 5691 O O . ASN B 1 282 ? 10.156 2.439 8.656 1 94.31 282 ASN B O 1
ATOM 5695 N N . PHE B 1 283 ? 11.344 0.702 7.973 1 96.25 283 PHE B N 1
ATOM 5696 C CA . PHE B 1 283 ? 10.453 -0.307 8.539 1 96.25 283 PHE B CA 1
ATOM 5697 C C . PHE B 1 283 ? 10.336 -0.136 10.047 1 96.25 283 PHE B C 1
ATOM 5699 O O . PHE B 1 283 ? 9.227 -0.101 10.586 1 96.25 283 PHE B O 1
ATOM 5706 N N . TYR B 1 284 ? 11.438 0.039 10.703 1 93.62 284 TYR B N 1
ATOM 5707 C CA . TYR B 1 284 ? 11.43 0.081 12.156 1 93.62 284 TYR B CA 1
ATOM 5708 C C . TYR B 1 284 ? 10.992 1.452 12.664 1 93.62 284 TYR B C 1
ATOM 5710 O O . TYR B 1 284 ? 10.555 1.59 13.805 1 93.62 284 TYR B O 1
ATOM 5718 N N . TYR B 1 285 ? 11.094 2.49 11.82 1 91.94 285 TYR B N 1
ATOM 5719 C CA . TYR B 1 285 ? 10.484 3.771 12.148 1 91.94 285 TYR B CA 1
ATOM 5720 C C . TYR B 1 285 ? 8.992 3.609 12.414 1 91.94 285 TYR B C 1
ATOM 5722 O O . TYR B 1 285 ? 8.477 4.105 13.422 1 91.94 285 TYR B O 1
ATOM 5730 N N . TYR B 1 286 ? 8.367 2.883 11.57 1 93.25 286 TYR B N 1
ATOM 5731 C CA . TYR B 1 286 ? 6.918 2.723 11.688 1 93.25 286 TYR B CA 1
ATOM 5732 C C . TYR B 1 286 ? 6.57 1.805 12.852 1 93.25 286 TYR B C 1
ATOM 5734 O O . TYR B 1 286 ? 5.578 2.031 13.555 1 93.25 286 TYR B O 1
ATOM 5742 N N . LEU B 1 287 ? 7.371 0.777 13.094 1 91.25 287 LEU B N 1
ATOM 5743 C CA . LEU B 1 287 ? 7.098 -0.14 14.195 1 91.25 287 LEU B CA 1
ATOM 5744 C C . LEU B 1 287 ? 7.277 0.556 15.539 1 91.25 287 LEU B C 1
ATOM 5746 O O . LEU B 1 287 ? 6.496 0.338 16.469 1 91.25 287 LEU B O 1
ATOM 5750 N N . GLU B 1 288 ? 8.297 1.327 15.562 1 87.56 288 GLU B N 1
ATOM 5751 C CA . GLU B 1 288 ? 8.555 2.068 16.797 1 87.56 288 GLU B CA 1
ATOM 5752 C C . GLU B 1 288 ? 7.434 3.068 17.078 1 87.56 288 GLU B C 1
ATOM 5754 O O . GLU B 1 288 ? 7.023 3.242 18.219 1 87.56 288 GLU B O 1
ATOM 5759 N N . ARG B 1 289 ? 7.035 3.688 16.078 1 85.56 289 ARG B N 1
ATOM 5760 C CA . ARG B 1 289 ? 5.953 4.66 16.188 1 85.56 289 ARG B CA 1
ATOM 5761 C C . ARG B 1 289 ? 4.676 4 16.688 1 85.56 289 ARG B C 1
ATOM 5763 O O . ARG B 1 289 ? 3.885 4.629 17.406 1 85.56 289 ARG B O 1
ATOM 5770 N N . ALA B 1 290 ? 4.531 2.725 16.422 1 86.31 290 ALA B N 1
ATOM 5771 C CA . ALA B 1 290 ? 3.33 1.994 16.812 1 86.31 290 ALA B CA 1
ATOM 5772 C C . ALA B 1 290 ? 3.562 1.216 18.109 1 86.31 290 ALA B C 1
ATOM 5774 O O . ALA B 1 290 ? 2.713 0.425 18.531 1 86.31 290 ALA B O 1
ATOM 5775 N N . ALA B 1 291 ? 4.66 1.365 18.734 1 81.12 291 ALA B N 1
ATOM 5776 C CA . ALA B 1 291 ? 5.059 0.564 19.891 1 81.12 291 ALA B CA 1
ATOM 5777 C C . ALA B 1 291 ? 4.02 0.649 21 1 81.12 291 ALA B C 1
ATOM 5779 O O . ALA B 1 291 ? 3.697 -0.357 21.641 1 81.12 291 ALA B O 1
ATOM 5780 N N . ASP B 1 292 ? 3.543 1.854 21.188 1 75.94 292 ASP B N 1
ATOM 5781 C CA . ASP B 1 292 ? 2.549 2.035 22.234 1 75.94 292 ASP B CA 1
ATOM 5782 C C . ASP B 1 292 ? 1.311 1.181 21.984 1 75.94 292 ASP B C 1
ATOM 5784 O O . ASP B 1 292 ? 0.695 0.668 22.922 1 75.94 292 ASP B O 1
ATOM 5788 N N . PHE B 1 293 ? 1 1.117 20.797 1 81.12 293 PHE B N 1
ATOM 5789 C CA . PHE B 1 293 ? -0.142 0.293 20.422 1 81.12 293 PHE B CA 1
ATOM 5790 C C . PHE B 1 293 ? 0.107 -1.17 20.766 1 81.12 293 PHE B C 1
ATOM 5792 O O . PHE B 1 293 ? -0.748 -1.827 21.359 1 81.12 293 PHE B O 1
ATOM 5799 N N . PHE B 1 294 ? 1.243 -1.646 20.438 1 78.19 294 PHE B N 1
ATOM 5800 C CA . PHE B 1 294 ? 1.576 -3.049 20.656 1 78.19 294 PHE B CA 1
ATOM 5801 C C . PHE B 1 294 ? 1.655 -3.355 22.156 1 78.19 294 PHE B C 1
ATOM 5803 O O . PHE B 1 294 ? 1.311 -4.457 22.578 1 78.19 294 PHE B O 1
ATOM 5810 N N . LEU B 1 295 ? 2.066 -2.336 22.875 1 70.94 295 LEU B N 1
ATOM 5811 C CA . LEU B 1 295 ? 2.203 -2.523 24.328 1 70.94 295 LEU B CA 1
ATOM 5812 C C . LEU B 1 295 ? 0.846 -2.439 25.016 1 70.94 295 LEU B C 1
ATOM 5814 O O . LEU B 1 295 ? 0.575 -3.191 25.953 1 70.94 295 LEU B O 1
ATOM 5818 N N . GLU B 1 296 ? 0.041 -1.53 24.594 1 67 296 GLU B N 1
ATOM 5819 C CA . GLU B 1 296 ? -1.26 -1.302 25.203 1 67 296 GLU B CA 1
ATOM 5820 C C . GLU B 1 296 ? -2.248 -2.406 24.844 1 67 296 GLU B C 1
ATOM 5822 O O . GLU B 1 296 ? -3.102 -2.773 25.656 1 67 296 GLU B O 1
ATOM 5827 N N . PHE B 1 297 ? -2.16 -2.748 23.703 1 65.38 297 PHE B N 1
ATOM 5828 C CA . PHE B 1 297 ? -3.129 -3.732 23.234 1 65.38 297 PHE B CA 1
ATOM 5829 C C . PHE B 1 297 ? -2.627 -5.148 23.484 1 65.38 297 PHE B C 1
ATOM 5831 O O . PHE B 1 297 ? -3.131 -6.105 22.891 1 65.38 297 PHE B O 1
ATOM 5838 N N . ARG B 1 298 ? -1.732 -5.172 24.312 1 58.31 298 ARG B N 1
ATOM 5839 C CA . ARG B 1 298 ? -1.121 -6.457 24.625 1 58.31 298 ARG B CA 1
ATOM 5840 C C . ARG B 1 298 ? -2.172 -7.465 25.094 1 58.31 298 ARG B C 1
ATOM 5842 O O . ARG B 1 298 ? -2.072 -8.656 24.797 1 58.31 298 ARG B O 1
ATOM 5849 N N . TYR B 1 299 ? -3.125 -6.914 25.719 1 51.44 299 TYR B N 1
ATOM 5850 C CA . TYR B 1 299 ? -4.078 -7.848 26.297 1 51.44 299 TYR B CA 1
ATOM 5851 C C . TYR B 1 299 ? -5.117 -8.289 25.281 1 51.44 299 TYR B C 1
ATOM 5853 O O . TYR B 1 299 ? -5.816 -9.281 25.484 1 51.44 299 TYR B O 1
ATOM 5861 N N . SER B 1 300 ? -5.223 -7.574 24.125 1 63.84 300 SER B N 1
ATOM 5862 C CA . SER B 1 300 ? -6.199 -7.953 23.109 1 63.84 300 SER B CA 1
ATOM 5863 C C . SER B 1 300 ? -5.512 -8.406 21.828 1 63.84 300 SER B C 1
ATOM 5865 O O . SER B 1 300 ? -6.152 -8.531 20.781 1 63.84 300 SER B O 1
ATOM 5867 N N . ILE B 1 301 ? -4.242 -8.672 22.109 1 70.81 301 ILE B N 1
ATOM 5868 C CA . ILE B 1 301 ? -3.482 -9.148 20.953 1 70.81 301 ILE B CA 1
ATOM 5869 C C . ILE B 1 301 ? -3.527 -10.68 20.906 1 70.81 301 ILE B C 1
ATOM 5871 O O . ILE B 1 301 ? -3.473 -11.336 21.953 1 70.81 301 ILE B O 1
ATOM 5875 N N . PRO B 1 302 ? -3.75 -11.125 19.656 1 81.44 302 PRO B N 1
ATOM 5876 C CA . PRO B 1 302 ? -3.711 -12.586 19.547 1 81.44 302 PRO B CA 1
ATOM 5877 C C . PRO B 1 302 ? -2.414 -13.18 20.094 1 81.44 302 PRO B C 1
ATOM 5879 O O . PRO B 1 302 ? -1.331 -12.648 19.844 1 81.44 302 PRO B O 1
ATOM 5882 N N . ASP B 1 303 ? -2.627 -14.203 20.922 1 85.19 303 ASP B N 1
ATOM 5883 C CA . ASP B 1 303 ? -1.47 -14.867 21.516 1 85.19 303 ASP B CA 1
ATOM 5884 C C . ASP B 1 303 ? -1.047 -16.078 20.703 1 85.19 303 ASP B C 1
ATOM 5886 O O . ASP B 1 303 ? 0.036 -16.641 20.906 1 85.19 303 ASP B O 1
ATOM 5890 N N . ARG B 1 304 ? -1.963 -16.5 19.844 1 93.31 304 ARG B N 1
ATOM 5891 C CA . ARG B 1 304 ? -1.703 -17.672 19.016 1 93.31 304 ARG B CA 1
ATOM 5892 C C . ARG B 1 304 ? -2.188 -17.453 17.578 1 93.31 304 ARG B C 1
ATOM 5894 O O . ARG B 1 304 ? -3.252 -16.875 17.375 1 93.31 304 ARG B O 1
ATOM 5901 N N . PHE B 1 305 ? -1.39 -17.906 16.672 1 96.88 305 PHE B N 1
ATOM 5902 C CA . PHE B 1 305 ? -1.869 -17.797 15.305 1 96.88 305 PHE B CA 1
ATOM 5903 C C . PHE B 1 305 ? -1.916 -19.156 14.625 1 96.88 305 PHE B C 1
ATOM 5905 O O . PHE B 1 305 ? -1.107 -20.031 14.93 1 96.88 305 PHE B O 1
ATOM 5912 N N . PHE B 1 306 ? -2.883 -19.312 13.766 1 98 306 PHE B N 1
ATOM 5913 C CA . PHE B 1 306 ? -3.094 -20.516 12.961 1 98 306 PHE B CA 1
ATOM 5914 C C . PHE B 1 306 ? -3.117 -20.172 11.477 1 98 306 PHE B C 1
ATOM 5916 O O . PHE B 1 306 ? -3.83 -19.266 11.055 1 98 306 PHE B O 1
ATOM 5923 N N . ASN B 1 307 ? -2.316 -20.906 10.727 1 98.19 307 ASN B N 1
ATOM 5924 C CA . ASN B 1 307 ? -2.375 -20.766 9.273 1 98.19 307 ASN B CA 1
ATOM 5925 C C . ASN B 1 307 ? -3.209 -21.875 8.641 1 98.19 307 ASN B C 1
ATOM 5927 O O . ASN B 1 307 ? -3.039 -23.062 8.969 1 98.19 307 ASN B O 1
ATOM 5931 N N . ILE B 1 308 ? -4.129 -21.547 7.902 1 97.69 308 ILE B N 1
ATOM 5932 C CA . ILE B 1 308 ? -4.812 -22.406 6.949 1 97.69 308 ILE B CA 1
ATOM 5933 C C . ILE B 1 308 ? -4.555 -21.922 5.527 1 97.69 308 ILE B C 1
ATOM 5935 O O . ILE B 1 308 ? -5.461 -21.406 4.867 1 97.69 308 ILE B O 1
ATOM 5939 N N . THR B 1 309 ? -3.355 -22.094 5.086 1 97 309 THR B N 1
ATOM 5940 C CA . THR B 1 309 ? -2.883 -21.5 3.844 1 97 309 THR B CA 1
ATOM 5941 C C . THR B 1 309 ? -1.981 -22.453 3.082 1 97 309 THR B C 1
ATOM 5943 O O . THR B 1 309 ? -1.706 -23.562 3.555 1 97 309 THR B O 1
ATOM 5946 N N . ASP B 1 310 ? -1.604 -22.078 1.829 1 96.31 310 ASP B N 1
ATOM 5947 C CA . ASP B 1 310 ? -0.576 -22.844 1.126 1 96.31 310 ASP B CA 1
ATOM 5948 C C . ASP B 1 310 ? 0.771 -22.734 1.835 1 96.31 310 ASP B C 1
ATOM 5950 O O . ASP B 1 310 ? 0.916 -21.953 2.787 1 96.31 310 ASP B O 1
ATOM 5954 N N . SER B 1 311 ? 1.709 -23.516 1.443 1 97.62 311 SER B N 1
ATOM 5955 C CA . SER B 1 311 ? 3.01 -23.578 2.102 1 97.62 311 SER B CA 1
ATOM 5956 C C . SER B 1 311 ? 3.744 -22.25 1.985 1 97.62 311 SER B C 1
ATOM 5958 O O . SER B 1 311 ? 4.512 -21.875 2.877 1 97.62 311 SER B O 1
ATOM 5960 N N . PHE B 1 312 ? 3.518 -21.516 0.907 1 97.69 312 PHE B N 1
ATOM 5961 C CA . PHE B 1 312 ? 4.137 -20.219 0.651 1 97.69 312 PHE B CA 1
ATOM 5962 C C . PHE B 1 312 ? 3.82 -19.234 1.772 1 97.69 312 PHE B C 1
ATOM 5964 O O . PHE B 1 312 ? 4.73 -18.703 2.414 1 97.69 312 PHE B O 1
ATOM 5971 N N . TYR B 1 313 ? 2.588 -19.062 2.113 1 98 313 TYR B N 1
ATOM 5972 C CA . TYR B 1 313 ? 2.168 -18.094 3.133 1 98 313 TYR B CA 1
ATOM 5973 C C . TYR B 1 313 ? 2.357 -18.672 4.531 1 98 313 TYR B C 1
ATOM 5975 O O . TYR B 1 313 ? 2.678 -17.938 5.469 1 98 313 TYR B O 1
ATOM 5983 N N . ALA B 1 314 ? 2.145 -19.953 4.645 1 98.31 314 ALA B N 1
ATOM 5984 C CA . ALA B 1 314 ? 2.318 -20.547 5.965 1 98.31 314 ALA B CA 1
ATOM 5985 C C . ALA B 1 314 ? 3.729 -20.312 6.496 1 98.31 314 ALA B C 1
ATOM 5987 O O . ALA B 1 314 ? 3.902 -19.891 7.641 1 98.31 314 ALA B O 1
ATOM 5988 N N . LEU B 1 315 ? 4.695 -20.562 5.684 1 98.31 315 LEU B N 1
ATOM 5989 C CA . LEU B 1 315 ? 6.082 -20.375 6.098 1 98.31 315 LEU B CA 1
ATOM 5990 C C . LEU B 1 315 ? 6.406 -18.906 6.305 1 98.31 315 LEU B C 1
ATOM 5992 O O . LEU B 1 315 ? 6.938 -18.516 7.348 1 98.31 315 LEU B O 1
ATOM 5996 N N . GLY B 1 316 ? 6.102 -18.094 5.289 1 98.38 316 GLY B N 1
ATOM 5997 C CA . GLY B 1 316 ? 6.43 -16.672 5.344 1 98.38 316 GLY B CA 1
ATOM 5998 C C . GLY B 1 316 ? 5.793 -15.969 6.52 1 98.38 316 GLY B C 1
ATOM 5999 O O . GLY B 1 316 ? 6.473 -15.242 7.258 1 98.38 316 GLY B O 1
ATOM 6000 N N . ILE B 1 317 ? 4.508 -16.203 6.723 1 98.38 317 ILE B N 1
ATOM 6001 C CA . ILE B 1 317 ? 3.756 -15.508 7.766 1 98.38 317 ILE B CA 1
ATOM 6002 C C . ILE B 1 317 ? 4.188 -16.016 9.141 1 98.38 317 ILE B C 1
ATOM 6004 O O . ILE B 1 317 ? 4.285 -15.242 10.094 1 98.38 317 ILE B O 1
ATOM 6008 N N . SER B 1 318 ? 4.449 -17.344 9.25 1 98.19 318 SER B N 1
ATOM 6009 C CA . SER B 1 318 ? 4.902 -17.906 10.516 1 98.19 318 SER B CA 1
ATOM 6010 C C . SER B 1 318 ? 6.219 -17.266 10.961 1 98.19 318 SER B C 1
ATOM 6012 O O . SER B 1 318 ? 6.371 -16.891 12.125 1 98.19 318 SER B O 1
ATOM 6014 N N . GLN B 1 319 ? 7.105 -17.188 10.016 1 98.12 319 GLN B N 1
ATOM 6015 C CA . GLN B 1 319 ? 8.383 -16.547 10.32 1 98.12 319 GLN B CA 1
ATOM 6016 C C . GLN B 1 319 ? 8.18 -15.094 10.766 1 98.12 319 GLN B C 1
ATOM 6018 O O . GLN B 1 319 ? 8.828 -14.641 11.711 1 98.12 319 GLN B O 1
ATOM 6023 N N . PHE B 1 320 ? 7.379 -14.383 10.18 1 97.94 320 PHE B N 1
ATOM 6024 C CA . PHE B 1 320 ? 7.168 -12.961 10.43 1 97.94 320 PHE B CA 1
ATOM 6025 C C . PHE B 1 320 ? 6.473 -12.75 11.773 1 97.94 320 PHE B C 1
ATOM 6027 O O . PHE B 1 320 ? 6.918 -11.938 12.586 1 97.94 320 PHE B O 1
ATOM 6034 N N . LEU B 1 321 ? 5.352 -13.461 11.984 1 96.75 321 LEU B N 1
ATOM 6035 C CA . LEU B 1 321 ? 4.543 -13.258 13.188 1 96.75 321 LEU B CA 1
ATOM 6036 C C . LEU B 1 321 ? 5.32 -13.648 14.438 1 96.75 321 LEU B C 1
ATOM 6038 O O . LEU B 1 321 ? 5.273 -12.945 15.453 1 96.75 321 LEU B O 1
ATOM 6042 N N . LEU B 1 322 ? 6.043 -14.727 14.344 1 96.31 322 LEU B N 1
ATOM 6043 C CA . LEU B 1 322 ? 6.781 -15.18 15.516 1 96.31 322 LEU B CA 1
ATOM 6044 C C . LEU B 1 322 ? 7.977 -14.273 15.789 1 96.31 322 LEU B C 1
ATOM 6046 O O . LEU B 1 322 ? 8.148 -13.789 16.906 1 96.31 322 LEU B O 1
ATOM 6050 N N . ASN B 1 323 ? 8.727 -14 14.773 1 94.88 323 ASN B N 1
ATOM 6051 C CA . ASN B 1 323 ? 10.031 -13.375 14.984 1 94.88 323 ASN B CA 1
ATOM 6052 C C . ASN B 1 323 ? 9.922 -11.859 15.031 1 94.88 323 ASN B C 1
ATOM 6054 O O . ASN B 1 323 ? 10.766 -11.188 15.633 1 94.88 323 ASN B O 1
ATOM 6058 N N . GLU B 1 324 ? 9 -11.273 14.43 1 92.94 324 GLU B N 1
ATOM 6059 C CA . GLU B 1 324 ? 8.906 -9.812 14.398 1 92.94 324 GLU B CA 1
ATOM 6060 C C . GLU B 1 324 ? 7.809 -9.312 15.336 1 92.94 324 GLU B C 1
ATOM 6062 O O . GLU B 1 324 ? 7.941 -8.242 15.938 1 92.94 324 GLU B O 1
ATOM 6067 N N . LEU B 1 325 ? 6.715 -10.094 15.445 1 90.94 325 LEU B N 1
ATOM 6068 C CA . LEU B 1 325 ? 5.602 -9.602 16.25 1 90.94 325 LEU B CA 1
ATOM 6069 C C . LEU B 1 325 ? 5.48 -10.383 17.547 1 90.94 325 LEU B C 1
ATOM 6071 O O . LEU B 1 325 ? 4.727 -10 18.438 1 90.94 325 LEU B O 1
ATOM 6075 N N . GLY B 1 326 ? 6.148 -11.477 17.672 1 90.44 326 GLY B N 1
ATOM 6076 C CA . GLY B 1 326 ? 6.184 -12.234 18.906 1 90.44 326 GLY B CA 1
ATOM 6077 C C . GLY B 1 326 ? 4.922 -13.039 19.156 1 90.44 326 GLY B C 1
ATOM 6078 O O . GLY B 1 326 ? 4.629 -13.422 20.281 1 90.44 326 GLY B O 1
ATOM 6079 N N . ILE B 1 327 ? 4.113 -13.273 18.109 1 92.62 327 ILE B N 1
ATOM 6080 C CA . ILE B 1 327 ? 2.914 -14.094 18.234 1 92.62 327 ILE B CA 1
ATOM 6081 C C . ILE B 1 327 ? 3.279 -15.57 18.094 1 92.62 327 ILE B C 1
ATOM 6083 O O . ILE B 1 327 ? 3.945 -15.953 17.125 1 92.62 327 ILE B O 1
ATOM 6087 N N . LEU B 1 328 ? 2.814 -16.391 18.969 1 94.31 328 LEU B N 1
ATOM 6088 C CA . LEU B 1 328 ? 3.234 -17.781 19.016 1 94.31 328 LEU B CA 1
ATOM 6089 C C . LEU B 1 328 ? 2.42 -18.625 18.047 1 94.31 328 LEU B C 1
ATOM 6091 O O . LEU B 1 328 ? 1.225 -18.391 17.859 1 94.31 328 LEU B O 1
ATOM 6095 N N . PRO B 1 329 ? 3.037 -19.656 17.516 1 96.12 329 PRO B N 1
ATOM 6096 C CA . PRO B 1 329 ? 2.33 -20.5 16.547 1 96.12 329 PRO B CA 1
ATOM 6097 C C . PRO B 1 329 ? 1.456 -21.562 17.219 1 96.12 329 PRO B C 1
ATOM 6099 O O . PRO B 1 329 ? 1.827 -22.094 18.266 1 96.12 329 PRO B O 1
ATOM 6102 N N . GLY B 1 330 ? 0.243 -21.734 16.719 1 96 330 GLY B N 1
ATOM 6103 C CA . GLY B 1 330 ? -0.509 -22.969 16.891 1 96 330 GLY B CA 1
ATOM 6104 C C . GLY B 1 330 ? -0.22 -24 15.82 1 96 330 GLY B C 1
ATOM 6105 O O . GLY B 1 330 ? 0.899 -24.078 15.305 1 96 330 GLY B O 1
ATOM 6106 N N . GLU B 1 331 ? -1.2 -24.828 15.594 1 97 331 GLU B N 1
ATOM 6107 C CA . GLU B 1 331 ? -1.051 -25.781 14.5 1 97 331 GLU B CA 1
ATOM 6108 C C . GLU B 1 331 ? -1.059 -25.078 13.148 1 97 331 GLU B C 1
ATOM 6110 O O . GLU B 1 331 ? -1.809 -24.125 12.945 1 97 331 GLU B O 1
ATOM 6115 N N . GLN B 1 332 ? -0.169 -25.531 12.297 1 98.19 332 GLN B N 1
ATOM 6116 C CA . GLN B 1 332 ? -0.093 -24.984 10.945 1 98.19 332 GLN B CA 1
ATOM 6117 C C . GLN B 1 332 ? -0.687 -25.953 9.93 1 98.19 332 GLN B C 1
ATOM 6119 O O . GLN B 1 332 ? -0.274 -27.125 9.852 1 98.19 332 GLN B O 1
ATOM 6124 N N . TYR B 1 333 ? -1.656 -25.484 9.156 1 97.88 333 TYR B N 1
ATOM 6125 C CA . TYR B 1 333 ? -2.314 -26.328 8.172 1 97.88 333 TYR B CA 1
ATOM 6126 C C . TYR B 1 333 ? -1.953 -25.906 6.75 1 97.88 333 TYR B C 1
ATOM 6128 O O . TYR B 1 333 ? -2.307 -24.812 6.316 1 97.88 333 TYR B O 1
ATOM 6136 N N . ILE B 1 334 ? -1.273 -26.766 6.043 1 97.62 334 ILE B N 1
ATOM 6137 C CA . ILE B 1 334 ? -0.866 -26.5 4.668 1 97.62 334 ILE B CA 1
ATOM 6138 C C . ILE B 1 334 ? -1.885 -27.109 3.705 1 97.62 334 ILE B C 1
ATOM 6140 O O . ILE B 1 334 ? -2.133 -28.312 3.73 1 97.62 334 ILE B O 1
ATOM 6144 N N . THR B 1 335 ? -2.361 -26.25 2.752 1 94.75 335 THR B N 1
ATOM 6145 C CA . THR B 1 335 ? -3.535 -26.672 1.996 1 94.75 335 THR B CA 1
ATOM 6146 C C . THR B 1 335 ? -3.221 -26.75 0.505 1 94.75 335 THR B C 1
ATOM 6148 O O . THR B 1 335 ? -4.129 -26.844 -0.323 1 94.75 335 THR B O 1
ATOM 6151 N N . ASP B 1 336 ? -1.96 -26.719 0.034 1 92.38 336 ASP B N 1
ATOM 6152 C CA . ASP B 1 336 ? -1.647 -26.578 -1.385 1 92.38 336 ASP B CA 1
ATOM 6153 C C . ASP B 1 336 ? -1.321 -27.938 -2.01 1 92.38 336 ASP B C 1
ATOM 6155 O O . ASP B 1 336 ? -0.657 -28 -3.045 1 92.38 336 ASP B O 1
ATOM 6159 N N . ASP B 1 337 ? -1.711 -29.031 -1.398 1 92.12 337 ASP B N 1
ATOM 6160 C CA . ASP B 1 337 ? -1.436 -30.375 -1.916 1 92.12 337 ASP B CA 1
ATOM 6161 C C . ASP B 1 337 ? 0.044 -30.531 -2.258 1 92.12 337 ASP B C 1
ATOM 6163 O O . ASP B 1 337 ? 0.39 -30.922 -3.377 1 92.12 337 ASP B O 1
ATOM 6167 N N . THR B 1 338 ? 0.851 -30.266 -1.326 1 94.62 338 THR B N 1
ATOM 6168 C CA . THR B 1 338 ? 2.299 -30.344 -1.494 1 94.62 338 THR B CA 1
ATOM 6169 C C . THR B 1 338 ? 2.727 -31.75 -1.855 1 94.62 338 THR B C 1
ATOM 6171 O O . THR B 1 338 ? 2.4 -32.719 -1.144 1 94.62 338 THR B O 1
ATOM 6174 N N . PRO B 1 339 ? 3.451 -31.859 -2.939 1 94.81 339 PRO B N 1
ATOM 6175 C CA . PRO B 1 339 ? 3.982 -33.188 -3.232 1 94.81 339 PRO B CA 1
ATOM 6176 C C . PRO B 1 339 ? 4.805 -33.75 -2.08 1 94.81 339 PRO B C 1
ATOM 6178 O O . PRO B 1 339 ? 5.535 -33.031 -1.411 1 94.81 339 PRO B O 1
ATOM 6181 N N . LYS B 1 340 ? 4.742 -35.094 -1.904 1 95.94 340 LYS B N 1
ATOM 6182 C CA . LYS B 1 340 ? 5.379 -35.781 -0.784 1 95.94 340 LYS B CA 1
ATOM 6183 C C . LYS B 1 340 ? 6.879 -35.469 -0.744 1 95.94 340 LYS B C 1
ATOM 6185 O O . LYS B 1 340 ? 7.457 -35.344 0.333 1 95.94 340 LYS B O 1
ATOM 6190 N N . LYS B 1 341 ? 7.445 -35.375 -1.852 1 95.94 341 LYS B N 1
ATOM 6191 C CA . LYS B 1 341 ? 8.898 -35.219 -1.935 1 95.94 341 LYS B CA 1
ATOM 6192 C C . LYS B 1 341 ? 9.352 -33.906 -1.333 1 95.94 341 LYS B C 1
ATOM 6194 O O . LYS B 1 341 ? 10.523 -33.75 -0.973 1 95.94 341 LYS B O 1
ATOM 6199 N N . TYR B 1 342 ? 8.492 -32.906 -1.187 1 97.56 342 TYR B N 1
ATOM 6200 C CA . TYR B 1 342 ? 8.883 -31.594 -0.691 1 97.56 342 TYR B CA 1
ATOM 6201 C C . TYR B 1 342 ? 8.43 -31.406 0.749 1 97.56 342 TYR B C 1
ATOM 6203 O O . TYR B 1 342 ? 8.797 -30.406 1.394 1 97.56 342 TYR B O 1
ATOM 6211 N N . GLN B 1 343 ? 7.594 -32.281 1.311 1 98 343 GLN B N 1
ATOM 6212 C CA . GLN B 1 343 ? 6.941 -32.062 2.602 1 98 343 GLN B CA 1
ATOM 6213 C C . GLN B 1 343 ? 7.965 -32.031 3.734 1 98 343 GLN B C 1
ATOM 6215 O O . GLN B 1 343 ? 7.891 -31.188 4.625 1 98 343 GLN B O 1
ATOM 6220 N N . ASN B 1 344 ? 8.906 -32.938 3.662 1 97.81 344 ASN B N 1
ATOM 6221 C CA . ASN B 1 344 ? 9.93 -32.969 4.707 1 97.81 344 ASN B CA 1
ATOM 6222 C C . ASN B 1 344 ? 10.781 -31.703 4.684 1 97.81 344 ASN B C 1
ATOM 6224 O O . ASN B 1 344 ? 11.188 -31.203 5.734 1 97.81 344 ASN B O 1
ATOM 6228 N N . ASP B 1 345 ? 11.086 -31.219 3.527 1 97.75 345 ASP B N 1
ATOM 6229 C CA . ASP B 1 345 ? 11.852 -29.984 3.402 1 97.75 345 ASP B CA 1
ATOM 6230 C C . ASP B 1 345 ? 11.094 -28.812 4.023 1 97.75 345 ASP B C 1
ATOM 6232 O O . ASP B 1 345 ? 11.695 -27.953 4.668 1 97.75 345 ASP B O 1
ATOM 6236 N N . ILE B 1 346 ? 9.805 -28.781 3.809 1 98.19 346 ILE B N 1
ATOM 6237 C CA . ILE B 1 346 ? 8.969 -27.719 4.34 1 98.19 346 ILE B CA 1
ATOM 6238 C C . ILE B 1 346 ? 8.938 -27.797 5.867 1 98.19 346 ILE B C 1
ATOM 6240 O O . ILE B 1 346 ? 9.062 -26.781 6.551 1 98.19 346 ILE B O 1
ATOM 6244 N N . ILE B 1 347 ? 8.812 -29.016 6.402 1 97.81 347 ILE B N 1
ATOM 6245 C CA . ILE B 1 347 ? 8.828 -29.219 7.848 1 97.81 347 ILE B CA 1
ATOM 6246 C C . ILE B 1 347 ? 10.164 -28.734 8.414 1 97.81 347 ILE B C 1
ATOM 6248 O O . ILE B 1 347 ? 10.203 -28.078 9.461 1 97.81 347 ILE B O 1
ATOM 6252 N N . ASN B 1 348 ? 11.211 -29.062 7.691 1 97.19 348 ASN B N 1
ATOM 6253 C CA . ASN B 1 348 ? 12.539 -28.625 8.117 1 97.19 348 ASN B CA 1
ATOM 6254 C C . ASN B 1 348 ? 12.664 -27.109 8.117 1 97.19 348 ASN B C 1
ATOM 6256 O O . ASN B 1 348 ? 13.328 -26.547 8.984 1 97.19 348 ASN B O 1
ATOM 6260 N N . GLU B 1 349 ? 12.094 -26.453 7.148 1 97.75 349 GLU B N 1
ATOM 6261 C CA . GLU B 1 349 ? 12.117 -25 7.105 1 97.75 349 GLU B CA 1
ATOM 6262 C C . GLU B 1 349 ? 11.391 -24.406 8.305 1 97.75 349 GLU B C 1
ATOM 6264 O O . GLU B 1 349 ? 11.828 -23.391 8.867 1 97.75 349 GLU B O 1
ATOM 6269 N N . PHE B 1 350 ? 10.258 -25 8.664 1 98 350 PHE B N 1
ATOM 6270 C CA . PHE B 1 350 ? 9.531 -24.547 9.852 1 98 350 PHE B CA 1
ATOM 6271 C C . PHE B 1 350 ? 10.406 -24.672 11.094 1 98 350 PHE B C 1
ATOM 6273 O O . PHE B 1 350 ? 10.391 -23.781 11.953 1 98 350 PHE B O 1
ATOM 6280 N N . SER B 1 351 ? 11.156 -25.719 11.164 1 96.25 351 SER B N 1
ATOM 6281 C CA . SER B 1 351 ? 11.984 -25.969 12.336 1 96.25 351 SER B CA 1
ATOM 6282 C C . SER B 1 351 ? 13.094 -24.938 12.461 1 96.25 351 SER B C 1
ATOM 6284 O O . SER B 1 351 ? 13.586 -24.672 13.555 1 96.25 351 SER B O 1
ATOM 6286 N N . LYS B 1 352 ? 13.453 -24.328 11.359 1 95.88 352 LYS B N 1
ATOM 6287 C CA . LYS B 1 352 ? 14.523 -23.344 11.344 1 95.88 352 LYS B CA 1
ATOM 6288 C C . LYS B 1 352 ? 14.023 -21.984 11.805 1 95.88 352 LYS B C 1
ATOM 6290 O O . LYS B 1 352 ? 14.82 -21.094 12.125 1 95.88 352 LYS B O 1
ATOM 6295 N N . ILE B 1 353 ? 12.734 -21.797 11.789 1 95.81 353 ILE B N 1
ATOM 6296 C CA . ILE B 1 353 ? 12.156 -20.5 12.125 1 95.81 353 ILE B CA 1
ATOM 6297 C C . ILE B 1 353 ? 12.477 -20.172 13.586 1 95.81 353 ILE B C 1
ATOM 6299 O O . ILE B 1 353 ? 12.703 -19 13.922 1 95.81 353 ILE B O 1
ATOM 6303 N N . SER B 1 354 ? 12.453 -21.172 14.391 1 93.31 354 SER B N 1
ATOM 6304 C CA . SER B 1 354 ? 12.758 -20.969 15.805 1 93.31 354 SER B CA 1
ATOM 6305 C C . SER B 1 354 ? 13.406 -22.203 16.422 1 93.31 354 SER B C 1
ATOM 6307 O O . SER B 1 354 ? 13.047 -23.344 16.078 1 93.31 354 SER B O 1
ATOM 6309 N N . SER B 1 355 ? 14.258 -21.953 17.344 1 89.25 355 SER B N 1
ATOM 6310 C CA . SER B 1 355 ? 14.891 -23.047 18.062 1 89.25 355 SER B CA 1
ATOM 6311 C C . SER B 1 355 ? 14.125 -23.391 19.328 1 89.25 355 SER B C 1
ATOM 6313 O O . SER B 1 355 ? 14.312 -24.469 19.906 1 89.25 355 SER B O 1
ATOM 6315 N N . THR B 1 356 ? 13.266 -22.547 19.734 1 88.06 356 THR B N 1
ATOM 6316 C CA . THR B 1 356 ? 12.625 -22.703 21.031 1 88.06 356 THR B CA 1
ATOM 6317 C C . THR B 1 356 ? 11.164 -23.125 20.859 1 88.06 356 THR B C 1
ATOM 6319 O O . THR B 1 356 ? 10.555 -23.672 21.797 1 88.06 356 THR B O 1
ATOM 6322 N N . ARG B 1 357 ? 10.68 -22.766 19.75 1 87.06 357 ARG B N 1
ATOM 6323 C CA . ARG B 1 357 ? 9.266 -23.047 19.5 1 87.06 357 ARG B CA 1
ATOM 6324 C C . ARG B 1 357 ? 9.094 -24.078 18.391 1 87.06 357 ARG B C 1
ATOM 6326 O O . ARG B 1 357 ? 9.727 -23.953 17.328 1 87.06 357 ARG B O 1
ATOM 6333 N N . LYS B 1 358 ? 8.328 -24.984 18.719 1 91 358 LYS B N 1
ATOM 6334 C CA . LYS B 1 358 ? 8.055 -26.031 17.719 1 91 358 LYS B CA 1
ATOM 6335 C C . LYS B 1 358 ? 6.781 -25.719 16.938 1 91 358 LYS B C 1
ATOM 6337 O O . LYS B 1 358 ? 5.793 -25.266 17.516 1 91 358 LYS B O 1
ATOM 6342 N N . PHE B 1 359 ? 6.84 -25.906 15.648 1 94.75 359 PHE B N 1
ATOM 6343 C CA . PHE B 1 359 ? 5.68 -25.797 14.773 1 94.75 359 PHE B CA 1
ATOM 6344 C C . PHE B 1 359 ? 5.121 -27.172 14.438 1 94.75 359 PHE B C 1
ATOM 6346 O O . PHE B 1 359 ? 5.84 -28.031 13.938 1 94.75 359 PHE B O 1
ATOM 6353 N N . GLU B 1 360 ? 3.863 -27.453 14.789 1 96.56 360 GLU B N 1
ATOM 6354 C CA . GLU B 1 360 ? 3.174 -28.641 14.297 1 96.56 360 GLU B CA 1
ATOM 6355 C C . GLU B 1 360 ? 2.539 -28.391 12.938 1 96.56 360 GLU B C 1
ATOM 6357 O O . GLU B 1 360 ? 1.603 -27.594 12.812 1 96.56 360 GLU B O 1
ATOM 6362 N N . VAL B 1 361 ? 3.053 -29.078 11.945 1 98.12 361 VAL B N 1
ATOM 6363 C CA . VAL B 1 361 ? 2.645 -28.812 10.57 1 98.12 361 VAL B CA 1
ATOM 6364 C C . VAL B 1 361 ? 1.822 -29.984 10.039 1 98.12 361 VAL B C 1
ATOM 6366 O O . VAL B 1 361 ? 2.242 -31.141 10.125 1 98.12 361 VAL B O 1
ATOM 6369 N N . PHE B 1 362 ? 0.646 -29.688 9.523 1 97.81 362 PHE B N 1
ATOM 6370 C CA . PHE B 1 362 ? -0.234 -30.688 8.93 1 97.81 362 PHE B CA 1
ATOM 6371 C C . PHE B 1 362 ? -0.493 -30.375 7.457 1 97.81 362 PHE B C 1
ATOM 6373 O O . PHE B 1 362 ? -0.941 -29.281 7.121 1 97.81 362 PHE B O 1
ATOM 6380 N N . PHE B 1 363 ? -0.157 -31.328 6.633 1 97.19 363 PHE B N 1
ATOM 6381 C CA . PHE B 1 363 ? -0.581 -31.234 5.238 1 97.19 363 PHE B CA 1
ATOM 6382 C C . PHE B 1 363 ? -1.986 -31.797 5.062 1 97.19 363 PHE B C 1
ATOM 6384 O O . PHE B 1 363 ? -2.184 -33 5.094 1 97.19 363 PHE B O 1
ATOM 6391 N N . GLU B 1 364 ? -2.98 -30.891 4.992 1 93.56 364 GLU B N 1
ATOM 6392 C CA . GLU B 1 364 ? -4.387 -31.281 4.977 1 93.56 364 GLU B CA 1
ATOM 6393 C C . GLU B 1 364 ? -5.18 -30.453 3.971 1 93.56 364 GLU B C 1
ATOM 6395 O O . GLU B 1 364 ? -5.145 -29.219 4.004 1 93.56 364 GLU B O 1
ATOM 6400 N N . LEU B 1 365 ? -5.93 -31.156 3.092 1 90.06 365 LEU B N 1
ATOM 6401 C CA . LEU B 1 365 ? -6.688 -30.484 2.043 1 90.06 365 LEU B CA 1
ATOM 6402 C C . LEU B 1 365 ? -8.133 -30.266 2.471 1 90.06 365 LEU B C 1
ATOM 6404 O O . LEU B 1 365 ? -8.828 -29.406 1.926 1 90.06 365 LEU B O 1
ATOM 6408 N N . ASP B 1 366 ? -8.547 -31.047 3.449 1 89.56 366 ASP B N 1
ATOM 6409 C CA . ASP B 1 366 ? -9.953 -31.031 3.863 1 89.56 366 ASP B CA 1
ATOM 6410 C C . ASP B 1 366 ? -10.211 -29.938 4.887 1 89.56 366 ASP B C 1
ATOM 6412 O O . ASP B 1 366 ? -9.773 -30.031 6.035 1 89.56 366 ASP B O 1
ATOM 6416 N N . GLY B 1 367 ? -10.984 -29.016 4.473 1 91.25 367 GLY B N 1
ATOM 6417 C CA . GLY B 1 367 ? -11.305 -27.906 5.359 1 91.25 367 GLY B CA 1
ATOM 6418 C C . GLY B 1 367 ? -12.078 -28.328 6.594 1 91.25 367 GLY B C 1
ATOM 6419 O O . GLY B 1 367 ? -11.891 -27.766 7.672 1 91.25 367 GLY B O 1
ATOM 6420 N N . GLY B 1 368 ? -12.969 -29.297 6.379 1 92.12 368 GLY B N 1
ATOM 6421 C CA . GLY B 1 368 ? -13.727 -29.797 7.512 1 92.12 368 GLY B CA 1
ATOM 6422 C C . GLY B 1 368 ? -12.852 -30.406 8.594 1 92.12 368 GLY B C 1
ATOM 6423 O O . GLY B 1 368 ? -13.078 -30.156 9.781 1 92.12 368 GLY B O 1
ATOM 6424 N N . LYS B 1 369 ? -11.922 -31.188 8.172 1 94.81 369 LYS B N 1
ATOM 6425 C CA . LYS B 1 369 ? -10.992 -31.797 9.117 1 94.81 369 LYS B CA 1
ATOM 6426 C C . LYS B 1 369 ? -10.172 -30.719 9.836 1 94.81 369 LYS B C 1
ATOM 6428 O O . LYS B 1 369 ? -9.898 -30.844 11.039 1 94.81 369 LYS B O 1
ATOM 6433 N N . ILE B 1 370 ? -9.805 -29.734 9.125 1 96.25 370 ILE B N 1
ATOM 6434 C CA . ILE B 1 370 ? -9.031 -28.641 9.711 1 96.25 370 ILE B CA 1
ATOM 6435 C C . ILE B 1 370 ? -9.867 -27.922 10.766 1 96.25 370 ILE B C 1
ATOM 6437 O O . ILE B 1 370 ? -9.391 -27.672 11.875 1 96.25 370 ILE B O 1
ATOM 6441 N N . HIS B 1 371 ? -11.078 -27.625 10.414 1 96.56 371 HIS B N 1
ATOM 6442 C CA . HIS B 1 371 ? -11.969 -26.938 11.344 1 96.56 371 HIS B CA 1
ATOM 6443 C C . HIS B 1 371 ? -12.203 -27.781 12.602 1 96.56 371 HIS B C 1
ATOM 6445 O O . HIS B 1 371 ? -12.25 -27.234 13.711 1 96.56 371 HIS B O 1
ATOM 6451 N N . GLU B 1 372 ? -12.359 -29.062 12.375 1 95.94 372 GLU B N 1
ATOM 6452 C CA . GLU B 1 372 ? -12.555 -29.953 13.516 1 95.94 372 GLU B CA 1
ATOM 6453 C C . GLU B 1 372 ? -11.344 -29.938 14.445 1 95.94 372 GLU B C 1
ATOM 6455 O O . GLU B 1 372 ? -11.492 -29.922 15.664 1 95.94 372 GLU B O 1
ATOM 6460 N N . ARG B 1 373 ? -10.195 -30 13.906 1 95.62 373 ARG B N 1
ATOM 6461 C CA . ARG B 1 373 ? -8.969 -29.953 14.703 1 95.62 373 ARG B CA 1
ATOM 6462 C C . ARG B 1 373 ? -8.883 -28.641 15.477 1 95.62 373 ARG B C 1
ATOM 6464 O O . ARG B 1 373 ? -8.469 -28.625 16.641 1 95.62 373 ARG B O 1
ATOM 6471 N N . LEU B 1 374 ? -9.227 -27.562 14.812 1 95.94 374 LEU B N 1
ATOM 6472 C CA . LEU B 1 374 ? -9.195 -26.25 15.461 1 95.94 374 LEU B CA 1
ATOM 6473 C C . LEU B 1 374 ? -10.18 -26.203 16.625 1 95.94 374 LEU B C 1
ATOM 6475 O O . LEU B 1 374 ? -9.883 -25.609 17.672 1 95.94 374 LEU B O 1
ATOM 6479 N N . ARG B 1 375 ? -11.32 -26.828 16.453 1 95.19 375 ARG B N 1
ATOM 6480 C CA . ARG B 1 375 ? -12.328 -26.875 17.5 1 95.19 375 ARG B CA 1
ATOM 6481 C C . ARG B 1 375 ? -11.797 -27.594 18.734 1 95.19 375 ARG B C 1
ATOM 6483 O O . ARG B 1 375 ? -12.125 -27.234 19.875 1 95.19 375 ARG B O 1
ATOM 6490 N N . LYS B 1 376 ? -11.047 -28.547 18.484 1 94.69 376 LYS B N 1
ATOM 6491 C CA . LYS B 1 376 ? -10.555 -29.406 19.562 1 94.69 376 LYS B CA 1
ATOM 6492 C C . LYS B 1 376 ? -9.281 -28.844 20.172 1 94.69 376 LYS B C 1
ATOM 6494 O O . LYS B 1 376 ? -8.836 -29.297 21.219 1 94.69 376 LYS B O 1
ATOM 6499 N N . TYR B 1 377 ? -8.719 -27.906 19.469 1 94.12 377 TYR B N 1
ATOM 6500 C CA . TYR B 1 377 ? -7.473 -27.328 19.953 1 94.12 377 TYR B CA 1
ATOM 6501 C C . TYR B 1 377 ? -7.688 -26.594 21.281 1 94.12 377 TYR B C 1
ATOM 6503 O O . TYR B 1 377 ? -8.648 -25.844 21.438 1 94.12 377 TYR B O 1
ATOM 6511 N N . ASN B 1 378 ? -6.832 -26.781 22.281 1 91.88 378 ASN B N 1
ATOM 6512 C CA . ASN B 1 378 ? -6.938 -26.125 23.578 1 91.88 378 ASN B CA 1
ATOM 6513 C C . ASN B 1 378 ? -6.402 -24.688 23.516 1 91.88 378 ASN B C 1
ATOM 6515 O O . ASN B 1 378 ? -5.219 -24.453 23.766 1 91.88 378 ASN B O 1
ATOM 6519 N N . LEU B 1 379 ? -7.254 -23.766 23.359 1 88.88 379 LEU B N 1
ATOM 6520 C CA . LEU B 1 379 ? -6.887 -22.359 23.219 1 88.88 379 LEU B CA 1
ATOM 6521 C C . LEU B 1 379 ? -6.695 -21.703 24.578 1 88.88 379 LEU B C 1
ATOM 6523 O O . LEU B 1 379 ? -6.07 -20.641 24.672 1 88.88 379 LEU B O 1
ATOM 6527 N N . GLY B 1 380 ? -7.18 -22.281 25.609 1 83.62 380 GLY B N 1
ATOM 6528 C CA . GLY B 1 380 ? -7.137 -21.625 26.906 1 83.62 380 GLY B CA 1
ATOM 6529 C C . GLY B 1 380 ? -7.832 -20.281 26.906 1 83.62 380 GLY B C 1
ATOM 6530 O O . GLY B 1 380 ? -8.984 -20.156 26.484 1 83.62 380 GLY B O 1
ATOM 6531 N N . MET B 1 381 ? -7.141 -19.219 27.375 1 81.81 381 MET B N 1
ATOM 6532 C CA . MET B 1 381 ? -7.699 -17.875 27.469 1 81.81 381 MET B CA 1
ATOM 6533 C C . MET B 1 381 ? -7.227 -17 26.312 1 81.81 381 MET B C 1
ATOM 6535 O O . MET B 1 381 ? -7.52 -15.805 26.266 1 81.81 381 MET B O 1
ATOM 6539 N N . HIS B 1 382 ? -6.613 -17.703 25.391 1 84.44 382 HIS B N 1
ATOM 6540 C CA . HIS B 1 382 ? -6.012 -16.922 24.312 1 84.44 382 HIS B CA 1
ATOM 6541 C C . HIS B 1 382 ? -7.008 -16.703 23.188 1 84.44 382 HIS B C 1
ATOM 6543 O O . HIS B 1 382 ? -7.809 -17.594 22.875 1 84.44 382 HIS B O 1
ATOM 6549 N N . ILE B 1 383 ? -6.965 -15.547 22.641 1 88.94 383 ILE B N 1
ATOM 6550 C CA . ILE B 1 383 ? -7.734 -15.266 21.438 1 88.94 383 ILE B CA 1
ATOM 6551 C C . ILE B 1 383 ? -6.887 -15.555 20.203 1 88.94 383 ILE B C 1
ATOM 6553 O O . ILE B 1 383 ? -5.852 -14.922 20 1 88.94 383 ILE B O 1
ATOM 6557 N N . PRO B 1 384 ? -7.316 -16.516 19.391 1 93.56 384 PRO B N 1
ATOM 6558 C CA . PRO B 1 384 ? -6.48 -16.922 18.266 1 93.56 384 PRO B CA 1
ATOM 6559 C C . PRO B 1 384 ? -6.652 -16.016 17.047 1 93.56 384 PRO B C 1
ATOM 6561 O O . PRO B 1 384 ? -7.688 -15.359 16.906 1 93.56 384 PRO B O 1
ATOM 6564 N N . LEU B 1 385 ? -5.609 -15.898 16.297 1 96.12 385 LEU B N 1
ATOM 6565 C CA . LEU B 1 385 ? -5.609 -15.289 14.961 1 96.12 385 LEU B CA 1
ATOM 6566 C C . LEU B 1 385 ? -5.566 -16.359 13.875 1 96.12 385 LEU B C 1
ATOM 6568 O O . LEU B 1 385 ? -4.633 -17.156 13.828 1 96.12 385 LEU B O 1
ATOM 6572 N N . ILE B 1 386 ? -6.582 -16.391 13.086 1 97.19 386 ILE B N 1
ATOM 6573 C CA . ILE B 1 386 ? -6.645 -17.391 12.023 1 97.19 386 ILE B CA 1
ATOM 6574 C C . ILE B 1 386 ? -6.395 -16.719 10.672 1 97.19 386 ILE B C 1
ATOM 6576 O O . ILE B 1 386 ? -7.152 -15.836 10.258 1 97.19 386 ILE B O 1
ATOM 6580 N N . LEU B 1 387 ? -5.328 -17.047 10.086 1 97.69 387 LEU B N 1
ATOM 6581 C CA . LEU B 1 387 ? -5.023 -16.625 8.719 1 97.69 387 LEU B CA 1
ATOM 6582 C C . LEU B 1 387 ? -5.457 -17.672 7.711 1 97.69 387 LEU B C 1
ATOM 6584 O O . LEU B 1 387 ? -4.828 -18.734 7.602 1 97.69 387 LEU B O 1
ATOM 6588 N N . GLY B 1 388 ? -6.461 -17.391 7.035 1 96.25 388 GLY B N 1
ATOM 6589 C CA . GLY B 1 388 ? -7.031 -18.391 6.148 1 96.25 388 GLY B CA 1
ATOM 6590 C C . GLY B 1 388 ? -7.812 -17.781 4.996 1 96.25 388 GLY B C 1
ATOM 6591 O O . GLY B 1 388 ? -7.363 -16.828 4.363 1 96.25 388 GLY B O 1
ATOM 6592 N N . SER B 1 389 ? -8.898 -18.453 4.629 1 93.44 389 SER B N 1
ATOM 6593 C CA . SER B 1 389 ? -9.734 -18.062 3.5 1 93.44 389 SER B CA 1
ATOM 6594 C C . SER B 1 389 ? -11.125 -17.625 3.965 1 93.44 389 SER B C 1
ATOM 6596 O O . SER B 1 389 ? -11.422 -17.656 5.16 1 93.44 389 SER B O 1
ATOM 6598 N N . SER B 1 390 ? -11.938 -17.188 2.947 1 91.12 390 SER B N 1
ATOM 6599 C CA . SER B 1 390 ? -13.32 -16.828 3.23 1 91.12 390 SER B CA 1
ATOM 6600 C C . SER B 1 390 ? -14.094 -18.016 3.811 1 91.12 390 SER B C 1
ATOM 6602 O O . SER B 1 390 ? -15.062 -17.828 4.543 1 91.12 390 SER B O 1
ATOM 6604 N N . TRP B 1 391 ? -13.602 -19.203 3.535 1 91.69 391 TRP B N 1
ATOM 6605 C CA . TRP B 1 391 ? -14.266 -20.406 4.027 1 91.69 391 TRP B CA 1
ATOM 6606 C C . TRP B 1 391 ? -14.016 -20.594 5.523 1 91.69 391 TRP B C 1
ATOM 6608 O O . TRP B 1 391 ? -14.711 -21.375 6.184 1 91.69 391 TRP B O 1
ATOM 6618 N N . ASP B 1 392 ? -13.102 -19.953 6.023 1 94.31 392 ASP B N 1
ATOM 6619 C CA . ASP B 1 392 ? -12.719 -20.141 7.422 1 94.31 392 ASP B CA 1
ATOM 6620 C C . ASP B 1 392 ? -13.391 -19.109 8.32 1 94.31 392 ASP B C 1
ATOM 6622 O O . ASP B 1 392 ? -13.125 -19.062 9.523 1 94.31 392 ASP B O 1
ATOM 6626 N N . ARG B 1 393 ? -14.195 -18.25 7.746 1 91.62 393 ARG B N 1
ATOM 6627 C CA . ARG B 1 393 ? -14.859 -17.203 8.508 1 91.62 393 ARG B CA 1
ATOM 6628 C C . ARG B 1 393 ? -15.797 -17.797 9.555 1 91.62 393 ARG B C 1
ATOM 6630 O O . ARG B 1 393 ? -15.953 -17.25 10.648 1 91.62 393 ARG B O 1
ATOM 6637 N N . ASP B 1 394 ? -16.406 -18.938 9.266 1 91.44 394 ASP B N 1
ATOM 6638 C CA . ASP B 1 394 ? -17.328 -19.562 10.195 1 91.44 394 ASP B CA 1
ATOM 6639 C C . ASP B 1 394 ? -16.609 -20.062 11.445 1 91.44 394 ASP B C 1
ATOM 6641 O O . ASP B 1 394 ? -17.062 -19.812 12.57 1 91.44 394 ASP B O 1
ATOM 6645 N N . ILE B 1 395 ? -15.547 -20.781 11.219 1 95 395 ILE B N 1
ATOM 6646 C CA . ILE B 1 395 ? -14.797 -21.297 12.359 1 95 395 ILE B CA 1
ATOM 6647 C C . ILE B 1 395 ? -14.211 -20.141 13.156 1 95 395 ILE B C 1
ATOM 6649 O O . ILE B 1 395 ? -14.094 -20.219 14.383 1 95 395 ILE B O 1
ATOM 6653 N N . THR B 1 396 ? -13.82 -19.078 12.492 1 94.19 396 THR B N 1
ATOM 6654 C CA . THR B 1 396 ? -13.312 -17.891 13.156 1 94.19 396 THR B CA 1
ATOM 6655 C C . THR B 1 396 ? -14.359 -17.328 14.117 1 94.19 396 THR B C 1
ATOM 6657 O O . THR B 1 396 ? -14.039 -16.969 15.25 1 94.19 396 THR B O 1
ATOM 6660 N N . ARG B 1 397 ? -15.523 -17.25 13.695 1 92.75 397 ARG B N 1
ATOM 6661 C CA . ARG B 1 397 ? -16.625 -16.75 14.523 1 92.75 397 ARG B CA 1
ATOM 6662 C C . ARG B 1 397 ? -16.906 -17.703 15.672 1 92.75 397 ARG B C 1
ATOM 6664 O O . ARG B 1 397 ? -17.109 -17.281 16.812 1 92.75 397 ARG B O 1
ATOM 6671 N N . GLU B 1 398 ? -16.938 -18.969 15.328 1 94.44 398 GLU B N 1
ATOM 6672 C CA . GLU B 1 398 ? -17.234 -20 16.328 1 94.44 398 GLU B CA 1
ATOM 6673 C C . GLU B 1 398 ? -16.234 -19.938 17.484 1 94.44 398 GLU B C 1
ATOM 6675 O O . GLU B 1 398 ? -16.625 -20.125 18.641 1 94.44 398 GLU B O 1
ATOM 6680 N N . LEU B 1 399 ? -15.062 -19.625 17.188 1 94.06 399 LEU B N 1
ATOM 6681 C CA . LEU B 1 399 ? -14 -19.656 18.188 1 94.06 399 LEU B CA 1
ATOM 6682 C C . LEU B 1 399 ? -13.766 -18.266 18.766 1 94.06 399 LEU B C 1
ATOM 6684 O O . LEU B 1 399 ? -12.844 -18.062 19.562 1 94.06 399 LEU B O 1
ATOM 6688 N N . ASN B 1 400 ? -14.508 -17.297 18.328 1 91 400 ASN B N 1
ATOM 6689 C CA . ASN B 1 400 ? -14.305 -15.898 18.719 1 91 400 ASN B CA 1
ATOM 6690 C C . ASN B 1 400 ? -12.875 -15.445 18.438 1 91 400 ASN B C 1
ATOM 6692 O O . ASN B 1 400 ? -12.227 -14.867 19.312 1 91 400 ASN B O 1
ATOM 6696 N N . ALA B 1 401 ? -12.438 -15.867 17.25 1 93.31 401 ALA B N 1
ATOM 6697 C CA . ALA B 1 401 ? -11.07 -15.57 16.828 1 93.31 401 ALA B CA 1
ATOM 6698 C C . ALA B 1 401 ? -11.031 -14.359 15.906 1 93.31 401 ALA B C 1
ATOM 6700 O O . ALA B 1 401 ? -12.07 -13.883 15.453 1 93.31 401 ALA B O 1
ATOM 6701 N N . PHE B 1 402 ? -9.898 -13.797 15.773 1 92.88 402 PHE B N 1
ATOM 6702 C CA . PHE B 1 402 ? -9.656 -12.852 14.688 1 92.88 402 PHE B CA 1
ATOM 6703 C C . PHE B 1 402 ? -9.305 -13.594 13.398 1 92.88 402 PHE B C 1
ATOM 6705 O O . PHE B 1 402 ? -8.695 -14.664 13.438 1 92.88 402 PHE B O 1
ATOM 6712 N N . GLY B 1 403 ? -9.82 -13.078 12.312 1 92.38 403 GLY B N 1
ATOM 6713 C CA . GLY B 1 403 ? -9.57 -13.75 11.047 1 92.38 403 GLY B CA 1
ATOM 6714 C C . GLY B 1 403 ? -9.172 -12.797 9.938 1 92.38 403 GLY B C 1
ATOM 6715 O O . GLY B 1 403 ? -9.68 -11.68 9.852 1 92.38 403 GLY B O 1
ATOM 6716 N N . ILE B 1 404 ? -8.258 -13.242 9.133 1 92.94 404 ILE B N 1
ATOM 6717 C CA . ILE B 1 404 ? -7.898 -12.5 7.93 1 92.94 404 ILE B CA 1
ATOM 6718 C C . ILE B 1 404 ? -7.871 -13.445 6.73 1 92.94 404 ILE B C 1
ATOM 6720 O O . ILE B 1 404 ? -7.406 -14.578 6.84 1 92.94 404 ILE B O 1
ATOM 6724 N N . ASN B 1 405 ? -8.414 -13 5.625 1 92.31 405 ASN B N 1
ATOM 6725 C CA . ASN B 1 405 ? -8.422 -13.773 4.387 1 92.31 405 ASN B CA 1
ATOM 6726 C C . ASN B 1 405 ? -7.16 -13.523 3.566 1 92.31 405 ASN B C 1
ATOM 6728 O O . ASN B 1 405 ? -6.957 -12.43 3.045 1 92.31 405 ASN B O 1
ATOM 6732 N N . ILE B 1 406 ? -6.383 -14.578 3.363 1 93.38 406 ILE B N 1
ATOM 6733 C CA . ILE B 1 406 ? -5.105 -14.383 2.693 1 93.38 406 ILE B CA 1
ATOM 6734 C C . ILE B 1 406 ? -4.965 -15.383 1.545 1 93.38 406 ILE B C 1
ATOM 6736 O O . ILE B 1 406 ? -4.145 -15.188 0.645 1 93.38 406 ILE B O 1
ATOM 6740 N N . THR B 1 407 ? -5.699 -16.406 1.636 1 91.88 407 THR B N 1
ATOM 6741 C CA . THR B 1 407 ? -5.594 -17.438 0.615 1 91.88 407 THR B CA 1
ATOM 6742 C C . THR B 1 407 ? -6.961 -17.75 0.011 1 91.88 407 THR B C 1
ATOM 6744 O O . THR B 1 407 ? -7.988 -17.312 0.535 1 91.88 407 THR B O 1
ATOM 6747 N N . LEU B 1 408 ? -7.02 -18.469 -1.034 1 89.19 408 LEU B N 1
ATOM 6748 C CA . LEU B 1 408 ? -8.266 -18.766 -1.739 1 89.19 408 LEU B CA 1
ATOM 6749 C C . LEU B 1 408 ? -9.195 -19.594 -0.866 1 89.19 408 LEU B C 1
ATOM 6751 O O . LEU B 1 408 ? -8.75 -20.5 -0.143 1 89.19 408 LEU B O 1
ATOM 6755 N N . PRO B 1 409 ? -10.391 -19.328 -0.937 1 91.25 409 PRO B N 1
ATOM 6756 C CA . PRO B 1 409 ? -11.016 -18.219 -1.668 1 91.25 409 PRO B CA 1
ATOM 6757 C C . PRO B 1 409 ? -10.977 -16.906 -0.89 1 91.25 409 PRO B C 1
ATOM 6759 O O . PRO B 1 409 ? -11.133 -16.906 0.334 1 91.25 409 PRO B O 1
ATOM 6762 N N . VAL B 1 410 ? -10.719 -15.883 -1.554 1 89.62 410 VAL B N 1
ATOM 6763 C CA . VAL B 1 410 ? -10.789 -14.539 -1.005 1 89.62 410 VAL B CA 1
ATOM 6764 C C . VAL B 1 410 ? -11.984 -13.797 -1.594 1 89.62 410 VAL B C 1
ATOM 6766 O O . VAL B 1 410 ? -11.875 -13.164 -2.645 1 89.62 410 VAL B O 1
ATOM 6769 N N . MET B 1 411 ? -13.07 -13.828 -0.914 1 86.81 411 MET B N 1
ATOM 6770 C CA . MET B 1 411 ? -14.328 -13.312 -1.457 1 86.81 411 MET B CA 1
ATOM 6771 C C . MET B 1 411 ? -14.758 -12.047 -0.725 1 86.81 411 MET B C 1
ATOM 6773 O O . MET B 1 411 ? -15.664 -11.344 -1.172 1 86.81 411 MET B O 1
ATOM 6777 N N . HIS B 1 412 ? -14.039 -11.719 0.302 1 87.5 412 HIS B N 1
ATOM 6778 C CA . HIS B 1 412 ? -14.469 -10.609 1.142 1 87.5 412 HIS B CA 1
ATOM 6779 C C . HIS B 1 412 ? -13.453 -9.469 1.112 1 87.5 412 HIS B C 1
ATOM 6781 O O . HIS B 1 412 ? -13.414 -8.641 2.027 1 87.5 412 HIS B O 1
ATOM 6787 N N . ARG B 1 413 ? -12.633 -9.508 0.135 1 88.94 413 ARG B N 1
ATOM 6788 C CA . ARG B 1 413 ? -11.641 -8.461 -0.081 1 88.94 413 ARG B CA 1
ATOM 6789 C C . ARG B 1 413 ? -11.469 -8.172 -1.567 1 88.94 413 ARG B C 1
ATOM 6791 O O . ARG B 1 413 ? -11.531 -9.078 -2.395 1 88.94 413 ARG B O 1
ATOM 6798 N N . LEU B 1 414 ? -11.32 -6.949 -1.847 1 90.75 414 LEU B N 1
ATOM 6799 C CA . LEU B 1 414 ? -10.844 -6.559 -3.168 1 90.75 414 LEU B CA 1
ATOM 6800 C C . LEU B 1 414 ? -9.328 -6.344 -3.162 1 90.75 414 LEU B C 1
ATOM 6802 O O . LEU B 1 414 ? -8.812 -5.574 -2.35 1 90.75 414 LEU B O 1
ATOM 6806 N N . ILE B 1 415 ? -8.656 -7.102 -3.939 1 92.75 415 ILE B N 1
ATOM 6807 C CA . ILE B 1 415 ? -7.203 -7.004 -3.977 1 92.75 415 ILE B CA 1
ATOM 6808 C C . ILE B 1 415 ? -6.758 -6.449 -5.328 1 92.75 415 ILE B C 1
ATOM 6810 O O . ILE B 1 415 ? -7.082 -7.012 -6.375 1 92.75 415 ILE B O 1
ATOM 6814 N N . LEU B 1 416 ? -6.055 -5.332 -5.312 1 94.25 416 LEU B N 1
ATOM 6815 C CA . LEU B 1 416 ? -5.531 -4.715 -6.527 1 94.25 416 LEU B CA 1
ATOM 6816 C C . LEU B 1 416 ? -4.02 -4.887 -6.617 1 94.25 416 LEU B C 1
ATOM 6818 O O . LEU B 1 416 ? -3.533 -5.984 -6.898 1 94.25 416 LEU B O 1
ATOM 6822 N N . ASN B 1 417 ? -3.223 -3.963 -6.066 1 93.5 417 ASN B N 1
ATOM 6823 C CA . ASN B 1 417 ? -1.776 -4.055 -6.23 1 93.5 417 ASN B CA 1
ATOM 6824 C C . ASN B 1 417 ? -1.084 -4.398 -4.914 1 93.5 417 ASN B C 1
ATOM 6826 O O . ASN B 1 417 ? 0.145 -4.375 -4.828 1 93.5 417 ASN B O 1
ATOM 6830 N N . GLY B 1 418 ? -1.829 -4.699 -3.98 1 92.12 418 GLY B N 1
ATOM 6831 C CA . GLY B 1 418 ? -1.239 -4.988 -2.682 1 92.12 418 GLY B CA 1
ATOM 6832 C C . GLY B 1 418 ? -0.533 -6.332 -2.633 1 92.12 418 GLY B C 1
ATOM 6833 O O . GLY B 1 418 ? -0.879 -7.25 -3.379 1 92.12 418 GLY B O 1
ATOM 6834 N N . GLY B 1 419 ? 0.472 -6.469 -1.792 1 95 419 GLY B N 1
ATOM 6835 C CA . GLY B 1 419 ? 1.201 -7.695 -1.518 1 95 419 GLY B CA 1
ATOM 6836 C C . GLY B 1 419 ? 1.774 -7.746 -0.114 1 95 419 GLY B C 1
ATOM 6837 O O . GLY B 1 419 ? 1.702 -6.766 0.629 1 95 419 GLY B O 1
ATOM 6838 N N . TYR B 1 420 ? 2.305 -8.859 0.238 1 97.88 420 TYR B N 1
ATOM 6839 C CA . TYR B 1 420 ? 2.754 -9.031 1.616 1 97.88 420 TYR B CA 1
ATOM 6840 C C . TYR B 1 420 ? 4.258 -9.266 1.675 1 97.88 420 TYR B C 1
ATOM 6842 O O . TYR B 1 420 ? 4.844 -9.297 2.758 1 97.88 420 TYR B O 1
ATOM 6850 N N . LEU B 1 421 ? 4.914 -9.336 0.532 1 98.38 421 LEU B N 1
ATOM 6851 C CA . LEU B 1 421 ? 6.348 -9.609 0.552 1 98.38 421 LEU B CA 1
ATOM 6852 C C . LEU B 1 421 ? 7.137 -8.328 0.788 1 98.38 421 LEU B C 1
ATOM 6854 O O . LEU B 1 421 ? 6.648 -7.23 0.499 1 98.38 421 LEU B O 1
ATOM 6858 N N . GLY B 1 422 ? 8.328 -8.523 1.366 1 98.44 422 GLY B N 1
ATOM 6859 C CA . GLY B 1 422 ? 9.25 -7.41 1.536 1 98.44 422 GLY B CA 1
ATOM 6860 C C . GLY B 1 422 ? 8.977 -6.59 2.779 1 98.44 422 GLY B C 1
ATOM 6861 O O . GLY B 1 422 ? 8.195 -7 3.641 1 98.44 422 GLY B O 1
ATOM 6862 N N . TYR B 1 423 ? 9.641 -5.457 2.865 1 98.19 423 TYR B N 1
ATOM 6863 C CA . TYR B 1 423 ? 9.477 -4.539 3.986 1 98.19 423 TYR B CA 1
ATOM 6864 C C . TYR B 1 423 ? 8.078 -3.947 4.012 1 98.19 423 TYR B C 1
ATOM 6866 O O . TYR B 1 423 ? 7.383 -4.02 5.031 1 98.19 423 TYR B O 1
ATOM 6874 N N . ASN B 1 424 ? 7.641 -3.469 2.887 1 96.12 424 ASN B N 1
ATOM 6875 C CA . ASN B 1 424 ? 6.324 -2.854 2.777 1 96.12 424 ASN B CA 1
ATOM 6876 C C . ASN B 1 424 ? 5.211 -3.881 2.959 1 96.12 424 ASN B C 1
ATOM 6878 O O . ASN B 1 424 ? 4.145 -3.561 3.49 1 96.12 424 ASN B O 1
ATOM 6882 N N . GLY B 1 425 ? 5.504 -5.055 2.441 1 97.62 425 GLY B N 1
ATOM 6883 C CA . GLY B 1 425 ? 4.52 -6.109 2.625 1 97.62 425 GLY B CA 1
ATOM 6884 C C . GLY B 1 425 ? 4.289 -6.465 4.082 1 97.62 425 GLY B C 1
ATOM 6885 O O . GLY B 1 425 ? 3.162 -6.754 4.488 1 97.62 425 GLY B O 1
ATOM 6886 N N . GLY B 1 426 ? 5.395 -6.504 4.84 1 97.81 426 GLY B N 1
ATOM 6887 C CA . GLY B 1 426 ? 5.262 -6.73 6.273 1 97.81 426 GLY B CA 1
ATOM 6888 C C . GLY B 1 426 ? 4.422 -5.672 6.965 1 97.81 426 GLY B C 1
ATOM 6889 O O . GLY B 1 426 ? 3.568 -5.992 7.793 1 97.81 426 GLY B O 1
ATOM 6890 N N . LEU B 1 427 ? 4.645 -4.43 6.621 1 97.19 427 LEU B N 1
ATOM 6891 C CA . LEU B 1 427 ? 3.875 -3.334 7.203 1 97.19 427 LEU B CA 1
ATOM 6892 C C . LEU B 1 427 ? 2.4 -3.451 6.836 1 97.19 427 LEU B C 1
ATOM 6894 O O . LEU B 1 427 ? 1.527 -3.221 7.676 1 97.19 427 LEU B O 1
ATOM 6898 N N . ARG B 1 428 ? 2.133 -3.824 5.637 1 96.69 428 ARG B N 1
ATOM 6899 C CA . ARG B 1 428 ? 0.754 -4 5.191 1 96.69 428 ARG B CA 1
ATOM 6900 C C . ARG B 1 428 ? 0.067 -5.121 5.965 1 96.69 428 ARG B C 1
ATOM 6902 O O . ARG B 1 428 ? -1.097 -4.992 6.352 1 96.69 428 ARG B O 1
ATOM 6909 N N . LEU B 1 429 ? 0.804 -6.191 6.137 1 97.12 429 LEU B N 1
ATOM 6910 C CA . LEU B 1 429 ? 0.242 -7.316 6.875 1 97.12 429 LEU B CA 1
ATOM 6911 C C . LEU B 1 429 ? -0.107 -6.906 8.305 1 97.12 429 LEU B C 1
ATOM 6913 O O . LEU B 1 429 ? -1.152 -7.297 8.828 1 97.12 429 LEU B O 1
ATOM 6917 N N . ILE B 1 430 ? 0.731 -6.113 8.922 1 95.69 430 ILE B N 1
ATOM 6918 C CA . ILE B 1 430 ? 0.475 -5.617 10.266 1 95.69 430 ILE B CA 1
ATOM 6919 C C . ILE B 1 430 ? -0.796 -4.77 10.273 1 95.69 430 ILE B C 1
ATOM 6921 O O . ILE B 1 430 ? -1.667 -4.953 11.125 1 95.69 430 ILE B O 1
ATOM 6925 N N . GLU B 1 431 ? -0.896 -3.838 9.32 1 94.75 431 GLU B N 1
ATOM 6926 C CA . GLU B 1 431 ? -2.08 -2.99 9.227 1 94.75 431 GLU B CA 1
ATOM 6927 C C . GLU B 1 431 ? -3.346 -3.824 9.047 1 94.75 431 GLU B C 1
ATOM 6929 O O . GLU B 1 431 ? -4.379 -3.533 9.656 1 94.75 431 GLU B O 1
ATOM 6934 N N . ASP B 1 432 ? -3.254 -4.84 8.203 1 93.56 432 ASP B N 1
ATOM 6935 C CA . ASP B 1 432 ? -4.418 -5.68 7.941 1 93.56 432 ASP B CA 1
ATOM 6936 C C . ASP B 1 432 ? -4.824 -6.457 9.195 1 93.56 432 ASP B C 1
ATOM 6938 O O . ASP B 1 432 ? -6.012 -6.547 9.516 1 93.56 432 ASP B O 1
ATOM 6942 N N . ILE B 1 433 ? -3.838 -7.035 9.867 1 93.5 433 ILE B N 1
ATOM 6943 C CA . ILE B 1 433 ? -4.109 -7.84 11.055 1 93.5 433 ILE B CA 1
ATOM 6944 C C . ILE B 1 433 ? -4.738 -6.965 12.141 1 93.5 433 ILE B C 1
ATOM 6946 O O . ILE B 1 433 ? -5.824 -7.27 12.633 1 93.5 433 ILE B O 1
ATOM 6950 N N . TYR B 1 434 ? -4.145 -5.914 12.43 1 90.69 434 TYR B N 1
ATOM 6951 C CA . TYR B 1 434 ? -4.602 -5.113 13.562 1 90.69 434 TYR B CA 1
ATOM 6952 C C . TYR B 1 434 ? -5.793 -4.25 13.172 1 90.69 434 TYR B C 1
ATOM 6954 O O . TYR B 1 434 ? -6.617 -3.896 14.023 1 90.69 434 TYR B O 1
ATOM 6962 N N . GLY B 1 435 ? -5.805 -3.875 11.875 1 87.12 435 GLY B N 1
ATOM 6963 C CA . GLY B 1 435 ? -7.035 -3.25 11.414 1 87.12 435 GLY B CA 1
ATOM 6964 C C . GLY B 1 435 ? -8.266 -4.117 11.633 1 87.12 435 GLY B C 1
ATOM 6965 O O . GLY B 1 435 ? -9.305 -3.629 12.07 1 87.12 435 GLY B O 1
ATOM 6966 N N . ASN B 1 436 ? -8.117 -5.344 11.281 1 85.69 436 ASN B N 1
ATOM 6967 C CA . ASN B 1 436 ? -9.195 -6.301 11.492 1 85.69 436 ASN B CA 1
ATOM 6968 C C . ASN B 1 436 ? -9.562 -6.422 12.969 1 85.69 436 ASN B C 1
ATOM 6970 O O . ASN B 1 436 ? -10.742 -6.52 13.32 1 85.69 436 ASN B O 1
ATOM 6974 N N . ILE B 1 437 ? -8.625 -6.418 13.805 1 86.62 437 ILE B N 1
ATOM 6975 C CA . ILE B 1 437 ? -8.828 -6.547 15.25 1 86.62 437 ILE B CA 1
ATOM 6976 C C . ILE B 1 437 ? -9.555 -5.309 15.781 1 86.62 437 ILE B C 1
ATOM 6978 O O . ILE B 1 437 ? -10.539 -5.426 16.516 1 86.62 437 ILE B O 1
ATOM 6982 N N . LEU B 1 438 ? -9.133 -4.141 15.375 1 85.62 438 LEU B N 1
ATOM 6983 C CA . LEU B 1 438 ? -9.664 -2.881 15.883 1 85.62 438 LEU B CA 1
ATOM 6984 C C . LEU B 1 438 ? -11.094 -2.656 15.391 1 85.62 438 LEU B C 1
ATOM 6986 O O . LEU B 1 438 ? -11.883 -1.99 16.062 1 85.62 438 LEU B O 1
ATOM 6990 N N . GLU B 1 439 ? -11.359 -3.234 14.305 1 80.44 439 GLU B N 1
ATOM 6991 C CA . GLU B 1 439 ? -12.695 -3.08 13.742 1 80.44 439 GLU B CA 1
ATOM 6992 C C . GLU B 1 439 ? -13.734 -3.812 14.586 1 80.44 439 GLU B C 1
ATOM 6994 O O . GLU B 1 439 ? -14.93 -3.512 14.516 1 80.44 439 GLU B O 1
ATOM 6999 N N . THR B 1 440 ? -13.266 -4.762 15.352 1 76.25 440 THR B N 1
ATOM 7000 C CA . THR B 1 440 ? -14.195 -5.531 16.172 1 76.25 440 THR B CA 1
ATOM 7001 C C . THR B 1 440 ? -14.594 -4.746 17.422 1 76.25 440 THR B C 1
ATOM 7003 O O . THR B 1 440 ? -15.562 -5.094 18.094 1 76.25 440 THR B O 1
ATOM 7006 N N . TYR B 1 441 ? -13.852 -3.699 17.594 1 71.25 441 TYR B N 1
ATOM 7007 C CA . TYR B 1 441 ? -14.156 -2.916 18.781 1 71.25 441 TYR B CA 1
ATOM 7008 C C . TYR B 1 441 ? -15.352 -2.006 18.547 1 71.25 441 TYR B C 1
ATOM 7010 O O . TYR B 1 441 ? -15.539 -1.479 17.453 1 71.25 441 TYR B O 1
ATOM 7018 N N . LYS B 1 442 ? -16.391 -2.043 19.469 1 62.66 442 LYS B N 1
ATOM 7019 C CA . LYS B 1 442 ? -17.609 -1.239 19.422 1 62.66 442 LYS B CA 1
ATOM 7020 C C . LYS B 1 442 ? -17.359 0.175 19.938 1 62.66 442 LYS B C 1
ATOM 7022 O O . LYS B 1 442 ? -16.547 0.374 20.844 1 62.66 442 LYS B O 1
#

Radius of gyration: 29.24 Å; Cα contacts (8 Å, |Δi|>4): 1787; chains: 2; bounding box: 63×82×82 Å

Secondary structure (DSSP, 8-state):
-----SS-SS-BGGGGHHHHHTSTTEEEEEES-TTHHHHHHIIIIITBTS----TT-GGGS-B----HHHHHH-SHHHHHHHHHHHHHH---SEEEEEE-HHHHHHT--HHHHHHHHHHTT--EEEEE--GGG-BHHHHHHHHHHHIIIIII-S----PEEEEEEEE-SPBTTBTTHHHHHHHHHHHHHHTT-EEE--SSTT--THHHHHTGGGEEEEEE-SSSTTHHHHHHHHHHH---EEE--S--BHHHHHHHHHHHHHHHHT--HHHHHHHHHHHHHHHHHHHHHTHHHHHHGGGGS-SEEEEEE-HHHHHHHHHHIIIII-PEEEEEEE-S---HHHHHHHHHHHHHH-SS---EEEE---HHHHHHHHHHS--TTPPEEEEE-GGGHHHHHHTT-EEEE-SS-B-S---SS---SHHHHHHHHHHHHHHHHHHT--/-----SS-SS-BGGGGHHHHHTSTTEEEEEES-TTHHHHHHIIIIITBTS----TT-GGGS-B----HHHHHH-SHHHHHHHHHHHHHH---SEEEEEE-HHHHHHT--HHHHHHHHHHTT--EEEEE--GGG-BHHHHHHHHHHHIIIIII-S----PEEEEEEEE-SPBTTBTTHHHHHHHHHHHHHHTT-EEE--SSTT--THHHHHTGGGEEEEEE-SSSTTHHHHHHHHHHH---EEE--S--BHHHHHHHHHHHHHHHHT--HHHHHHHHHHHHHHHHHHHHHTHHHHHHGGGGS-SEEEEEE-HHHHHHHHHHIIIII-PEEEEEEE-S---HHHHHHHHHHHHHH-SS---EEEE---HHHHHHHHHHS--TTPPEEEEE-GGGHHHHHHTT-EEEE-SS-B-S---SS---SHHHHHHHHHHHHHHHHHHT--

InterPro domains:
  IPR000510 Nitrogenase/oxidoreductase, component 1 [PF00148] (14-437)
  IPR049939 Nitrogenase MoFe cofactor biosynthesis protein NifE-like [PTHR42956] (12-436)

Solvent-accessible surface area (backbone atoms only — not comparable to full-atom values): 44648 Å² total; per-residue (Å²): 125,85,72,80,67,42,68,68,58,66,47,40,6,50,44,22,48,45,44,38,52,33,22,55,50,32,32,38,34,36,40,24,45,65,60,58,60,54,52,43,32,43,55,40,12,48,24,16,13,31,38,32,35,48,100,53,32,47,92,58,39,50,58,47,45,44,51,76,68,33,70,73,73,51,46,58,66,52,43,49,51,47,50,52,52,43,64,72,72,48,91,58,71,32,35,39,37,34,27,20,48,61,36,59,68,71,55,56,64,56,66,58,58,45,47,56,43,36,75,72,67,44,57,52,38,58,31,87,18,24,39,86,76,36,38,24,70,54,18,36,51,46,44,52,50,27,44,46,56,65,68,61,41,91,63,84,58,61,69,34,87,51,25,31,38,60,32,48,72,49,51,37,66,32,44,36,19,58,20,28,53,50,41,50,46,52,56,46,41,66,50,67,33,44,70,36,45,63,52,36,81,88,22,68,22,62,65,40,56,66,43,55,58,19,21,50,29,33,36,22,45,24,60,58,60,42,50,67,56,42,51,49,42,27,72,75,58,61,28,47,67,48,80,41,46,63,35,33,25,18,53,71,45,28,47,52,49,53,51,51,50,35,60,76,67,67,49,62,61,66,52,38,50,52,48,43,51,54,52,43,54,48,51,49,50,46,51,47,19,28,39,53,47,61,62,68,40,48,85,77,44,52,53,29,37,31,34,50,20,36,59,49,53,39,48,15,49,48,44,31,38,37,74,74,68,64,30,38,72,42,60,33,33,29,35,62,76,70,55,76,90,49,47,64,58,52,54,51,52,51,49,68,65,33,93,85,52,78,69,52,74,40,87,47,57,36,44,60,61,51,50,50,50,58,69,67,47,86,56,81,91,50,40,38,29,37,41,17,21,54,80,44,50,61,59,24,58,74,66,62,32,44,66,45,66,71,26,47,40,20,66,46,40,49,46,62,67,54,36,47,39,30,51,68,7,29,54,46,48,50,29,52,54,47,21,53,54,35,57,71,58,130,125,84,71,80,65,43,68,66,58,68,46,40,6,52,43,22,48,44,44,37,52,33,22,53,50,33,32,37,33,37,42,25,45,65,58,58,60,54,52,42,32,43,55,39,12,48,23,16,13,31,38,34,34,47,100,51,31,46,91,59,39,51,57,48,44,44,52,76,66,32,72,72,73,49,47,58,68,50,44,50,52,47,51,53,52,42,65,73,72,47,90,58,73,32,36,38,36,34,27,20,47,60,38,59,69,69,55,54,64,57,67,58,56,44,46,57,42,36,74,73,68,46,57,52,37,61,30,87,17,24,39,86,75,37,37,25,70,53,18,36,50,46,43,53,50,26,43,46,56,65,68,61,42,91,65,85,58,63,67,34,87,51,26,30,39,61,30,49,71,48,51,38,65,31,46,36,18,58,17,29,52,51,41,50,44,53,56,45,41,66,50,68,33,44,68,37,46,64,52,36,81,87,24,68,22,61,64,40,60,68,42,56,56,20,21,52,29,33,37,22,45,24,62,58,61,42,50,67,56,41,50,49,41,26,70,75,57,60,29,47,67,47,79,41,48,64,35,33,24,19,54,72,46,26,48,51,50,51,52,52,50,36,60,75,67,67,49,63,60,65,52,40,50,52,49,44,51,54,51,43,54,48,50,50,51,44,50,46,17,27,40,53,45,61,63,66,39,48,85,78,43,52,52,29,35,30,33,51,21,37,58,47,54,38,48,16,50,50,45,30,37,37,73,74,68,65,31,38,72,42,61,33,34,28,35,61,74,72,55,74,89,48,47,63,56,52,54,52,53,49,51,67,65,32,93,85,52,78,69,51,77,40,86,48,57,37,46,61,61,50,50,51,50,58,69,67,48,87,56,82,90,50,40,39,31,38,41,16,21,55,80,45,50,61,58,24,58,74,64,64,32,43,64,46,66,70,28,48,41,20,67,46,42,47,46,61,68,53,36,48,39,30,50,67,7,28,54,46,48,51,30,54,55,47,21,52,55,35,57,70,57,129

pLDDT: mean 88.62, std 13.53, range [29.17, 98.88]

Sequence (884 aa):
MSKILEQPRHYCTLGAQQSVNAIKGAIPIIHSGPGCGVKLFRGLSTNSGYQGTGYSGGGTIPCTNSTEREVVFGGETRLREVIDGTLKVLKGEIFVVLTGCTADIVGDDVSQVVKDYKDQGVPIVYAETGGFKGTNFKGHEIVIKAIIDQFIGERSPQIKKGLVNVWSSVPYQDSFWSGNLNQIKYLLENIGLKVNILFGPKSRGLQEWNSIPDAQFNIVVSPWVGIETAEFLKEKYGTPYLHYALPPIGAGETSKFLRTVGEFANLDFSRVEDFIKNEEDNFYYYLERAADFFLEFRYSIPDRFFNITDSFYALGISQFLLNELGILPGEQYITDDTPKKYQNDIINEFSKISSTRKFEVFFELDGGKIHERLRKYNLGMHIPLILGSSWDRDITRELNAFGINITLPVMHRLILNGGYLGYNGGLRLIEDIYGNILETYKMSKILEQPRHYCTLGAQQSVNAIKGAIPIIHSGPGCGVKLFRGLSTNSGYQGTGYSGGGTIPCTNSTEREVVFGGETRLREVIDGTLKVLKGEIFVVLTGCTADIVGDDVSQVVKDYKDQGVPIVYAETGGFKGTNFKGHEIVIKAIIDQFIGERSPQIKKGLVNVWSSVPYQDSFWSGNLNQIKYLLENIGLKVNILFGPKSRGLQEWNSIPDAQFNIVVSPWVGIETAEFLKEKYGTPYLHYALPPIGAGETSKFLRTVGEFANLDFSRVEDFIKNEEDNFYYYLERAADFFLEFRYSIPDRFFNITDSFYALGISQFLLNELGILPGEQYITDDTPKKYQNDIINEFSKISSTRKFEVFFELDGGKIHERLRKYNLGMHIPLILGSSWDRDITRELNAFGINITLPVMHRLILNGGYLGYNGGLRLIEDIYGNILETYK